Protein 3NN1 (pdb70)

Secondary structure (DSSP, 8-state):
-HHHHHHH-TT-EEEEEEEEE-GGGGGS-HHHHHHHHHHHHHHHHHHTTT-EEEEEE-TTTSTT--EEEEEEESSHHHHHHHHHHHHTSTTGGGEEEEEEEEEE----SSGGGS-HHHHHHTT------SS-EEEEEEEEE-HHHHHS-HHHHHHHHHHHHHHHGGGTTTEEEEEEE-TTSSS-SEEEEEEES-HHHHHHHHHHHHTSGGGGGEEEE-SS-EEEEE--HHHHHHHHH-/-HHHHHHHSTT-EEEEEEEEE-HHHHTS-HHHHHHHHHHHHHHHHHTTTTEEEEEEE-TTTSTT--EEEEEEESSHHHHHHHHHHHHTSTTGGGEEEEEEEEEE----SSGGGS-HHHHHHTT------SS-EEEEEEEEE-HHHHHS-HHHHHHHHHHHHHHHGGGTTTEEEEEEE-TTSSS-SEEEEEEES-HHHHHHHHHHHHTSGGGGGEEEE-SS-EEEEE--HHHHHHHHT-/-HHHHHHHSTT-EEEEEEEEE-GGGGGS-HHHHHHHHHHHHHHHHHTTTT-EEEEEE-T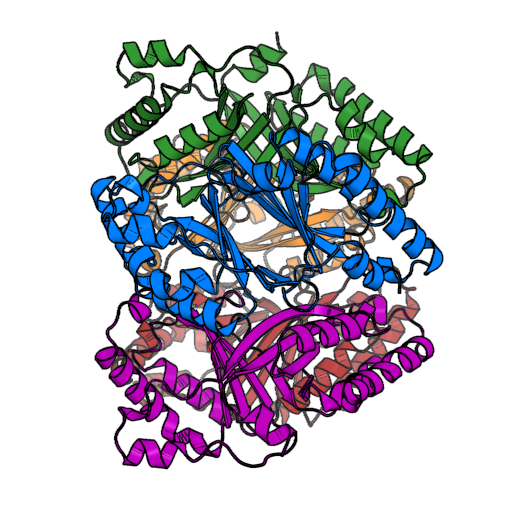TTSTT--EEEEEEESSHHHHHHHHHHHHHSHHHHTEEEEEEEEEE----SSGGGS-HHHHHHTT------SS-EEEEEEEEE-HHHHHS-HHHHHHHHHHHHHHHGGGTTTEEEEEEE-TTSSS-SEEEEEEES-HHHHHHHHHHHHTSGGGGGEEEE-SSPEEEEE--HHHHHHHHT-/-HHHHHHH-TT-EEEEEEEEE-SGGGGS-HHHHHHHHHHHHHHHHHHBTTEEEEEEE-TTTSTT-SEEEEEEESSHHHHHHHHHHHHHSHHHHTEEEEEEEEEE----SSGGGS-HHHHHHTT------SS-EEEEEEEEE-HHHHHS-HHHHHHHHHHHHHHHGGGTTTEEEEEEE-BTTBS-SEEEEEEES-HHHHHHHHHHHHTSGGGGGEEEE-SS-EEEEEE-HHHHHHGGG-/-HHHHHHH-TT-EEEEEEEEE-GGGSSS-HHHHHHHHHHHHHHHHHTTTT-EEEEEE-TTTSTT--EEEEEEES-HHHHHHHHHHHHTSTTGGGEEEEEEEEEE----SSGGGS-HHHHHHTT------SS-EEEEEEEEE-HHHHHS-HHHHHHHHHHHHHHHGGGTTTEEEEEEE-BTTBS-SEEEEEEES-HHHHHHHHHHHHTSGGGGGEEEE-SS-EEEEE--HHHHHHHHH-

Foldseek 3Di:
DVVVVLVDPFQKKKKKWWKAFAPCLVVDDLVVLVVLLVVLVVLQVVCVVFKDWFKWALVPPFPRTGIMIIMIGNDVVSVVVSLVVQCVGPRNVRIDIDDMFMFTGDDDDQLVVEDPVLVVLLVQFEDDDPWFKKKKKFFAFAPVQVVDDSVVNNVLVNQLSVLQSVCRHFKGKDKGQGPPVDDGGIIIMITGNDVVSVVSSVVSNCPGPRVVGTPGIPPPTGITITDDSSVSSVVSSD/DVLVCLQDPFLKKKKKWWWDFAPVLVVDALVVLVVLLVVLVVLQVVLVVFKDWFKWAQVPPFPRTGIMIIMIGNDVVSVVVSLVVCCPGPRNVRIGIDDMAMFTGDDDDQLVVEDPVLVVLLVQFEDDDPFFKKKKKFFAFAPVQVVDDSVVVSVLVNQLSVLQSVCRHFKGKDKGQGPPPDDGGIIIMITGNDVVSVVSSVVSNCPGPRVVRTPDIPPPTGITITDDSSVSSVVSSD/DVVVCLVDPFQKKKKKWWKAFAPVLVVDDLVVLVVLLVVLVVLQVVLVVFKDWFKWALPPPFPRTGIMIIMIGNDVVSVVVSLVVQCPGPRNVRIDIPDMFMFTGDDDDQLVVEPPVLVVLLVFFEDDDPFFKKKKKFFAFAPVQVVDDNVVNNVLVNQLSVLQSVCRHFKGKDKGQGPPPDPTGIMIMITGRDVVSVVSSVVSNCPGPRVVRTPGIPPPIGITITDDSSVSSVVSSD/DVLVCLVDDFLKKKKKWWKAFADCLVVDDLVVLVVLLVQLVVLQVVCPPQKDWFKWAQVPPDPRTGIMIIMIHSDVVSVVVSLVSQCPGPRNVRIDIPDMFMFTGDDDDQLVVEDPVLVVLLVQFEDDDPFFKKKKKFFAFAPVQVVDDPVVNNVLVNQLSVLQSVCRHFKGKDKGQGPPPDPTGIMIMITGNDVVSVVSSVVSNCPGPRVVRTPGIPPPIGITITDDSSVSSVVSSD/DVVVCLVDPFLKKKKKWWWAFAPCLVVDDLVVLVVQLPVLVVLQVVLVVFKDWFKWAQVPPFPRTGIMIIMIGNDVVSVVVSLVVQCPGSRNVRIDTDDMFMFTGHDDDQLVVEDPVLNVLLVQFEDDDPFFKKKKKFFAFAPVLVVDDSVVNNVLVNQLSVLQSVCRHFKGKDKGQGPPVDPGGIMIMITGNDVVSVVVSVVSNCPGPRVVRTPGIPPPTGITTGDDSVVSSVVSSD

Organism: NCBI:txid330214

B-factor: mean 41.19, std 14.31, range [17.84, 97.36]

Structure (mmCIF, N/CA/C/O backbone):
data_3NN1
#
_entry.id   3NN1
#
_cell.length_a   145.670
_cell.length_b   145.670
_cell.length_c   136.440
_cell.angle_alpha   90.00
_cell.angle_beta   90.00
_cell.angle_gamma   120.00
#
_symmetry.space_group_name_H-M   'P 32 2 1'
#
loop_
_entity.id
_entity.type
_entity.pdbx_description
1 polymer 'Chlorite dismutase'
2 non-polymer 'PROTOPORPHYRIN IX CONTAINING FE'
3 non-polymer 'PHOSPHATE ION'
4 non-polymer IMIDAZOLE
5 non-polymer 1,2-ETHANEDIOL
6 water water
#
loop_
_atom_site.group_PDB
_atom_site.id
_atom_site.type_symbol
_atom_site.label_atom_id
_atom_site.label_alt_id
_atom_site.label_comp_id
_atom_site.label_asym_id
_atom_site.label_entity_id
_atom_site.label_seq_id
_atom_site.pdbx_PDB_ins_code
_atom_site.Cartn_x
_atom_site.Cartn_y
_atom_site.Cartn_z
_atom_site.occupancy
_atom_site.B_iso_or_equiv
_atom_site.auth_seq_id
_atom_site.auth_comp_id
_atom_site.auth_asym_id
_atom_site.auth_atom_id
_atom_site.pdbx_PDB_model_num
ATOM 1 N N . ALA A 1 4 ? -26.279 66.408 -4.971 1.00 64.49 1 ALA A N 1
ATOM 2 C CA . ALA A 1 4 ? -26.075 66.578 -6.446 1.00 65.71 1 ALA A CA 1
ATOM 3 C C . ALA A 1 4 ? -24.601 66.892 -6.737 1.00 65.14 1 ALA A C 1
ATOM 4 O O . ALA A 1 4 ? -23.944 66.236 -7.569 1.00 65.68 1 ALA A O 1
ATOM 6 N N . ASP A 1 5 ? -24.079 67.889 -6.023 1.00 64.33 2 ASP A N 1
ATOM 7 C CA . ASP A 1 5 ? -22.621 68.085 -5.914 1.00 62.52 2 ASP A CA 1
ATOM 8 C C . ASP A 1 5 ? -22.025 66.859 -5.211 1.00 59.72 2 ASP A C 1
ATOM 9 O O . ASP A 1 5 ? -20.825 66.637 -5.236 1.00 58.01 2 ASP A O 1
ATOM 14 N N . ARG A 1 6 ? -22.889 66.085 -4.567 1.00 58.20 3 ARG A N 1
ATOM 15 C CA . ARG A 1 6 ? -22.529 64.787 -3.992 1.00 56.43 3 ARG A CA 1
ATOM 16 C C . ARG A 1 6 ? -21.864 63.859 -5.022 1.00 55.38 3 ARG A C 1
ATOM 17 O O . ARG A 1 6 ? -20.797 63.288 -4.775 1.00 53.48 3 ARG A O 1
ATOM 25 N N . GLU A 1 7 ? -22.496 63.732 -6.180 1.00 55.59 4 GLU A N 1
ATOM 26 C CA . GLU A 1 7 ? -21.944 62.937 -7.273 1.00 55.17 4 GLU A CA 1
ATOM 27 C C . GLU A 1 7 ? -20.567 63.472 -7.679 1.00 53.74 4 GLU A C 1
ATOM 28 O O . GLU A 1 7 ? -19.642 62.699 -7.946 1.00 52.77 4 GLU A O 1
ATOM 34 N N . LYS A 1 8 ? -20.432 64.794 -7.719 1.00 52.85 5 LYS A N 1
ATOM 35 C CA . LYS A 1 8 ? -19.141 65.412 -8.050 1.00 51.83 5 LYS A CA 1
ATOM 36 C C . LYS A 1 8 ? -18.054 65.066 -7.029 1.00 48.83 5 LYS A C 1
ATOM 37 O O . LYS A 1 8 ? -16.958 64.634 -7.403 1.00 47.62 5 LYS A O 1
ATOM 43 N N . LEU A 1 9 ? -18.361 65.263 -5.749 1.00 46.06 6 LEU A N 1
ATOM 44 C CA . LEU A 1 9 ? -17.390 64.951 -4.690 1.00 44.00 6 LEU A CA 1
ATOM 45 C C . LEU A 1 9 ? -16.971 63.487 -4.756 1.00 42.00 6 LEU A C 1
ATOM 46 O O . LEU A 1 9 ? -15.814 63.163 -4.511 1.00 40.21 6 LEU A O 1
ATOM 51 N N . LEU A 1 10 ? -17.908 62.611 -5.105 1.00 41.69 7 LEU A N 1
ATOM 52 C CA . LEU A 1 10 ? -17.631 61.162 -5.148 1.00 41.37 7 LEU A CA 1
ATOM 53 C C . LEU A 1 10 ? -16.825 60.689 -6.363 1.00 41.25 7 LEU A C 1
ATOM 54 O O . LEU A 1 10 ? -16.325 59.561 -6.362 1.00 39.97 7 LEU A O 1
ATOM 59 N N . THR A 1 11 ? -16.722 61.524 -7.392 1.00 41.66 8 THR A N 1
ATOM 60 C CA . THR A 1 11 ? -16.103 61.100 -8.654 1.00 42.28 8 THR A CA 1
ATOM 61 C C . THR A 1 11 ? -14.941 61.963 -9.166 1.00 42.23 8 THR A C 1
ATOM 62 O O . THR A 1 11 ? -14.078 61.460 -9.907 1.00 42.91 8 THR A O 1
ATOM 66 N N . GLU A 1 12 ? -14.904 63.231 -8.784 1.00 41.43 9 GLU A N 1
ATOM 67 C CA . GLU A 1 12 ? -13.889 64.153 -9.324 1.00 42.42 9 GLU A CA 1
ATOM 68 C C . GLU A 1 12 ? -12.510 63.972 -8.663 1.00 40.25 9 GLU A C 1
ATOM 69 O O . GLU A 1 12 ? -12.406 63.566 -7.506 1.00 38.43 9 GLU A O 1
ATOM 75 N N . SER A 1 13 ? -11.465 64.301 -9.423 1.00 40.23 10 SER A N 1
ATOM 76 C CA . SER A 1 13 ? -10.104 64.311 -8.902 1.00 39.27 10 SER A CA 1
ATOM 77 C C . SER A 1 13 ? -9.878 65.542 -8.043 1.00 38.80 10 SER A C 1
ATOM 78 O O . SER A 1 13 ? -10.563 66.563 -8.192 1.00 39.12 10 SER A O 1
ATOM 81 N N . GLY A 1 14 ? -8.894 65.446 -7.157 1.00 37.11 11 GLY A N 1
ATOM 82 C CA . GLY A 1 14 ? -8.532 66.555 -6.270 1.00 36.98 11 GLY A CA 1
ATOM 83 C C . GLY A 1 14 ? -9.407 66.678 -5.035 1.00 35.83 11 GLY A C 1
ATOM 84 O O . GLY A 1 14 ? -9.339 67.665 -4.328 1.00 37.43 11 GLY A O 1
ATOM 85 N N . VAL A 1 15 ? -10.240 65.683 -4.782 1.00 33.65 12 VAL A N 1
ATOM 86 C CA . VAL A 1 15 ? -11.112 65.683 -3.614 1.00 32.85 12 VAL A CA 1
ATOM 87 C C . VAL A 1 15 ? -10.490 64.790 -2.542 1.00 30.63 12 VAL A C 1
ATOM 88 O O . VAL A 1 15 ? -10.017 63.682 -2.830 1.00 30.12 12 VAL A O 1
ATOM 92 N N . TYR A 1 16 ? -10.507 65.280 -1.304 1.00 29.19 13 TYR A N 1
ATOM 93 C CA . TYR A 1 16 ? -10.089 64.502 -0.152 1.00 28.63 13 TYR A CA 1
ATOM 94 C C . TYR A 1 16 ? -11.175 63.582 0.382 1.00 28.25 13 TYR A C 1
ATOM 95 O O . TYR A 1 16 ? -12.322 64.006 0.572 1.00 28.45 13 TYR A O 1
ATOM 104 N N . GLY A 1 17 ? -10.835 62.314 0.576 1.00 26.76 14 GLY A N 1
ATOM 105 C CA . GLY A 1 17 ? -11.651 61.393 1.322 1.00 26.07 14 GLY A CA 1
ATOM 106 C C . GLY A 1 17 ? -10.994 61.103 2.642 1.00 25.66 14 GLY A C 1
ATOM 107 O O . GLY A 1 17 ? -9.790 60.835 2.700 1.00 26.23 14 GLY A O 1
ATOM 108 N N . THR A 1 18 ? -11.778 61.152 3.713 1.00 25.18 15 THR A N 1
ATOM 109 C CA . THR A 1 18 ? -11.330 60.866 5.063 1.00 24.23 15 THR A CA 1
ATOM 110 C C . THR A 1 18 ? -12.196 59.738 5.633 1.00 24.46 15 THR A C 1
ATOM 111 O O . THR A 1 18 ? -13.424 59.739 5.488 1.00 23.51 15 THR A O 1
ATOM 115 N N . PHE A 1 19 ? -11.539 58.788 6.286 1.00 23.74 16 PHE A N 1
ATOM 116 C CA . PHE A 1 19 ? -12.162 57.664 6.966 1.00 24.56 16 PHE A CA 1
ATOM 117 C C . PHE A 1 19 ? -11.883 57.774 8.460 1.00 24.70 16 PHE A C 1
ATOM 118 O O . PHE A 1 19 ? -10.744 57.638 8.916 1.00 24.89 16 PHE A O 1
ATOM 126 N N . ALA A 1 20 ? -12.933 58.062 9.210 1.00 24.50 17 ALA A N 1
ATOM 127 C CA . ALA A 1 20 ? -12.880 58.316 10.638 1.00 24.52 17 ALA A CA 1
ATOM 128 C C . ALA A 1 20 ? -13.730 57.256 11.345 1.00 25.37 17 ALA A C 1
ATOM 129 O O . ALA A 1 20 ? -14.929 57.149 11.099 1.00 24.34 17 ALA A O 1
ATOM 131 N N . THR A 1 21 ? -13.101 56.474 12.199 1.00 25.43 18 THR A N 1
ATOM 132 C CA . THR A 1 21 ? -13.701 55.365 12.900 1.00 26.95 18 THR A CA 1
ATOM 133 C C . THR A 1 21 ? -13.781 55.710 14.388 1.00 27.93 18 THR A C 1
ATOM 134 O O . THR A 1 21 ? -12.853 56.310 14.958 1.00 28.79 18 THR A O 1
ATOM 138 N N . PHE A 1 22 ? -14.860 55.285 15.011 1.00 29.14 19 PHE A N 1
ATOM 139 C CA . PHE A 1 22 ? -15.151 55.615 16.407 1.00 30.20 19 PHE A CA 1
ATOM 140 C C . PHE A 1 22 ? -15.719 54.431 17.158 1.00 31.46 19 PHE A C 1
ATOM 141 O O . PHE A 1 22 ? -16.469 53.637 16.598 1.00 31.06 19 PHE A O 1
ATOM 149 N N . GLN A 1 23 ? -15.353 54.309 18.431 1.00 32.83 20 GLN A N 1
ATOM 150 C CA . GLN A 1 23 ? -15.999 53.332 19.316 1.00 34.04 20 GLN A CA 1
ATOM 151 C C . GLN A 1 23 ? -16.635 54.104 20.481 1.00 33.59 20 GLN A C 1
ATOM 152 O O . GLN A 1 23 ? -16.022 55.037 20.975 1.00 33.47 20 GLN A O 1
ATOM 158 N N . MET A 1 24 ? -17.823 53.680 20.895 1.00 33.98 21 MET A N 1
ATOM 159 C CA . MET A 1 24 ? -18.565 54.326 21.991 1.00 34.73 21 MET A CA 1
ATOM 160 C C . MET A 1 24 ? -18.002 53.878 23.348 1.00 36.03 21 MET A C 1
ATOM 161 O O . MET A 1 24 ? -17.827 52.683 23.547 1.00 37.06 21 MET A O 1
ATOM 166 N N . ASP A 1 25 ? -17.714 54.843 24.243 1.00 36.71 22 ASP A N 1
ATOM 167 C CA . ASP A 1 25 ? -17.384 54.604 25.677 1.00 37.60 22 ASP A CA 1
ATOM 168 C C . ASP A 1 25 ? -18.479 53.724 26.287 1.00 38.43 22 ASP A C 1
ATOM 169 O O . ASP A 1 25 ? -19.646 53.929 25.995 1.00 35.79 22 ASP A O 1
ATOM 174 N N . HIS A 1 26 ? -18.155 52.847 27.234 1.00 39.73 23 HIS A N 1
ATOM 175 C CA . HIS A 1 26 ? -19.225 52.123 27.926 1.00 41.93 23 HIS A CA 1
ATOM 176 C C . HIS A 1 26 ? -20.127 52.992 28.792 1.00 42.58 23 HIS A C 1
ATOM 177 O O . HIS A 1 26 ? -21.293 52.655 28.996 1.00 42.94 23 HIS A O 1
ATOM 184 N N . ASP A 1 27 ? -19.615 54.105 29.305 1.00 42.73 24 ASP A N 1
ATOM 185 C CA . ASP A 1 27 ? -20.441 54.936 30.185 1.00 44.37 24 ASP A CA 1
ATOM 186 C C . ASP A 1 27 ? -21.577 55.655 29.446 1.00 43.43 24 ASP A C 1
ATOM 187 O O . ASP A 1 27 ? -22.535 56.095 30.067 1.00 43.85 24 ASP A O 1
ATOM 192 N N . TRP A 1 28 ? -21.502 55.731 28.123 1.00 42.27 25 TRP A N 1
ATOM 193 C CA . TRP A 1 28 ? -22.644 56.202 27.329 1.00 42.19 25 TRP A CA 1
ATOM 194 C C . TRP A 1 28 ? -23.984 55.570 27.760 1.00 44.40 25 TRP A C 1
ATOM 195 O O . TRP A 1 28 ? -25.002 56.246 27.817 1.00 43.23 25 TRP A O 1
ATOM 206 N N . TRP A 1 29 ? -23.974 54.292 28.117 1.00 46.44 26 TRP A N 1
ATOM 207 C CA . TRP A 1 29 ? -25.226 53.584 28.446 1.00 47.47 26 TRP A CA 1
ATOM 208 C C . TRP A 1 29 ? -25.801 53.903 29.815 1.00 49.19 26 TRP A C 1
ATOM 209 O O . TRP A 1 29 ? -26.995 53.700 30.059 1.00 50.45 26 TRP A O 1
ATOM 220 N N . ASP A 1 30 ? -24.982 54.462 30.692 1.00 49.30 27 ASP A N 1
ATOM 221 C CA . ASP A 1 30 ? -25.447 54.945 31.987 1.00 51.26 27 ASP A CA 1
ATOM 222 C C . ASP A 1 30 ? -26.249 56.258 31.877 1.00 50.21 27 ASP A C 1
ATOM 223 O O . ASP A 1 30 ? -26.902 56.675 32.836 1.00 51.52 27 ASP A O 1
ATOM 228 N N . LEU A 1 31 ? -26.187 56.908 30.713 1.00 48.22 28 LEU A N 1
ATOM 229 C CA . LEU A 1 31 ? -26.985 58.110 30.447 1.00 47.12 28 LEU A CA 1
ATOM 230 C C . LEU A 1 31 ? -28.463 57.749 30.261 1.00 47.01 28 LEU A C 1
ATOM 231 O O . LEU A 1 31 ? -28.766 56.737 29.642 1.00 46.82 28 LEU A O 1
ATOM 236 N N . PRO A 1 32 ? -29.383 58.596 30.753 1.00 47.27 29 PRO A N 1
ATOM 237 C CA . PRO A 1 32 ? -30.817 58.372 30.504 1.00 47.51 29 PRO A CA 1
ATOM 238 C C . PRO A 1 32 ? -31.149 58.349 29.012 1.00 46.40 29 PRO A C 1
ATOM 239 O O . PRO A 1 32 ? -30.477 58.999 28.208 1.00 45.80 29 PRO A O 1
ATOM 243 N N . GLY A 1 33 ? -32.162 57.578 28.634 1.00 46.13 30 GLY A N 1
ATOM 244 C CA . GLY A 1 33 ? -32.517 57.439 27.212 1.00 44.37 30 GLY A CA 1
ATOM 245 C C . GLY A 1 33 ? -32.840 58.794 26.593 1.00 42.53 30 GLY A C 1
ATOM 246 O O . GLY A 1 33 ? -32.524 59.042 25.433 1.00 40.93 30 GLY A O 1
ATOM 247 N N . GLU A 1 34 ? -33.467 59.654 27.392 1.00 42.83 31 GLU A N 1
ATOM 248 C CA . GLU A 1 34 ? -33.882 61.004 26.955 1.00 41.69 31 GLU A CA 1
ATOM 249 C C . GLU A 1 34 ? -32.662 61.857 26.536 1.00 39.77 31 GLU A C 1
ATOM 250 O O . GLU A 1 34 ? -32.663 62.535 25.522 1.00 35.79 31 GLU A O 1
ATOM 256 N N . SER A 1 35 ? -31.623 61.804 27.353 1.00 39.28 32 SER A N 1
ATOM 257 C CA . SER A 1 35 ?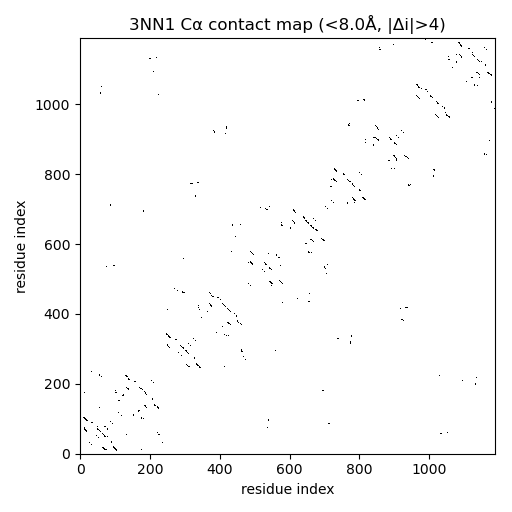 -30.356 62.459 27.037 1.00 38.07 32 SER A CA 1
ATOM 258 C C . SER A 1 35 ? -29.756 61.947 25.733 1.00 35.89 32 SER A C 1
ATOM 259 O O . SER A 1 35 ? -29.250 62.704 24.913 1.00 34.37 32 SER A O 1
ATOM 262 N N . ARG A 1 36 ? -29.782 60.634 25.544 1.00 34.98 33 ARG A N 1
ATOM 263 C CA . ARG A 1 36 ? -29.213 60.057 24.367 1.00 33.83 33 ARG A CA 1
ATOM 264 C C . ARG A 1 36 ? -30.045 60.401 23.137 1.00 32.41 33 ARG A C 1
ATOM 265 O O . ARG A 1 36 ? -29.496 60.587 22.070 1.00 30.47 33 ARG A O 1
ATOM 273 N N . VAL A 1 37 ? -31.369 60.532 23.306 1.00 32.48 34 VAL A N 1
ATOM 274 C CA . VAL A 1 37 ? -32.218 60.925 22.188 1.00 31.74 34 VAL A CA 1
ATOM 275 C C . VAL A 1 37 ? -31.843 62.329 21.690 1.00 30.05 34 VAL A C 1
ATOM 276 O O . VAL A 1 37 ? -31.682 62.570 20.503 1.00 27.95 34 VAL A O 1
ATOM 280 N N . ILE A 1 38 ? -31.717 63.252 22.633 1.00 29.55 35 ILE A N 1
ATOM 281 C CA . ILE A 1 38 ? -31.305 64.623 22.291 1.00 29.30 35 ILE A CA 1
ATOM 282 C C . ILE A 1 38 ? -29.944 64.613 21.575 1.00 28.61 35 ILE A C 1
ATOM 283 O O . ILE A 1 38 ? -29.735 65.280 20.554 1.00 26.99 35 ILE A O 1
ATOM 288 N N . SER A 1 39 ? -28.997 63.827 22.093 1.00 27.81 36 SER A N 1
ATOM 289 C CA . SER A 1 39 ? -27.649 63.810 21.518 1.00 27.73 36 SER A CA 1
ATOM 290 C C . SER A 1 39 ? -27.617 63.303 20.083 1.00 27.23 36 SER A C 1
ATOM 291 O O . SER A 1 39 ? -26.862 63.796 19.269 1.00 26.50 36 SER A O 1
ATOM 294 N N . VAL A 1 40 ? -28.492 62.359 19.762 1.00 28.31 37 VAL A N 1
ATOM 295 C CA . VAL A 1 40 ? -28.596 61.871 18.393 1.00 28.80 37 VAL A CA 1
ATOM 296 C C . VAL A 1 40 ? -29.099 62.957 17.418 1.00 28.02 37 VAL A C 1
ATOM 297 O O . VAL A 1 40 ? -28.639 63.036 16.286 1.00 27.94 37 VAL A O 1
ATOM 301 N N . ALA A 1 41 ? -30.025 63.805 17.869 1.00 28.47 38 ALA A N 1
ATOM 302 C CA . ALA A 1 41 ? -30.493 64.933 17.074 1.00 28.64 38 ALA A CA 1
ATOM 303 C C . ALA A 1 41 ? -29.391 65.930 16.809 1.00 27.53 38 ALA A C 1
ATOM 304 O O . ALA A 1 41 ? -29.309 66.526 15.745 1.00 28.88 38 ALA A O 1
ATOM 306 N N . GLU A 1 42 ? -28.560 66.164 17.813 1.00 28.61 39 GLU A N 1
ATOM 307 C CA . GLU A 1 42 ? -27.441 67.081 17.667 1.00 27.60 39 GLU A CA 1
ATOM 308 C C . GLU A 1 42 ? -26.489 66.641 16.535 1.00 27.67 39 GLU A C 1
ATOM 309 O O . GLU A 1 42 ? -26.111 67.438 15.691 1.00 26.63 39 GLU A O 1
ATOM 315 N N . VAL A 1 43 ? -26.170 65.355 16.502 1.00 26.98 40 VAL A N 1
ATOM 316 C CA . VAL A 1 43 ? -25.317 64.813 15.441 1.00 27.09 40 VAL A CA 1
ATOM 317 C C . VAL A 1 43 ? -25.977 64.925 14.064 1.00 27.60 40 VAL A C 1
ATOM 318 O O . VAL A 1 43 ? -25.337 65.351 13.098 1.00 26.96 40 VAL A O 1
ATOM 322 N N . LYS A 1 44 ? -27.244 64.523 13.965 1.00 29.07 41 LYS A N 1
ATOM 323 C CA . LYS A 1 44 ? -27.949 64.617 12.682 1.00 29.48 41 LYS A CA 1
ATOM 324 C C . LYS A 1 44 ? -27.952 66.060 12.198 1.00 29.69 41 LYS A C 1
ATOM 325 O O . LYS A 1 44 ? -27.664 66.341 11.033 1.00 30.04 41 LYS A O 1
ATOM 331 N N . GLY A 1 45 ? -28.304 66.991 13.083 1.00 29.73 42 GLY A N 1
ATOM 332 C CA . GLY A 1 45 ? -28.311 68.409 12.708 1.00 29.12 42 GLY A CA 1
ATOM 333 C C . GLY A 1 45 ? -26.958 68.975 12.309 1.00 29.01 42 GLY A C 1
ATOM 334 O O . GLY A 1 45 ? -26.855 69.814 11.431 1.00 29.32 42 GLY A O 1
ATOM 335 N N . LEU A 1 46 ? -25.909 68.549 12.989 1.00 28.57 43 LEU A N 1
ATOM 336 C CA . LEU A 1 46 ? -24.552 68.974 12.630 1.00 28.12 43 LEU A CA 1
ATOM 337 C C . LEU A 1 46 ? -24.199 68.540 11.198 1.00 27.75 43 LEU A C 1
ATOM 338 O O . LEU A 1 46 ? -23.697 69.327 10.389 1.00 28.06 43 LEU A O 1
ATOM 343 N N . VAL A 1 47 ? -24.480 67.283 10.890 1.00 28.25 44 VAL A N 1
ATOM 344 C CA . VAL A 1 47 ? -24.234 66.770 9.530 1.00 29.05 44 VAL A CA 1
ATOM 345 C C . VAL A 1 47 ? -25.053 67.595 8.510 1.00 30.69 44 VAL A C 1
ATOM 346 O O . VAL A 1 47 ? -24.536 68.015 7.473 1.00 31.00 44 VAL A O 1
ATOM 350 N N . GLU A 1 48 ? -26.312 67.889 8.826 1.00 32.55 45 GLU A N 1
ATOM 351 C CA . GLU A 1 48 ? -27.123 68.730 7.933 1.00 33.73 45 GLU A CA 1
ATOM 352 C C . GLU A 1 48 ? -26.538 70.146 7.767 1.00 34.06 45 GLU A C 1
ATOM 353 O O . GLU A 1 48 ? -26.509 70.693 6.673 1.00 34.51 45 GLU A O 1
ATOM 359 N N . GLN A 1 49 ? -26.050 70.729 8.852 1.00 33.44 46 GLN A N 1
ATOM 360 C CA . GLN A 1 49 ? -25.428 72.044 8.778 1.00 34.32 46 GLN A CA 1
ATOM 361 C C . GLN A 1 49 ? -24.208 72.089 7.869 1.00 34.79 46 GLN A C 1
ATOM 362 O O . GLN A 1 49 ? -23.925 73.114 7.244 1.00 34.41 46 GLN A O 1
ATOM 368 N N . TRP A 1 50 ? -23.491 70.970 7.825 1.00 33.76 47 TRP A N 1
ATOM 369 C CA . TRP A 1 50 ? -22.274 70.839 7.019 1.00 34.43 47 TRP A CA 1
ATOM 370 C C . TRP A 1 50 ? -22.499 70.338 5.579 1.00 35.75 47 TRP A C 1
ATOM 371 O O . TRP A 1 50 ? -21.553 70.278 4.780 1.00 35.24 47 TRP A O 1
ATOM 382 N N . SER A 1 51 ? -23.750 70.032 5.238 1.00 37.34 48 SER A N 1
ATOM 383 C CA . SER A 1 51 ? -24.075 69.371 3.971 1.00 39.28 48 SER A CA 1
ATOM 384 C C . SER A 1 51 ? -23.900 70.264 2.750 1.00 40.82 48 SER A C 1
ATOM 385 O O . SER A 1 51 ? -23.862 69.772 1.632 1.00 42.33 48 SER A O 1
ATOM 388 N N . GLY A 1 52 ? -23.763 71.563 2.966 1.00 42.44 49 GLY A N 1
ATOM 389 C CA . GLY A 1 52 ? -23.412 72.490 1.887 1.00 43.71 49 GLY A CA 1
ATOM 390 C C . GLY A 1 52 ? -21.937 72.489 1.496 1.00 43.57 49 GLY A C 1
ATOM 391 O O . GLY A 1 52 ? -21.597 72.932 0.394 1.00 45.59 49 GLY A O 1
ATOM 392 N N . LYS A 1 53 ? -21.072 72.013 2.390 1.00 41.21 50 LYS A N 1
ATOM 393 C CA . LYS A 1 53 ? -19.619 72.134 2.243 1.00 40.82 50 LYS A CA 1
ATOM 394 C C . LYS A 1 53 ? -18.928 70.790 2.011 1.00 38.13 50 LYS A C 1
ATOM 395 O O . LYS A 1 53 ? -17.923 70.743 1.324 1.00 38.22 50 LYS A O 1
ATOM 401 N N . ILE A 1 54 ? -19.440 69.733 2.642 1.00 35.26 51 ILE A N 1
ATOM 402 C CA . ILE A 1 54 ? -18.803 68.415 2.634 1.00 33.40 51 ILE A CA 1
ATOM 403 C C . ILE A 1 54 ? -19.875 67.335 2.488 1.00 32.38 51 ILE A C 1
ATOM 404 O O . ILE A 1 54 ? -21.063 67.586 2.736 1.00 31.50 51 ILE A O 1
ATOM 409 N N . LEU A 1 55 ? -19.461 66.157 2.047 1.00 30.86 52 LEU A N 1
ATOM 410 C CA . LEU A 1 55 ? -20.330 64.983 2.038 1.00 30.88 52 LEU A CA 1
ATOM 411 C C . LEU A 1 55 ? -19.921 64.036 3.158 1.00 29.45 52 LEU A C 1
ATOM 412 O O . LEU A 1 55 ? -18.743 63.690 3.273 1.00 29.04 52 LEU A O 1
ATOM 417 N N . VAL A 1 56 ? -20.884 63.643 3.989 1.00 28.69 53 VAL A N 1
ATOM 418 C CA . VAL A 1 56 ? -20.641 62.671 5.077 1.00 28.67 53 VAL A CA 1
ATOM 419 C C . VAL A 1 56 ? -21.513 61.457 4.843 1.00 28.95 53 VAL A C 1
ATOM 420 O O . VAL A 1 56 ? -22.754 61.582 4.740 1.00 28.11 53 VAL A O 1
ATOM 424 N N . GLU A 1 57 ? -20.892 60.298 4.693 1.00 27.84 54 GLU A N 1
ATOM 425 C CA . GLU A 1 57 ? -21.613 59.020 4.648 1.00 28.22 54 GLU A CA 1
ATOM 426 C C . GLU A 1 57 ? -21.257 58.200 5.870 1.00 27.75 54 GLU A C 1
ATOM 427 O O . GLU A 1 57 ? -20.129 58.274 6.361 1.00 27.28 54 GLU A O 1
ATOM 433 N N A SER A 1 58 ? -22.214 57.411 6.340 0.50 27.39 55 SER A N 1
ATOM 434 N N B SER A 1 58 ? -22.217 57.425 6.356 0.50 27.58 55 SER A N 1
ATOM 435 C CA A SER A 1 58 ? -22.088 56.698 7.613 0.50 26.90 55 SER A CA 1
ATOM 436 C CA B SER A 1 58 ? -22.079 56.715 7.631 0.50 27.29 55 SER A CA 1
ATOM 437 C C A SER A 1 58 ? -22.202 55.183 7.439 0.50 26.99 55 SER A C 1
ATOM 438 C C B SER A 1 58 ? -22.210 55.195 7.455 0.50 27.20 55 SER A C 1
ATOM 439 O O A SER A 1 58 ? -22.926 54.687 6.572 0.50 27.85 55 SER A O 1
ATOM 440 O O B SER A 1 58 ? -22.954 54.710 6.598 0.50 28.07 55 SER A O 1
ATOM 445 N N . TYR A 1 59 ? -21.475 54.461 8.287 1.00 27.28 56 TYR A N 1
ATOM 446 C CA . TYR A 1 59 ? -21.379 53.023 8.211 1.00 26.89 56 TYR A CA 1
ATOM 447 C C . TYR A 1 59 ? -21.436 52.452 9.625 1.00 27.21 56 TYR A C 1
ATOM 448 O O . TYR A 1 59 ? -20.781 52.973 10.553 1.00 27.44 56 TYR A O 1
ATOM 457 N N . LEU A 1 60 ? -22.201 51.389 9.764 1.00 28.33 57 LEU A N 1
ATOM 458 C CA . LEU A 1 60 ? -22.281 50.631 11.006 1.00 29.42 57 LEU A CA 1
ATOM 459 C C . LEU A 1 60 ? -21.175 49.575 11.005 1.00 28.95 57 LEU A C 1
ATOM 460 O O . LEU A 1 60 ? -21.239 48.629 10.234 1.00 28.50 57 LEU A O 1
ATOM 465 N N . LEU A 1 61 ? -20.164 49.766 11.853 1.00 29.18 58 LEU A N 1
ATOM 466 C CA . LEU A 1 61 ? -19.069 48.787 12.027 1.00 29.83 58 LEU A CA 1
ATOM 467 C C . LEU A 1 61 ? -19.293 47.877 13.246 1.00 30.83 58 LEU A C 1
ATOM 468 O O . LEU A 1 61 ? -18.682 46.826 13.388 1.00 31.06 58 LEU A O 1
ATOM 473 N N . ARG A 1 62 ? -20.189 48.304 14.129 1.00 31.55 59 ARG A N 1
ATOM 474 C CA . ARG A 1 62 ? -20.563 47.535 15.312 1.00 32.62 59 ARG A CA 1
ATOM 475 C C . ARG A 1 62 ? -20.996 46.128 14.912 1.00 32.80 59 ARG A C 1
ATOM 476 O O . ARG A 1 62 ? -21.891 45.948 14.093 1.00 33.84 59 ARG A O 1
ATOM 484 N N . GLY A 1 63 ? -20.330 45.127 15.470 1.00 33.10 60 GLY A N 1
ATOM 485 C CA . GLY A 1 63 ? -20.673 43.736 15.220 1.00 34.38 60 GLY A CA 1
ATOM 486 C C . GLY A 1 63 ? -20.037 43.153 13.978 1.00 33.72 60 GLY A C 1
ATOM 487 O O . GLY A 1 63 ? -20.229 41.971 13.686 1.00 34.95 60 GLY A O 1
ATOM 488 N N . LEU A 1 64 ? -19.284 43.972 13.241 1.00 32.43 61 LEU A N 1
ATOM 489 C CA . LEU A 1 64 ? -18.534 43.473 12.073 1.00 32.36 61 LEU A CA 1
ATOM 490 C C . LEU A 1 64 ? -17.034 43.790 12.093 1.00 31.04 61 LEU A C 1
ATOM 491 O O . LEU A 1 64 ? -16.229 42.988 11.602 1.00 31.73 61 LEU A O 1
ATOM 496 N N . SER A 1 65 ? -16.657 44.940 12.632 1.00 29.99 62 SER A N 1
ATOM 497 C CA . SER A 1 65 ? -15.257 45.306 12.824 1.00 30.96 62 SER A CA 1
ATOM 498 C C . SER A 1 65 ? -14.930 45.312 14.301 1.00 32.13 62 SER A C 1
ATOM 499 O O . SER A 1 65 ? -15.685 45.887 15.108 1.00 31.90 62 SER A O 1
ATOM 502 N N . ASP A 1 66 ? -13.822 44.668 14.666 1.00 32.57 63 ASP A N 1
ATOM 503 C CA . ASP A 1 66 ? -13.402 44.596 16.062 1.00 34.94 63 ASP A CA 1
ATOM 504 C C . ASP A 1 66 ? -13.166 46.017 16.593 1.00 35.03 63 ASP A C 1
ATOM 505 O O . ASP A 1 66 ? -12.575 46.842 15.919 1.00 34.77 63 ASP A O 1
ATOM 510 N N . HIS A 1 67 ? -13.605 46.277 17.810 1.00 37.00 64 HIS A N 1
ATOM 511 C CA . HIS A 1 67 ? -13.317 47.565 18.478 1.00 37.95 64 HIS A CA 1
ATOM 512 C C . HIS A 1 67 ? -13.756 48.791 17.684 1.00 36.64 64 HIS A C 1
ATOM 513 O O . HIS A 1 67 ? -13.054 49.804 17.703 1.00 37.66 64 HIS A O 1
ATOM 520 N N . ALA A 1 68 ? -14.889 48.693 16.991 1.00 35.66 65 ALA A N 1
ATOM 521 C CA . ALA A 1 68 ? -15.385 49.806 16.156 1.00 33.70 65 ALA A CA 1
ATOM 522 C C . ALA A 1 68 ? -16.884 49.726 15.994 1.00 33.49 65 ALA A C 1
ATOM 523 O O . ALA A 1 68 ? -17.424 48.662 15.682 1.00 34.28 65 ALA A O 1
ATOM 525 N N . ASP A 1 69 ? -17.553 50.862 16.233 1.00 31.68 66 ASP A N 1
ATOM 526 C CA . ASP A 1 69 ? -18.992 50.978 16.150 1.00 31.87 66 ASP A CA 1
ATOM 527 C C . ASP A 1 69 ? -19.469 51.758 14.922 1.00 29.24 66 ASP A C 1
ATOM 528 O O . ASP A 1 69 ? -20.444 51.386 14.292 1.00 29.50 66 ASP A O 1
ATOM 533 N N . LEU A 1 70 ? -18.786 52.860 14.631 1.00 29.27 67 LEU A N 1
ATOM 534 C CA . LEU A 1 70 ? -19.201 53.809 13.600 1.00 28.25 67 LEU A CA 1
ATOM 535 C C . LEU A 1 70 ? -18.010 54.246 12.745 1.00 27.17 67 LEU A C 1
ATOM 536 O O . LEU A 1 70 ? -16.922 54.477 13.271 1.00 27.82 67 LEU A O 1
ATOM 541 N N . MET A 1 71 ? -18.249 54.395 11.442 1.00 25.89 68 MET A N 1
ATOM 542 C CA . MET A 1 71 ? -17.290 55.031 10.527 1.00 25.48 68 MET A CA 1
ATOM 543 C C . MET A 1 71 ? -17.989 56.109 9.732 1.00 25.33 68 MET A C 1
ATOM 544 O O . MET A 1 71 ? -19.116 55.899 9.270 1.00 24.63 68 MET A O 1
ATOM 549 N N . PHE A 1 72 ? -17.326 57.258 9.578 1.00 24.32 69 PHE A N 1
ATOM 550 C CA . PHE A 1 72 ? -17.741 58.222 8.574 1.00 24.88 69 PHE A CA 1
ATOM 551 C C . PHE A 1 72 ? -16.751 58.144 7.418 1.00 25.22 69 PHE A C 1
ATOM 552 O O . PHE A 1 72 ? -15.541 58.046 7.668 1.00 24.77 69 PHE A O 1
ATOM 560 N N . ARG A 1 73 ? -17.275 58.256 6.194 1.00 24.08 70 ARG A N 1
ATOM 561 C CA . ARG A 1 73 ? -16.470 58.603 5.026 1.00 24.39 70 ARG A CA 1
ATOM 562 C C . ARG A 1 73 ? -16.862 60.013 4.647 1.00 24.63 70 ARG A C 1
ATOM 563 O O . ARG A 1 73 ? -18.044 60.289 4.346 1.00 26.31 70 ARG A O 1
ATOM 571 N N . VAL A 1 74 ? -15.888 60.918 4.701 1.00 24.24 71 VAL A N 1
ATOM 572 C CA . VAL A 1 74 ? -16.102 62.356 4.463 1.00 25.25 71 VAL A CA 1
ATOM 573 C C . VAL A 1 74 ? -15.376 62.761 3.187 1.00 25.40 71 VAL A C 1
ATOM 574 O O . VAL A 1 74 ? -14.197 62.450 3.030 1.00 26.92 71 VAL A O 1
ATOM 578 N N . HIS A 1 75 ? -16.066 63.427 2.272 1.00 26.42 72 HIS A N 1
ATOM 579 C CA . HIS A 1 75 ? -15.429 64.025 1.092 1.00 27.55 72 HIS A CA 1
ATOM 580 C C . HIS A 1 75 ? -15.493 65.541 1.186 1.00 28.27 72 HIS A C 1
ATOM 581 O O . HIS A 1 75 ? -16.535 66.121 1.503 1.00 28.20 72 HIS A O 1
ATOM 588 N N . ALA A 1 76 ? -14.370 66.172 0.902 1.00 28.71 73 ALA A N 1
ATOM 589 C CA . ALA A 1 76 ? -14.235 67.617 1.044 1.00 29.47 73 ALA A CA 1
ATOM 590 C C . ALA A 1 76 ? -13.214 68.104 0.063 1.00 30.90 73 ALA A C 1
ATOM 591 O O . ALA A 1 76 ? -12.272 67.384 -0.278 1.00 30.29 73 ALA A O 1
ATOM 593 N N . ARG A 1 77 ? -13.366 69.357 -0.339 1.00 33.13 74 ARG A N 1
ATOM 594 C CA . ARG A 1 77 ? -12.383 70.017 -1.187 1.00 35.96 74 ARG A CA 1
ATOM 595 C C . ARG A 1 77 ? -11.086 70.390 -0.468 1.00 35.71 74 ARG A C 1
ATOM 596 O O . ARG A 1 77 ? -10.040 70.504 -1.101 1.00 35.81 74 ARG A O 1
ATOM 604 N N . THR A 1 78 ? -11.162 70.653 0.830 1.00 35.34 75 THR A N 1
ATOM 605 C CA . THR A 1 78 ? -9.954 70.871 1.639 1.00 36.00 75 THR A CA 1
ATOM 606 C C . THR A 1 78 ? -10.074 70.127 2.938 1.00 34.19 75 THR A C 1
ATOM 607 O O . THR A 1 78 ? -11.181 70.043 3.537 1.00 33.43 75 THR A O 1
ATOM 611 N N . LEU A 1 79 ? -8.938 69.601 3.396 1.00 33.07 76 LEU A N 1
ATOM 612 C CA . LEU A 1 79 ? -8.934 68.886 4.667 1.00 32.80 76 LEU A CA 1
ATOM 613 C C . LEU A 1 79 ? -9.228 69.760 5.857 1.00 31.97 76 LEU A C 1
ATOM 614 O O . LEU A 1 79 ? -9.627 69.270 6.908 1.00 32.02 76 LEU A O 1
ATOM 619 N N . SER A 1 80 ? -9.004 71.055 5.699 1.00 32.02 77 SER A N 1
ATOM 620 C CA . SER A 1 80 ? -9.351 72.018 6.723 1.00 33.87 77 SER A CA 1
ATOM 621 C C . SER A 1 80 ? -10.841 71.944 7.063 1.00 32.20 77 SER A C 1
ATOM 622 O O . SER A 1 80 ? -11.222 72.036 8.239 1.00 31.51 77 SER A O 1
ATOM 625 N N . ASP A 1 81 ? -11.685 71.749 6.046 1.00 31.85 78 ASP A N 1
ATOM 626 C CA . ASP A 1 81 ? -13.137 71.644 6.261 1.00 31.69 78 ASP A CA 1
ATOM 627 C C . ASP A 1 81 ? -13.443 70.341 6.971 1.00 29.42 78 ASP A C 1
ATOM 628 O O . ASP A 1 81 ? -14.221 70.297 7.905 1.00 28.33 78 ASP A O 1
ATOM 633 N N . THR A 1 82 ? -12.785 69.270 6.546 1.00 28.45 79 THR A N 1
ATOM 634 C CA . THR A 1 82 ? -12.976 67.985 7.217 1.00 27.71 79 THR A CA 1
ATOM 635 C C . THR A 1 82 ? -12.555 68.066 8.675 1.00 26.51 79 THR A C 1
ATOM 636 O O . THR A 1 82 ? -13.229 67.516 9.540 1.00 26.83 79 THR A O 1
ATOM 640 N N . GLN A 1 83 ? -11.442 68.751 8.937 1.00 26.87 80 GLN A N 1
ATOM 641 C CA . GLN A 1 83 ? -10.952 68.930 10.310 1.00 26.45 80 GLN A CA 1
ATOM 642 C C . GLN A 1 83 ? -12.005 69.614 11.179 1.00 27.03 80 GLN A C 1
ATOM 643 O O . GLN A 1 83 ? -12.294 69.207 12.303 1.00 26.01 80 GLN A O 1
ATOM 649 N N . GLN A 1 84 ? -12.537 70.698 10.649 1.00 27.33 81 GLN A N 1
ATOM 650 C CA . GLN A 1 84 ? -13.524 71.473 11.382 1.00 28.20 81 GLN A CA 1
ATOM 651 C C . GLN A 1 84 ? -14.783 70.678 11.644 1.00 26.93 81 GLN A C 1
ATOM 652 O O . GLN A 1 84 ? -15.324 70.760 12.750 1.00 26.40 81 GLN A O 1
ATOM 658 N N . PHE A 1 85 ? -15.252 69.891 10.667 1.00 26.18 82 PHE A N 1
ATOM 659 C CA . PHE A 1 85 ? -16.437 69.034 10.867 1.00 26.15 82 PHE A CA 1
ATOM 660 C C . PHE A 1 85 ? -16.199 67.988 11.955 1.00 25.62 82 PHE A C 1
ATOM 661 O O . PHE A 1 85 ? -17.000 67.815 12.862 1.00 25.82 82 PHE A O 1
ATOM 669 N N . LEU A 1 86 ? -15.077 67.285 11.851 1.00 24.75 83 LEU A N 1
ATOM 670 C CA . LEU A 1 86 ? -14.788 66.197 12.762 1.00 24.74 83 LEU A CA 1
ATOM 671 C C . LEU A 1 86 ? -14.547 66.734 14.164 1.00 24.58 83 LEU A C 1
ATOM 672 O O . LEU A 1 86 ? -14.980 66.107 15.144 1.00 25.89 83 LEU A O 1
ATOM 677 N N . SER A 1 87 ? -13.873 67.879 14.280 1.00 25.66 84 SER A N 1
ATOM 678 C CA . SER A 1 87 ? -13.696 68.496 15.590 1.00 26.94 84 SER A CA 1
ATOM 679 C C . SER A 1 87 ? -15.045 68.899 16.194 1.00 27.64 84 SER A C 1
ATOM 680 O O . SER A 1 87 ? -15.304 68.659 17.362 1.00 29.36 84 SER A O 1
ATOM 683 N N . ALA A 1 88 ? -15.904 69.509 15.401 1.00 27.45 85 ALA A N 1
ATOM 684 C CA . ALA A 1 88 ? -17.267 69.835 15.880 1.00 27.52 85 ALA A CA 1
ATOM 685 C C . ALA A 1 88 ? -18.013 68.574 16.308 1.00 27.08 85 ALA A C 1
ATOM 686 O O . ALA A 1 88 ? -18.682 68.555 17.346 1.00 27.08 85 ALA A O 1
ATOM 688 N N . PHE A 1 89 ? -17.893 67.517 15.501 1.00 26.51 86 PHE A N 1
ATOM 689 C CA . PHE A 1 89 ? -18.515 66.226 15.799 1.00 25.91 86 PHE A CA 1
ATOM 690 C C . PHE A 1 89 ? -18.015 65.627 17.096 1.00 25.75 86 PHE A C 1
ATOM 691 O O . PHE A 1 89 ? -18.799 65.175 17.927 1.00 26.36 86 PHE A O 1
ATOM 699 N N . MET A 1 90 ? -16.701 65.652 17.305 1.00 25.34 87 MET A N 1
ATOM 700 C CA . MET A 1 90 ? -16.141 65.119 18.519 1.00 26.14 87 MET A CA 1
ATOM 701 C C . MET A 1 90 ? -16.513 65.956 19.757 1.00 26.81 87 MET A C 1
ATOM 702 O O . MET A 1 90 ? -16.430 65.457 20.857 1.00 27.78 87 MET A O 1
ATOM 707 N N . GLY A 1 91 ? -16.935 67.197 19.536 1.00 27.65 88 GLY A N 1
ATOM 708 C CA . GLY A 1 91 ? -17.399 68.099 20.602 1.00 29.14 88 GLY A CA 1
ATOM 709 C C . GLY A 1 91 ? -18.880 67.954 20.921 1.00 29.32 88 GLY A C 1
ATOM 710 O O . GLY A 1 91 ? -19.370 68.590 21.849 1.00 31.32 88 GLY A O 1
ATOM 711 N N . THR A 1 92 ? -19.633 67.181 20.139 1.00 28.16 89 THR A N 1
ATOM 712 C CA . THR A 1 92 ? -21.077 66.987 20.440 1.00 28.33 89 THR A CA 1
ATOM 713 C C . THR A 1 92 ? -21.241 66.158 21.687 1.00 28.58 89 THR A C 1
ATOM 714 O O . THR A 1 92 ? -20.321 65.474 22.116 1.00 28.85 89 THR A O 1
ATOM 718 N N . ARG A 1 93 ? -22.445 66.169 22.242 1.00 28.79 90 ARG A N 1
ATOM 719 C CA . ARG A 1 93 ? -22.740 65.381 23.417 1.00 30.34 90 ARG A CA 1
ATOM 720 C C . ARG A 1 93 ? -22.370 63.906 23.158 1.00 29.33 90 ARG A C 1
ATOM 721 O O . ARG A 1 93 ? -21.749 63.252 23.990 1.00 30.22 90 ARG A O 1
ATOM 729 N N . LEU A 1 94 ? -22.738 63.386 21.996 1.00 28.77 91 LEU A N 1
ATOM 730 C CA . LEU A 1 94 ? -22.438 61.992 21.650 1.00 28.80 91 LEU A CA 1
ATOM 731 C C . LEU A 1 94 ? -20.932 61.824 21.351 1.00 28.37 91 LEU A C 1
ATOM 732 O O . LEU A 1 94 ? -20.250 60.916 21.878 1.00 28.37 91 LEU A O 1
ATOM 737 N N . GLY A 1 95 ? -20.396 62.741 20.565 1.00 27.34 92 GLY A N 1
ATOM 738 C CA . GLY A 1 95 ? -18.980 62.697 20.188 1.00 29.33 92 GLY A CA 1
ATOM 739 C C . GLY A 1 95 ? -18.022 62.680 21.360 1.00 30.51 92 GLY A C 1
ATOM 740 O O . GLY A 1 95 ? -16.939 62.054 21.288 1.00 30.28 92 GLY A O 1
ATOM 741 N N A ARG A 1 96 ? -18.399 63.385 22.423 0.50 31.34 93 ARG A N 1
ATOM 742 N N B ARG A 1 96 ? -18.402 63.351 22.434 0.50 31.58 93 ARG A N 1
ATOM 743 C CA A ARG A 1 96 ? -17.598 63.475 23.650 0.50 32.83 93 ARG A CA 1
ATOM 744 C CA B ARG A 1 96 ? -17.570 63.437 23.633 0.50 33.31 93 ARG A CA 1
ATOM 745 C C A ARG A 1 96 ? -17.385 62.080 24.257 0.50 33.79 93 ARG A C 1
ATOM 746 C C B ARG A 1 96 ? -17.476 62.114 24.373 0.50 34.17 93 ARG A C 1
ATOM 747 O O A ARG A 1 96 ? -16.379 61.854 24.935 0.50 34.04 93 ARG A O 1
ATOM 748 O O B ARG A 1 96 ? -16.686 61.999 25.318 0.50 34.90 93 ARG A O 1
ATOM 763 N N . HIS A 1 97 ? -18.282 61.133 23.956 1.00 33.46 94 HIS A N 1
ATOM 764 C CA . HIS A 1 97 ? -18.167 59.741 24.458 1.00 34.71 94 HIS A CA 1
ATOM 765 C C . HIS A 1 97 ? -17.532 58.736 23.483 1.00 34.86 94 HIS A C 1
ATOM 766 O O . HIS A 1 97 ? -17.455 57.547 23.784 1.00 36.82 94 HIS A O 1
ATOM 773 N N . LEU A 1 98 ? -17.052 59.217 22.363 1.00 34.80 95 LEU A N 1
ATOM 774 C CA . LEU A 1 98 ? -16.445 58.338 21.372 1.00 35.04 95 LEU A CA 1
ATOM 775 C C . LEU A 1 98 ? -14.941 58.342 21.492 1.00 37.18 95 LEU A C 1
ATOM 776 O O . LEU A 1 98 ? -14.323 59.391 21.659 1.00 37.65 95 LEU A O 1
ATOM 781 N N . THR A 1 99 ? -14.375 57.146 21.361 1.00 39.06 96 THR A N 1
ATOM 782 C CA . THR A 1 99 ? -12.958 56.960 21.195 1.00 40.11 96 THR A CA 1
ATOM 783 C C . THR A 1 99 ? -12.726 56.727 19.707 1.00 39.83 96 THR A C 1
ATOM 784 O O . THR A 1 99 ? -13.354 55.876 19.102 1.00 38.78 96 THR A O 1
ATOM 788 N N . SER A 1 100 ? -11.836 57.519 19.129 1.00 40.52 97 SER A N 1
ATOM 789 C CA . SER A 1 100 ? -11.307 57.290 17.774 1.00 40.71 97 SER A CA 1
ATOM 790 C C . SER A 1 100 ? -10.561 55.994 17.590 1.00 40.75 97 SER A C 1
ATOM 791 O O . SER A 1 100 ? -9.610 55.692 18.325 1.00 44.18 97 SER A O 1
ATOM 794 N N . GLY A 1 101 ? -10.970 55.240 16.582 1.00 39.12 98 GLY A N 1
ATOM 795 C CA . GLY A 1 101 ? -10.363 53.976 16.236 1.00 38.01 98 GLY A CA 1
ATOM 796 C C . GLY A 1 101 ? -9.720 53.967 14.861 1.00 36.12 98 GLY A C 1
ATOM 797 O O . GLY A 1 101 ? -9.535 52.892 14.254 1.00 39.09 98 GLY A O 1
ATOM 798 N N . GLY A 1 102 ? -9.346 55.141 14.370 1.00 32.55 99 GLY A N 1
ATOM 799 C CA . GLY A 1 102 ? -8.747 55.247 13.040 1.00 30.18 99 GLY A CA 1
ATOM 800 C C . GLY A 1 102 ? -9.070 56.575 12.389 1.00 28.45 99 GLY A C 1
ATOM 801 O O . GLY A 1 102 ? -10.197 57.102 12.529 1.00 26.92 99 GLY A O 1
ATOM 802 N N . LEU A 1 103 ? -8.087 57.114 11.677 1.00 25.10 100 LEU A N 1
ATOM 803 C CA . LEU A 1 103 ? -8.238 58.343 10.912 1.00 24.91 100 LEU A CA 1
ATOM 804 C C . LEU A 1 103 ? -7.263 58.355 9.749 1.00 24.42 100 LEU A C 1
ATOM 805 O O . LEU A 1 103 ? -6.049 58.488 9.942 1.00 24.67 100 LEU A O 1
ATOM 810 N N . LEU A 1 104 ? -7.797 58.195 8.538 1.00 22.88 101 LEU A N 1
ATOM 811 C CA . LEU A 1 104 ? -7.006 58.125 7.330 1.00 23.32 101 LEU A CA 1
ATOM 812 C C . LEU A 1 104 ? -7.547 59.052 6.270 1.00 23.81 101 LEU A C 1
ATOM 813 O O . LEU A 1 104 ? -8.770 59.226 6.164 1.00 23.67 101 LEU A O 1
ATOM 818 N N . HIS A 1 105 ? -6.637 59.648 5.502 1.00 24.21 102 HIS A N 1
ATOM 819 C CA . HIS A 1 105 ? -6.976 60.656 4.496 1.00 24.32 102 HIS A CA 1
ATOM 820 C C . HIS A 1 105 ? -6.271 60.338 3.184 1.00 25.22 102 HIS A C 1
ATOM 821 O O . HIS A 1 105 ? -5.149 59.852 3.175 1.00 25.70 102 HIS A O 1
ATOM 828 N N . GLY A 1 106 ? -6.908 60.676 2.081 1.00 24.92 103 GLY A N 1
ATOM 829 C CA . GLY A 1 106 ? -6.263 60.594 0.788 1.00 25.78 103 GLY A CA 1
ATOM 830 C C . GLY A 1 106 ? -7.012 61.349 -0.274 1.00 26.66 103 GLY A C 1
ATOM 831 O O . GLY A 1 106 ? -8.174 61.686 -0.112 1.00 28.07 103 GLY A O 1
ATOM 832 N N . VAL A 1 107 ? -6.334 61.624 -1.367 1.00 27.21 104 VAL A N 1
ATOM 833 C CA . VAL A 1 107 ? -6.912 62.408 -2.430 1.00 27.96 104 VAL A CA 1
ATOM 834 C C . VAL A 1 107 ? -7.229 61.536 -3.635 1.00 28.43 104 VAL A C 1
ATOM 835 O O . VAL A 1 107 ? -6.516 60.565 -3.932 1.00 26.65 104 VAL A O 1
ATOM 839 N N . SER A 1 108 ? -8.323 61.859 -4.301 1.00 29.20 105 SER A N 1
ATOM 840 C CA . SER A 1 108 ? -8.645 61.265 -5.590 1.00 30.51 105 SER A CA 1
ATOM 841 C C . SER A 1 108 ? -7.735 61.847 -6.651 1.00 32.22 105 SER A C 1
ATOM 842 O O . SER A 1 108 ? -7.395 63.040 -6.625 1.00 32.62 105 SER A O 1
ATOM 845 N N . LYS A 1 109 ? -7.324 60.995 -7.585 1.00 32.88 106 LYS A N 1
ATOM 846 C CA . LYS A 1 109 ? -6.471 61.413 -8.702 1.00 34.43 106 LYS A CA 1
ATOM 847 C C . LYS A 1 109 ? -6.924 60.740 -10.000 1.00 35.34 106 LYS A C 1
ATOM 848 O O . LYS A 1 109 ? -7.475 59.629 -9.997 1.00 34.82 106 LYS A O 1
ATOM 854 N N . LYS A 1 110 ? -6.679 61.417 -11.114 1.00 36.31 107 LYS A N 1
ATOM 855 C CA . LYS A 1 110 ? -6.836 60.803 -12.421 1.00 37.66 107 LYS A CA 1
ATOM 856 C C . LYS A 1 110 ? -5.855 59.624 -12.467 1.00 36.31 107 LYS A C 1
ATOM 857 O O . LYS A 1 110 ? -4.755 59.739 -11.944 1.00 34.74 107 LYS A O 1
ATOM 863 N N . PRO A 1 111 ? -6.261 58.488 -13.061 1.00 37.02 108 PRO A N 1
ATOM 864 C CA . PRO A 1 111 ? -5.390 57.302 -13.090 1.00 36.10 108 PRO A CA 1
ATOM 865 C C . PRO A 1 111 ? -4.026 57.510 -13.733 1.00 36.12 108 PRO A C 1
ATOM 866 O O . PRO A 1 111 ? -3.877 58.251 -14.702 1.00 37.12 108 PRO A O 1
ATOM 870 N N . THR A 1 112 ? -3.053 56.828 -13.166 1.00 34.91 109 THR A N 1
ATOM 871 C CA . THR A 1 112 ? -1.657 56.891 -13.579 1.00 35.31 109 THR A CA 1
ATOM 872 C C . THR A 1 112 ? -1.316 55.855 -14.643 1.00 35.16 109 THR A C 1
ATOM 873 O O . THR A 1 112 ? -0.511 56.115 -15.545 1.00 36.08 109 THR A O 1
ATOM 877 N N . TYR A 1 113 ? -1.948 54.696 -14.557 1.00 33.66 110 TYR A N 1
ATOM 878 C CA . TYR A 1 113 ? -1.532 53.528 -15.358 1.00 33.35 110 TYR A CA 1
ATOM 879 C C . TYR A 1 113 ? -2.491 53.162 -16.484 1.00 34.07 110 TYR A C 1
ATOM 880 O O . TYR A 1 113 ? -2.075 52.570 -17.488 1.00 33.14 110 TYR A O 1
ATOM 889 N N . VAL A 1 114 ? -3.764 53.520 -16.312 1.00 34.36 111 VAL A N 1
ATOM 890 C CA . VAL A 1 114 ? -4.834 53.032 -17.201 1.00 35.86 111 VAL A CA 1
ATOM 891 C C . VAL A 1 114 ? -4.585 53.407 -18.672 1.00 37.58 111 VAL A C 1
ATOM 892 O O . VAL A 1 114 ? -4.882 52.627 -19.591 1.00 38.94 111 VAL A O 1
ATOM 896 N N . ALA A 1 115 ? -4.015 54.583 -18.891 1.00 38.55 112 ALA A N 1
ATOM 897 C CA . ALA A 1 115 ? -3.681 55.028 -20.269 1.00 40.34 112 ALA A CA 1
ATOM 898 C C . ALA A 1 115 ? -2.770 54.058 -21.020 1.00 41.03 112 ALA A C 1
ATOM 899 O O . ALA A 1 115 ? -2.778 54.024 -22.248 1.00 42.63 112 ALA A O 1
ATOM 901 N N . GLY A 1 116 ? -1.987 53.276 -20.283 1.00 39.45 113 GLY A N 1
ATOM 902 C CA . GLY A 1 116 ? -1.081 52.298 -20.869 1.00 39.36 113 GLY A CA 1
ATOM 903 C C . GLY A 1 116 ? -1.679 50.920 -21.090 1.00 39.43 113 GLY A C 1
ATOM 904 O O . GLY A 1 116 ? -1.011 50.044 -21.642 1.00 39.38 113 GLY A O 1
ATOM 905 N N . PHE A 1 117 ? -2.918 50.713 -20.646 1.00 38.73 114 PHE A N 1
ATOM 906 C CA . PHE A 1 117 ? -3.585 49.406 -20.791 1.00 38.85 114 PHE A CA 1
ATOM 907 C C . PHE A 1 117 ? -4.119 49.237 -22.217 1.00 41.15 114 PHE A C 1
ATOM 908 O O . PHE A 1 117 ? -4.246 50.214 -22.961 1.00 42.77 114 PHE A O 1
ATOM 916 N N . PRO A 1 118 ? -4.425 47.994 -22.609 1.00 42.07 115 PRO A N 1
ATOM 917 C CA . PRO A 1 118 ? -5.155 47.755 -23.846 1.00 44.06 115 PRO A CA 1
ATOM 918 C C . PRO A 1 118 ? -6.481 48.488 -23.930 1.00 45.38 115 PRO A C 1
ATOM 919 O O . PRO A 1 118 ? -7.142 48.738 -22.919 1.00 44.43 115 PRO A O 1
ATOM 923 N N . GLU A 1 119 ? -6.883 48.784 -25.159 1.00 47.38 116 GLU A N 1
ATOM 924 C CA . GLU A 1 119 ? -8.130 49.489 -25.395 1.00 49.15 116 GLU A CA 1
ATOM 925 C C . GLU A 1 119 ? -9.331 48.741 -24.794 1.00 48.77 116 GLU A C 1
ATOM 926 O O . GLU A 1 119 ? -10.218 49.353 -24.194 1.00 49.03 116 GLU A O 1
ATOM 932 N N . SER A 1 120 ? -9.338 47.420 -24.921 1.00 48.86 117 SER A N 1
ATOM 933 C CA . SER A 1 120 ? -10.437 46.606 -24.372 1.00 48.92 117 SER A CA 1
ATOM 934 C C . SER A 1 120 ? -10.549 46.692 -22.842 1.00 47.04 117 SER A C 1
ATOM 935 O O . SER A 1 120 ? -11.653 46.685 -22.279 1.00 46.44 117 SER A O 1
ATOM 938 N N . MET A 1 121 ? -9.397 46.759 -22.178 1.00 45.46 118 MET A N 1
ATOM 939 C CA . MET A 1 121 ? -9.345 46.906 -20.721 1.00 43.68 118 MET A CA 1
ATOM 940 C C . MET A 1 121 ? -9.820 48.292 -20.307 1.00 43.40 118 MET A C 1
ATOM 941 O O . MET A 1 121 ? -10.559 48.446 -19.326 1.00 42.95 118 MET A O 1
ATOM 946 N N . LYS A 1 122 ? -9.402 49.300 -21.064 1.00 44.30 119 LYS A N 1
ATOM 947 C CA . LYS A 1 122 ? -9.854 50.672 -20.812 1.00 44.97 119 LYS A CA 1
ATOM 948 C C . LYS A 1 122 ? -11.389 50.749 -20.850 1.00 45.69 119 LYS A C 1
ATOM 949 O O . LYS A 1 122 ? -12.007 51.335 -19.972 1.00 45.63 119 LYS A O 1
ATOM 955 N N . THR A 1 123 ? -11.983 50.125 -21.855 1.00 47.53 120 THR A N 1
ATOM 956 C CA . THR A 1 123 ? -13.443 50.095 -22.020 1.00 48.72 120 THR A CA 1
ATOM 957 C C . THR A 1 123 ? -14.126 49.352 -20.864 1.00 48.05 120 THR A C 1
ATOM 958 O O . THR A 1 123 ? -15.124 49.823 -20.308 1.00 47.74 120 THR A O 1
ATOM 962 N N . GLU A 1 124 ? -13.597 48.182 -20.526 1.00 47.29 121 GLU A N 1
ATOM 963 C CA . GLU A 1 124 ? -14.127 47.381 -19.412 1.00 46.86 121 GLU A CA 1
ATOM 964 C C . GLU A 1 124 ? -14.162 48.159 -18.095 1.00 45.09 121 GLU A C 1
ATOM 965 O O . GLU A 1 124 ? -15.117 48.046 -17.332 1.00 45.07 121 GLU A O 1
ATOM 971 N N . LEU A 1 125 ? -13.129 48.965 -17.847 1.00 44.26 122 LEU A N 1
ATOM 972 C CA . LEU A 1 125 ? -12.981 49.716 -16.589 1.00 42.26 122 LEU A CA 1
ATOM 973 C C . LEU A 1 125 ? -14.014 50.830 -16.419 1.00 43.46 122 LEU A C 1
ATOM 974 O O . LEU A 1 125 ? -14.129 51.429 -15.347 1.00 41.91 122 LEU A O 1
ATOM 979 N N . GLN A 1 126 ? -14.773 51.107 -17.468 1.00 45.69 123 GLN A N 1
ATOM 980 C CA . GLN A 1 126 ? -15.836 52.112 -17.385 1.00 47.11 123 GLN A CA 1
ATOM 981 C C . GLN A 1 126 ? -16.962 51.618 -16.462 1.00 47.11 123 GLN A C 1
ATOM 982 O O . GLN A 1 126 ? -17.685 52.425 -15.884 1.00 47.53 123 GLN A O 1
ATOM 988 N N . VAL A 1 127 ? -17.095 50.299 -16.331 1.00 46.82 124 VAL A N 1
ATOM 989 C CA . VAL A 1 127 ? -18.019 49.693 -15.362 1.00 46.61 124 VAL A CA 1
ATOM 990 C C . VAL A 1 127 ? -17.430 49.751 -13.933 1.00 44.81 124 VAL A C 1
ATOM 991 O O . VAL A 1 127 ? -16.268 49.360 -13.694 1.00 42.70 124 VAL A O 1
ATOM 995 N N . ASN A 1 128 ? -18.224 50.249 -12.993 1.00 44.98 125 ASN A N 1
ATOM 996 C CA . ASN A 1 128 ? -17.788 50.340 -11.592 1.00 44.34 125 ASN A CA 1
ATOM 997 C C . ASN A 1 128 ? -18.943 50.134 -10.617 1.00 45.33 125 ASN A C 1
ATOM 998 O O . ASN A 1 128 ? -19.532 51.087 -10.112 1.00 45.26 125 ASN A O 1
ATOM 1003 N N . GLY A 1 129 ? -19.247 48.866 -10.368 1.00 46.71 126 GLY A N 1
ATOM 1004 C CA . GLY A 1 129 ? -20.280 48.484 -9.424 1.00 48.04 126 GLY A CA 1
ATOM 1005 C C . GLY A 1 129 ? -21.643 48.643 -10.063 1.00 50.67 126 GLY A C 1
ATOM 1006 O O . GLY A 1 129 ? -21.732 48.950 -11.252 1.00 52.23 126 GLY A O 1
ATOM 1007 N N . GLU A 1 130 ? -22.686 48.417 -9.276 1.00 52.01 127 GLU A N 1
ATOM 1008 C CA . GLU A 1 130 ? -24.069 48.477 -9.771 1.00 55.02 127 GLU A CA 1
ATOM 1009 C C . GLU A 1 130 ? -24.968 48.958 -8.643 1.00 55.21 127 GLU A C 1
ATOM 1010 O O . GLU A 1 130 ? -24.532 49.053 -7.492 1.00 53.78 127 GLU A O 1
ATOM 1016 N N . SER A 1 131 ? -26.218 49.273 -8.979 1.00 57.39 128 SER A N 1
ATOM 1017 C CA . SER A 1 131 ? -27.183 49.727 -7.979 1.00 57.71 128 SER A CA 1
ATOM 1018 C C . SER A 1 131 ? -27.317 48.686 -6.861 1.00 57.57 128 SER A C 1
ATOM 1019 O O . SER A 1 131 ? -27.334 47.472 -7.109 1.00 58.33 128 SER A O 1
ATOM 1022 N N . GLY A 1 132 ? -27.367 49.183 -5.627 1.00 56.77 129 GLY A N 1
ATOM 1023 C CA . GLY A 1 132 ? -27.603 48.354 -4.443 1.00 55.78 129 GLY A CA 1
ATOM 1024 C C . GLY A 1 132 ? -27.835 49.215 -3.221 1.00 54.25 129 GLY A C 1
ATOM 1025 O O . GLY A 1 132 ? -27.053 50.113 -2.930 1.00 53.70 129 GLY A O 1
ATOM 1026 N N . SER A 1 133 ? -28.924 48.957 -2.508 1.00 54.40 130 SER A N 1
ATOM 1027 C CA . SER A 1 133 ? -29.205 49.697 -1.278 1.00 52.70 130 SER A CA 1
ATOM 1028 C C . SER A 1 133 ? -28.412 49.043 -0.145 1.00 50.19 130 SER A C 1
ATOM 1029 O O . SER A 1 133 ? -28.261 47.807 -0.108 1.00 50.68 130 SER A O 1
ATOM 1032 N N . ARG A 1 134 ? -27.882 49.879 0.737 1.00 46.79 131 ARG A N 1
ATOM 1033 C CA . ARG A 1 134 ? -27.247 49.422 1.976 1.00 44.72 131 ARG A CA 1
ATOM 1034 C C . ARG A 1 134 ? -26.238 48.297 1.734 1.00 41.89 131 ARG A C 1
ATOM 1035 O O . ARG A 1 134 ? -26.340 47.210 2.295 1.00 40.67 131 ARG A O 1
ATOM 1043 N N . PRO A 1 135 ? -25.258 48.558 0.882 1.00 39.18 132 PRO A N 1
ATOM 1044 C CA . PRO A 1 135 ? -24.264 47.519 0.668 1.00 37.61 132 PRO A CA 1
ATOM 1045 C C . PRO A 1 135 ? -23.358 47.311 1.886 1.00 34.74 132 PRO A C 1
ATOM 1046 O O . PRO A 1 135 ? -23.319 48.137 2.790 1.00 33.42 132 PRO A O 1
ATOM 1050 N N . TYR A 1 136 ? -22.613 46.209 1.882 1.00 33.23 133 TYR A N 1
ATOM 1051 C CA . TYR A 1 136 ? -21.470 46.076 2.763 1.00 31.14 133 TYR A CA 1
ATOM 1052 C C . TYR A 1 136 ? -20.408 47.014 2.229 1.00 29.68 133 TYR A C 1
ATOM 1053 O O . TYR A 1 136 ? -20.331 47.206 1.021 1.00 29.83 133 TYR A O 1
ATOM 1062 N N . ALA A 1 137 ? -19.595 47.588 3.114 1.00 27.73 134 ALA A N 1
ATOM 1063 C CA . ALA A 1 137 ? -18.409 48.370 2.715 1.00 26.76 134 ALA A CA 1
ATOM 1064 C C . ALA A 1 137 ? -17.157 47.801 3.386 1.00 26.17 134 ALA A C 1
ATOM 1065 O O . ALA A 1 137 ? -17.207 47.323 4.528 1.00 26.19 134 ALA A O 1
ATOM 1067 N N . ILE A 1 138 ? -16.046 47.842 2.657 1.00 25.51 135 ILE A N 1
ATOM 1068 C CA . ILE A 1 138 ? -14.739 47.397 3.142 1.00 24.81 135 ILE A CA 1
ATOM 1069 C C . ILE A 1 138 ? -13.691 48.472 2.859 1.00 23.71 135 ILE A C 1
ATOM 1070 O O . ILE A 1 138 ? -13.649 49.032 1.764 1.00 25.27 135 ILE A O 1
ATOM 1075 N N . VAL A 1 139 ? -12.859 48.754 3.848 1.00 23.33 136 VAL A N 1
ATOM 1076 C CA . VAL A 1 139 ? -11.749 49.729 3.739 1.00 22.85 136 VAL A CA 1
ATOM 1077 C C . VAL A 1 139 ? -10.441 48.997 4.090 1.00 22.67 136 VAL A C 1
ATOM 1078 O O . VAL A 1 139 ? -10.305 48.384 5.156 1.00 23.98 136 VAL A O 1
ATOM 1082 N N . ILE A 1 140 ? -9.515 48.997 3.143 1.00 22.86 137 ILE A N 1
ATOM 1083 C CA . ILE A 1 140 ? -8.219 48.350 3.314 1.00 23.15 137 ILE A CA 1
ATOM 1084 C C . ILE A 1 140 ? -7.118 49.382 3.042 1.00 23.40 137 ILE A C 1
ATOM 1085 O O . ILE A 1 140 ? -6.884 49.751 1.895 1.00 24.11 137 ILE A O 1
ATOM 1090 N N . PRO A 1 141 ? -6.409 49.817 4.093 1.00 24.30 138 PRO A N 1
ATOM 1091 C CA . PRO A 1 141 ? -5.236 50.667 3.917 1.00 23.60 138 PRO A CA 1
ATOM 1092 C C . PRO A 1 141 ? -4.051 49.868 3.426 1.00 23.58 138 PRO A C 1
ATOM 1093 O O . PRO A 1 141 ? -3.861 48.746 3.874 1.00 24.21 138 PRO A O 1
ATOM 1097 N N . ILE A 1 142 ? -3.233 50.471 2.568 1.00 23.15 139 ILE A N 1
ATOM 1098 C CA . ILE A 1 142 ? -2.105 49.741 1.926 1.00 23.26 139 ILE A CA 1
ATOM 1099 C C . ILE A 1 142 ? -0.842 50.598 1.899 1.00 23.27 139 ILE A C 1
ATOM 1100 O O . ILE A 1 142 ? -0.891 51.786 1.551 1.00 23.16 139 ILE A O 1
ATOM 1105 N N . LYS A 1 143 ? 0.265 49.990 2.315 1.00 24.34 140 LYS A N 1
ATOM 1106 C CA . LYS A 1 143 ? 1.589 50.606 2.160 1.00 24.67 140 LYS A CA 1
ATOM 1107 C C . LYS A 1 143 ? 2.415 49.682 1.269 1.00 23.66 140 LYS A C 1
ATOM 1108 O O . LYS A 1 143 ? 2.553 48.477 1.523 1.00 24.03 140 LYS A O 1
ATOM 1114 N N . LYS A 1 144 ? 2.985 50.283 0.232 1.00 23.25 141 LYS A N 1
ATOM 1115 C CA . LYS A 1 144 ? 3.865 49.565 -0.673 1.00 24.31 141 LYS A CA 1
ATOM 1116 C C . LYS A 1 144 ? 5.284 49.467 -0.109 1.00 24.55 141 LYS A C 1
ATOM 1117 O O . LYS A 1 144 ? 5.722 50.275 0.719 1.00 24.89 141 LYS A O 1
ATOM 1123 N N . ASP A 1 145 ? 6.031 48.481 -0.591 1.00 24.27 142 ASP A N 1
ATOM 1124 C CA . ASP A 1 145 ? 7.431 48.364 -0.189 1.00 25.17 142 ASP A CA 1
ATOM 1125 C C . ASP A 1 145 ? 8.332 49.306 -1.018 1.00 25.48 142 ASP A C 1
ATOM 1126 O O . ASP A 1 145 ? 7.911 49.863 -2.033 1.00 24.35 142 ASP A O 1
ATOM 1131 N N . ALA A 1 146 ? 9.577 49.482 -0.582 1.00 26.47 143 ALA A N 1
ATOM 1132 C CA . ALA A 1 146 ? 10.514 50.389 -1.271 1.00 27.37 143 ALA A CA 1
ATOM 1133 C C . ALA A 1 146 ? 10.797 49.912 -2.682 1.00 27.63 143 ALA A C 1
ATOM 1134 O O . ALA A 1 146 ? 10.988 50.740 -3.583 1.00 26.99 143 ALA A O 1
ATOM 1136 N N . GLU A 1 147 ? 10.813 48.585 -2.874 1.00 26.53 144 GLU A N 1
ATOM 1137 C CA . GLU A 1 147 ? 11.073 47.979 -4.166 1.00 26.87 144 GLU A CA 1
ATOM 1138 C C . GLU A 1 147 ? 10.058 48.437 -5.232 1.00 25.87 144 GLU A C 1
ATOM 1139 O O . GLU A 1 147 ? 10.414 48.639 -6.393 1.00 26.05 144 GLU A O 1
ATOM 1145 N N . TRP A 1 148 ? 8.805 48.573 -4.817 1.00 25.16 145 TRP A N 1
ATOM 1146 C CA . TRP A 1 148 ? 7.737 49.094 -5.681 1.00 24.83 145 TRP A CA 1
ATOM 1147 C C . TRP A 1 148 ? 8.092 50.450 -6.273 1.00 24.97 145 TRP A C 1
ATOM 1148 O O . TRP A 1 148 ? 8.013 50.646 -7.483 1.00 25.07 145 TRP A O 1
ATOM 1159 N N . TRP A 1 149 ? 8.499 51.377 -5.419 1.00 24.89 146 TRP A N 1
ATOM 1160 C CA . TRP A 1 149 ? 8.791 52.759 -5.837 1.00 26.18 146 TRP A CA 1
ATOM 1161 C C . TRP A 1 149 ? 10.078 52.821 -6.653 1.00 27.57 146 TRP A C 1
ATOM 1162 O O . TRP A 1 149 ? 10.232 53.712 -7.469 1.00 29.55 146 TRP A O 1
ATOM 1173 N N . ALA A 1 150 ? 10.977 51.867 -6.437 1.00 27.12 147 ALA A N 1
ATOM 1174 C CA . ALA A 1 150 ? 12.207 51.748 -7.240 1.00 28.59 147 ALA A CA 1
ATOM 1175 C C . ALA A 1 150 ? 11.960 51.296 -8.685 1.00 28.81 147 ALA A C 1
ATOM 1176 O O . ALA A 1 150 ? 12.771 51.581 -9.558 1.00 29.12 147 ALA A O 1
ATOM 1178 N N . LEU A 1 151 ? 10.851 50.605 -8.928 1.00 28.16 148 LEU A N 1
ATOM 1179 C CA . LEU A 1 151 ? 10.499 50.113 -10.272 1.00 28.35 148 LEU A CA 1
ATOM 1180 C C . LEU A 1 151 ? 10.229 51.298 -11.198 1.00 30.36 148 LEU A C 1
ATOM 1181 O O . LEU A 1 151 ? 9.698 52.312 -10.759 1.00 30.91 148 LEU A O 1
ATOM 1186 N N . ASP A 1 152 ? 10.602 51.147 -12.463 1.00 30.25 149 ASP A N 1
ATOM 1187 C CA . ASP A 1 152 ? 10.280 52.131 -13.508 1.00 31.48 149 ASP A CA 1
ATOM 1188 C C . ASP A 1 152 ? 8.750 52.156 -13.788 1.00 30.58 149 ASP A C 1
ATOM 1189 O O . ASP A 1 152 ? 8.023 51.218 -13.414 1.00 28.39 149 ASP A O 1
ATOM 1194 N N . GLN A 1 153 ? 8.264 53.222 -14.431 1.00 29.80 150 GLN A N 1
ATOM 1195 C CA . GLN A 1 153 ? 6.811 53.352 -14.708 1.00 30.12 150 GLN A CA 1
ATOM 1196 C C . GLN A 1 153 ? 6.286 52.229 -15.637 1.00 28.75 150 GLN A C 1
ATOM 1197 O O . GLN A 1 153 ? 5.189 51.710 -15.466 1.00 28.68 150 GLN A O 1
ATOM 1203 N N . GLU A 1 154 ? 7.093 51.841 -16.619 1.00 28.97 151 GLU A N 1
ATOM 1204 C CA . GLU A 1 154 ? 6.719 50.756 -17.522 1.00 28.75 151 GLU A CA 1
ATOM 1205 C C . GLU A 1 154 ? 6.464 49.459 -16.747 1.00 27.19 151 GLU A C 1
ATOM 1206 O O . GLU A 1 154 ? 5.491 48.763 -17.020 1.00 26.02 151 GLU A O 1
ATOM 1212 N N . ALA A 1 155 ? 7.318 49.158 -15.774 1.00 26.12 152 ALA A N 1
ATOM 1213 C CA . ALA A 1 155 ? 7.188 47.918 -14.989 1.00 26.14 152 ALA A CA 1
ATOM 1214 C C . ALA A 1 155 ? 5.969 47.954 -14.115 1.00 25.49 152 ALA A C 1
ATOM 1215 O O . ALA A 1 155 ? 5.268 46.971 -13.993 1.00 25.21 152 ALA A O 1
ATOM 1217 N N . ARG A 1 156 ? 5.770 49.073 -13.438 1.00 25.32 153 ARG A N 1
ATOM 1218 C CA . ARG A 1 156 ? 4.583 49.221 -12.600 1.00 24.88 153 ARG A CA 1
ATOM 1219 C C . ARG A 1 156 ? 3.294 49.182 -13.435 1.00 25.07 153 ARG A C 1
ATOM 1220 O O . ARG A 1 156 ? 2.284 48.657 -12.968 1.00 25.12 153 ARG A O 1
ATOM 1228 N N . THR A 1 157 ? 3.338 49.688 -14.652 1.00 26.44 154 THR A N 1
ATOM 1229 C CA . THR A 1 157 ? 2.173 49.622 -15.566 1.00 26.70 154 THR A CA 1
ATOM 1230 C C . THR A 1 157 ? 1.791 48.171 -15.861 1.00 27.05 154 THR A C 1
ATOM 1231 O O . THR A 1 157 ? 0.609 47.804 -15.793 1.00 27.72 154 THR A O 1
ATOM 1235 N N . ALA A 1 158 ? 2.791 47.361 -16.217 1.00 27.48 155 ALA A N 1
ATOM 1236 C CA . ALA A 1 158 ? 2.593 45.939 -16.491 1.00 27.84 155 ALA A CA 1
ATOM 1237 C C . ALA A 1 158 ? 2.006 45.224 -15.264 1.00 27.10 155 ALA A C 1
ATOM 1238 O O . ALA A 1 158 ? 1.088 44.438 -15.399 1.00 28.12 155 ALA A O 1
ATOM 1240 N N . LEU A 1 159 ? 2.512 45.538 -14.076 1.00 25.92 156 LEU A N 1
ATOM 1241 C CA . LEU A 1 159 ? 2.030 44.940 -12.829 1.00 25.90 156 LEU A CA 1
ATOM 1242 C C . LEU A 1 159 ? 0.587 45.347 -12.561 1.00 25.70 156 LEU A C 1
ATOM 1243 O O . LEU A 1 159 ? -0.201 44.531 -12.099 1.00 26.25 156 LEU A O 1
ATOM 1248 N N . MET A 1 160 ? 0.260 46.612 -12.834 1.00 25.92 157 MET A N 1
ATOM 1249 C CA . MET A 1 160 ? -1.093 47.123 -12.629 1.00 26.43 157 MET A CA 1
ATOM 1250 C C . MET A 1 160 ? -2.057 46.595 -13.693 1.00 27.13 157 MET A C 1
ATOM 1251 O O . MET A 1 160 ? -3.221 46.351 -13.392 1.00 26.81 157 MET A O 1
ATOM 1256 N N . GLN A 1 161 ? -1.569 46.288 -14.885 1.00 27.96 158 GLN A N 1
ATOM 1257 C CA . GLN A 1 161 ? -2.400 45.595 -15.879 1.00 28.89 158 GLN A CA 1
ATOM 1258 C C . GLN A 1 161 ? -2.762 44.166 -15.415 1.00 28.96 158 GLN A C 1
ATOM 1259 O O . GLN A 1 161 ? -3.892 43.733 -15.590 1.00 29.09 158 GLN A O 1
ATOM 1265 N N . GLU A 1 162 ? -1.812 43.472 -14.784 1.00 28.29 159 GLU A N 1
ATOM 1266 C CA . GLU A 1 162 ? -2.042 42.122 -14.279 1.00 28.83 159 GLU A CA 1
ATOM 1267 C C . GLU A 1 162 ? -3.061 42.147 -13.131 1.00 27.85 159 GLU A C 1
ATOM 1268 O O . GLU A 1 162 ? -3.955 41.306 -13.064 1.00 27.34 159 GLU A O 1
ATOM 1274 N N . HIS A 1 163 ? -2.888 43.124 -12.238 1.00 26.81 160 HIS A N 1
ATOM 1275 C CA . HIS A 1 163 ? -3.881 43.464 -11.171 1.00 26.21 160 HIS A CA 1
ATOM 1276 C C . HIS A 1 163 ? -5.288 43.599 -11.744 1.00 26.95 160 HIS A C 1
ATOM 1277 O O . HIS A 1 163 ? -6.229 42.938 -11.300 1.00 28.24 160 HIS A O 1
ATOM 1284 N N . THR A 1 164 ? -5.424 44.450 -12.749 1.00 27.09 161 THR A N 1
ATOM 1285 C CA . THR A 1 164 ? -6.720 44.741 -13.345 1.00 28.83 161 THR A CA 1
ATOM 1286 C C . THR A 1 164 ? -7.281 43.492 -14.018 1.00 29.56 161 THR A C 1
ATOM 1287 O O . THR A 1 164 ? -8.459 43.191 -13.877 1.00 30.19 161 THR A O 1
ATOM 1291 N N . GLN A 1 165 ? -6.435 42.776 -14.745 1.00 30.52 162 GLN A N 1
ATOM 1292 C CA . GLN A 1 165 ? -6.835 41.536 -15.425 1.00 32.01 162 GLN A CA 1
ATOM 1293 C C . GLN A 1 165 ? -7.505 40.556 -14.464 1.00 32.60 162 GLN A C 1
ATOM 1294 O O . GLN A 1 165 ? -8.565 39.972 -14.768 1.00 33.02 162 GLN A O 1
ATOM 1300 N N . ALA A 1 166 ? -6.906 40.402 -13.291 1.00 31.58 163 ALA A N 1
ATOM 1301 C CA . ALA A 1 166 ? -7.437 39.504 -12.259 1.00 31.81 163 ALA A CA 1
ATOM 1302 C C . ALA A 1 166 ? -8.753 40.015 -11.671 1.00 31.51 163 ALA A C 1
ATOM 1303 O O . ALA A 1 166 ? -9.624 39.220 -11.293 1.00 31.81 163 ALA A O 1
ATOM 1305 N N . ALA A 1 167 ? -8.895 41.335 -11.588 1.00 31.68 164 ALA A N 1
ATOM 1306 C CA . ALA A 1 167 ? -10.089 41.971 -11.031 1.00 31.67 164 ALA A CA 1
ATOM 1307 C C . ALA A 1 167 ? -11.285 42.025 -12.000 1.00 33.42 164 ALA A C 1
ATOM 1308 O O . ALA A 1 167 ? -12.404 42.204 -11.546 1.00 33.30 164 ALA A O 1
ATOM 1310 N N . LEU A 1 168 ? -11.058 41.845 -13.306 1.00 34.78 165 LEU A N 1
ATOM 1311 C CA . LEU A 1 168 ? -12.115 42.048 -14.341 1.00 36.93 165 LEU A CA 1
ATOM 1312 C C . LEU A 1 168 ? -13.464 41.371 -14.087 1.00 38.15 165 LEU A C 1
ATOM 1313 O O . LEU A 1 168 ? -14.520 41.991 -14.309 1.00 38.45 165 LEU A O 1
ATOM 1318 N N . PRO A 1 169 ? -13.449 40.108 -13.619 1.00 38.81 166 PRO A N 1
ATOM 1319 C CA . PRO A 1 169 ? -14.704 39.411 -13.328 1.00 40.35 166 PRO A CA 1
ATOM 1320 C C . PRO A 1 169 ? -15.588 40.086 -12.271 1.00 39.90 166 PRO A C 1
ATOM 1321 O O . PRO A 1 169 ? -16.798 39.807 -12.179 1.00 40.59 166 PRO A O 1
ATOM 1325 N N . TYR A 1 170 ? -15.001 40.986 -11.493 1.00 38.37 167 TYR A N 1
ATOM 1326 C CA . TYR A 1 170 ? -15.677 41.551 -10.341 1.00 38.18 167 TYR A CA 1
ATOM 1327 C C . TYR A 1 170 ? -16.149 42.995 -10.522 1.00 38.47 167 TYR A C 1
ATOM 1328 O O . TYR A 1 170 ? -16.675 43.591 -9.582 1.00 38.59 167 TYR A O 1
ATOM 1337 N N . LEU A 1 171 ? -15.986 43.541 -11.723 1.00 39.12 168 LEU A N 1
ATOM 1338 C CA . LEU A 1 171 ? -16.303 44.959 -11.995 1.00 39.72 168 LEU A CA 1
ATOM 1339 C C . LEU A 1 171 ? -17.743 45.351 -11.658 1.00 40.96 168 LEU A C 1
ATOM 1340 O O . LEU A 1 171 ? -17.990 46.469 -11.211 1.00 40.42 168 LEU A O 1
ATOM 1345 N N . LYS A 1 172 ? -18.680 44.443 -11.892 1.00 42.41 169 LYS A N 1
ATOM 1346 C CA . LYS A 1 172 ? -20.094 44.746 -11.651 1.00 43.99 169 LYS A CA 1
ATOM 1347 C C . LYS A 1 172 ? -20.537 44.500 -10.216 1.00 43.10 169 LYS A C 1
ATOM 1348 O O . LYS A 1 172 ? -21.395 45.223 -9.711 1.00 44.18 169 LYS A O 1
ATOM 1354 N N . THR A 1 173 ? -19.969 43.500 -9.554 1.00 40.93 170 THR A N 1
ATOM 1355 C CA . THR A 1 173 ? -20.470 43.119 -8.225 1.00 40.07 170 THR A CA 1
ATOM 1356 C C . THR A 1 173 ? -19.741 43.844 -7.074 1.00 36.76 170 THR A C 1
ATOM 1357 O O . THR A 1 173 ? -20.221 43.872 -5.932 1.00 35.53 170 THR A O 1
ATOM 1361 N N . VAL A 1 174 ? -18.590 44.438 -7.383 1.00 35.41 171 VAL A N 1
ATOM 1362 C CA . VAL A 1 174 ? -17.807 45.163 -6.383 1.00 33.83 171 VAL A CA 1
ATOM 1363 C C . VAL A 1 174 ? -17.500 46.561 -6.883 1.00 33.86 171 VAL A C 1
ATOM 1364 O O . VAL A 1 174 ? -16.789 46.713 -7.879 1.00 35.31 171 VAL A O 1
ATOM 1368 N N . LYS A 1 175 ? -18.006 47.578 -6.197 1.00 33.54 172 LYS A N 1
ATOM 1369 C CA . LYS A 1 175 ? -17.647 48.975 -6.515 1.00 33.45 172 LYS A CA 1
ATOM 1370 C C . LYS A 1 175 ? -16.318 49.308 -5.856 1.00 31.94 172 LYS A C 1
ATOM 1371 O O . LYS A 1 175 ? -16.045 48.834 -4.748 1.00 31.86 172 LYS A O 1
ATOM 1377 N N . ARG A 1 176 ? -15.502 50.121 -6.515 1.00 30.23 173 ARG A N 1
ATOM 1378 C CA . ARG A 1 176 ? -14.151 50.443 -6.014 1.00 30.01 173 ARG A CA 1
ATOM 1379 C C . ARG A 1 176 ? -13.875 51.937 -6.015 1.00 29.07 173 ARG A C 1
ATOM 1380 O O . ARG A 1 176 ? -14.390 52.682 -6.889 1.00 29.46 173 ARG A O 1
ATOM 1388 N N . LYS A 1 177 ? -13.082 52.382 -5.042 1.00 27.47 174 LYS A N 1
ATOM 1389 C CA . LYS A 1 177 ? -12.542 53.752 -5.060 1.00 27.16 174 LYS A CA 1
ATOM 1390 C C . LYS A 1 177 ? -11.159 53.761 -4.436 1.00 25.67 174 LYS A C 1
ATOM 1391 O O . LYS A 1 177 ? -10.933 53.102 -3.420 1.00 25.91 174 LYS A O 1
ATOM 1397 N N . LEU A 1 178 ? -10.234 54.484 -5.057 1.00 25.12 175 LEU A N 1
ATOM 1398 C CA . LEU A 1 178 ? -8.842 54.543 -4.588 1.00 24.12 175 LEU A CA 1
ATOM 1399 C C . LEU A 1 178 ? -8.489 55.946 -4.127 1.00 24.47 175 LEU A C 1
ATOM 1400 O O . LEU A 1 178 ? -8.761 56.925 -4.834 1.00 25.35 175 LEU A O 1
ATOM 1405 N N . TYR A 1 179 ? -7.820 56.036 -2.982 1.00 23.22 176 TYR A N 1
ATOM 1406 C CA . TYR A 1 179 ? -7.405 57.327 -2.442 1.00 24.19 176 TYR A CA 1
ATOM 1407 C C . TYR A 1 179 ? -5.898 57.288 -2.227 1.00 23.92 176 TYR A C 1
ATOM 1408 O O . TYR A 1 179 ? -5.371 56.308 -1.696 1.00 23.97 176 TYR A O 1
ATOM 1417 N N . HIS A 1 180 ? -5.249 58.370 -2.643 1.00 24.46 177 HIS A N 1
ATOM 1418 C CA . HIS A 1 180 ? -3.779 58.547 -2.579 1.00 24.94 177 HIS A CA 1
ATOM 1419 C C . HIS A 1 180 ? -3.407 59.272 -1.286 1.00 24.17 177 HIS A C 1
ATOM 1420 O O . HIS A 1 180 ? -3.716 60.439 -1.098 1.00 23.46 177 HIS A O 1
ATOM 1427 N N . SER A 1 181 ? -2.754 58.542 -0.388 1.00 23.17 178 SER A N 1
ATOM 1428 C CA . SER A 1 181 ? -2.681 58.886 1.031 1.00 23.58 178 SER A CA 1
ATOM 1429 C C . SER A 1 181 ? -1.265 59.271 1.505 1.00 23.79 178 SER A C 1
ATOM 1430 O O . SER A 1 181 ? -1.110 59.897 2.545 1.00 23.76 178 SER A O 1
ATOM 1433 N N . THR A 1 182 ? -0.237 58.883 0.747 1.00 23.64 179 THR A N 1
ATOM 1434 C CA . THR A 1 182 ? 1.153 59.057 1.180 1.00 23.95 179 THR A CA 1
ATOM 1435 C C . THR A 1 182 ? 1.401 60.453 1.731 1.00 24.99 179 THR A C 1
ATOM 1436 O O . THR A 1 182 ? 1.041 61.452 1.089 1.00 25.73 179 THR A O 1
ATOM 1440 N N . GLY A 1 183 ? 2.023 60.513 2.917 1.00 24.79 180 GLY A N 1
ATOM 1441 C CA . GLY A 1 183 ? 2.382 61.768 3.567 1.00 26.20 180 GLY A CA 1
ATOM 1442 C C . GLY A 1 183 ? 1.335 62.372 4.485 1.00 25.96 180 GLY A C 1
ATOM 1443 O O . GLY A 1 183 ? 1.666 63.260 5.259 1.00 27.53 180 GLY A O 1
ATOM 1444 N N . LEU A 1 184 ? 0.080 61.903 4.392 1.00 25.43 181 LEU A N 1
ATOM 1445 C CA . LEU A 1 184 ? -1.041 62.402 5.229 1.00 25.54 181 LEU A CA 1
ATOM 1446 C C . LEU A 1 184 ? -1.325 61.547 6.455 1.00 25.43 181 LEU A C 1
ATOM 1447 O O . LEU A 1 184 ? -2.106 61.939 7.323 1.00 26.06 181 LEU A O 1
ATOM 1452 N N . ASP A 1 185 ? -0.700 60.378 6.490 1.00 24.44 182 ASP A N 1
ATOM 1453 C CA . ASP A 1 185 ? -0.841 59.376 7.543 1.00 24.20 182 ASP A CA 1
ATOM 1454 C C . ASP A 1 185 ? 0.194 58.285 7.217 1.00 23.86 182 ASP A C 1
ATOM 1455 O O . ASP A 1 185 ? 1.087 58.527 6.387 1.00 23.81 182 ASP A O 1
ATOM 1460 N N . ASP A 1 186 ? 0.139 57.119 7.878 1.00 23.12 183 ASP A N 1
ATOM 1461 C CA . ASP A 1 186 ? 1.200 56.102 7.729 1.00 25.03 183 ASP A CA 1
ATOM 1462 C C . ASP A 1 186 ? 1.072 55.130 6.556 1.00 24.63 183 ASP A C 1
ATOM 1463 O O . ASP A 1 186 ? 1.892 54.222 6.430 1.00 27.19 183 ASP A O 1
ATOM 1468 N N . VAL A 1 187 ? 0.123 55.348 5.674 1.00 22.38 184 VAL A N 1
ATOM 1469 C CA . VAL A 1 187 ? -0.102 54.463 4.510 1.00 23.13 184 VAL A CA 1
ATOM 1470 C C . VAL A 1 187 ? -0.057 55.206 3.187 1.00 23.11 184 VAL A C 1
ATOM 1471 O O . VAL A 1 187 ? -0.176 56.436 3.162 1.00 24.22 184 VAL A O 1
ATOM 1475 N N . ASP A 1 188 ? 0.117 54.444 2.104 1.00 22.87 185 ASP A N 1
ATOM 1476 C CA . ASP A 1 188 ? 0.172 54.988 0.744 1.00 22.21 185 ASP A CA 1
ATOM 1477 C C . ASP A 1 188 ? -1.165 55.116 0.039 1.00 21.68 185 ASP A C 1
ATOM 1478 O O . ASP A 1 188 ? -1.396 56.074 -0.717 1.00 22.09 185 ASP A O 1
ATOM 1483 N N . PHE A 1 189 ? -2.060 54.179 0.312 1.00 22.12 186 PHE A N 1
ATOM 1484 C CA . PHE A 1 189 ? -3.365 54.125 -0.327 1.00 21.88 186 PHE A CA 1
ATOM 1485 C C . PHE A 1 189 ? -4.437 53.749 0.664 1.00 22.27 186 PHE A C 1
ATOM 1486 O O . PHE A 1 189 ? -4.171 53.019 1.629 1.00 22.59 186 PHE A O 1
ATOM 1494 N N . ILE A 1 190 ? -5.628 54.298 0.437 1.00 22.43 187 ILE A N 1
ATOM 1495 C CA . ILE A 1 190 ? -6.839 53.798 1.086 1.00 22.25 187 ILE A CA 1
ATOM 1496 C C . ILE A 1 190 ? -7.675 53.229 -0.056 1.00 22.08 187 ILE A C 1
ATOM 1497 O O . ILE A 1 190 ? -7.984 53.936 -1.058 1.00 23.73 187 ILE A O 1
ATOM 1502 N N . THR A 1 191 ? -8.011 51.958 0.070 1.00 22.80 188 THR A N 1
ATOM 1503 C CA . THR A 1 191 ? -8.932 51.333 -0.874 1.00 23.15 188 THR A CA 1
ATOM 1504 C C . THR A 1 191 ? -10.295 51.179 -0.215 1.00 23.61 188 THR A C 1
ATOM 1505 O O . THR A 1 191 ? -10.387 50.866 0.966 1.00 24.29 188 THR A O 1
ATOM 1509 N N . TYR A 1 192 ? -11.336 51.413 -0.995 1.00 24.12 189 TYR A N 1
ATOM 1510 C CA . TYR A 1 192 ? -12.717 51.435 -0.512 1.00 24.30 189 TYR A CA 1
ATOM 1511 C C . TYR A 1 192 ? -13.564 50.629 -1.470 1.00 25.22 189 TYR A C 1
ATOM 1512 O O . TYR A 1 192 ? -13.469 50.833 -2.678 1.00 27.13 189 TYR A O 1
ATOM 1521 N N . PHE A 1 193 ? -14.402 49.734 -0.943 1.00 25.48 190 PHE A N 1
ATOM 1522 C CA . PHE A 1 193 ? -15.267 48.878 -1.750 1.00 26.44 190 PHE A CA 1
ATOM 1523 C C . PHE A 1 193 ? -16.685 48.777 -1.198 1.00 26.73 190 PHE A C 1
ATOM 1524 O O . PHE A 1 193 ? -16.904 48.824 0.016 1.00 26.65 190 PHE A O 1
ATOM 1532 N N . GLU A 1 194 ? -17.627 48.643 -2.109 1.00 27.82 191 GLU A N 1
ATOM 1533 C CA . GLU A 1 194 ? -19.018 48.344 -1.763 1.00 28.92 191 GLU A CA 1
ATOM 1534 C C . GLU A 1 194 ? -19.426 47.080 -2.483 1.00 29.70 191 GLU A C 1
ATOM 1535 O O . GLU A 1 194 ? -19.096 46.882 -3.645 1.00 29.10 191 GLU A O 1
ATOM 1541 N N . THR A 1 195 ? -20.176 46.224 -1.797 1.00 29.95 192 THR A N 1
ATOM 1542 C CA . THR A 1 195 ? -20.717 45.046 -2.431 1.00 31.83 192 THR A CA 1
ATOM 1543 C C . THR A 1 195 ? -21.939 44.506 -1.664 1.00 33.03 192 THR A C 1
ATOM 1544 O O . THR A 1 195 ? -22.042 44.690 -0.460 1.00 31.12 192 THR A O 1
ATOM 1548 N N . GLU A 1 196 ? -22.856 43.895 -2.403 1.00 35.29 193 GLU A N 1
ATOM 1549 C CA . GLU A 1 196 ? -23.975 43.152 -1.827 1.00 38.70 193 GLU A CA 1
ATOM 1550 C C . GLU A 1 196 ? -23.591 41.695 -1.564 1.00 40.30 193 GLU A C 1
ATOM 1551 O O . GLU A 1 196 ? -24.281 41.002 -0.831 1.00 41.90 193 GLU A O 1
ATOM 1557 N N . ARG A 1 197 ? -22.476 41.257 -2.143 1.00 40.50 194 ARG A N 1
ATOM 1558 C CA . ARG A 1 197 ? -22.066 39.845 -2.162 1.00 42.30 194 ARG A CA 1
ATOM 1559 C C . ARG A 1 197 ? -20.666 39.657 -1.579 1.00 40.74 194 ARG A C 1
ATOM 1560 O O . ARG A 1 197 ? -19.678 39.683 -2.322 1.00 41.42 194 ARG A O 1
ATOM 1568 N N . LEU A 1 198 ? -20.563 39.443 -0.271 1.00 40.42 195 LEU A N 1
ATOM 1569 C CA . LEU A 1 198 ? -19.216 39.371 0.363 1.00 39.35 195 LEU A CA 1
ATOM 1570 C C . LEU A 1 198 ? -18.385 38.226 -0.159 1.00 39.66 195 LEU A C 1
ATOM 1571 O O . LEU A 1 198 ? -17.151 38.312 -0.165 1.00 37.90 195 LEU A O 1
ATOM 1576 N N . GLU A 1 199 ? -19.031 37.157 -0.617 1.00 40.41 196 GLU A N 1
ATOM 1577 C CA . GLU A 1 199 ? -18.251 36.057 -1.185 1.00 41.09 196 GLU A CA 1
ATOM 1578 C C . GLU A 1 199 ? -17.541 36.508 -2.480 1.00 39.46 196 GLU A C 1
ATOM 1579 O O . GLU A 1 199 ? -16.395 36.110 -2.738 1.00 38.05 196 GLU A O 1
ATOM 1585 N N . ASP A 1 200 ? -18.182 37.369 -3.269 1.00 38.05 197 ASP A N 1
ATOM 1586 C CA . ASP A 1 200 ? -17.516 37.916 -4.460 1.00 37.79 197 ASP A CA 1
ATOM 1587 C C . ASP A 1 200 ? -16.312 38.775 -4.084 1.00 34.59 197 ASP A C 1
ATOM 1588 O O . ASP A 1 200 ? -15.276 38.681 -4.732 1.00 34.25 197 ASP A O 1
ATOM 1593 N N . PHE A 1 201 ? -16.457 39.629 -3.072 1.00 33.00 198 PHE A N 1
ATOM 1594 C CA . PHE A 1 201 ? -15.324 40.429 -2.595 1.00 31.73 198 PHE A CA 1
ATOM 1595 C C . PHE A 1 201 ? -14.191 39.540 -2.082 1.00 31.48 198 PHE A C 1
ATOM 1596 O O . PHE A 1 201 ? -13.027 39.776 -2.409 1.00 30.75 198 PHE A O 1
ATOM 1604 N N . HIS A 1 202 ? -14.528 38.522 -1.293 1.00 32.32 199 HIS A N 1
ATOM 1605 C CA . HIS A 1 202 ? -13.522 37.537 -0.845 1.00 32.32 199 HIS A CA 1
ATOM 1606 C C . HIS A 1 202 ? -12.769 36.927 -2.026 1.00 32.06 199 HIS A C 1
ATOM 1607 O O . HIS A 1 202 ? -11.518 36.882 -2.038 1.00 31.78 199 HIS A O 1
ATOM 1614 N N . ASN A 1 203 ? -13.516 36.464 -3.026 1.00 32.95 200 ASN A N 1
ATOM 1615 C CA . ASN A 1 203 ? -12.931 35.830 -4.211 1.00 33.53 200 ASN A CA 1
ATOM 1616 C C . ASN A 1 203 ? -12.089 36.798 -5.040 1.00 32.23 200 ASN A C 1
ATOM 1617 O O . ASN A 1 203 ? -11.070 36.403 -5.633 1.00 31.54 200 ASN A O 1
ATOM 1622 N N . LEU A 1 204 ? -12.497 38.061 -5.065 1.00 30.52 201 LEU A N 1
ATOM 1623 C CA . LEU A 1 204 ? -11.709 39.103 -5.723 1.00 29.52 201 LEU A CA 1
ATOM 1624 C C . LEU A 1 204 ? -10.344 39.270 -5.038 1.00 28.20 201 LEU A C 1
ATOM 1625 O O . LEU A 1 204 ? -9.308 39.365 -5.697 1.00 28.47 201 LEU A O 1
ATOM 1630 N N . VAL A 1 205 ? -10.343 39.348 -3.717 1.00 27.89 202 VAL A N 1
ATOM 1631 C CA . VAL A 1 205 ? -9.086 39.559 -2.992 1.00 27.55 202 VAL A CA 1
ATOM 1632 C C . VAL A 1 205 ? -8.184 38.328 -3.194 1.00 28.33 202 VAL A C 1
ATOM 1633 O O . VAL A 1 205 ? -6.973 38.465 -3.411 1.00 28.01 202 VAL A O 1
ATOM 1637 N N . ARG A 1 206 ? -8.777 37.137 -3.172 1.00 29.53 203 ARG A N 1
ATOM 1638 C CA . ARG A 1 206 ? -8.021 35.898 -3.457 1.00 31.08 203 ARG A CA 1
ATOM 1639 C C . ARG A 1 206 ? -7.370 35.926 -4.837 1.00 31.42 203 ARG A C 1
ATOM 1640 O O . ARG A 1 206 ? -6.200 35.517 -5.007 1.00 31.56 203 ARG A O 1
ATOM 1648 N N . ALA A 1 207 ? -8.104 36.423 -5.826 1.00 32.12 204 ALA A N 1
ATOM 1649 C CA . ALA A 1 207 ? -7.562 36.564 -7.190 1.00 32.06 204 ALA A CA 1
ATOM 1650 C C . ALA A 1 207 ? -6.362 37.486 -7.219 1.00 31.27 204 ALA A C 1
ATOM 1651 O O . ALA A 1 207 ? -5.324 37.199 -7.873 1.00 30.69 204 ALA A O 1
ATOM 1653 N N . LEU A 1 208 ? -6.479 38.602 -6.516 1.00 29.19 205 LEU A N 1
ATOM 1654 C CA . LEU A 1 208 ? -5.389 39.565 -6.472 1.00 28.99 205 LEU A CA 1
ATOM 1655 C C . LEU A 1 208 ? -4.188 39.093 -5.651 1.00 28.43 205 LEU A C 1
ATOM 1656 O O . LEU A 1 208 ? -3.079 39.560 -5.887 1.00 29.01 205 LEU A O 1
ATOM 1661 N N . GLN A 1 209 ? -4.377 38.156 -4.728 1.00 28.35 206 GLN A N 1
ATOM 1662 C CA . GLN A 1 209 ? -3.264 37.682 -3.899 1.00 28.92 206 GLN A CA 1
ATOM 1663 C C . GLN A 1 209 ? -2.178 36.965 -4.728 1.00 30.41 206 GLN A C 1
ATOM 1664 O O . GLN A 1 209 ? -1.013 36.910 -4.312 1.00 28.86 206 GLN A O 1
ATOM 1670 N N . GLN A 1 210 ? -2.578 36.438 -5.887 1.00 31.86 207 GLN A N 1
ATOM 1671 C CA . GLN A 1 210 ? -1.699 35.689 -6.772 1.00 34.04 207 GLN A CA 1
ATOM 1672 C C . GLN A 1 210 ? -0.855 36.589 -7.693 1.00 33.96 207 GLN A C 1
ATOM 1673 O O . GLN A 1 210 ? 0.171 36.125 -8.224 1.00 34.44 207 GLN A O 1
ATOM 1679 N N . VAL A 1 211 ? -1.259 37.849 -7.882 1.00 33.03 208 VAL A N 1
ATOM 1680 C CA . VAL A 1 211 ? -0.585 38.731 -8.832 1.00 33.34 208 VAL A CA 1
ATOM 1681 C C . VAL A 1 211 ? 0.705 39.279 -8.233 1.00 33.89 208 VAL A C 1
ATOM 1682 O O . VAL A 1 211 ? 0.809 39.491 -7.025 1.00 33.45 208 VAL A O 1
ATOM 1686 N N . LYS A 1 212 ? 1.665 39.559 -9.107 1.00 35.15 209 LYS A N 1
ATOM 1687 C CA . LYS A 1 212 ? 2.988 40.000 -8.682 1.00 36.62 209 LYS A CA 1
ATOM 1688 C C . LYS A 1 212 ? 2.978 41.249 -7.840 1.00 35.84 209 LYS A C 1
ATOM 1689 O O . LYS A 1 212 ? 3.760 41.350 -6.908 1.00 38.13 209 LYS A O 1
ATOM 1695 N N . GLU A 1 213 ? 2.090 42.191 -8.139 1.00 35.27 210 GLU A N 1
ATOM 1696 C CA . GLU A 1 213 ? 1.923 43.438 -7.375 1.00 34.57 210 GLU A CA 1
ATOM 1697 C C . GLU A 1 213 ? 1.590 43.212 -5.871 1.00 34.59 210 GLU A C 1
ATOM 1698 O O . GLU A 1 213 ? 1.988 43.989 -5.009 1.00 33.09 210 GLU A O 1
ATOM 1704 N N A PHE A 1 214 ? 0.945 42.084 -5.585 0.50 33.08 211 PHE A N 1
ATOM 1705 N N B PHE A 1 214 ? 0.815 42.175 -5.569 0.50 34.10 211 PHE A N 1
ATOM 1706 C CA A PHE A 1 214 ? 0.592 41.744 -4.201 0.50 32.56 211 PHE A CA 1
ATOM 1707 C CA B PHE A 1 214 ? 0.395 41.937 -4.168 0.50 33.76 211 PHE A CA 1
ATOM 1708 C C A PHE A 1 214 ? 1.794 41.647 -3.266 0.50 31.94 211 PHE A C 1
ATOM 1709 C C B PHE A 1 214 ? 1.558 41.482 -3.274 0.50 33.37 211 PHE A C 1
ATOM 1710 O O A PHE A 1 214 ? 1.785 42.228 -2.171 0.50 31.70 211 PHE A O 1
ATOM 1711 O O B PHE A 1 214 ? 1.427 41.447 -2.051 0.50 33.86 211 PHE A O 1
ATOM 1726 N N A ARG A 1 215 ? 2.833 40.930 -3.679 0.50 31.59 212 ARG A N 1
ATOM 1727 N N B ARG A 1 215 ? 2.683 41.137 -3.884 0.50 32.76 212 ARG A N 1
ATOM 1728 C CA A ARG A 1 215 ? 4.008 40.792 -2.820 0.50 32.06 212 ARG A CA 1
ATOM 1729 C CA B ARG A 1 215 ? 3.904 40.791 -3.150 0.50 32.80 212 ARG A CA 1
ATOM 1730 C C A ARG A 1 215 ? 4.602 42.150 -2.443 0.50 31.56 212 ARG A C 1
ATOM 1731 C C B ARG A 1 215 ? 4.733 42.037 -2.757 0.50 32.13 212 ARG A C 1
ATOM 1732 O O A ARG A 1 215 ? 5.298 42.253 -1.431 0.50 30.76 212 ARG A O 1
ATOM 1733 O O B ARG A 1 215 ? 5.764 41.919 -2.117 0.50 31.49 212 ARG A O 1
ATOM 1748 N N . HIS A 1 216 ? 4.267 43.204 -3.189 1.00 30.92 213 HIS A N 1
ATOM 1749 C CA . HIS A 1 216 ? 4.865 44.507 -2.888 1.00 31.55 213 HIS A CA 1
ATOM 1750 C C . HIS A 1 216 ? 4.149 45.286 -1.794 1.00 31.68 213 HIS A C 1
ATOM 1751 O O . HIS A 1 216 ? 4.445 46.443 -1.579 1.00 30.19 213 HIS A O 1
ATOM 1758 N N . ASN A 1 217 ? 3.210 44.655 -1.112 1.00 33.36 214 ASN A N 1
ATOM 1759 C CA . ASN A 1 217 ? 2.498 45.334 -0.012 1.00 35.11 214 ASN A CA 1
ATOM 1760 C C . ASN A 1 217 ? 3.237 45.118 1.297 1.00 37.48 214 ASN A C 1
ATOM 1761 O O . ASN A 1 217 ? 3.266 43.983 1.836 1.00 41.30 214 ASN A O 1
ATOM 1766 N N . ARG A 1 218 ? 3.887 46.165 1.775 1.00 37.03 215 ARG A N 1
ATOM 1767 C CA . ARG A 1 218 ? 4.520 46.165 3.077 1.00 38.07 215 ARG A CA 1
ATOM 1768 C C . ARG A 1 218 ? 3.477 46.019 4.185 1.00 37.72 215 ARG A C 1
ATOM 1769 O O . ARG A 1 218 ? 3.706 45.329 5.174 1.00 38.86 215 ARG A O 1
ATOM 1777 N N . ARG A 1 219 ? 2.335 46.676 4.006 1.00 35.82 216 ARG A N 1
ATOM 1778 C CA . ARG A 1 219 ? 1.221 46.580 4.932 1.00 35.84 216 ARG A CA 1
ATOM 1779 C C . ARG A 1 219 ? -0.073 46.531 4.158 1.00 33.20 216 ARG A C 1
ATOM 1780 O O . ARG A 1 219 ? -0.275 47.257 3.204 1.00 30.14 216 ARG A O 1
ATOM 1788 N N . PHE A 1 220 ? -0.938 45.627 4.566 1.00 32.33 217 PHE A N 1
ATOM 1789 C CA . PHE A 1 220 ? -2.196 45.403 3.904 1.00 31.50 217 PHE A CA 1
ATOM 1790 C C . PHE A 1 220 ? -3.202 45.211 5.047 1.00 31.02 217 PHE A C 1
ATOM 1791 O O . PHE A 1 220 ? -3.043 44.285 5.851 1.00 31.94 217 PHE A O 1
ATOM 1799 N N . GLY A 1 221 ? -4.173 46.112 5.162 1.00 30.15 218 GLY A N 1
ATOM 1800 C CA . GLY A 1 221 ? -5.132 46.082 6.255 1.00 30.24 218 GLY A CA 1
ATOM 1801 C C . GLY A 1 221 ? -4.580 46.718 7.517 1.00 30.55 218 GLY A C 1
ATOM 1802 O O . GLY A 1 221 ? -3.832 47.718 7.453 1.00 30.69 218 GLY A O 1
ATOM 1803 N N . HIS A 1 222 ? -4.908 46.113 8.649 1.00 30.42 219 HIS A N 1
ATOM 1804 C CA . HIS A 1 222 ? -4.487 46.577 9.973 1.00 31.25 219 HIS A CA 1
ATOM 1805 C C . HIS A 1 222 ? -4.866 48.034 10.223 1.00 31.39 219 HIS A C 1
ATOM 1806 O O . HIS A 1 222 ? -3.974 48.881 10.409 1.00 33.10 219 HIS A O 1
ATOM 1813 N N . PRO A 1 223 ? -6.169 48.329 10.258 1.00 29.41 220 PRO A N 1
ATOM 1814 C CA . PRO A 1 223 ? -7.288 47.376 10.187 1.00 28.87 220 PRO A CA 1
ATOM 1815 C C . PRO A 1 223 ? -7.870 47.171 8.788 1.00 28.12 220 PRO A C 1
ATOM 1816 O O . PRO A 1 223 ? -7.790 48.067 7.949 1.00 28.30 220 PRO A O 1
ATOM 1820 N N . THR A 1 224 ? -8.476 45.994 8.571 1.00 27.39 221 THR A N 1
ATOM 1821 C CA . THR A 1 224 ? -9.414 45.787 7.490 1.00 26.73 221 THR A CA 1
ATOM 1822 C C . THR A 1 224 ? -10.786 46.094 8.067 1.00 27.31 221 THR A C 1
ATOM 1823 O O . THR A 1 224 ? -11.257 45.358 8.929 1.00 27.66 221 THR A O 1
ATOM 1827 N N . LEU A 1 225 ? -11.397 47.197 7.637 1.00 25.76 222 LEU A N 1
ATOM 1828 C CA . LEU A 1 225 ? -12.683 47.591 8.177 1.00 26.60 222 LEU A CA 1
ATOM 1829 C C . LEU A 1 225 ? -13.804 47.048 7.332 1.00 27.43 222 LEU A C 1
ATOM 1830 O O . LEU A 1 225 ? -13.790 47.171 6.103 1.00 28.30 222 LEU A O 1
ATOM 1835 N N . LEU A 1 226 ? -14.764 46.432 8.010 1.00 26.91 223 LEU A N 1
ATOM 1836 C CA . LEU A 1 226 ? -15.936 45.817 7.393 1.00 27.32 223 LEU A CA 1
ATOM 1837 C C . LEU A 1 226 ? -17.157 46.441 8.079 1.00 27.89 223 LEU A C 1
ATOM 1838 O O . LEU A 1 226 ? -17.259 46.437 9.313 1.00 28.65 223 LEU A O 1
ATOM 1843 N N . GLY A 1 227 ? -18.072 46.970 7.287 1.00 28.01 224 GLY A N 1
ATOM 1844 C CA . GLY A 1 227 ? -19.279 47.590 7.837 1.00 28.82 224 GLY A CA 1
ATOM 1845 C C . GLY A 1 227 ? -20.458 47.495 6.888 1.00 29.39 224 GLY A C 1
ATOM 1846 O O . GLY A 1 227 ? -20.349 46.932 5.794 1.00 28.93 224 GLY A O 1
ATOM 1847 N N . THR A 1 228 ? -21.596 48.029 7.324 1.00 29.87 225 THR A N 1
ATOM 1848 C CA . THR A 1 228 ? -22.747 48.174 6.452 1.00 31.24 225 THR A CA 1
ATOM 1849 C C . THR A 1 228 ? -23.069 49.653 6.289 1.00 31.30 225 THR A C 1
ATOM 1850 O O . THR A 1 228 ? -23.101 50.426 7.260 1.00 30.04 225 THR A O 1
ATOM 1854 N N . MET A 1 229 ? -23.310 50.041 5.047 1.00 32.74 226 MET A N 1
ATOM 1855 C CA . MET A 1 229 ? -23.633 51.402 4.720 1.00 33.49 226 MET A CA 1
ATOM 1856 C C . MET A 1 229 ? -25.105 51.607 5.114 1.00 33.35 226 MET A C 1
ATOM 1857 O O . MET A 1 229 ? -25.957 50.762 4.862 1.00 34.37 226 MET A O 1
ATOM 1862 N N . SER A 1 230 ? -25.388 52.714 5.780 1.00 32.73 227 SER A N 1
ATOM 1863 C CA . SER A 1 230 ? -26.696 52.929 6.377 1.00 34.07 227 SER A CA 1
ATOM 1864 C C . SER A 1 230 ? -26.993 54.415 6.518 1.00 33.80 227 SER A C 1
ATOM 1865 O O . SER A 1 230 ? -26.084 55.188 6.777 1.00 31.73 227 SER A O 1
ATOM 1868 N N . PRO A 1 231 ? -28.272 54.810 6.375 1.00 34.68 228 PRO A N 1
ATOM 1869 C CA . PRO A 1 231 ? -28.590 56.180 6.785 1.00 34.66 228 PRO A CA 1
ATOM 1870 C C . PRO A 1 231 ? -28.151 56.458 8.207 1.00 33.36 228 PRO A C 1
ATOM 1871 O O . PRO A 1 231 ? -28.245 55.601 9.091 1.00 33.29 228 PRO A O 1
ATOM 1875 N N . LEU A 1 232 ? -27.669 57.666 8.434 1.00 34.02 229 LEU A N 1
ATOM 1876 C CA . LEU A 1 232 ? -27.115 58.017 9.748 1.00 33.85 229 LEU A CA 1
ATOM 1877 C C . LEU A 1 232 ? -28.138 57.814 10.881 1.00 34.43 229 LEU A C 1
ATOM 1878 O O . LEU A 1 232 ? -27.796 57.266 11.931 1.00 33.36 229 LEU A O 1
ATOM 1883 N N . ASP A 1 233 ? -29.391 58.219 10.635 1.00 36.55 230 ASP A N 1
ATOM 1884 C CA . ASP A 1 233 ? -30.462 58.097 11.632 1.00 37.49 230 ASP A CA 1
ATOM 1885 C C . ASP A 1 233 ? -30.602 56.644 12.110 1.00 37.95 230 ASP A C 1
ATOM 1886 O O . ASP A 1 233 ? -30.708 56.399 13.296 1.00 38.39 230 ASP A O 1
ATOM 1891 N N . GLU A 1 234 ? -30.528 55.682 11.192 1.00 38.59 231 GLU A N 1
ATOM 1892 C CA . GLU A 1 234 ? -30.646 54.251 11.546 1.00 39.32 231 GLU A CA 1
ATOM 1893 C C . GLU A 1 234 ? -29.488 53.738 12.421 1.00 38.13 231 GLU A C 1
ATOM 1894 O O . GLU A 1 234 ? -29.676 52.907 13.307 1.00 38.08 231 GLU A O 1
ATOM 1900 N N . ILE A 1 235 ? -28.278 54.227 12.172 1.00 37.08 232 ILE A N 1
ATOM 1901 C CA . ILE A 1 235 ? -27.146 53.872 13.021 1.00 36.87 232 ILE A CA 1
ATOM 1902 C C . ILE A 1 235 ? -27.277 54.496 14.399 1.00 37.20 232 ILE A C 1
ATOM 1903 O O . ILE A 1 235 ? -27.105 53.835 15.423 1.00 37.96 232 ILE A O 1
ATOM 1908 N N . LEU A 1 236 ? -27.611 55.780 14.424 1.00 37.07 233 LEU A N 1
ATOM 1909 C CA . LEU A 1 236 ? -27.697 56.494 15.697 1.00 38.25 233 LEU A CA 1
ATOM 1910 C C . LEU A 1 236 ? -28.867 55.977 16.576 1.00 39.29 233 LEU A C 1
ATOM 1911 O O . LEU A 1 236 ? -28.783 56.055 17.779 1.00 39.17 233 LEU A O 1
ATOM 1916 N N . GLU A 1 237 ? -29.907 55.393 15.978 1.00 41.56 234 GLU A N 1
ATOM 1917 C CA . GLU A 1 237 ? -31.074 54.878 16.755 1.00 44.69 234 GLU A CA 1
ATOM 1918 C C . GLU A 1 237 ? -30.647 53.861 17.812 1.00 45.09 234 GLU A C 1
ATOM 1919 O O . GLU A 1 237 ? -31.146 53.852 18.929 1.00 45.90 234 GLU A O 1
ATOM 1925 N N . LYS A 1 238 ? -29.709 53.006 17.430 1.00 46.23 235 LYS A N 1
ATOM 1926 C CA . LYS A 1 238 ? -29.179 51.955 18.307 1.00 47.55 235 LYS A CA 1
ATOM 1927 C C . LYS A 1 238 ? -28.652 52.506 19.621 1.00 47.50 235 LYS A C 1
ATOM 1928 O O . LYS A 1 238 ? -28.791 51.890 20.671 1.00 47.74 235 LYS A O 1
ATOM 1934 N N . PHE A 1 239 ? -28.057 53.685 19.541 1.00 47.47 236 PHE A N 1
ATOM 1935 C CA . PHE A 1 239 ? -27.445 54.330 20.705 1.00 47.67 236 PHE A CA 1
ATOM 1936 C C . PHE A 1 239 ? -28.413 55.092 21.597 1.00 48.58 236 PHE A C 1
ATOM 1937 O O . PHE A 1 239 ? -28.106 55.364 22.770 1.00 47.31 236 PHE A O 1
ATOM 1945 N N . ALA A 1 240 ? -29.593 55.383 21.050 1.00 48.74 237 ALA A N 1
ATOM 1946 C CA . ALA A 1 240 ? -30.659 56.062 21.775 1.00 50.09 237 ALA A CA 1
ATOM 1947 C C . ALA A 1 240 ? -31.565 55.067 22.509 1.00 51.69 237 ALA A C 1
ATOM 1948 O O . ALA A 1 240 ? -32.388 55.465 23.335 1.00 53.24 237 ALA A O 1
ATOM 1950 N N . GLN A 1 241 ? -31.403 53.777 22.218 1.00 53.07 238 GLN A N 1
ATOM 1951 C CA . GLN A 1 241 ? -32.059 52.712 23.004 1.00 54.97 238 GLN A CA 1
ATOM 1952 C C . GLN A 1 241 ? -31.491 52.659 24.414 1.00 55.68 238 GLN A C 1
ATOM 1953 O O . GLN A 1 241 ? -32.089 52.059 25.309 1.00 58.45 238 GLN A O 1
ATOM 1959 N N . ALA B 1 4 ? 31.411 56.577 50.940 1.00 67.31 1 ALA B N 1
ATOM 1960 C CA . ALA B 1 4 ? 32.294 55.496 50.425 1.00 66.51 1 ALA B CA 1
ATOM 1961 C C . ALA B 1 4 ? 31.558 54.174 50.111 1.00 65.36 1 ALA B C 1
ATOM 1962 O O . ALA B 1 4 ? 31.834 53.536 49.091 1.00 64.01 1 ALA B O 1
ATOM 1964 N N . ASP B 1 5 ? 30.650 53.754 50.996 1.00 65.41 2 ASP B N 1
ATOM 1965 C CA . ASP B 1 5 ? 29.867 52.507 50.790 1.00 64.17 2 ASP B CA 1
ATOM 1966 C C . ASP B 1 5 ? 28.906 52.669 49.614 1.00 61.65 2 ASP B C 1
ATOM 1967 O O . ASP B 1 5 ? 28.632 51.717 48.873 1.00 60.07 2 ASP B O 1
ATOM 1972 N N . ARG B 1 6 ? 28.389 53.881 49.469 1.00 60.37 3 ARG B N 1
ATOM 1973 C CA . ARG B 1 6 ? 27.706 54.290 48.253 1.00 58.44 3 ARG B CA 1
ATOM 1974 C C . ARG B 1 6 ? 28.641 54.076 47.057 1.00 56.29 3 ARG B C 1
ATOM 1975 O O . ARG B 1 6 ? 28.293 53.370 46.110 1.00 54.22 3 ARG B O 1
ATOM 1983 N N . GLU B 1 7 ? 29.833 54.672 47.126 1.00 55.61 4 GLU B N 1
ATOM 1984 C CA . GLU B 1 7 ? 30.863 54.498 46.076 1.00 54.15 4 GLU B CA 1
ATOM 1985 C C . GLU B 1 7 ? 31.129 53.022 45.770 1.00 51.95 4 GLU B C 1
ATOM 1986 O O . GLU B 1 7 ? 31.343 52.665 44.612 1.00 50.67 4 GLU B O 1
ATOM 1992 N N . LYS B 1 8 ? 31.115 52.178 46.798 1.00 50.89 5 LYS B N 1
ATOM 1993 C CA . LYS B 1 8 ? 31.282 50.736 46.594 1.00 49.85 5 LYS B CA 1
ATOM 1994 C C . LYS B 1 8 ? 30.146 50.169 45.747 1.00 46.94 5 LYS B C 1
ATOM 1995 O O . LYS B 1 8 ? 30.397 49.559 44.713 1.00 44.94 5 LYS B O 1
ATOM 2001 N N . LEU B 1 9 ? 28.906 50.387 46.176 1.00 45.17 6 LEU B N 1
ATOM 2002 C CA . LEU B 1 9 ? 27.756 49.896 45.407 1.00 43.18 6 LEU B CA 1
ATOM 2003 C C . LEU B 1 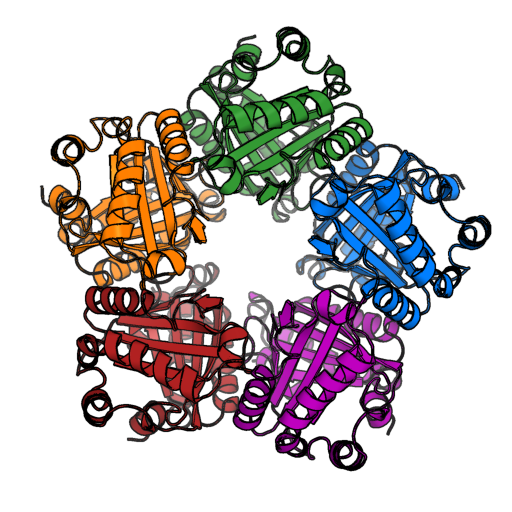9 ? 27.783 50.362 43.947 1.00 40.69 6 LEU B C 1
ATOM 2004 O O . LEU B 1 9 ? 27.353 49.638 43.061 1.00 38.79 6 LEU B O 1
ATOM 2009 N N . LEU B 1 10 ? 28.273 51.575 43.705 1.00 39.85 7 LEU B N 1
ATOM 2010 C CA . LEU B 1 10 ? 28.294 52.143 42.352 1.00 38.76 7 LEU B CA 1
ATOM 2011 C C . LEU B 1 10 ? 29.459 51.652 41.475 1.00 38.09 7 LEU B C 1
ATOM 2012 O O . LEU B 1 10 ? 29.455 51.837 40.253 1.00 36.74 7 LEU B O 1
ATOM 2017 N N . THR B 1 11 ? 30.472 51.058 42.086 1.00 38.66 8 THR B N 1
ATOM 2018 C CA . THR B 1 11 ? 31.674 50.695 41.327 1.00 39.15 8 THR B CA 1
ATOM 2019 C C . THR B 1 11 ? 32.067 49.217 41.386 1.00 39.35 8 THR B C 1
ATOM 2020 O O . THR B 1 11 ? 32.750 48.736 40.487 1.00 39.12 8 THR B O 1
ATOM 2024 N N . GLU B 1 12 ? 31.658 48.506 42.431 1.00 40.05 9 GLU B N 1
ATOM 2025 C CA . GLU B 1 12 ? 32.084 47.113 42.613 1.00 40.77 9 GLU B CA 1
ATOM 2026 C C . GLU B 1 12 ? 31.331 46.134 41.721 1.00 39.18 9 GLU B C 1
ATOM 2027 O O . GLU B 1 12 ? 30.203 46.396 41.328 1.00 37.96 9 GLU B O 1
ATOM 2033 N N . SER B 1 13 ? 31.991 45.027 41.396 1.00 38.96 10 SER B N 1
ATOM 2034 C CA . SER B 1 13 ? 31.369 43.914 40.675 1.00 38.05 10 SER B CA 1
ATOM 2035 C C . SER B 1 13 ? 30.405 43.137 41.589 1.00 37.55 10 SER B C 1
ATOM 2036 O O . SER B 1 13 ? 30.498 43.181 42.811 1.00 38.63 10 SER B O 1
ATOM 2039 N N . GLY B 1 14 ? 29.452 42.458 40.973 1.00 36.63 11 GLY B N 1
ATOM 2040 C CA . GLY B 1 14 ? 28.506 41.616 41.678 1.00 37.07 11 GLY B CA 1
ATOM 2041 C C . GLY B 1 14 ? 27.391 42.385 42.379 1.00 36.94 11 GLY B C 1
ATOM 2042 O O . GLY B 1 14 ? 26.754 41.851 43.260 1.00 38.96 11 GLY B O 1
ATOM 2043 N N . VAL B 1 15 ? 27.174 43.634 41.985 1.00 35.27 12 VAL B N 1
ATOM 2044 C CA . VAL B 1 15 ? 26.115 44.482 42.524 1.00 34.62 12 VAL B CA 1
ATOM 2045 C C . VAL B 1 15 ? 24.975 44.552 41.501 1.00 33.45 12 VAL B C 1
ATOM 2046 O O . VAL B 1 15 ? 25.225 44.699 40.304 1.00 32.32 12 VAL B O 1
ATOM 2050 N N . TYR B 1 16 ? 23.742 44.403 41.980 1.00 33.62 13 TYR B N 1
ATOM 2051 C CA . TYR B 1 16 ? 22.559 44.536 41.136 1.00 33.09 13 TYR B CA 1
ATOM 2052 C C . TYR B 1 16 ? 22.120 45.974 41.001 1.00 32.38 13 TYR B C 1
ATOM 2053 O O . TYR B 1 16 ? 22.024 46.698 41.990 1.00 33.01 13 TYR B O 1
ATOM 2062 N N . GLY B 1 17 ? 21.870 46.380 39.762 1.00 30.78 14 GLY B N 1
ATOM 2063 C CA . GLY B 1 17 ? 21.243 47.651 39.478 1.00 29.03 14 GLY B CA 1
ATOM 2064 C C . GLY B 1 17 ? 19.845 47.401 38.957 1.00 28.46 14 GLY B C 1
ATOM 2065 O O . GLY B 1 17 ? 19.650 46.571 38.053 1.00 28.61 14 GLY B O 1
ATOM 2066 N N . THR B 1 18 ? 18.881 48.116 39.528 1.00 27.45 15 THR B N 1
ATOM 2067 C CA . THR B 1 18 ? 17.515 48.079 39.082 1.00 27.62 15 THR B CA 1
ATOM 2068 C C . THR B 1 18 ? 17.061 49.473 38.670 1.00 27.25 15 THR B C 1
ATOM 2069 O O . THR B 1 18 ? 17.299 50.460 39.387 1.00 27.85 15 THR B O 1
ATOM 2073 N N . PHE B 1 19 ? 16.376 49.524 37.532 1.00 27.02 16 PHE B N 1
ATOM 2074 C CA . PHE B 1 19 ? 15.759 50.729 37.008 1.00 26.81 16 PHE B CA 1
ATOM 2075 C C . PHE B 1 19 ? 14.243 50.570 37.035 1.00 27.22 16 PHE B C 1
ATOM 2076 O O . PHE B 1 19 ? 13.686 49.743 36.326 1.00 27.25 16 PHE B O 1
ATOM 2084 N N . ALA B 1 20 ? 13.595 51.392 37.843 1.00 27.64 17 ALA B N 1
ATOM 2085 C CA . ALA B 1 20 ? 12.143 51.327 38.050 1.00 28.84 17 ALA B CA 1
ATOM 2086 C C . ALA B 1 20 ? 11.534 52.669 37.669 1.00 29.02 17 ALA B C 1
ATOM 2087 O O . ALA B 1 20 ? 11.836 53.692 38.293 1.00 28.37 17 ALA B O 1
ATOM 2089 N N . THR B 1 21 ? 10.643 52.656 36.688 1.00 29.11 18 THR B N 1
ATOM 2090 C CA . THR B 1 21 ? 10.001 53.864 36.212 1.00 30.92 18 THR B CA 1
ATOM 2091 C C . THR B 1 21 ? 8.516 53.898 36.677 1.00 32.15 18 THR B C 1
ATOM 2092 O O . THR B 1 21 ? 7.868 52.851 36.767 1.00 32.73 18 THR B O 1
ATOM 2096 N N . PHE B 1 22 ? 8.005 55.080 36.952 1.00 32.13 19 PHE B N 1
ATOM 2097 C CA . PHE B 1 22 ? 6.605 55.273 37.398 1.00 34.56 19 PHE B CA 1
ATOM 2098 C C . PHE B 1 22 ? 5.982 56.536 36.769 1.00 36.19 19 PHE B C 1
ATOM 2099 O O . PHE B 1 22 ? 6.676 57.530 36.484 1.00 33.38 19 PHE B O 1
ATOM 2107 N N . GLN B 1 23 ? 4.662 56.493 36.584 1.00 38.06 20 GLN B N 1
ATOM 2108 C CA . GLN B 1 23 ? 3.846 57.668 36.260 1.00 41.02 20 GLN B CA 1
ATOM 2109 C C . GLN B 1 23 ? 2.942 58.017 37.433 1.00 43.95 20 GLN B C 1
ATOM 2110 O O . GLN B 1 23 ? 2.401 57.118 38.043 1.00 45.31 20 GLN B O 1
ATOM 2116 N N . MET B 1 24 ? 2.752 59.303 37.713 1.00 46.17 21 MET B N 1
ATOM 2117 C CA . MET B 1 24 ? 1.880 59.767 38.793 1.00 49.07 21 MET B CA 1
ATOM 2118 C C . MET B 1 24 ? 0.445 59.858 38.263 1.00 51.17 21 MET B C 1
ATOM 2119 O O . MET B 1 24 ? 0.220 60.281 37.123 1.00 50.46 21 MET B O 1
ATOM 2124 N N . ASP B 1 25 ? -0.524 59.427 39.069 1.00 53.47 22 ASP B N 1
ATOM 2125 C CA . ASP B 1 25 ? -1.908 59.413 38.607 1.00 55.76 22 ASP B CA 1
ATOM 2126 C C . ASP B 1 25 ? -2.464 60.833 38.634 1.00 57.83 22 ASP B C 1
ATOM 2127 O O . ASP B 1 25 ? -2.032 61.660 39.443 1.00 58.41 22 ASP B O 1
ATOM 2132 N N . HIS B 1 26 ? -3.432 61.112 37.760 1.00 59.97 23 HIS B N 1
ATOM 2133 C CA . HIS B 1 26 ? -4.150 62.413 37.767 1.00 61.71 23 HIS B CA 1
ATOM 2134 C C . HIS B 1 26 ? -4.762 62.776 39.129 1.00 63.59 23 HIS B C 1
ATOM 2135 O O . HIS B 1 26 ? -4.815 63.947 39.500 1.00 64.82 23 HIS B O 1
ATOM 2142 N N . ASP B 1 27 ? -5.246 61.784 39.863 1.00 64.19 24 ASP B N 1
ATOM 2143 C CA . ASP B 1 27 ? -5.907 62.057 41.146 1.00 66.11 24 ASP B CA 1
ATOM 2144 C C . ASP B 1 27 ? -4.921 62.377 42.278 1.00 66.15 24 ASP B C 1
ATOM 2145 O O . ASP B 1 27 ? -5.328 62.751 43.374 1.00 67.04 24 ASP B O 1
ATOM 2150 N N . TRP B 1 28 ? -3.627 62.204 42.015 1.00 65.35 25 TRP B N 1
ATOM 2151 C CA . TRP B 1 28 ? -2.602 62.688 42.934 1.00 65.56 25 TRP B CA 1
ATOM 2152 C C . TRP B 1 28 ? -2.651 64.211 42.983 1.00 66.78 25 TRP B C 1
ATOM 2153 O O . TRP B 1 28 ? -2.651 64.816 44.046 1.00 67.24 25 TRP B O 1
ATOM 2164 N N . TRP B 1 29 ? -2.667 64.819 41.804 1.00 67.45 26 TRP B N 1
ATOM 2165 C CA . TRP B 1 29 ? -2.650 66.286 41.686 1.00 68.50 26 TRP B CA 1
ATOM 2166 C C . TRP B 1 29 ? -3.990 66.867 42.114 1.00 70.65 26 TRP B C 1
ATOM 2167 O O . TRP B 1 29 ? -4.060 67.979 42.652 1.00 71.96 26 TRP B O 1
ATOM 2178 N N . ASP B 1 30 ? -5.055 66.100 41.888 1.00 71.69 27 ASP B N 1
ATOM 2179 C CA . ASP B 1 30 ? -6.369 66.412 42.459 1.00 73.53 27 ASP B CA 1
ATOM 2180 C C . ASP B 1 30 ? -6.418 66.173 43.985 1.00 74.49 27 ASP B C 1
ATOM 2181 O O . ASP B 1 30 ? -7.499 66.082 44.558 1.00 75.45 27 ASP B O 1
ATOM 2186 N N . LEU B 1 31 ? -5.257 66.061 44.629 1.00 73.73 28 LEU B N 1
ATOM 2187 C CA . LEU B 1 31 ? -5.169 65.854 46.090 1.00 74.68 28 LEU B CA 1
ATOM 2188 C C . LEU B 1 31 ? -4.604 67.145 46.709 1.00 75.25 28 LEU B C 1
ATOM 2189 O O . LEU B 1 31 ? -3.796 67.820 46.058 1.00 74.82 28 LEU B O 1
ATOM 2194 N N . PRO B 1 32 ? -5.014 67.491 47.950 1.00 76.75 29 PRO B N 1
ATOM 2195 C CA . PRO B 1 32 ? -4.509 68.688 48.646 1.00 77.59 29 PRO B CA 1
ATOM 2196 C C . PRO B 1 32 ? -3.026 68.622 49.032 1.00 76.84 29 PRO B C 1
ATOM 2197 O O . PRO B 1 32 ? -2.597 67.682 49.710 1.00 76.76 29 PRO B O 1
ATOM 2201 N N . GLY B 1 33 ? -2.277 69.651 48.642 1.00 76.48 30 GLY B N 1
ATOM 2202 C CA . GLY B 1 33 ? -0.823 69.730 48.873 1.00 75.34 30 GLY B CA 1
ATOM 2203 C C . GLY B 1 33 ? -0.341 69.359 50.268 1.00 75.84 30 GLY B C 1
ATOM 2204 O O . GLY B 1 33 ? 0.787 68.905 50.431 1.00 75.65 30 GLY B O 1
ATOM 2205 N N . GLU B 1 34 ? -1.188 69.555 51.270 1.00 77.20 31 GLU B N 1
ATOM 2206 C CA . GLU B 1 34 ? -0.844 69.230 52.664 1.00 77.76 31 GLU B CA 1
ATOM 2207 C C . GLU B 1 34 ? -0.675 67.723 52.867 1.00 76.54 31 GLU B C 1
ATOM 2208 O O . GLU B 1 34 ? 0.314 67.278 53.458 1.00 76.59 31 GLU B O 1
ATOM 2214 N N . SER B 1 35 ? -1.640 66.950 52.375 1.00 75.40 32 SER B N 1
ATOM 2215 C CA . SER B 1 35 ? -1.557 65.483 52.412 1.00 73.88 32 SER B CA 1
ATOM 2216 C C . SER B 1 35 ? -0.415 64.957 51.539 1.00 71.27 32 SER B C 1
ATOM 2217 O O . SER B 1 35 ? 0.176 63.922 51.844 1.00 70.20 32 SER B O 1
ATOM 2220 N N . ARG B 1 36 ? -0.116 65.662 50.452 1.00 69.61 33 ARG B N 1
ATOM 2221 C CA . ARG B 1 36 ? 0.985 65.267 49.570 1.00 67.77 33 ARG B CA 1
ATOM 2222 C C . ARG B 1 36 ? 2.344 65.527 50.238 1.00 66.92 33 ARG B C 1
ATOM 2223 O O . ARG B 1 36 ? 3.276 64.750 50.068 1.00 65.86 33 ARG B O 1
ATOM 2231 N N . VAL B 1 37 ? 2.441 66.602 51.019 1.00 67.45 34 VAL B N 1
ATOM 2232 C CA . VAL B 1 37 ? 3.681 66.897 51.768 1.00 66.97 34 VAL B CA 1
ATOM 2233 C C . VAL B 1 37 ? 3.980 65.792 52.802 1.00 66.48 34 VAL B C 1
ATOM 2234 O O . VAL B 1 37 ? 5.132 65.397 52.985 1.00 66.31 34 VAL B O 1
ATOM 2238 N N . ILE B 1 38 ? 2.931 65.270 53.422 1.00 66.23 35 ILE B N 1
ATOM 2239 C CA . ILE B 1 38 ? 3.035 64.129 54.346 1.00 65.92 35 ILE B CA 1
ATOM 2240 C C . ILE B 1 38 ? 3.443 62.856 53.593 1.00 63.40 35 ILE B C 1
ATOM 2241 O O . ILE B 1 38 ? 4.341 62.124 54.015 1.00 62.92 35 ILE B O 1
ATOM 2246 N N . SER B 1 39 ? 2.775 62.605 52.472 1.00 61.65 36 SER B N 1
ATOM 2247 C CA . SER B 1 39 ? 3.082 61.447 51.616 1.00 59.38 36 SER B CA 1
ATOM 2248 C C . SER B 1 39 ? 4.561 61.426 51.211 1.00 57.76 36 SER B C 1
ATOM 2249 O O . SER B 1 39 ? 5.208 60.378 51.232 1.00 56.95 36 SER B O 1
ATOM 2252 N N . VAL B 1 40 ? 5.081 62.597 50.856 1.00 56.76 37 VAL B N 1
ATOM 2253 C CA . VAL B 1 40 ? 6.499 62.777 50.502 1.00 55.19 37 VAL B CA 1
ATOM 2254 C C . VAL B 1 40 ? 7.466 62.431 51.644 1.00 55.25 37 VAL B C 1
ATOM 2255 O O . VAL B 1 40 ? 8.497 61.770 51.421 1.00 53.95 37 VAL B O 1
ATOM 2259 N N . ALA B 1 41 ? 7.130 62.876 52.851 1.00 56.21 38 ALA B N 1
ATOM 2260 C CA . ALA B 1 41 ? 7.896 62.546 54.058 1.00 56.78 38 ALA B CA 1
ATOM 2261 C C . ALA B 1 41 ? 7.929 61.031 54.312 1.00 56.27 38 ALA B C 1
ATOM 2262 O O . ALA B 1 41 ? 8.968 60.493 54.695 1.00 56.60 38 ALA B O 1
ATOM 2264 N N . GLU B 1 42 ? 6.797 60.355 54.087 1.00 55.91 39 GLU B N 1
ATOM 2265 C CA . GLU B 1 42 ? 6.707 58.881 54.207 1.00 54.98 39 GLU B CA 1
ATOM 2266 C C . GLU B 1 42 ? 7.748 58.197 53.314 1.00 52.67 39 GLU B C 1
ATOM 2267 O O . GLU B 1 42 ? 8.524 57.368 53.785 1.00 51.69 39 GLU B O 1
ATOM 2273 N N . VAL B 1 43 ? 7.773 58.577 52.037 1.00 51.14 40 VAL B N 1
ATOM 2274 C CA . VAL B 1 43 ? 8.744 58.028 51.065 1.00 49.43 40 VAL B CA 1
ATOM 2275 C C . VAL B 1 43 ? 10.201 58.312 51.463 1.00 49.74 40 VAL B C 1
ATOM 2276 O O . VAL B 1 43 ? 11.026 57.405 51.501 1.00 48.49 40 VAL B O 1
ATOM 2280 N N . LYS B 1 44 ? 10.488 59.571 51.791 1.00 51.02 41 LYS B N 1
ATOM 2281 C CA . LYS B 1 44 ? 11.791 59.967 52.327 1.00 51.62 41 LYS B CA 1
ATOM 2282 C C . LYS B 1 44 ? 12.177 59.096 53.536 1.00 52.58 41 LYS B C 1
ATOM 2283 O O . LYS B 1 44 ? 13.312 58.617 53.631 1.00 52.74 41 LYS B O 1
ATOM 2289 N N . GLY B 1 45 ? 11.217 58.870 54.426 1.00 53.74 42 GLY B N 1
ATOM 2290 C CA . GLY B 1 45 ? 11.410 57.996 55.578 1.00 54.84 42 GLY B CA 1
ATOM 2291 C C . GLY B 1 45 ? 11.807 56.580 55.192 1.00 53.84 42 GLY B C 1
ATOM 2292 O O . GLY B 1 45 ? 12.729 56.006 55.777 1.00 53.96 42 GLY B O 1
ATOM 2293 N N . LEU B 1 46 ? 11.099 56.021 54.212 1.00 52.69 43 LEU B N 1
ATOM 2294 C CA . LEU B 1 46 ? 11.336 54.644 53.766 1.00 51.83 43 LEU B CA 1
ATOM 2295 C C . LEU B 1 46 ? 12.723 54.494 53.156 1.00 50.96 43 LEU B C 1
ATOM 2296 O O . LEU B 1 46 ? 13.413 53.500 53.406 1.00 51.23 43 LEU B O 1
ATOM 2301 N N . VAL B 1 47 ? 13.127 55.476 52.354 1.00 49.95 44 VAL B N 1
ATOM 2302 C CA . VAL B 1 47 ? 14.455 55.443 51.721 1.00 49.12 44 VAL B CA 1
ATOM 2303 C C . VAL B 1 47 ? 15.555 55.437 52.787 1.00 50.56 44 VAL B C 1
ATOM 2304 O O . VAL B 1 47 ? 16.506 54.657 52.700 1.00 49.45 44 VAL B O 1
ATOM 2308 N N . GLU B 1 48 ? 15.397 56.296 53.796 1.00 52.25 45 GLU B N 1
ATOM 2309 C CA . GLU B 1 48 ? 16.338 56.392 54.925 1.00 54.27 45 GLU B CA 1
ATOM 2310 C C . GLU B 1 48 ? 16.449 55.073 55.692 1.00 54.60 45 GLU B C 1
ATOM 2311 O O . GLU B 1 48 ? 17.529 54.654 56.102 1.00 54.59 45 GLU B O 1
ATOM 2317 N N . GLN B 1 49 ? 15.299 54.458 55.899 1.00 55.00 46 GLN B N 1
ATOM 2318 C CA . GLN B 1 49 ? 15.160 53.154 56.542 1.00 56.09 46 GLN B CA 1
ATOM 2319 C C . GLN B 1 49 ? 15.965 52.051 55.836 1.00 54.76 46 GLN B C 1
ATOM 2320 O O . GLN B 1 49 ? 16.553 51.169 56.474 1.00 55.46 46 GLN B O 1
ATOM 2326 N N . TRP B 1 50 ? 15.979 52.115 54.511 1.00 52.54 47 TRP B N 1
ATOM 2327 C CA . TRP B 1 50 ? 16.644 51.114 53.677 1.00 51.05 47 TRP B CA 1
ATOM 2328 C C . TRP B 1 50 ? 18.100 51.473 53.358 1.00 50.46 47 TRP B C 1
ATOM 2329 O O . TRP B 1 50 ? 18.794 50.707 52.706 1.00 49.47 47 TRP B O 1
ATOM 2340 N N . SER B 1 51 ? 18.576 52.603 53.874 1.00 51.23 48 SER B N 1
ATOM 2341 C CA . SER B 1 51 ? 19.878 53.152 53.458 1.00 51.03 48 SER B CA 1
ATOM 2342 C C . SER B 1 51 ? 21.098 52.351 53.948 1.00 51.67 48 SER B C 1
ATOM 2343 O O . SER B 1 51 ? 22.223 52.583 53.488 1.00 51.18 48 SER B O 1
ATOM 2346 N N . GLY B 1 52 ? 20.882 51.422 54.871 1.00 52.34 49 GLY B N 1
ATOM 2347 C CA . GLY B 1 52 ? 21.939 50.486 55.277 1.00 52.92 49 GLY B CA 1
ATOM 2348 C C . GLY B 1 52 ? 22.166 49.333 54.309 1.00 51.60 49 GLY B C 1
ATOM 2349 O O . GLY B 1 52 ? 23.238 48.723 54.299 1.00 52.63 49 GLY B O 1
ATOM 2350 N N . LYS B 1 53 ? 21.168 49.028 53.488 1.00 49.55 50 LYS B N 1
ATOM 2351 C CA . LYS B 1 53 ? 21.213 47.848 52.632 1.00 48.35 50 LYS B CA 1
ATOM 2352 C C . LYS B 1 53 ? 21.329 48.190 51.156 1.00 45.56 50 LYS B C 1
ATOM 2353 O O . LYS B 1 53 ? 21.984 47.480 50.417 1.00 45.82 50 LYS B O 1
ATOM 2359 N N . ILE B 1 54 ? 20.666 49.259 50.733 1.00 43.88 51 ILE B N 1
ATOM 2360 C CA . ILE B 1 54 ? 20.589 49.608 49.313 1.00 41.41 51 ILE B CA 1
ATOM 2361 C C . ILE B 1 54 ? 20.868 51.089 49.099 1.00 40.13 51 ILE B C 1
ATOM 2362 O O . ILE B 1 54 ? 20.749 51.905 50.030 1.00 40.30 51 ILE B O 1
ATOM 2367 N N . LEU B 1 55 ? 21.258 51.411 47.871 1.00 37.83 52 LEU B N 1
ATOM 2368 C CA . LEU B 1 55 ? 21.401 52.795 47.420 1.00 37.27 52 LEU B CA 1
ATOM 2369 C C . LEU B 1 55 ? 20.243 53.127 46.485 1.00 36.01 52 LEU B C 1
ATOM 2370 O O . LEU B 1 55 ? 20.019 52.406 45.531 1.00 35.04 52 LEU B O 1
ATOM 2375 N N . VAL B 1 56 ? 19.535 54.219 46.761 1.00 35.83 53 VAL B N 1
ATOM 2376 C CA . VAL B 1 56 ? 18.435 54.673 45.892 1.00 34.87 53 VAL B CA 1
ATOM 2377 C C . VAL B 1 56 ? 18.761 56.066 45.374 1.00 34.06 53 VAL B C 1
ATOM 2378 O O . VAL B 1 56 ? 19.056 56.963 46.158 1.00 34.97 53 VAL B O 1
ATOM 2382 N N . GLU B 1 57 ? 18.753 56.213 44.057 1.00 33.26 54 GLU B N 1
ATOM 2383 C CA . GLU B 1 57 ? 18.952 57.499 43.382 1.00 32.80 54 GLU B CA 1
ATOM 2384 C C . GLU B 1 57 ? 17.725 57.772 42.554 1.00 32.03 54 GLU B C 1
ATOM 2385 O O . GLU B 1 57 ? 17.083 56.841 42.069 1.00 30.67 54 GLU B O 1
ATOM 2391 N N A SER B 1 58 ? 17.420 59.051 42.378 0.50 31.79 55 SER B N 1
ATOM 2392 N N B SER B 1 58 ? 17.393 59.049 42.403 0.50 31.64 55 SER B N 1
ATOM 2393 C CA A SER B 1 58 ? 16.143 59.477 41.814 0.50 31.87 55 SER B CA 1
ATOM 2394 C CA B SER B 1 58 ? 16.118 59.451 41.804 0.50 31.50 55 SER B CA 1
ATOM 2395 C C A SER B 1 58 ? 16.356 60.370 40.595 0.50 30.80 55 SER B C 1
ATOM 2396 C C B SER B 1 58 ? 16.327 60.396 40.622 0.50 30.67 55 SER B C 1
ATOM 2397 O O A SER B 1 58 ? 17.355 61.088 40.515 0.50 30.91 55 SER B O 1
ATOM 2398 O O B SER B 1 58 ? 17.276 61.187 40.607 0.50 30.85 55 SER B O 1
ATOM 2403 N N . TYR B 1 59 ? 15.407 60.308 39.661 1.00 29.94 56 TYR B N 1
ATOM 2404 C CA . TYR B 1 59 ? 15.478 61.021 38.375 1.00 29.00 56 TYR B CA 1
ATOM 2405 C C . TYR B 1 59 ? 14.097 61.488 37.977 1.00 29.52 56 TYR B C 1
ATOM 2406 O O . TYR B 1 59 ? 13.120 60.716 38.101 1.00 29.21 56 TYR B O 1
ATOM 2415 N N . LEU B 1 60 ? 14.025 62.730 37.505 1.00 28.89 57 LEU B N 1
ATOM 2416 C CA . LEU B 1 60 ? 12.800 63.310 36.974 1.00 29.39 57 LEU B CA 1
ATOM 2417 C C . LEU B 1 60 ? 12.719 63.030 35.480 1.00 28.59 57 LEU B C 1
ATOM 2418 O O . LEU B 1 60 ? 13.517 63.555 34.701 1.00 27.90 57 LEU B O 1
ATOM 2423 N N . LEU B 1 61 ? 11.751 62.213 35.083 1.00 28.39 58 LEU B N 1
ATOM 2424 C CA . LEU B 1 61 ? 11.527 61.880 33.665 1.00 28.02 58 LEU B CA 1
ATOM 2425 C C . LEU B 1 61 ? 10.391 62.715 33.048 1.00 28.65 58 LEU B C 1
ATOM 2426 O O . LEU B 1 61 ? 10.300 62.839 31.837 1.00 27.60 58 LEU B O 1
ATOM 2431 N N . ARG B 1 62 ? 9.538 63.277 33.897 1.00 29.07 59 ARG B N 1
ATOM 2432 C CA . ARG B 1 62 ? 8.356 64.039 33.493 1.00 30.17 59 ARG B CA 1
ATOM 2433 C C . ARG B 1 62 ? 8.767 65.157 32.554 1.00 29.98 59 ARG B C 1
ATOM 2434 O O . ARG B 1 62 ? 9.659 65.921 32.873 1.00 31.04 59 ARG B O 1
ATOM 2442 N N . GLY B 1 63 ? 8.157 65.215 31.376 1.00 29.69 60 GLY B N 1
ATOM 2443 C CA . GLY B 1 63 ? 8.521 66.222 30.365 1.00 29.07 60 GLY B CA 1
ATOM 2444 C C . GLY B 1 63 ? 9.724 65.922 29.494 1.00 28.87 60 GLY B C 1
ATOM 2445 O O . GLY B 1 63 ? 10.036 66.719 28.606 1.00 28.78 60 GLY B O 1
ATOM 2446 N N . LEU B 1 64 ? 10.400 64.793 29.741 1.00 27.34 61 LEU B N 1
ATOM 2447 C CA . LEU B 1 64 ? 11.501 64.336 28.890 1.00 27.03 61 LEU B CA 1
ATOM 2448 C C . LEU B 1 64 ? 11.295 62.946 28.291 1.00 27.16 61 LEU B C 1
ATOM 2449 O O . LEU B 1 64 ? 11.717 62.708 27.181 1.00 26.81 61 LEU B O 1
ATOM 2454 N N . SER B 1 65 ? 10.758 62.018 29.076 1.00 26.78 62 SER B N 1
ATOM 2455 C CA . SER B 1 65 ? 10.445 60.668 28.612 1.00 26.47 62 SER B CA 1
ATOM 2456 C C . SER B 1 65 ? 8.932 60.493 28.538 1.00 27.30 62 SER B C 1
ATOM 2457 O O . SER B 1 65 ? 8.197 60.813 29.488 1.00 28.47 62 SER B O 1
ATOM 2460 N N . ASP B 1 66 ? 8.446 59.981 27.417 1.00 27.76 63 ASP B N 1
ATOM 2461 C CA . ASP B 1 66 ? 6.990 59.792 27.241 1.00 29.24 63 ASP B CA 1
ATOM 2462 C C . ASP B 1 66 ? 6.445 58.807 28.285 1.00 29.58 63 ASP B C 1
ATOM 2463 O O . ASP B 1 66 ? 7.036 57.763 28.524 1.00 28.88 63 ASP B O 1
ATOM 2468 N N . HIS B 1 67 ? 5.313 59.140 28.879 1.00 32.14 64 HIS B N 1
ATOM 2469 C CA . HIS B 1 67 ? 4.613 58.222 29.806 1.00 33.77 64 HIS B CA 1
ATOM 2470 C C . HIS B 1 67 ? 5.474 57.796 30.985 1.00 33.94 64 HIS B C 1
ATOM 2471 O O . HIS B 1 67 ? 5.416 56.630 31.415 1.00 35.75 64 HIS B O 1
ATOM 2478 N N . ALA B 1 68 ? 6.308 58.716 31.491 1.00 31.90 65 ALA B N 1
ATOM 2479 C CA . ALA B 1 68 ? 7.097 58.424 32.686 1.00 31.10 65 ALA B CA 1
ATOM 2480 C C . ALA B 1 68 ? 7.307 59.725 33.432 1.00 31.41 65 ALA B C 1
ATOM 2481 O O . ALA B 1 68 ? 7.687 60.728 32.813 1.00 31.96 65 ALA B O 1
ATOM 2483 N N . ASP B 1 69 ? 7.129 59.682 34.748 1.00 30.12 66 ASP B N 1
ATOM 2484 C CA . ASP B 1 69 ? 7.400 60.846 35.581 1.00 31.39 66 ASP B CA 1
ATOM 2485 C C . ASP B 1 69 ? 8.658 60.696 36.439 1.00 30.05 66 ASP B C 1
ATOM 2486 O O . ASP B 1 69 ? 9.408 61.643 36.610 1.00 29.21 66 ASP B O 1
ATOM 2491 N N . LEU B 1 70 ? 8.875 59.500 36.956 1.00 30.79 67 LEU B N 1
ATOM 2492 C CA . LEU B 1 70 ? 9.901 59.261 37.974 1.00 31.09 67 LEU B CA 1
ATOM 2493 C C . LEU B 1 70 ? 10.628 57.972 37.656 1.00 29.82 67 LEU B C 1
ATOM 2494 O O . LEU B 1 70 ? 10.017 57.001 37.217 1.00 29.40 67 LEU B O 1
ATOM 2499 N N . MET B 1 71 ? 11.937 57.970 37.898 1.00 28.89 68 MET B N 1
ATOM 2500 C CA . MET B 1 71 ? 12.748 56.771 37.850 1.00 28.56 68 MET B CA 1
ATOM 2501 C C . MET B 1 71 ? 13.601 56.684 39.106 1.00 28.90 68 MET B C 1
ATOM 2502 O O . MET B 1 71 ? 14.141 57.688 39.570 1.00 30.18 68 MET B O 1
ATOM 2507 N N . PHE B 1 72 ? 13.681 55.477 39.651 1.00 28.91 69 PHE B N 1
ATOM 2508 C CA . PHE B 1 72 ? 14.671 55.110 40.632 1.00 29.52 69 PHE B CA 1
ATOM 2509 C C . PHE B 1 72 ? 15.698 54.181 39.988 1.00 29.24 69 PHE B C 1
ATOM 2510 O O . PHE B 1 72 ? 15.347 53.261 39.245 1.00 27.86 69 PHE B O 1
ATOM 2518 N N . ARG B 1 73 ? 16.964 54.467 40.260 1.00 28.78 70 ARG B N 1
ATOM 2519 C CA . ARG B 1 73 ? 18.060 53.539 40.084 1.00 28.44 70 ARG B CA 1
ATOM 2520 C C . ARG B 1 73 ? 18.454 53.023 41.466 1.00 29.69 70 ARG B C 1
ATOM 2521 O O . ARG B 1 73 ? 18.830 53.805 42.339 1.00 30.96 70 ARG B O 1
ATOM 2529 N N . VAL B 1 74 ? 18.326 51.716 41.685 1.00 29.56 71 VAL B N 1
ATOM 2530 C CA . VAL B 1 74 ? 18.571 51.104 42.981 1.00 30.86 71 VAL B CA 1
ATOM 2531 C C . VAL B 1 74 ? 19.736 50.143 42.857 1.00 31.45 71 VAL B C 1
ATOM 2532 O O . VAL B 1 74 ? 19.749 49.293 41.972 1.00 30.78 71 VAL B O 1
ATOM 2536 N N . HIS B 1 75 ? 20.720 50.285 43.748 1.00 32.87 72 HIS B N 1
ATOM 2537 C CA . HIS B 1 75 ? 21.824 49.322 43.822 1.00 32.52 72 HIS B CA 1
ATOM 2538 C C . HIS B 1 75 ? 21.730 48.479 45.081 1.00 34.00 72 HIS B C 1
ATOM 2539 O O . HIS B 1 75 ? 21.506 48.991 46.185 1.00 33.80 72 HIS B O 1
ATOM 2546 N N . ALA B 1 76 ? 21.879 47.174 44.907 1.00 34.81 73 ALA B N 1
ATOM 2547 C CA . ALA B 1 76 ? 21.768 46.235 46.026 1.00 36.79 73 ALA B CA 1
ATOM 2548 C C . ALA B 1 76 ? 22.618 44.995 45.785 1.00 37.49 73 ALA B C 1
ATOM 2549 O O . ALA B 1 76 ? 22.812 44.568 44.648 1.00 36.16 73 ALA B O 1
ATOM 2551 N N . ARG B 1 77 ? 23.076 44.379 46.861 1.00 40.13 74 ARG B N 1
ATOM 2552 C CA . ARG B 1 77 ? 23.832 43.127 46.730 1.00 42.23 74 ARG B CA 1
ATOM 2553 C C . ARG B 1 77 ? 22.907 41.910 46.568 1.00 42.11 74 ARG B C 1
ATOM 2554 O O . ARG B 1 77 ? 23.325 40.867 46.089 1.00 42.39 74 ARG B O 1
ATOM 2562 N N . THR B 1 78 ? 21.642 42.073 46.935 1.00 42.78 75 THR B N 1
ATOM 2563 C CA . THR B 1 78 ? 20.632 41.034 46.734 1.00 43.03 75 THR B CA 1
ATOM 2564 C C . THR B 1 78 ? 19.398 41.652 46.083 1.00 41.06 75 THR B C 1
ATOM 2565 O O . THR B 1 78 ? 18.878 42.629 46.595 1.00 39.99 75 THR B O 1
ATOM 2569 N N . LEU B 1 79 ? 18.914 41.083 44.983 1.00 39.26 76 LEU B N 1
ATOM 2570 C CA . LEU B 1 79 ? 17.660 41.585 44.373 1.00 38.58 76 LEU B CA 1
ATOM 2571 C C . LEU B 1 79 ? 16.437 41.432 45.271 1.00 38.85 76 LEU B C 1
ATOM 2572 O O . LEU B 1 79 ? 15.467 42.160 45.111 1.00 38.26 76 LEU B O 1
ATOM 2577 N N . SER B 1 80 ? 16.456 40.488 46.208 1.00 39.57 77 SER B N 1
ATOM 2578 C CA . SER B 1 80 ? 15.337 40.370 47.135 1.00 40.54 77 SER B CA 1
ATOM 2579 C C . SER B 1 80 ? 15.235 41.641 47.997 1.00 40.08 77 SER B C 1
ATOM 2580 O O . SER B 1 80 ? 14.136 42.047 48.352 1.00 40.45 77 SER B O 1
ATOM 2583 N N . ASP B 1 81 ? 16.366 42.279 48.310 1.00 39.21 78 ASP B N 1
ATOM 2584 C CA . ASP B 1 81 ? 16.323 43.559 49.052 1.00 39.15 78 ASP B CA 1
ATOM 2585 C C . ASP B 1 81 ? 15.634 44.614 48.180 1.00 37.26 78 ASP B C 1
ATOM 2586 O O . ASP B 1 81 ? 14.745 45.335 48.633 1.00 38.06 78 ASP B O 1
ATOM 2591 N N . THR B 1 82 ? 16.034 44.679 46.922 1.00 35.73 79 THR B N 1
ATOM 2592 C CA . THR B 1 82 ? 15.417 45.618 45.987 1.00 33.82 79 THR B CA 1
ATOM 2593 C C . THR B 1 82 ? 13.914 45.361 45.859 1.00 33.47 79 THR B C 1
ATOM 2594 O O . THR B 1 82 ? 13.116 46.302 45.847 1.00 32.95 79 THR B O 1
ATOM 2598 N N . GLN B 1 83 ? 13.533 44.089 45.779 1.00 33.44 80 GLN B N 1
ATOM 2599 C CA . GLN B 1 83 ? 12.106 43.737 45.694 1.00 34.22 80 GLN B CA 1
ATOM 2600 C C . GLN B 1 83 ? 11.339 44.272 46.895 1.00 35.66 80 GLN B C 1
ATOM 2601 O O . GLN B 1 83 ? 10.286 44.871 46.763 1.00 35.45 80 GLN B O 1
ATOM 2607 N N . GLN B 1 84 ? 11.881 44.032 48.075 1.00 37.00 81 GLN B N 1
ATOM 2608 C CA . GLN B 1 84 ? 11.229 44.472 49.301 1.00 39.00 81 GLN B CA 1
ATOM 2609 C C . GLN B 1 84 ? 11.094 45.992 49.363 1.00 38.19 81 GLN B C 1
ATOM 2610 O O . GLN B 1 84 ? 10.032 46.500 49.730 1.00 37.80 81 GLN B O 1
ATOM 2616 N N . PHE B 1 85 ? 12.148 46.711 49.004 1.00 36.90 82 PHE B N 1
ATOM 2617 C CA . PHE B 1 85 ? 12.061 48.175 48.972 1.00 36.73 82 PHE B CA 1
ATOM 2618 C C . PHE B 1 85 ? 10.999 48.666 47.996 1.00 35.88 82 PHE B C 1
ATOM 2619 O O . PHE B 1 85 ? 10.178 49.516 48.345 1.00 36.35 82 PHE B O 1
ATOM 2627 N N . LEU B 1 86 ? 11.050 48.170 46.761 1.00 34.85 83 LEU B N 1
ATOM 2628 C CA . LEU B 1 86 ? 10.121 48.612 45.725 1.00 34.20 83 LEU B CA 1
ATOM 2629 C C . LEU B 1 86 ? 8.668 48.291 46.100 1.00 35.43 83 LEU B C 1
ATOM 2630 O O . LEU B 1 86 ? 7.778 49.117 45.924 1.00 35.63 83 LEU B O 1
ATOM 2635 N N . SER B 1 87 ? 8.443 47.100 46.650 1.00 36.70 84 SER B N 1
ATOM 2636 C CA . SER B 1 87 ? 7.104 46.707 47.103 1.00 37.73 84 SER B CA 1
ATOM 2637 C C . SER B 1 87 ? 6.593 47.627 48.219 1.00 38.85 84 SER B C 1
ATOM 2638 O O . SER B 1 87 ? 5.452 48.088 48.192 1.00 39.84 84 SER B O 1
ATOM 2641 N N . ALA B 1 88 ? 7.454 47.895 49.189 1.00 39.71 85 ALA B N 1
ATOM 2642 C CA . ALA B 1 88 ? 7.161 48.864 50.254 1.00 40.81 85 ALA B CA 1
ATOM 2643 C C . ALA B 1 88 ? 6.875 50.259 49.687 1.00 40.07 85 ALA B C 1
ATOM 2644 O O . ALA B 1 88 ? 5.900 50.899 50.082 1.00 40.37 85 ALA B O 1
ATOM 2646 N N . PHE B 1 89 ? 7.732 50.723 48.779 1.00 39.38 86 PHE B N 1
ATOM 2647 C CA . PHE B 1 89 ? 7.551 52.022 48.117 1.00 39.13 86 PHE B CA 1
ATOM 2648 C C . PHE B 1 89 ? 6.200 52.113 47.397 1.00 39.07 86 PHE B C 1
ATOM 2649 O O . PHE B 1 89 ? 5.475 53.091 47.536 1.00 40.88 86 PHE B O 1
ATOM 2657 N N . MET B 1 90 ? 5.847 51.084 46.648 1.00 38.90 87 MET B N 1
ATOM 2658 C CA . MET B 1 90 ? 4.587 51.066 45.911 1.00 39.55 87 MET B CA 1
ATOM 2659 C C . MET B 1 90 ? 3.345 51.004 46.828 1.00 41.12 87 MET B C 1
ATOM 2660 O O . MET B 1 90 ? 2.262 51.360 46.408 1.00 40.98 87 MET B O 1
ATOM 2665 N N . GLY B 1 91 ? 3.526 50.580 48.071 1.00 42.16 88 GLY B N 1
ATOM 2666 C CA . GLY B 1 91 ? 2.434 50.557 49.049 1.00 43.93 88 GLY B CA 1
ATOM 2667 C C . GLY B 1 91 ? 2.342 51.815 49.898 1.00 44.68 88 GLY B C 1
ATOM 2668 O O . GLY B 1 91 ? 1.464 51.919 50.755 1.00 45.70 88 GLY B O 1
ATOM 2669 N N . THR B 1 92 ? 3.253 52.769 49.702 1.00 44.10 89 THR B N 1
ATOM 2670 C CA . THR B 1 92 ? 3.154 54.061 50.388 1.00 46.09 89 THR B CA 1
ATOM 2671 C C . THR B 1 92 ? 1.980 54.845 49.801 1.00 46.91 89 THR B C 1
ATOM 2672 O O . THR B 1 92 ? 1.499 54.535 48.720 1.00 46.31 89 THR B O 1
ATOM 2676 N N . ARG B 1 93 ? 1.541 55.868 50.515 1.00 49.53 90 ARG B N 1
ATOM 2677 C CA . ARG B 1 93 ? 0.411 56.700 50.078 1.00 51.05 90 ARG B CA 1
ATOM 2678 C C . ARG B 1 93 ? 0.730 57.282 48.708 1.00 49.92 90 ARG B C 1
ATOM 2679 O O . ARG B 1 93 ? -0.107 57.291 47.804 1.00 49.90 90 ARG B O 1
ATOM 2687 N N . LEU B 1 94 ? 1.959 57.768 48.566 1.00 49.68 91 LEU B N 1
ATOM 2688 C CA . LEU B 1 94 ? 2.462 58.241 47.276 1.00 48.63 91 LEU B CA 1
ATOM 2689 C C . LEU B 1 94 ? 2.519 57.082 46.275 1.00 47.28 91 LEU B C 1
ATOM 2690 O O . LEU B 1 94 ? 1.988 57.179 45.176 1.00 46.18 91 LEU B O 1
ATOM 2695 N N . GLY B 1 95 ? 3.119 55.972 46.689 1.00 47.41 92 GLY B N 1
ATOM 2696 C CA . GLY B 1 95 ? 3.262 54.800 45.814 1.00 47.03 92 GLY B CA 1
ATOM 2697 C C . GLY B 1 95 ? 1.965 54.193 45.301 1.00 47.84 92 GLY B C 1
ATOM 2698 O O . GLY B 1 95 ? 1.915 53.667 44.193 1.00 46.04 92 GLY B O 1
ATOM 2699 N N . ARG B 1 96 ? 0.919 54.259 46.115 1.00 49.97 93 ARG B N 1
ATOM 2700 C CA . ARG B 1 96 ? -0.414 53.807 45.718 1.00 52.27 93 ARG B CA 1
ATOM 2701 C C . ARG B 1 96 ? -1.068 54.633 44.618 1.00 53.11 93 ARG B C 1
ATOM 2702 O O . ARG B 1 96 ? -2.053 54.193 44.023 1.00 53.19 93 ARG B O 1
ATOM 2710 N N . HIS B 1 97 ? -0.537 55.833 44.388 1.00 54.04 94 HIS B N 1
ATOM 2711 C CA . HIS B 1 97 ? -0.985 56.736 43.313 1.00 54.35 94 HIS B CA 1
ATOM 2712 C C . HIS B 1 97 ? -0.001 56.812 42.149 1.00 53.52 94 HIS B C 1
ATOM 2713 O O . HIS B 1 97 ? -0.171 57.662 41.273 1.00 54.10 94 HIS B O 1
ATOM 2720 N N . LEU B 1 98 ? 1.030 55.960 42.160 1.00 52.32 95 LEU B N 1
ATOM 2721 C CA . LEU B 1 98 ? 1.948 55.802 41.031 1.00 51.20 95 LEU B CA 1
ATOM 2722 C C . LEU B 1 98 ? 1.418 54.669 40.196 1.00 50.89 95 LEU B C 1
ATOM 2723 O O . LEU B 1 98 ? 0.863 53.703 40.737 1.00 52.96 95 LEU B O 1
ATOM 2728 N N . THR B 1 99 ? 1.521 54.824 38.887 1.00 49.00 96 THR B N 1
ATOM 2729 C CA . THR B 1 99 ? 1.339 53.721 37.971 1.00 48.00 96 THR B CA 1
ATOM 2730 C C . THR B 1 99 ? 2.713 53.226 37.589 1.00 47.04 96 THR B C 1
ATOM 2731 O O . THR B 1 99 ? 3.476 53.896 36.858 1.00 45.50 96 THR B O 1
ATOM 2735 N N . SER B 1 100 ? 3.065 52.052 38.096 1.00 46.05 97 SER B N 1
ATOM 2736 C CA . SER B 1 100 ? 4.383 51.533 37.815 1.00 43.89 97 SER B CA 1
ATOM 2737 C C . SER B 1 100 ? 4.496 51.268 36.327 1.00 42.51 97 SER B C 1
ATOM 2738 O O . SER B 1 100 ? 3.517 50.919 35.677 1.00 42.85 97 SER B O 1
ATOM 2741 N N . GLY B 1 101 ? 5.696 51.467 35.799 1.00 39.44 98 GLY B N 1
ATOM 2742 C CA . GLY B 1 101 ? 5.957 51.301 34.389 1.00 38.55 98 GLY B CA 1
ATOM 2743 C C . GLY B 1 101 ? 7.019 50.233 34.254 1.00 37.90 98 GLY B C 1
ATOM 2744 O O . GLY B 1 101 ? 6.850 49.092 34.736 1.00 39.92 98 GLY B O 1
ATOM 2745 N N . GLY B 1 102 ? 8.119 50.610 33.619 1.00 35.07 99 GLY B N 1
ATOM 2746 C CA . GLY B 1 102 ? 9.242 49.714 33.381 1.00 33.30 99 GLY B CA 1
ATOM 2747 C C . GLY B 1 102 ? 10.032 49.288 34.602 1.00 31.81 99 GLY B C 1
ATOM 2748 O O . GLY B 1 102 ? 10.059 49.965 35.630 1.00 31.40 99 GLY B O 1
ATOM 2749 N N . LEU B 1 103 ? 10.676 48.135 34.462 1.00 29.88 100 LEU B N 1
ATOM 2750 C CA . LEU B 1 103 ? 11.487 47.541 35.520 1.00 30.00 100 LEU B CA 1
ATOM 2751 C C . LEU B 1 103 ? 12.516 46.640 34.881 1.00 29.83 100 LEU B C 1
ATOM 2752 O O . LEU B 1 103 ? 12.173 45.635 34.268 1.00 29.18 100 LEU B O 1
ATOM 2757 N N . LEU B 1 104 ? 13.774 47.027 35.022 1.00 28.70 101 LEU B N 1
ATOM 2758 C CA . LEU B 1 104 ? 14.884 46.329 34.431 1.00 28.48 101 LEU B CA 1
ATOM 2759 C C . LEU B 1 104 ? 15.977 46.090 35.489 1.00 27.33 101 LEU B C 1
ATOM 2760 O O . LEU B 1 104 ? 16.198 46.926 36.349 1.00 27.23 101 LEU B O 1
ATOM 2765 N N . HIS B 1 105 ? 16.632 44.935 35.426 1.00 27.22 102 HIS B N 1
ATOM 2766 C CA . HIS B 1 105 ? 17.688 44.573 36.379 1.00 27.40 102 HIS B CA 1
ATOM 2767 C C . HIS B 1 105 ? 18.930 44.065 35.646 1.00 27.87 102 HIS B C 1
ATOM 2768 O O . HIS B 1 105 ? 18.837 43.417 34.597 1.00 27.31 102 HIS B O 1
ATOM 2775 N N . GLY B 1 106 ? 20.087 44.334 36.223 1.00 27.74 103 GLY B N 1
ATOM 2776 C CA . GLY B 1 106 ? 21.331 43.753 35.724 1.00 28.45 103 GLY B CA 1
ATOM 2777 C C . GLY B 1 106 ? 22.399 43.785 36.787 1.00 29.38 103 GLY B C 1
ATOM 2778 O O . GLY B 1 106 ? 22.260 44.473 37.793 1.00 31.56 103 GLY B O 1
ATOM 2779 N N . VAL B 1 107 ? 23.447 43.001 36.589 1.00 29.80 104 VAL B N 1
ATOM 2780 C CA . VAL B 1 107 ? 24.540 42.915 37.538 1.00 30.37 104 VAL B CA 1
ATOM 2781 C C . VAL B 1 107 ? 25.829 43.521 36.945 1.00 30.70 104 VAL B C 1
ATOM 2782 O O . VAL B 1 107 ? 26.080 43.419 35.738 1.00 29.55 104 VAL B O 1
ATOM 2786 N N . SER B 1 108 ? 26.612 44.171 37.803 1.00 31.29 105 SER B N 1
ATOM 2787 C CA . SER B 1 108 ? 27.934 44.675 37.445 1.00 32.15 105 SER B CA 1
ATOM 2788 C C . SER B 1 108 ? 28.929 43.519 37.343 1.00 32.87 105 SER B C 1
ATOM 2789 O O . SER B 1 108 ? 28.908 42.597 38.160 1.00 33.73 105 SER B O 1
ATOM 2792 N N . LYS B 1 109 ? 29.817 43.585 36.356 1.00 33.07 106 LYS B N 1
ATOM 2793 C CA . LYS B 1 109 ? 30.827 42.540 36.174 1.00 34.14 106 LYS B CA 1
ATOM 2794 C C . LYS B 1 109 ? 32.165 43.176 35.838 1.00 33.87 106 LYS B C 1
ATOM 2795 O O . LYS B 1 109 ? 32.197 44.253 35.265 1.00 32.42 106 LYS B O 1
ATOM 2801 N N . LYS B 1 110 ? 33.260 42.511 36.198 1.00 34.32 107 LYS B N 1
ATOM 2802 C CA . LYS B 1 110 ? 34.589 42.945 35.733 1.00 35.30 107 LYS B CA 1
ATOM 2803 C C . LYS B 1 110 ? 34.604 42.829 34.214 1.00 33.67 107 LYS B C 1
ATOM 2804 O O . LYS B 1 110 ? 33.979 41.927 33.661 1.00 32.64 107 LYS B O 1
ATOM 2810 N N . PRO B 1 111 ? 35.261 43.773 33.526 1.00 34.09 108 PRO B N 1
ATOM 2811 C CA . PRO B 1 111 ? 35.230 43.749 32.049 1.00 32.83 108 PRO B CA 1
ATOM 2812 C C . PRO B 1 111 ? 35.749 42.464 31.394 1.00 32.84 108 PRO B C 1
ATOM 2813 O O . PRO B 1 111 ? 36.699 41.866 31.869 1.00 34.31 108 PRO B O 1
ATOM 2817 N N . THR B 1 112 ? 35.081 42.042 30.330 1.00 32.70 109 THR B N 1
ATOM 2818 C CA . THR B 1 112 ? 35.399 40.796 29.597 1.00 32.71 109 THR B CA 1
ATOM 2819 C C . THR B 1 112 ? 36.446 41.015 28.494 1.00 32.43 109 THR B C 1
ATOM 2820 O O . THR B 1 112 ? 37.249 40.128 28.223 1.00 33.07 109 THR B O 1
ATOM 2824 N N . TYR B 1 113 ? 36.432 42.188 27.872 1.00 29.71 110 TYR B N 1
ATOM 2825 C CA . TYR B 1 113 ? 37.222 42.451 26.668 1.00 29.66 110 TYR B CA 1
ATOM 2826 C C . TYR B 1 113 ? 38.405 43.378 26.827 1.00 29.25 110 TYR B C 1
ATOM 2827 O O . TYR B 1 113 ? 39.314 43.335 26.015 1.00 29.27 110 TYR B O 1
ATOM 2836 N N . VAL B 1 114 ? 38.343 44.251 27.818 1.00 29.08 111 VAL B N 1
ATOM 2837 C CA . VAL B 1 114 ? 39.316 45.325 27.978 1.00 29.45 111 VAL B CA 1
ATOM 2838 C C . VAL B 1 114 ? 40.775 44.803 28.004 1.00 30.32 111 VAL B C 1
ATOM 2839 O O . VAL B 1 114 ? 41.664 45.405 27.415 1.00 29.81 111 VAL B O 1
ATOM 2843 N N . ALA B 1 115 ? 40.979 43.665 28.670 1.00 31.50 112 ALA B N 1
ATOM 2844 C CA . ALA B 1 115 ? 42.291 43.010 28.753 1.00 32.74 112 ALA B CA 1
ATOM 2845 C C . ALA B 1 115 ? 42.911 42.746 27.375 1.00 32.48 112 ALA B C 1
ATOM 2846 O O . ALA B 1 115 ? 44.123 42.677 27.238 1.00 33.39 112 ALA B O 1
ATOM 2848 N N . GLY B 1 116 ? 42.077 42.595 26.348 1.00 31.95 113 GLY B N 1
ATOM 2849 C CA . GLY B 1 116 ? 42.554 42.342 24.976 1.00 31.17 113 GLY B CA 1
ATOM 2850 C C . GLY B 1 116 ? 42.825 43.582 24.131 1.00 30.30 113 GLY B C 1
ATOM 2851 O O . GLY B 1 116 ? 43.236 43.472 22.965 1.00 29.56 113 GLY B O 1
ATOM 2852 N N . PHE B 1 117 ? 42.605 44.767 24.702 1.00 28.49 114 PHE B N 1
ATOM 2853 C CA . PHE B 1 117 ? 42.788 46.023 23.976 1.00 27.84 114 PHE B CA 1
ATOM 2854 C C . PHE B 1 117 ? 44.243 46.541 24.009 1.00 28.61 114 PHE B C 1
ATOM 2855 O O . PHE B 1 117 ? 45.017 46.129 24.878 1.00 29.22 114 PHE B O 1
ATOM 2863 N N . PRO B 1 118 ? 44.606 47.468 23.100 1.00 28.56 115 PRO B N 1
ATOM 2864 C CA . PRO B 1 118 ? 45.919 48.128 23.151 1.00 29.81 115 PRO B CA 1
ATOM 2865 C C . PRO B 1 118 ? 46.129 48.855 24.484 1.00 29.37 115 PRO B C 1
ATOM 2866 O O . PRO B 1 118 ? 45.185 49.347 25.083 1.00 27.93 115 PRO B O 1
ATOM 2870 N N . GLU B 1 119 ? 47.374 48.925 24.923 1.00 30.45 116 GLU B N 1
ATOM 2871 C CA . GLU B 1 119 ? 47.689 49.541 26.212 1.00 31.81 116 GLU B CA 1
ATOM 2872 C C . GLU B 1 119 ? 47.133 50.980 26.313 1.00 30.19 116 GLU B C 1
ATOM 2873 O O . GLU B 1 119 ? 46.625 51.379 27.361 1.00 29.98 116 GLU B O 1
ATOM 2879 N N . SER B 1 120 ? 47.242 51.753 25.243 1.00 29.78 117 SER B N 1
ATOM 2880 C CA . SER B 1 120 ? 46.784 53.158 25.259 1.00 29.44 117 SER B CA 1
ATOM 2881 C C . SER B 1 120 ? 45.287 53.244 25.507 1.00 27.23 117 SER B C 1
ATOM 2882 O O . SER B 1 120 ? 44.820 54.144 26.185 1.00 27.06 117 SER B O 1
ATOM 2885 N N . MET B 1 121 ? 44.560 52.289 24.949 1.00 26.97 118 MET B N 1
ATOM 2886 C CA . MET B 1 121 ? 43.109 52.222 25.114 1.00 25.61 118 MET B CA 1
ATOM 2887 C C . MET B 1 121 ? 42.734 51.809 26.551 1.00 25.83 118 MET B C 1
ATOM 2888 O O . MET B 1 121 ? 41.844 52.399 27.178 1.00 25.82 118 MET B O 1
ATOM 2893 N N . LYS B 1 122 ? 43.441 50.828 27.108 1.00 26.68 119 LYS B N 1
ATOM 2894 C CA . LYS B 1 122 ? 43.247 50.469 28.504 1.00 26.90 119 LYS B CA 1
ATOM 2895 C C . LYS B 1 122 ? 43.488 51.678 29.422 1.00 26.56 119 LYS B C 1
ATOM 2896 O O . LYS B 1 122 ? 42.728 51.924 30.356 1.00 27.85 119 LYS B O 1
ATOM 2902 N N . THR B 1 123 ? 44.497 52.464 29.089 1.00 27.11 120 THR B N 1
ATOM 2903 C CA . THR B 1 123 ? 44.846 53.653 29.875 1.00 27.55 120 THR B CA 1
ATOM 2904 C C . THR B 1 123 ? 43.740 54.692 29.766 1.00 26.66 120 THR B C 1
ATOM 2905 O O . THR B 1 123 ? 43.285 55.243 30.766 1.00 27.85 120 THR B O 1
ATOM 2909 N N . GLU B 1 124 ? 43.325 54.961 28.536 1.00 26.08 121 GLU B N 1
ATOM 2910 C CA . GLU B 1 124 ? 42.240 55.928 28.290 1.00 25.67 121 GLU B CA 1
ATOM 2911 C C . GLU B 1 124 ? 40.950 55.546 29.028 1.00 25.52 121 GLU B C 1
ATOM 2912 O O . GLU B 1 124 ? 40.261 56.421 29.582 1.00 24.83 121 GLU B O 1
ATOM 2918 N N . LEU B 1 125 ? 40.647 54.255 29.065 1.00 25.45 122 LEU B N 1
ATOM 2919 C CA . LEU B 1 125 ? 39.428 53.782 29.726 1.00 25.74 122 LEU B CA 1
ATOM 2920 C C . LEU B 1 125 ? 39.382 54.045 31.225 1.00 27.30 122 LEU B C 1
ATOM 2921 O O . LEU B 1 125 ? 38.323 53.916 31.842 1.00 27.56 122 LEU B O 1
ATOM 2926 N N . GLN B 1 126 ? 40.508 54.441 31.817 1.00 28.97 123 GLN B N 1
ATOM 2927 C CA . GLN B 1 126 ? 40.516 54.923 33.213 1.00 30.88 123 GLN B CA 1
ATOM 2928 C C . GLN B 1 126 ? 39.653 56.177 33.419 1.00 30.99 123 GLN B C 1
ATOM 2929 O O . GLN B 1 126 ? 39.200 56.435 34.541 1.00 32.73 123 GLN B O 1
ATOM 2935 N N . VAL B 1 127 ? 39.413 56.932 32.345 1.00 29.05 124 VAL B N 1
ATOM 2936 C CA . VAL B 1 127 ? 38.609 58.142 32.417 1.00 28.36 124 VAL B CA 1
ATOM 2937 C C . VAL B 1 127 ? 37.138 57.718 32.239 1.00 27.95 124 VAL B C 1
ATOM 2938 O O . VAL B 1 127 ? 36.814 56.946 31.317 1.00 27.69 124 VAL B O 1
ATOM 2942 N N . ASN B 1 128 ? 36.269 58.196 33.126 1.00 28.80 125 ASN B N 1
ATOM 2943 C CA . ASN B 1 128 ? 34.822 57.889 33.026 1.00 28.72 125 ASN B CA 1
ATOM 2944 C C . ASN B 1 128 ? 34.004 59.042 33.664 1.00 29.81 125 ASN B C 1
ATOM 2945 O O . ASN B 1 128 ? 33.730 59.039 34.849 1.00 30.10 125 ASN B O 1
ATOM 2950 N N . GLY B 1 129 ? 33.665 60.030 32.857 1.00 29.78 126 GLY B N 1
ATOM 2951 C CA . GLY B 1 129 ? 32.890 61.167 33.293 1.00 31.76 126 GLY B CA 1
ATOM 2952 C C . GLY B 1 129 ? 33.687 62.201 34.045 1.00 34.95 126 GLY B C 1
ATOM 2953 O O . GLY B 1 129 ? 34.932 62.133 34.160 1.00 35.40 126 GLY B O 1
ATOM 2954 N N . GLU B 1 130 ? 32.964 63.177 34.563 1.00 37.59 127 GLU B N 1
ATOM 2955 C CA . GLU B 1 130 ? 33.591 64.279 35.269 1.00 40.99 127 GLU B CA 1
ATOM 2956 C C . GLU B 1 130 ? 32.620 64.924 36.210 1.00 42.44 127 GLU B C 1
ATOM 2957 O O . GLU B 1 130 ? 31.427 64.595 36.217 1.00 42.30 127 GLU B O 1
ATOM 2963 N N . SER B 1 131 ? 33.141 65.868 36.979 1.00 44.67 128 SER B N 1
ATOM 2964 C CA . SER B 1 131 ? 32.337 66.685 37.893 1.00 46.57 128 SER B CA 1
ATOM 2965 C C . SER B 1 131 ? 31.212 67.374 37.154 1.00 46.47 128 SER B C 1
ATOM 2966 O O . SER B 1 131 ? 31.392 67.888 36.046 1.00 46.70 128 SER B O 1
ATOM 2969 N N . GLY B 1 132 ? 30.046 67.385 37.780 1.00 46.82 129 GLY B N 1
ATOM 2970 C CA . GLY B 1 132 ? 28.899 68.103 37.239 1.00 46.53 129 GLY B CA 1
ATOM 2971 C C . GLY B 1 132 ? 27.701 67.847 38.119 1.00 46.31 129 GLY B C 1
ATOM 2972 O O . GLY B 1 132 ? 27.419 66.704 38.473 1.00 47.40 129 GLY B O 1
ATOM 2973 N N . SER B 1 133 ? 26.994 68.910 38.466 1.00 46.76 130 SER B N 1
ATOM 2974 C CA . SER B 1 133 ? 25.812 68.804 39.300 1.00 46.59 130 SER B CA 1
ATOM 2975 C C . SER B 1 133 ? 24.532 68.516 38.488 1.00 44.72 130 SER B C 1
ATOM 2976 O O . SER B 1 133 ? 24.307 69.114 37.427 1.00 44.63 130 SER B O 1
ATOM 2979 N N . ARG B 1 134 ? 23.696 67.617 39.008 1.00 42.87 131 ARG B N 1
ATOM 2980 C CA . ARG B 1 134 ? 22.370 67.354 38.435 1.00 41.07 131 ARG B CA 1
ATOM 2981 C C . ARG B 1 134 ? 22.436 67.143 36.923 1.00 38.20 131 ARG B C 1
ATOM 2982 O O . ARG B 1 134 ? 21.837 67.893 36.143 1.00 37.48 131 ARG B O 1
ATOM 2990 N N . PRO B 1 135 ? 23.178 66.126 36.504 1.00 34.67 132 PRO B N 1
ATOM 2991 C CA . PRO B 1 135 ? 23.288 65.888 35.071 1.00 33.12 132 PRO B CA 1
ATOM 2992 C C . PRO B 1 135 ? 22.000 65.337 34.485 1.00 30.90 132 PRO B C 1
ATOM 2993 O O . PRO B 1 135 ? 21.100 64.895 35.216 1.00 30.55 132 PRO B O 1
ATOM 2997 N N . TYR B 1 136 ? 21.951 65.327 33.164 1.00 28.71 133 TYR B N 1
ATOM 2998 C CA . TYR B 1 136 ? 21.008 64.468 32.468 1.00 27.46 133 TYR B CA 1
ATOM 2999 C C . TYR B 1 136 ? 21.450 63.026 32.620 1.00 26.98 133 TYR B C 1
ATOM 3000 O O . TYR B 1 136 ? 22.657 62.717 32.702 1.00 27.19 133 TYR B O 1
ATOM 3009 N N . ALA B 1 137 ? 20.473 62.119 32.604 1.00 25.83 134 ALA B N 1
ATOM 3010 C CA . ALA B 1 137 ? 20.733 60.692 32.633 1.00 25.02 134 ALA B CA 1
ATOM 3011 C C . ALA B 1 137 ? 19.963 60.043 31.503 1.00 25.02 134 ALA B C 1
ATOM 3012 O O . ALA B 1 137 ? 18.837 60.487 31.163 1.00 24.38 134 ALA B O 1
ATOM 3014 N N . ILE B 1 138 ? 20.596 59.029 30.913 1.00 24.29 135 ILE B N 1
ATOM 3015 C CA . ILE B 1 138 ? 19.996 58.235 29.816 1.00 23.62 135 ILE B CA 1
ATOM 3016 C C . ILE B 1 138 ? 20.161 56.760 30.127 1.00 23.83 135 ILE B C 1
ATOM 3017 O O . ILE B 1 138 ? 21.231 56.325 30.557 1.00 23.68 135 ILE B O 1
ATOM 3022 N N . VAL B 1 139 ? 19.091 56.005 29.868 1.00 23.44 136 VAL B N 1
ATOM 3023 C CA . VAL B 1 139 ? 19.064 54.560 30.022 1.00 22.87 136 VAL B CA 1
ATOM 3024 C C . VAL B 1 139 ? 18.605 53.946 28.708 1.00 23.05 136 VAL B C 1
ATOM 3025 O O . VAL B 1 139 ? 17.524 54.284 28.195 1.00 23.63 136 VAL B O 1
ATOM 3029 N N . ILE B 1 140 ? 19.437 53.056 28.174 1.00 22.53 137 ILE B N 1
ATOM 3030 C CA . ILE B 1 140 ? 19.139 52.351 26.919 1.00 22.84 137 ILE B CA 1
ATOM 3031 C C . ILE B 1 140 ? 19.292 50.842 27.126 1.00 23.56 137 ILE B C 1
ATOM 3032 O O . ILE B 1 140 ? 20.416 50.330 27.266 1.00 23.40 137 ILE B O 1
ATOM 3037 N N . PRO B 1 141 ? 18.159 50.110 27.166 1.00 23.80 138 PRO B N 1
ATOM 3038 C CA . PRO B 1 141 ? 18.242 48.652 27.178 1.00 24.41 138 PRO B CA 1
ATOM 3039 C C . PRO B 1 141 ? 18.640 48.095 25.822 1.00 24.24 138 PRO B C 1
ATOM 3040 O O . PRO B 1 141 ? 18.164 48.599 24.783 1.00 24.17 138 PRO B O 1
ATOM 3044 N N . ILE B 1 142 ? 19.439 47.030 25.828 1.00 24.17 139 ILE B N 1
ATOM 3045 C CA . ILE B 1 142 ? 19.906 46.428 24.571 1.00 24.28 139 ILE B CA 1
ATOM 3046 C C . ILE B 1 142 ? 19.826 44.909 24.573 1.00 23.75 139 ILE B C 1
ATOM 3047 O O . ILE B 1 142 ? 20.168 44.280 25.554 1.00 24.86 139 ILE B O 1
ATOM 3052 N N . LYS B 1 143 ? 19.376 44.353 23.466 1.00 24.91 140 LYS B N 1
ATOM 3053 C CA . LYS B 1 143 ? 19.366 42.910 23.228 1.00 25.87 140 LYS B CA 1
ATOM 3054 C C . LYS B 1 143 ? 20.206 42.691 21.963 1.00 25.22 140 LYS B C 1
ATOM 3055 O O . LYS B 1 143 ? 19.981 43.332 20.939 1.00 24.72 140 LYS B O 1
ATOM 3061 N N . LYS B 1 144 ? 21.155 41.782 22.077 1.00 25.35 141 LYS B N 1
ATOM 3062 C CA . LYS B 1 144 ? 22.015 41.399 20.937 1.00 26.53 141 LYS B CA 1
ATOM 3063 C C . LYS B 1 144 ? 21.376 40.336 20.116 1.00 27.02 141 LYS B C 1
ATOM 3064 O O . LYS B 1 144 ? 20.503 39.574 20.602 1.00 27.05 141 LYS B O 1
ATOM 3070 N N . ASP B 1 145 ? 21.807 40.242 18.861 1.00 26.45 142 ASP B N 1
ATOM 3071 C CA . ASP B 1 145 ? 21.290 39.190 18.008 1.00 26.89 142 ASP B CA 1
ATOM 3072 C C . ASP B 1 145 ? 22.000 37.857 18.247 1.00 26.58 142 ASP B C 1
ATOM 3073 O O . ASP B 1 145 ? 23.029 37.822 18.897 1.00 25.23 142 ASP B O 1
ATOM 3078 N N . ALA B 1 146 ? 21.426 36.762 17.744 1.00 26.97 143 ALA B N 1
ATOM 3079 C CA . ALA B 1 146 ? 22.001 35.436 17.966 1.00 28.36 143 ALA B CA 1
ATOM 3080 C C . ALA B 1 146 ? 23.394 35.350 17.311 1.00 28.23 143 ALA B C 1
ATOM 3081 O O . ALA B 1 146 ? 24.272 34.639 17.794 1.00 27.93 143 ALA B O 1
ATOM 3083 N N . GLU B 1 147 ? 23.569 36.086 16.211 1.00 28.41 144 GLU B N 1
ATOM 3084 C CA . GLU B 1 147 ? 24.852 36.108 15.476 1.00 29.01 144 GLU B CA 1
ATOM 3085 C C . GLU B 1 147 ? 25.995 36.599 16.366 1.00 27.95 144 GLU B C 1
ATOM 3086 O O . GLU B 1 147 ? 27.109 36.075 16.304 1.00 28.19 144 GLU B O 1
ATOM 3092 N N . TRP B 1 148 ? 25.717 37.577 17.225 1.00 26.20 145 TRP B N 1
ATOM 3093 C CA . TRP B 1 148 ? 26.696 38.058 18.187 1.00 26.19 145 TRP B CA 1
ATOM 3094 C C . TRP B 1 148 ? 27.233 36.958 19.114 1.00 26.49 145 TRP B C 1
ATOM 3095 O O . TRP B 1 148 ? 28.442 36.815 19.311 1.00 25.76 145 TRP B O 1
ATOM 3106 N N . TRP B 1 149 ? 26.337 36.180 19.700 1.00 27.16 146 TRP B N 1
ATOM 3107 C CA . TRP B 1 149 ? 26.761 35.119 20.625 1.00 28.15 146 TRP B CA 1
ATOM 3108 C C . TRP B 1 149 ? 27.483 33.962 19.955 1.00 29.30 146 TRP B C 1
ATOM 3109 O O . TRP B 1 149 ? 28.262 33.244 20.607 1.00 31.50 146 TRP B O 1
ATOM 3120 N N . ALA B 1 150 ? 27.251 33.791 18.655 1.00 29.04 147 ALA B N 1
ATOM 3121 C CA . ALA B 1 150 ? 27.873 32.732 17.879 1.00 30.39 147 ALA B CA 1
ATOM 3122 C C . ALA B 1 150 ? 29.333 33.047 17.594 1.00 30.33 147 ALA B C 1
ATOM 3123 O O . ALA B 1 150 ? 30.125 32.134 17.326 1.00 30.15 147 ALA B O 1
ATOM 3125 N N . LEU B 1 151 ? 29.659 34.333 17.607 1.00 29.12 148 LEU B N 1
ATOM 3126 C CA . LEU B 1 151 ? 31.050 34.788 17.401 1.00 29.52 148 LEU B CA 1
ATOM 3127 C C . LEU B 1 151 ? 31.909 34.337 18.574 1.00 30.12 148 LEU B C 1
ATOM 3128 O O . LEU B 1 151 ? 31.445 34.298 19.716 1.00 31.64 148 LEU B O 1
ATOM 3133 N N . ASP B 1 152 ? 33.159 33.997 18.333 1.00 30.30 149 ASP B N 1
ATOM 3134 C CA . ASP B 1 152 ? 33.987 33.623 19.468 1.00 30.84 149 ASP B CA 1
ATOM 3135 C C . ASP B 1 152 ? 34.539 34.860 20.168 1.00 30.05 149 ASP B C 1
ATOM 3136 O O . ASP B 1 152 ? 34.313 35.986 19.730 1.00 28.90 149 ASP B O 1
ATOM 3141 N N . GLN B 1 153 ? 35.271 34.627 21.248 1.00 30.01 150 GLN B N 1
ATOM 3142 C CA . GLN B 1 153 ? 35.750 35.712 22.090 1.00 29.16 150 GLN B CA 1
ATOM 3143 C C . GLN B 1 153 ? 36.704 36.648 21.338 1.00 27.38 150 GLN B C 1
ATOM 3144 O O . GLN B 1 153 ? 36.635 37.860 21.527 1.00 25.54 150 GLN B O 1
ATOM 3150 N N . GLU B 1 154 ? 37.602 36.104 20.500 1.00 27.02 151 GLU B N 1
ATOM 3151 C CA . GLU B 1 154 ? 38.534 36.955 19.764 1.00 26.68 151 GLU B CA 1
ATOM 3152 C C . GLU B 1 154 ? 37.806 37.940 18.826 1.00 25.02 151 GLU B C 1
ATOM 3153 O O . GLU B 1 154 ? 38.139 39.136 18.736 1.00 22.95 151 GLU B O 1
ATOM 3159 N N . ALA B 1 155 ? 36.813 37.423 18.120 1.00 24.29 152 ALA B N 1
ATOM 3160 C CA . ALA B 1 155 ? 36.008 38.229 17.203 1.00 24.24 152 ALA B CA 1
ATOM 3161 C C . ALA B 1 155 ? 35.236 39.308 17.927 1.00 23.13 152 ALA B C 1
ATOM 3162 O O . ALA B 1 155 ? 35.191 40.475 17.482 1.00 22.73 152 ALA B O 1
ATOM 3164 N N . ARG B 1 156 ? 34.616 38.947 19.052 1.00 23.86 153 ARG B N 1
ATOM 3165 C CA . ARG B 1 156 ? 33.906 39.948 19.846 1.00 23.67 153 ARG B CA 1
ATOM 3166 C C . ARG B 1 156 ? 34.858 40.982 20.472 1.00 23.80 153 ARG B C 1
ATOM 3167 O O . ARG B 1 156 ? 34.513 42.158 20.587 1.00 24.00 153 ARG B O 1
ATOM 3175 N N . THR B 1 157 ? 36.070 40.561 20.818 1.00 24.44 154 THR B N 1
ATOM 3176 C CA . THR B 1 157 ? 37.066 41.498 21.355 1.00 23.90 154 THR B CA 1
ATOM 3177 C C . THR B 1 157 ? 37.382 42.552 20.291 1.00 23.88 154 THR B C 1
ATOM 3178 O O . THR B 1 157 ? 37.388 43.765 20.595 1.00 23.94 154 THR B O 1
ATOM 3182 N N . ALA B 1 158 ? 37.576 42.101 19.046 1.00 23.71 155 ALA B N 1
ATOM 3183 C CA . ALA B 1 158 ? 37.868 43.000 17.900 1.00 23.61 155 ALA B CA 1
ATOM 3184 C C . ALA B 1 158 ? 36.757 44.038 17.684 1.00 23.50 155 ALA B C 1
ATOM 3185 O O . ALA B 1 158 ? 36.996 45.252 17.478 1.00 22.40 155 ALA B O 1
ATOM 3187 N N . LEU B 1 159 ? 35.535 43.564 17.759 1.00 22.73 156 LEU B N 1
ATOM 3188 C CA . LEU B 1 159 ? 34.370 44.426 17.573 1.00 23.36 156 LEU B CA 1
ATOM 3189 C C . LEU B 1 159 ? 34.193 45.387 18.733 1.00 22.18 156 LEU B C 1
ATOM 3190 O O . LEU B 1 159 ? 33.837 46.552 18.517 1.00 21.66 156 LEU B O 1
ATOM 3195 N N . MET B 1 160 ? 34.477 44.938 19.952 1.00 22.18 157 MET B N 1
ATOM 3196 C CA . MET B 1 160 ? 34.411 45.829 21.111 1.00 22.94 157 MET B CA 1
ATOM 3197 C C . MET B 1 160 ? 35.538 46.903 21.145 1.00 22.76 157 MET B C 1
ATOM 3198 O O . MET B 1 160 ? 35.337 48.008 21.676 1.00 23.07 157 MET B O 1
ATOM 3203 N N . GLN B 1 161 ? 36.710 46.561 20.611 1.00 22.96 158 GLN B N 1
ATOM 3204 C CA . GLN B 1 161 ? 37.760 47.547 20.410 1.00 23.37 158 GLN B CA 1
ATOM 3205 C C . GLN B 1 161 ? 37.308 48.680 19.470 1.00 22.47 158 GLN B C 1
ATOM 3206 O O . GLN B 1 161 ? 37.605 49.867 19.718 1.00 21.60 158 GLN B O 1
ATOM 3212 N N . GLU B 1 162 ? 36.574 48.328 18.412 1.00 22.61 159 GLU B N 1
ATOM 3213 C CA . GLU B 1 162 ? 36.031 49.307 17.472 1.00 23.38 159 GLU B CA 1
ATOM 3214 C C . GLU B 1 162 ? 34.991 50.217 18.147 1.00 21.41 159 GLU B C 1
ATOM 3215 O O . GLU B 1 162 ? 34.977 51.443 17.953 1.00 21.14 159 GLU B O 1
ATOM 3221 N N . HIS B 1 163 ? 34.085 49.585 18.897 1.00 21.54 160 HIS B N 1
ATOM 3222 C CA . HIS B 1 163 ? 33.139 50.292 19.766 1.00 21.44 160 HIS B CA 1
ATOM 3223 C C . HIS B 1 163 ? 33.869 51.319 20.649 1.00 21.20 160 HIS B C 1
ATOM 3224 O O . HIS B 1 163 ? 33.565 52.532 20.616 1.00 19.83 160 HIS B O 1
ATOM 3231 N N . THR B 1 164 ? 34.827 50.834 21.431 1.00 21.24 161 THR B N 1
ATOM 3232 C CA . THR B 1 164 ? 35.586 51.719 22.337 1.00 21.49 161 THR B CA 1
ATOM 3233 C C . THR B 1 164 ? 36.266 52.847 21.566 1.00 21.66 161 THR B C 1
ATOM 3234 O O . THR B 1 164 ? 36.214 54.009 21.982 1.00 21.71 161 THR B O 1
ATOM 3238 N N . GLN B 1 165 ? 36.946 52.504 20.471 1.00 22.32 162 GLN B N 1
ATOM 3239 C CA . GLN B 1 165 ? 37.624 53.511 19.614 1.00 22.66 162 GLN B CA 1
ATOM 3240 C C . GLN B 1 165 ? 36.703 54.669 19.218 1.00 22.40 162 GLN B C 1
ATOM 3241 O O . GLN B 1 165 ? 37.079 55.847 19.342 1.00 21.92 162 GLN B O 1
ATOM 3247 N N . ALA B 1 166 ? 35.479 54.338 18.799 1.00 21.16 163 ALA B N 1
ATOM 3248 C CA . ALA B 1 166 ? 34.496 55.367 18.435 1.00 21.57 163 ALA B CA 1
ATOM 3249 C C . ALA B 1 166 ? 34.068 56.203 19.628 1.00 21.47 163 ALA B C 1
ATOM 3250 O O . ALA B 1 166 ? 33.716 57.365 19.459 1.00 22.91 163 ALA B O 1
ATOM 3252 N N . ALA B 1 167 ? 34.064 55.600 20.818 1.00 21.75 164 ALA B N 1
ATOM 3253 C CA . ALA B 1 167 ? 33.666 56.264 22.061 1.00 21.47 164 ALA B CA 1
ATOM 3254 C C . ALA B 1 167 ? 34.714 57.149 22.740 1.00 22.03 164 ALA B C 1
ATOM 3255 O O . ALA B 1 167 ? 34.366 57.961 23.614 1.00 22.52 164 ALA B O 1
ATOM 3257 N N . LEU B 1 168 ? 35.969 57.029 22.339 1.00 22.41 165 LEU B N 1
ATOM 3258 C CA . LEU B 1 168 ? 37.078 57.679 23.070 1.00 23.47 165 LEU B CA 1
ATOM 3259 C C . LEU B 1 168 ? 36.896 59.190 23.253 1.00 23.85 165 LEU B C 1
ATOM 3260 O O . LEU B 1 168 ? 37.271 59.726 24.301 1.00 23.55 165 LEU B O 1
ATOM 3265 N N . PRO B 1 169 ? 36.351 59.896 22.234 1.00 23.77 166 PRO B N 1
ATOM 3266 C CA . PRO B 1 169 ? 36.193 61.334 22.425 1.00 25.51 166 PRO B CA 1
ATOM 3267 C C . PRO B 1 169 ? 35.173 61.747 23.501 1.00 25.25 166 PRO B C 1
ATOM 3268 O O . PRO B 1 169 ? 35.092 62.938 23.837 1.00 26.28 166 PRO B O 1
ATOM 3272 N N . TYR B 1 170 ? 34.434 60.776 24.051 1.00 24.48 167 TYR B N 1
ATOM 3273 C CA . TYR B 1 170 ? 33.344 61.037 25.006 1.00 24.46 167 TYR B CA 1
ATOM 3274 C C . TYR B 1 170 ? 33.621 60.497 26.419 1.00 24.45 167 TYR B C 1
ATOM 3275 O O . TYR B 1 170 ? 32.735 60.473 27.273 1.00 25.89 167 TYR B O 1
ATOM 3284 N N . LEU B 1 171 ? 34.860 60.079 26.684 1.00 24.35 168 LEU B N 1
ATOM 3285 C CA . LEU B 1 171 ? 35.203 59.472 27.973 1.00 24.91 168 LEU B CA 1
ATOM 3286 C C . LEU B 1 171 ? 34.963 60.420 29.126 1.00 25.86 168 LEU B C 1
ATOM 3287 O O . LEU B 1 171 ? 34.510 59.998 30.205 1.00 25.63 168 LEU B O 1
ATOM 3292 N N . LYS B 1 172 ? 35.317 61.686 28.921 1.00 27.05 169 LYS B N 1
ATOM 3293 C CA . LYS B 1 172 ? 35.225 62.694 29.984 1.00 29.08 169 LYS B CA 1
ATOM 3294 C C . LYS B 1 172 ? 33.840 63.319 30.067 1.00 29.37 169 LYS B C 1
ATOM 3295 O O . LYS B 1 172 ? 33.333 63.572 31.159 1.00 31.33 169 LYS B O 1
ATOM 3301 N N . THR B 1 173 ? 33.216 63.562 28.925 1.00 27.64 170 THR B N 1
ATOM 3302 C CA . THR B 1 173 ? 31.953 64.282 28.907 1.00 29.04 170 THR B CA 1
ATOM 3303 C C . THR B 1 173 ? 30.720 63.401 29.192 1.00 28.36 170 THR B C 1
ATOM 3304 O O . THR B 1 173 ? 29.670 63.930 29.521 1.00 28.86 170 THR B O 1
ATOM 3308 N N . VAL B 1 174 ? 30.846 62.085 29.053 1.00 27.81 171 VAL B N 1
ATOM 3309 C CA . VAL B 1 174 ? 29.733 61.176 29.316 1.00 28.06 171 VAL B CA 1
ATOM 3310 C C . VAL B 1 174 ? 30.205 60.122 30.304 1.00 29.06 171 VAL B C 1
ATOM 3311 O O . VAL B 1 174 ? 31.144 59.377 29.997 1.00 32.49 171 VAL B O 1
ATOM 3315 N N . LYS B 1 175 ? 29.558 60.017 31.452 1.00 28.07 172 LYS B N 1
ATOM 3316 C CA . LYS B 1 175 ? 29.818 58.942 32.404 1.00 28.00 172 LYS B CA 1
ATOM 3317 C C . LYS B 1 175 ? 29.007 57.744 31.972 1.00 27.75 172 LYS B C 1
ATOM 3318 O O . LYS B 1 175 ? 27.868 57.912 31.578 1.00 27.71 172 LYS B O 1
ATOM 3324 N N . ARG B 1 176 ? 29.587 56.551 32.085 1.00 26.47 173 ARG B N 1
ATOM 3325 C CA . ARG B 1 176 ? 29.010 55.316 31.570 1.00 26.03 173 ARG B CA 1
ATOM 3326 C C . ARG B 1 176 ? 28.955 54.248 32.659 1.00 25.94 173 ARG B C 1
ATOM 3327 O O . ARG B 1 176 ? 29.801 54.205 33.557 1.00 26.37 173 ARG B O 1
ATOM 3335 N N . LYS B 1 177 ? 27.940 53.389 32.598 1.00 25.15 174 LYS B N 1
ATOM 3336 C CA . LYS B 1 177 ? 27.886 52.208 33.454 1.00 25.63 174 LYS B CA 1
ATOM 3337 C C . LYS B 1 177 ? 27.119 51.122 32.710 1.00 24.86 174 LYS B C 1
ATOM 3338 O O . LYS B 1 177 ? 26.111 51.421 32.064 1.00 24.47 174 LYS B O 1
ATOM 3344 N N . LEU B 1 178 ? 27.616 49.893 32.799 1.00 24.60 175 LEU B N 1
ATOM 3345 C CA . LEU B 1 178 ? 27.042 48.746 32.091 1.00 24.14 175 LEU B CA 1
ATOM 3346 C C . LEU B 1 178 ? 26.516 47.704 33.072 1.00 25.29 175 LEU B C 1
ATOM 3347 O O . LEU B 1 178 ? 27.225 47.299 33.994 1.00 25.68 175 LEU B O 1
ATOM 3352 N N . TYR B 1 179 ? 25.297 47.240 32.848 1.00 24.71 176 TYR B N 1
ATOM 3353 C CA . TYR B 1 179 ? 24.728 46.185 33.664 1.00 25.82 176 TYR B CA 1
ATOM 3354 C C . TYR B 1 179 ? 24.405 44.985 32.807 1.00 25.40 176 TYR B C 1
ATOM 3355 O O . TYR B 1 179 ? 23.816 45.132 31.731 1.00 25.23 176 TYR B O 1
ATOM 3364 N N . HIS B 1 180 ? 24.756 43.805 33.312 1.00 25.83 177 HIS B N 1
ATOM 3365 C CA . HIS B 1 180 ? 24.546 42.549 32.607 1.00 25.87 177 HIS B CA 1
ATOM 3366 C C . HIS B 1 180 ? 23.188 41.991 33.015 1.00 26.19 177 HIS B C 1
ATOM 3367 O O . HIS B 1 180 ? 23.007 41.563 34.148 1.00 26.79 177 HIS B O 1
ATOM 3374 N N . SER B 1 181 ? 22.250 41.984 32.071 1.00 25.51 178 SER B N 1
ATOM 3375 C CA . SER B 1 181 ? 20.833 41.773 32.359 1.00 26.46 178 SER B CA 1
ATOM 3376 C C . SER B 1 181 ? 20.259 40.417 31.943 1.00 27.00 178 SER B C 1
ATOM 3377 O O . SER B 1 181 ? 19.194 40.033 32.412 1.00 27.25 178 SER B O 1
ATOM 3380 N N . THR B 1 182 ? 20.961 39.667 31.090 1.00 26.10 179 THR B N 1
ATOM 3381 C CA . THR B 1 182 ? 20.364 38.468 30.478 1.00 25.92 179 THR B CA 1
ATOM 3382 C C . THR B 1 182 ? 19.760 37.528 31.520 1.00 26.68 179 THR B C 1
ATOM 3383 O O . THR B 1 182 ? 20.384 37.210 32.522 1.00 27.44 179 THR B O 1
ATOM 3387 N N . GLY B 1 183 ? 18.533 37.101 31.267 1.00 27.11 180 GLY B N 1
ATOM 3388 C CA . GLY B 1 183 ? 17.825 36.148 32.131 1.00 28.18 180 GLY B CA 1
ATOM 3389 C C . GLY B 1 183 ? 16.998 36.788 33.242 1.00 29.20 180 GLY B C 1
ATOM 3390 O O . GLY B 1 183 ? 16.175 36.117 33.862 1.00 30.25 180 GLY B O 1
ATOM 3391 N N . LEU B 1 184 ? 17.210 38.072 33.503 1.00 28.01 181 LEU B N 1
ATOM 3392 C CA . LEU B 1 184 ? 16.466 38.772 34.559 1.00 28.47 181 LEU B CA 1
ATOM 3393 C C . LEU B 1 184 ? 15.279 39.596 34.025 1.00 28.39 181 LEU B C 1
ATOM 3394 O O . LEU B 1 184 ? 14.442 40.068 34.815 1.00 28.93 181 LEU B O 1
ATOM 3399 N N . ASP B 1 185 ? 15.219 39.761 32.711 1.00 27.88 182 ASP B N 1
ATOM 3400 C CA . ASP B 1 185 ? 14.151 40.489 32.001 1.00 27.78 182 ASP B CA 1
ATOM 3401 C C . ASP B 1 185 ? 14.405 40.227 30.511 1.00 28.08 182 ASP B C 1
ATOM 3402 O O . ASP B 1 185 ? 15.169 39.306 30.196 1.00 26.90 182 ASP B O 1
ATOM 3407 N N . ASP B 1 186 ? 13.820 41.001 29.599 1.00 26.84 183 ASP B N 1
ATOM 3408 C CA . ASP B 1 186 ? 13.853 40.637 28.185 1.00 28.44 183 ASP B CA 1
ATOM 3409 C C . ASP B 1 186 ? 15.060 41.188 27.435 1.00 28.06 183 ASP B C 1
ATOM 3410 O O . ASP B 1 186 ? 15.102 41.034 26.221 1.00 29.32 183 ASP B O 1
ATOM 3415 N N . VAL B 1 187 ? 16.030 41.759 28.132 1.00 26.07 184 VAL B N 1
ATOM 3416 C CA . VAL B 1 187 ? 17.210 42.340 27.437 1.00 25.58 184 VAL B CA 1
ATOM 3417 C C . VAL B 1 187 ? 18.498 41.765 27.965 1.00 25.65 184 VAL B C 1
ATOM 3418 O O . VAL B 1 187 ? 18.526 41.138 29.046 1.00 26.46 184 VAL B O 1
ATOM 3422 N N . ASP B 1 188 ? 19.574 41.965 27.190 1.00 24.52 185 ASP B N 1
ATOM 3423 C CA . ASP B 1 188 ? 20.893 41.477 27.583 1.00 24.30 185 ASP B CA 1
ATOM 3424 C C . ASP B 1 188 ? 21.683 42.478 28.421 1.00 23.44 185 ASP B C 1
ATOM 3425 O O . ASP B 1 188 ? 22.467 42.071 29.285 1.00 23.92 185 ASP B O 1
ATOM 3430 N N . PHE B 1 189 ? 21.519 43.770 28.140 1.00 23.43 186 PHE B N 1
ATOM 3431 C CA . PHE B 1 189 ? 22.271 44.821 28.828 1.00 23.50 186 PHE B CA 1
ATOM 3432 C C . PHE B 1 189 ? 21.373 45.986 29.141 1.00 23.32 186 PHE B C 1
ATOM 3433 O O . PHE B 1 189 ? 20.428 46.268 28.418 1.00 23.34 186 PHE B O 1
ATOM 3441 N N . ILE B 1 190 ? 21.685 46.647 30.249 1.00 24.46 187 ILE B N 1
ATOM 3442 C CA . ILE B 1 190 ? 21.161 47.970 30.538 1.00 24.20 187 ILE B CA 1
ATOM 3443 C C . ILE B 1 190 ? 22.360 48.929 30.511 1.00 24.27 187 ILE B C 1
ATOM 3444 O O . ILE B 1 190 ? 23.332 48.739 31.232 1.00 23.71 187 ILE B O 1
ATOM 3449 N N . THR B 1 191 ? 22.306 49.918 29.639 1.00 23.53 188 THR B N 1
ATOM 3450 C CA . THR B 1 191 ? 23.371 50.930 29.598 1.00 22.98 188 THR B CA 1
ATOM 3451 C C . THR B 1 191 ? 22.825 52.196 30.265 1.00 24.14 188 THR B C 1
ATOM 3452 O O . THR B 1 191 ? 21.645 52.537 30.113 1.00 23.53 188 THR B O 1
ATOM 3456 N N . TYR B 1 192 ? 23.697 52.853 31.031 1.00 22.84 189 TYR B N 1
ATOM 3457 C CA . TYR B 1 192 ? 23.355 54.023 31.809 1.00 23.28 189 TYR B CA 1
ATOM 3458 C C . TYR B 1 192 ? 24.429 55.074 31.593 1.00 23.74 189 TYR B C 1
ATOM 3459 O O . TYR B 1 192 ? 25.621 54.759 31.682 1.00 23.47 189 TYR B O 1
ATOM 3468 N N . PHE B 1 193 ? 23.985 56.306 31.396 1.00 23.69 190 PHE B N 1
ATOM 3469 C CA . PHE B 1 193 ? 24.879 57.426 31.138 1.00 24.14 190 PHE B CA 1
ATOM 3470 C C . PHE B 1 193 ? 24.438 58.647 31.870 1.00 24.75 190 PHE B C 1
ATOM 3471 O O . PHE B 1 193 ? 23.249 58.837 32.094 1.00 24.03 190 PHE B O 1
ATOM 3479 N N . GLU B 1 194 ? 25.408 59.472 32.269 1.00 24.56 191 GLU B N 1
ATOM 3480 C CA . GLU B 1 194 ? 25.168 60.811 32.764 1.00 25.45 191 GLU B CA 1
ATOM 3481 C C . GLU B 1 194 ? 25.977 61.769 31.911 1.00 26.22 191 GLU B C 1
ATOM 3482 O O . GLU B 1 194 ? 27.145 61.466 31.556 1.00 26.02 191 GLU B O 1
ATOM 3488 N N . THR B 1 195 ? 25.378 62.913 31.610 1.00 26.27 192 THR B N 1
ATOM 3489 C CA . THR B 1 195 ? 26.055 64.007 30.928 1.00 26.36 192 THR B CA 1
ATOM 3490 C C . THR B 1 195 ? 25.444 65.378 31.220 1.00 28.05 192 THR B C 1
ATOM 3491 O O . THR B 1 195 ? 24.248 65.503 31.498 1.00 27.77 192 THR B O 1
ATOM 3495 N N . GLU B 1 196 ? 26.284 66.411 31.169 1.00 29.22 193 GLU B N 1
ATOM 3496 C CA . GLU B 1 196 ? 25.797 67.782 31.242 1.00 31.90 193 GLU B CA 1
ATOM 3497 C C . GLU B 1 196 ? 25.464 68.332 29.863 1.00 32.07 193 GLU B C 1
ATOM 3498 O O . GLU B 1 196 ? 24.795 69.341 29.756 1.00 32.73 193 GLU B O 1
ATOM 3504 N N . ARG B 1 197 ? 25.942 67.656 28.829 1.00 32.48 194 ARG B N 1
ATOM 3505 C CA . ARG B 1 197 ? 25.906 68.153 27.447 1.00 33.85 194 ARG B CA 1
ATOM 3506 C C . ARG B 1 197 ? 25.198 67.123 26.547 1.00 31.41 194 ARG B C 1
ATOM 3507 O O . ARG B 1 197 ? 25.850 66.245 26.022 1.00 31.63 194 ARG B O 1
ATOM 3515 N N . LEU B 1 198 ? 23.889 67.250 26.335 1.00 31.25 195 LEU B N 1
ATOM 3516 C CA . LEU B 1 198 ? 23.155 66.195 25.602 1.00 30.73 195 LEU B CA 1
ATOM 3517 C C . LEU B 1 198 ? 23.592 66.065 24.169 1.00 30.25 195 LEU B C 1
ATOM 3518 O O . LEU B 1 198 ? 23.502 64.996 23.563 1.00 28.77 195 LEU B O 1
ATOM 3523 N N . GLU B 1 199 ? 24.067 67.155 23.592 1.00 31.25 196 GLU B N 1
ATOM 3524 C CA . GLU B 1 199 ? 24.557 67.062 22.229 1.00 31.80 196 GLU B CA 1
ATOM 3525 C C . GLU B 1 199 ? 25.807 66.175 22.131 1.00 30.38 196 GLU B C 1
ATOM 3526 O O . GLU B 1 199 ? 26.013 65.493 21.128 1.00 29.63 196 GLU B O 1
ATOM 3532 N N . ASP B 1 200 ? 26.636 66.164 23.174 1.00 30.33 197 ASP B N 1
ATOM 3533 C CA . ASP B 1 200 ? 27.779 65.216 23.221 1.00 29.03 197 ASP B CA 1
ATOM 3534 C C . ASP B 1 200 ? 27.309 63.755 23.265 1.00 26.83 197 ASP B C 1
ATOM 3535 O O . ASP B 1 200 ? 27.866 62.876 22.602 1.00 26.11 197 ASP B O 1
ATOM 3540 N N . PHE B 1 201 ? 26.286 63.480 24.068 1.00 25.30 198 PHE B N 1
ATOM 3541 C CA . PHE B 1 201 ? 25.729 62.135 24.126 1.00 25.00 198 PHE B CA 1
ATOM 3542 C C . PHE B 1 201 ? 25.169 61.719 22.767 1.00 23.29 198 PHE B C 1
ATOM 3543 O O . PHE B 1 201 ? 25.380 60.597 22.309 1.00 22.65 198 PHE B O 1
ATOM 3551 N N . HIS B 1 202 ? 24.418 62.629 22.154 1.00 24.23 199 HIS B N 1
ATOM 3552 C CA . HIS B 1 202 ? 23.859 62.394 20.827 1.00 23.66 199 HIS B CA 1
ATOM 3553 C C . HIS B 1 202 ? 25.008 62.047 19.851 1.00 24.28 199 HIS B C 1
ATOM 3554 O O . HIS B 1 202 ? 24.928 61.071 19.126 1.00 23.07 199 HIS B O 1
ATOM 3561 N N . ASN B 1 203 ? 26.081 62.849 19.858 1.00 24.01 200 ASN B N 1
ATOM 3562 C CA . ASN B 1 203 ? 27.250 62.580 18.989 1.00 24.28 200 ASN B CA 1
ATOM 3563 C C . ASN B 1 203 ? 27.915 61.248 19.264 1.00 22.67 200 ASN B C 1
ATOM 3564 O O . ASN B 1 203 ? 28.360 60.575 18.301 1.00 22.30 200 ASN B O 1
ATOM 3569 N N . LEU B 1 204 ? 27.989 60.864 20.539 1.00 22.13 201 LEU B N 1
ATOM 3570 C CA . LEU B 1 204 ? 28.537 59.558 20.959 1.00 21.98 201 LEU B CA 1
ATOM 3571 C C . LEU B 1 204 ? 27.730 58.428 20.323 1.00 22.29 201 LEU B C 1
ATOM 3572 O O . LEU B 1 204 ? 28.276 57.503 19.698 1.00 21.15 201 LEU B O 1
ATOM 3577 N N . VAL B 1 205 ? 26.405 58.488 20.476 1.00 22.66 202 VAL B N 1
ATOM 3578 C CA . VAL B 1 205 ? 25.574 57.423 19.904 1.00 22.75 202 VAL B CA 1
ATOM 3579 C C . VAL B 1 205 ? 25.720 57.368 18.383 1.00 22.75 202 VAL B C 1
ATOM 3580 O O . VAL B 1 205 ? 25.868 56.279 17.800 1.00 22.80 202 VAL B O 1
ATOM 3584 N N . ARG B 1 206 ? 25.749 58.523 17.732 1.00 23.97 203 ARG B N 1
ATOM 3585 C CA . ARG B 1 206 ? 25.975 58.566 16.282 1.00 24.44 203 ARG B CA 1
ATOM 3586 C C . ARG B 1 206 ? 27.313 57.922 15.892 1.00 24.91 203 ARG B C 1
ATOM 3587 O O . ARG B 1 206 ? 27.419 57.250 14.870 1.00 25.04 203 ARG B O 1
ATOM 3595 N N . ALA B 1 207 ? 28.328 58.156 16.690 1.00 23.98 204 ALA B N 1
ATOM 3596 C CA . ALA B 1 207 ? 29.642 57.570 16.389 1.00 24.18 204 ALA B CA 1
ATOM 3597 C C . ALA B 1 207 ? 29.574 56.058 16.465 1.00 23.64 204 ALA B C 1
ATOM 3598 O O . ALA B 1 207 ? 30.210 55.322 15.659 1.00 23.75 204 ALA B O 1
ATOM 3600 N N . LEU B 1 208 ? 28.801 55.577 17.418 1.00 22.60 205 LEU B N 1
ATOM 3601 C CA . LEU B 1 208 ? 28.694 54.158 17.650 1.00 23.64 205 LEU B CA 1
ATOM 3602 C C . LEU B 1 208 ? 27.817 53.490 16.603 1.00 24.86 205 LEU B C 1
ATOM 3603 O O . LEU B 1 208 ? 27.984 52.295 16.333 1.00 25.38 205 LEU B O 1
ATOM 3608 N N . GLN B 1 209 ? 26.925 54.253 15.978 1.00 24.08 206 GLN B N 1
ATOM 3609 C CA . GLN B 1 209 ? 26.018 53.670 14.978 1.00 24.79 206 GLN B CA 1
ATOM 3610 C C . GLN B 1 209 ? 26.763 53.092 13.768 1.00 25.60 206 GLN B C 1
ATOM 3611 O O . GLN B 1 209 ? 26.237 52.219 13.071 1.00 25.78 206 GLN B O 1
ATOM 3617 N N . GLN B 1 210 ? 27.959 53.608 13.530 1.00 26.43 207 GLN B N 1
ATOM 3618 C CA . GLN B 1 210 ? 28.815 53.235 12.401 1.00 28.09 207 GLN B CA 1
ATOM 3619 C C . GLN B 1 210 ? 29.581 51.933 12.609 1.00 27.34 207 GLN B C 1
ATOM 3620 O O . GLN B 1 210 ? 30.003 51.296 11.618 1.00 29.20 207 GLN B O 1
ATOM 3626 N N . VAL B 1 211 ? 29.795 51.541 13.853 1.00 25.46 208 VAL B N 1
ATOM 3627 C CA . VAL B 1 211 ? 30.611 50.343 14.152 1.00 26.68 208 VAL B CA 1
ATOM 3628 C C . VAL B 1 211 ? 29.845 49.046 13.939 1.00 27.48 208 VAL B C 1
ATOM 3629 O O . VAL B 1 211 ? 28.627 48.979 14.144 1.00 25.53 208 VAL B O 1
ATOM 3633 N N . LYS B 1 212 ? 30.566 47.998 13.534 1.00 29.14 209 LYS B N 1
ATOM 3634 C CA . LYS B 1 212 ? 29.925 46.686 13.331 1.00 31.23 209 LYS B CA 1
ATOM 3635 C C . LYS B 1 212 ? 29.144 46.109 14.506 1.00 30.99 209 LYS B C 1
ATOM 3636 O O . LYS B 1 212 ? 28.109 45.474 14.303 1.00 32.53 209 LYS B O 1
ATOM 3642 N N . GLU B 1 213 ? 29.617 46.290 15.733 1.00 30.31 210 GLU B N 1
ATOM 3643 C CA . GLU B 1 213 ? 28.896 45.820 16.925 1.00 31.38 210 GLU B CA 1
ATOM 3644 C C . GLU B 1 213 ? 27.440 46.374 16.989 1.00 32.02 210 GLU B C 1
ATOM 3645 O O . GLU B 1 213 ? 26.526 45.670 17.412 1.00 31.43 210 GLU B O 1
ATOM 3651 N N A PHE B 1 214 ? 27.257 47.608 16.541 0.50 31.62 211 PHE B N 1
ATOM 3652 N N B PHE B 1 214 ? 27.244 47.615 16.544 0.50 31.71 211 PHE B N 1
ATOM 3653 C CA A PHE B 1 214 ? 25.927 48.255 16.554 0.50 31.58 211 PHE B CA 1
ATOM 3654 C CA B PHE B 1 214 ? 25.886 48.226 16.492 0.50 31.70 211 PHE B CA 1
ATOM 3655 C C A PHE B 1 214 ? 24.922 47.651 15.530 0.50 32.47 211 PHE B C 1
ATOM 3656 C C B PHE B 1 214 ? 24.913 47.396 15.676 0.50 32.45 211 PHE B C 1
ATOM 3657 O O A PHE B 1 214 ? 23.708 47.896 15.626 0.50 33.33 211 PHE B O 1
ATOM 3658 O O B PHE B 1 214 ? 23.739 47.202 16.057 0.50 32.43 211 PHE B O 1
ATOM 3673 N N . ARG B 1 215 ? 25.418 46.868 14.571 1.00 32.63 212 ARG B N 1
ATOM 3674 C CA . ARG B 1 215 ? 24.621 46.125 13.638 1.00 33.81 212 ARG B CA 1
ATOM 3675 C C . ARG B 1 215 ? 24.075 44.801 14.258 1.00 33.28 212 ARG B C 1
ATOM 3676 O O . ARG B 1 215 ? 23.178 44.192 13.706 1.00 35.77 212 ARG B O 1
ATOM 3684 N N . HIS B 1 216 ? 24.590 44.408 15.416 1.00 31.29 213 HIS B N 1
ATOM 3685 C CA . HIS B 1 216 ? 24.187 43.171 16.111 1.00 31.34 213 HIS B CA 1
ATOM 3686 C C . HIS B 1 216 ? 23.175 43.448 17.217 1.00 32.18 213 HIS B C 1
ATOM 3687 O O . HIS B 1 216 ? 22.933 42.594 18.056 1.00 31.17 213 HIS B O 1
ATOM 3694 N N . ASN B 1 217 ? 22.619 44.655 17.249 1.00 32.98 214 ASN B N 1
ATOM 3695 C CA . ASN B 1 217 ? 21.571 44.972 18.233 1.00 34.67 214 ASN B CA 1
ATOM 3696 C C . ASN B 1 217 ? 20.215 44.615 17.652 1.00 36.77 214 ASN B C 1
ATOM 3697 O O . ASN B 1 217 ? 19.752 45.278 16.726 1.00 40.22 214 ASN B O 1
ATOM 3702 N N . ARG B 1 218 ? 19.619 43.543 18.171 1.00 36.75 215 ARG B N 1
ATOM 3703 C CA . ARG B 1 218 ? 18.256 43.091 17.829 1.00 37.16 215 ARG B CA 1
ATOM 3704 C C . ARG B 1 218 ? 17.247 44.092 18.390 1.00 36.30 215 ARG B C 1
ATOM 3705 O O . ARG B 1 218 ? 16.227 44.355 17.776 1.00 36.62 215 ARG B O 1
ATOM 3713 N N . ARG B 1 219 ? 17.535 44.621 19.577 1.00 34.31 216 ARG B N 1
ATOM 3714 C CA . ARG B 1 219 ? 16.712 45.668 20.158 1.00 33.88 216 ARG B CA 1
ATOM 3715 C C . ARG B 1 219 ? 17.580 46.675 20.859 1.00 31.85 216 ARG B C 1
ATOM 3716 O O . ARG B 1 219 ? 18.567 46.337 21.519 1.00 29.21 216 ARG B O 1
ATOM 3724 N N . PHE B 1 220 ? 17.246 47.932 20.655 1.00 31.04 217 PHE B N 1
ATOM 3725 C CA . PHE B 1 220 ? 18.029 49.043 21.188 1.00 30.54 217 PHE B CA 1
ATOM 3726 C C . PHE B 1 220 ? 16.988 50.081 21.633 1.00 30.29 217 PHE B C 1
ATOM 3727 O O . PHE B 1 220 ? 16.172 50.522 20.810 1.00 31.81 217 PHE B O 1
ATOM 3735 N N . GLY B 1 221 ? 16.947 50.409 22.919 1.00 29.05 218 GLY B N 1
ATOM 3736 C CA . GLY B 1 221 ? 15.978 51.387 23.400 1.00 27.99 218 GLY B CA 1
ATOM 3737 C C . GLY B 1 221 ? 14.615 50.728 23.632 1.00 28.39 218 GLY B C 1
ATOM 3738 O O . GLY B 1 221 ? 14.561 49.572 24.075 1.00 28.80 218 GLY B O 1
ATOM 3739 N N . HIS B 1 222 ? 13.537 51.459 23.368 1.00 27.60 219 HIS B N 1
ATOM 3740 C CA . HIS B 1 222 ? 12.170 50.940 23.543 1.00 29.32 219 HIS B CA 1
ATOM 3741 C C . HIS B 1 222 ? 11.967 50.467 24.979 1.00 29.42 219 HIS B C 1
ATOM 3742 O O . HIS B 1 222 ? 11.627 49.303 25.217 1.00 30.39 219 HIS B O 1
ATOM 3749 N N . PRO B 1 223 ? 12.092 51.392 25.941 1.00 29.14 220 PRO B N 1
ATOM 3750 C CA . PRO B 1 223 ? 12.296 52.825 25.764 1.00 28.87 220 PRO B CA 1
ATOM 3751 C C . PRO B 1 223 ? 13.735 53.269 25.928 1.00 27.57 220 PRO B C 1
ATOM 3752 O O . PRO B 1 223 ? 14.528 52.595 26.584 1.00 27.31 220 PRO B O 1
ATOM 3756 N N . THR B 1 224 ? 14.035 54.416 25.332 1.00 26.24 221 THR B N 1
ATOM 3757 C CA . THR B 1 224 ? 15.219 55.183 25.649 1.00 25.78 221 THR B CA 1
ATOM 3758 C C . THR B 1 224 ? 14.769 56.183 26.701 1.00 26.10 221 THR B C 1
ATOM 3759 O O . THR B 1 224 ? 13.919 57.022 26.391 1.00 27.10 221 THR B O 1
ATOM 3763 N N . LEU B 1 225 ? 15.232 56.028 27.943 1.00 24.77 222 LEU B N 1
ATOM 3764 C CA . LEU B 1 225 ? 14.751 56.867 29.040 1.00 25.44 222 LEU B CA 1
ATOM 3765 C C . LEU B 1 225 ? 15.712 58.040 29.211 1.00 25.37 222 LEU B C 1
ATOM 3766 O O . LEU B 1 225 ? 16.907 57.835 29.321 1.00 25.94 222 LEU B O 1
ATOM 3771 N N . LEU B 1 226 ? 15.155 59.241 29.232 1.00 24.63 223 LEU B N 1
ATOM 3772 C CA . LEU B 1 226 ? 15.882 60.493 29.383 1.00 24.46 223 LEU B CA 1
ATOM 3773 C C . LEU B 1 226 ? 15.321 61.209 30.588 1.00 25.44 223 LEU B C 1
ATOM 3774 O O . LEU B 1 226 ? 14.110 61.397 30.687 1.00 25.55 223 LEU B O 1
ATOM 3779 N N . GLY B 1 227 ? 16.196 61.638 31.495 1.00 25.45 224 GLY B N 1
ATOM 3780 C CA . GLY B 1 227 ? 15.779 62.328 32.684 1.00 26.33 224 GLY B CA 1
ATOM 3781 C C . GLY B 1 227 ? 16.816 63.282 33.214 1.00 27.10 224 GLY B C 1
ATOM 3782 O O . GLY B 1 227 ? 17.921 63.370 32.661 1.00 26.30 224 GLY B O 1
ATOM 3783 N N . THR B 1 228 ? 16.440 63.960 34.288 1.00 28.64 225 THR B N 1
ATOM 3784 C CA . THR B 1 228 ? 17.362 64.837 35.039 1.00 29.97 225 THR B CA 1
ATOM 3785 C C . THR B 1 228 ? 17.584 64.255 36.422 1.00 31.59 225 THR B C 1
ATOM 3786 O O . THR B 1 228 ? 16.662 63.879 37.132 1.00 30.56 225 THR B O 1
ATOM 3790 N N . MET B 1 229 ? 18.841 64.155 36.802 1.00 33.35 226 MET B N 1
ATOM 3791 C CA . MET B 1 229 ? 19.205 63.525 38.052 1.00 35.70 226 MET B CA 1
ATOM 3792 C C . MET B 1 229 ? 19.119 64.578 39.135 1.00 38.44 226 MET B C 1
ATOM 3793 O O . MET B 1 229 ? 19.557 65.706 38.951 1.00 39.30 226 MET B O 1
ATOM 3798 N N . SER B 1 230 ? 18.539 64.224 40.270 1.00 40.21 227 SER B N 1
ATOM 3799 C CA . SER B 1 230 ? 18.448 65.188 41.352 1.00 43.63 227 SER B CA 1
ATOM 3800 C C . SER B 1 230 ? 18.082 64.532 42.673 1.00 45.10 227 SER B C 1
ATOM 3801 O O . SER B 1 230 ? 17.580 63.404 42.700 1.00 44.13 227 SER B O 1
ATOM 3804 N N . PRO B 1 231 ? 18.320 65.250 43.791 1.00 47.69 228 PRO B N 1
ATOM 3805 C CA . PRO B 1 231 ? 17.919 64.750 45.105 1.00 48.86 228 PRO B CA 1
ATOM 3806 C C . PRO B 1 231 ? 16.463 64.357 45.168 1.00 49.51 228 PRO B C 1
ATOM 3807 O O . PRO B 1 231 ? 15.595 65.059 44.642 1.00 49.58 228 PRO B O 1
ATOM 3811 N N . LEU B 1 232 ? 16.194 63.252 45.846 1.00 51.47 229 LEU B N 1
ATOM 3812 C CA . LEU B 1 232 ? 14.815 62.781 46.027 1.00 52.76 229 LEU B CA 1
ATOM 3813 C C . LEU B 1 232 ? 13.892 63.877 46.558 1.00 54.67 229 LEU B C 1
ATOM 3814 O O . LEU B 1 232 ? 12.766 64.042 46.076 1.00 54.39 229 LEU B O 1
ATOM 3819 N N . ASP B 1 233 ? 14.385 64.617 47.549 1.00 57.06 230 ASP B N 1
ATOM 3820 C CA . ASP B 1 233 ? 13.615 65.692 48.178 1.00 59.45 230 ASP B CA 1
ATOM 3821 C C . ASP B 1 233 ? 13.144 66.719 47.142 1.00 59.48 230 ASP B C 1
ATOM 3822 O O . ASP B 1 233 ? 11.962 67.048 47.077 1.00 59.63 230 ASP B O 1
ATOM 3827 N N . GLU B 1 234 ? 14.083 67.196 46.328 1.00 59.38 231 GLU B N 1
ATOM 3828 C CA . GLU B 1 234 ? 13.802 68.195 45.286 1.00 60.13 231 GLU B CA 1
ATOM 3829 C C . GLU B 1 234 ? 12.740 67.719 44.280 1.00 59.73 231 GLU B C 1
ATOM 3830 O O . GLU B 1 234 ? 11.850 68.477 43.917 1.00 60.04 231 GLU B O 1
ATOM 3836 N N . ILE B 1 235 ? 12.834 66.467 43.833 1.00 59.63 232 ILE B N 1
ATOM 3837 C CA . ILE B 1 235 ? 11.830 65.905 42.905 1.00 59.37 232 ILE B CA 1
ATOM 3838 C C . ILE B 1 235 ? 10.482 65.801 43.576 1.00 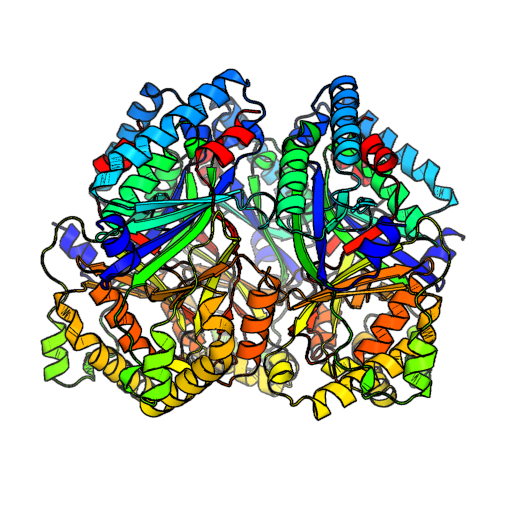60.87 232 ILE B C 1
ATOM 3839 O O . ILE B 1 235 ? 9.501 66.375 43.106 1.00 61.61 232 ILE B O 1
ATOM 3844 N N . LEU B 1 236 ? 10.446 65.079 44.693 1.00 62.05 233 LEU B N 1
ATOM 3845 C CA . LEU B 1 236 ? 9.199 64.860 45.432 1.00 63.45 233 LEU B CA 1
ATOM 3846 C C . LEU B 1 236 ? 8.512 66.179 45.816 1.00 65.19 233 LEU B C 1
ATOM 3847 O O . LEU B 1 236 ? 7.285 66.240 45.875 1.00 65.53 233 LEU B O 1
ATOM 3852 N N . GLU B 1 237 ? 9.305 67.221 46.078 1.00 66.11 234 GLU B N 1
ATOM 3853 C CA . GLU B 1 237 ? 8.761 68.564 46.356 1.00 68.15 234 GLU B CA 1
ATOM 3854 C C . GLU B 1 237 ? 7.948 69.082 45.172 1.00 68.17 234 GLU B C 1
ATOM 3855 O O . GLU B 1 237 ? 6.899 69.674 45.370 1.00 69.65 234 GLU B O 1
ATOM 3861 N N . LYS B 1 238 ? 8.443 68.862 43.958 1.00 67.47 235 LYS B N 1
ATOM 3862 C CA . LYS B 1 238 ? 7.707 69.227 42.736 1.00 67.57 235 LYS B CA 1
ATOM 3863 C C . LYS B 1 238 ? 6.381 68.469 42.667 1.00 68.01 235 LYS B C 1
ATOM 3864 O O . LYS B 1 238 ? 5.358 69.025 42.259 1.00 68.96 235 LYS B O 1
ATOM 3870 N N . PHE B 1 239 ? 6.406 67.207 43.082 1.00 67.70 236 PHE B N 1
ATOM 3871 C CA . PHE B 1 239 ? 5.178 66.400 43.166 1.00 67.89 236 PHE B CA 1
ATOM 3872 C C . PHE B 1 239 ? 4.230 66.849 44.291 1.00 69.58 236 PHE B C 1
ATOM 3873 O O . PHE B 1 239 ? 3.039 66.541 44.253 1.00 70.18 236 PHE B O 1
ATOM 3881 N N . ALA B 1 240 ? 4.755 67.583 45.271 1.00 70.76 237 ALA B N 1
ATOM 3882 C CA . ALA B 1 240 ? 3.965 68.062 46.418 1.00 72.56 237 ALA B CA 1
ATOM 3883 C C . ALA B 1 240 ? 3.329 69.441 46.208 1.00 73.92 237 ALA B C 1
ATOM 3884 O O . ALA B 1 240 ? 2.619 69.918 47.083 1.00 75.34 237 ALA B O 1
ATOM 3886 N N . GLN B 1 241 ? 3.586 70.068 45.061 1.00 73.83 238 GLN B N 1
ATOM 3887 C CA . GLN B 1 241 ? 3.063 71.419 44.753 1.00 75.24 238 GLN B CA 1
ATOM 3888 C C . GLN B 1 241 ? 2.353 71.451 43.397 1.00 75.06 238 GLN B C 1
ATOM 3889 O O . GLN B 1 241 ? 2.243 70.427 42.714 1.00 74.79 238 GLN B O 1
ATOM 3895 N N . ALA C 1 4 ? 12.249 87.154 16.128 1.00 61.10 1 ALA C N 1
ATOM 3896 C CA . ALA C 1 4 ? 13.577 87.844 16.251 1.00 62.50 1 ALA C CA 1
ATOM 3897 C C . ALA C 1 4 ? 14.544 86.943 17.041 1.00 61.53 1 ALA C C 1
ATOM 3898 O O . ALA C 1 4 ? 15.313 86.196 16.449 1.00 60.24 1 ALA C O 1
ATOM 3900 N N . ASP C 1 5 ? 14.498 87.021 18.372 1.00 61.46 2 ASP C N 1
ATOM 3901 C CA . ASP C 1 5 ? 15.009 85.927 19.205 1.00 59.51 2 ASP C CA 1
ATOM 3902 C C . ASP C 1 5 ? 14.168 84.678 18.928 1.00 56.66 2 ASP C C 1
ATOM 3903 O O . ASP C 1 5 ? 14.676 83.561 19.006 1.00 54.63 2 ASP C O 1
ATOM 3908 N N . ARG C 1 6 ? 12.885 84.878 18.626 1.00 55.36 3 ARG C N 1
ATOM 3909 C CA . ARG C 1 6 ? 12.042 83.799 18.065 1.00 52.96 3 ARG C CA 1
ATOM 3910 C C . ARG C 1 6 ? 12.730 83.187 16.849 1.00 51.27 3 ARG C C 1
ATOM 3911 O O . ARG C 1 6 ? 12.826 81.961 16.704 1.00 48.13 3 ARG C O 1
ATOM 3919 N N . GLU C 1 7 ? 13.218 84.041 15.958 1.00 51.40 4 GLU C N 1
ATOM 3920 C CA . GLU C 1 7 ? 13.853 83.536 14.738 1.00 51.03 4 GLU C CA 1
ATOM 3921 C C . GLU C 1 7 ? 15.201 82.895 15.031 1.00 49.26 4 GLU C C 1
ATOM 3922 O O . GLU C 1 7 ? 15.575 81.929 14.374 1.00 47.49 4 GLU C O 1
ATOM 3928 N N . LYS C 1 8 ? 15.927 83.418 16.015 1.00 48.67 5 LYS C N 1
ATOM 3929 C CA . LYS C 1 8 ? 17.180 82.773 16.409 1.00 47.75 5 LYS C CA 1
ATOM 3930 C C . LYS C 1 8 ? 16.883 81.342 16.837 1.00 44.61 5 LYS C C 1
ATOM 3931 O O . LYS C 1 8 ? 17.525 80.398 16.365 1.00 43.66 5 LYS C O 1
ATOM 3937 N N . LEU C 1 9 ? 15.889 81.174 17.705 1.00 43.14 6 LEU C N 1
ATOM 3938 C CA . LEU C 1 9 ? 15.544 79.818 18.168 1.00 40.83 6 LEU C CA 1
ATOM 3939 C C . LEU C 1 9 ? 15.128 78.907 17.005 1.00 39.00 6 LEU C C 1
ATOM 3940 O O . LEU C 1 9 ? 15.431 77.716 17.019 1.00 36.78 6 LEU C O 1
ATOM 3945 N N . LEU C 1 10 ? 14.466 79.471 15.997 1.00 38.94 7 LEU C N 1
ATOM 3946 C CA . LEU C 1 10 ? 13.944 78.664 14.879 1.00 38.69 7 LEU C CA 1
ATOM 3947 C C . LEU C 1 10 ? 14.981 78.379 13.803 1.00 38.23 7 LEU C C 1
ATOM 3948 O O . LEU C 1 10 ? 14.765 77.516 12.951 1.00 37.83 7 LEU C O 1
ATOM 3953 N N . THR C 1 11 ? 16.090 79.101 13.829 1.00 39.25 8 THR C N 1
ATOM 3954 C CA . THR C 1 11 ? 17.088 78.965 12.763 1.00 39.54 8 THR C CA 1
ATOM 3955 C C . THR C 1 11 ? 18.470 78.541 13.231 1.00 38.84 8 THR C C 1
ATOM 3956 O O . THR C 1 11 ? 19.185 77.922 12.481 1.00 39.59 8 THR C O 1
ATOM 3960 N N . GLU C 1 12 ? 18.834 78.831 14.471 1.00 39.20 9 GLU C N 1
ATOM 3961 C CA . GLU C 1 12 ? 20.221 78.624 14.926 1.00 39.57 9 GLU C CA 1
ATOM 3962 C C . GLU C 1 12 ? 20.526 77.157 15.223 1.00 37.22 9 GLU C C 1
ATOM 3963 O O . GLU C 1 12 ? 19.635 76.392 15.598 1.00 35.29 9 GLU C O 1
ATOM 3969 N N . SER C 1 13 ? 21.777 76.750 15.000 1.00 36.25 10 SER C N 1
ATOM 3970 C CA . SER C 1 13 ? 22.220 75.408 15.398 1.00 35.42 10 SER C CA 1
ATOM 3971 C C . SER C 1 13 ? 22.350 75.342 16.917 1.00 35.05 10 SER C C 1
ATOM 3972 O O . SER C 1 13 ? 22.541 76.358 17.584 1.00 36.08 10 SER C O 1
ATOM 3975 N N . GLY C 1 14 ? 22.242 74.141 17.452 1.00 34.10 11 GLY C N 1
ATOM 3976 C CA . GLY C 1 14 ? 22.390 73.904 18.880 1.00 34.45 11 GLY C CA 1
ATOM 3977 C C . GLY C 1 14 ? 21.131 74.117 19.692 1.00 33.95 11 GLY C C 1
ATOM 3978 O O . GLY C 1 14 ? 21.200 74.155 20.909 1.00 36.59 11 GLY C O 1
ATOM 3979 N N . VAL C 1 15 ? 19.998 74.298 19.027 1.00 32.43 12 VAL C N 1
ATOM 3980 C CA . VAL C 1 15 ? 18.721 74.529 19.686 1.00 31.76 12 VAL C CA 1
ATOM 3981 C C . VAL C 1 15 ? 17.945 73.218 19.708 1.00 30.38 12 VAL C C 1
ATOM 3982 O O . VAL C 1 15 ? 17.930 72.454 18.718 1.00 30.20 12 VAL C O 1
ATOM 3986 N N . TYR C 1 16 ? 17.332 72.934 20.847 1.00 30.30 13 TYR C N 1
ATOM 3987 C CA . TYR C 1 16 ? 16.499 71.741 20.978 1.00 28.55 13 TYR C CA 1
ATOM 3988 C C . TYR C 1 16 ? 15.081 72.018 20.545 1.00 28.24 13 TYR C C 1
ATOM 3989 O O . TYR C 1 16 ? 14.487 73.003 20.951 1.00 28.74 13 TYR C O 1
ATOM 3998 N N . GLY C 1 17 ? 14.558 71.165 19.685 1.00 26.15 14 GLY C N 1
ATOM 3999 C CA . GLY C 1 17 ? 13.139 71.149 19.381 1.00 25.68 14 GLY C CA 1
ATOM 4000 C C . GLY C 1 17 ? 12.469 69.943 20.026 1.00 25.26 14 GLY C C 1
ATOM 4001 O O . GLY C 1 17 ? 12.966 68.800 19.932 1.00 25.27 14 GLY C O 1
ATOM 4002 N N . THR C 1 18 ? 11.340 70.186 20.668 1.00 24.26 15 THR C N 1
ATOM 4003 C CA . THR C 1 18 ? 10.551 69.136 21.301 1.00 23.37 15 THR C CA 1
ATOM 4004 C C . THR C 1 18 ? 9.140 69.115 20.717 1.00 23.54 15 THR C C 1
ATOM 4005 O O . THR C 1 18 ? 8.518 70.190 20.576 1.00 24.70 15 THR C O 1
ATOM 4009 N N . PHE C 1 19 ? 8.644 67.900 20.418 1.00 21.78 16 PHE C N 1
ATOM 4010 C CA . PHE C 1 19 ? 7.294 67.672 19.881 1.00 21.76 16 PHE C CA 1
ATOM 4011 C C . PHE C 1 19 ? 6.514 66.900 20.917 1.00 22.14 16 PHE C C 1
ATOM 4012 O O . PHE C 1 19 ? 6.815 65.757 21.207 1.00 22.02 16 PHE C O 1
ATOM 4020 N N . ALA C 1 20 ? 5.504 67.550 21.478 1.00 22.83 17 ALA C N 1
ATOM 4021 C CA . ALA C 1 20 ? 4.694 66.971 22.557 1.00 22.86 17 ALA C CA 1
ATOM 4022 C C . ALA C 1 20 ? 3.256 66.942 22.089 1.00 23.52 17 ALA C C 1
ATOM 4023 O O . ALA C 1 20 ? 2.684 67.993 21.794 1.00 23.38 17 ALA C O 1
ATOM 4025 N N . THR C 1 21 ? 2.716 65.729 22.007 1.00 24.21 18 THR C N 1
ATOM 4026 C CA . THR C 1 21 ? 1.334 65.486 21.530 1.00 24.55 18 THR C CA 1
ATOM 4027 C C . THR C 1 21 ? 0.443 65.128 22.726 1.00 25.09 18 THR C C 1
ATOM 4028 O O . THR C 1 21 ? 0.868 64.416 23.681 1.00 25.29 18 THR C O 1
ATOM 4032 N N . PHE C 1 22 ? -0.802 65.585 22.668 1.00 25.24 19 PHE C N 1
ATOM 4033 C CA . PHE C 1 22 ? -1.763 65.362 23.745 1.00 25.80 19 PHE C CA 1
ATOM 4034 C C . PHE C 1 22 ? -3.162 65.083 23.202 1.00 26.48 19 PHE C C 1
ATOM 4035 O O . PHE C 1 22 ? -3.563 65.626 22.177 1.00 25.40 19 PHE C O 1
ATOM 4043 N N . GLN C 1 23 ? -3.889 64.227 23.909 1.00 28.28 20 GLN C N 1
ATOM 4044 C CA . GLN C 1 23 ? -5.306 63.957 23.634 1.00 28.67 20 GLN C CA 1
ATOM 4045 C C . GLN C 1 23 ? -6.085 64.264 24.887 1.00 30.05 20 GLN C C 1
ATOM 4046 O O . GLN C 1 23 ? -5.675 63.862 25.968 1.00 30.38 20 GLN C O 1
ATOM 4052 N N . MET C 1 24 ? -7.198 64.994 24.751 1.00 29.82 21 MET C N 1
ATOM 4053 C CA . MET C 1 24 ? -8.048 65.312 25.884 1.00 31.44 21 MET C CA 1
ATOM 4054 C C . MET C 1 24 ? -8.821 64.066 26.315 1.00 31.83 21 MET C C 1
ATOM 4055 O O . MET C 1 24 ? -9.511 63.439 25.506 1.00 31.97 21 MET C O 1
ATOM 4060 N N . ASP C 1 25 ? -8.730 63.742 27.596 1.00 33.06 22 ASP C N 1
ATOM 4061 C CA . ASP C 1 25 ? -9.532 62.672 28.190 1.00 34.70 22 ASP C CA 1
ATOM 4062 C C . ASP C 1 25 ? -11.014 63.059 28.181 1.00 36.01 22 ASP C C 1
ATOM 4063 O O . ASP C 1 25 ? -11.373 64.241 28.302 1.00 36.32 22 ASP C O 1
ATOM 4068 N N . HIS C 1 26 ? -11.890 62.060 28.085 1.00 36.11 23 HIS C N 1
ATOM 4069 C CA . HIS C 1 26 ? -13.320 62.362 28.029 1.00 37.89 23 HIS C CA 1
ATOM 4070 C C . HIS C 1 26 ? -13.833 62.941 29.318 1.00 38.98 23 HIS C C 1
ATOM 4071 O O . HIS C 1 26 ? -14.768 63.723 29.266 1.00 38.62 23 HIS C O 1
ATOM 4078 N N . ASP C 1 27 ? -13.225 62.569 30.458 1.00 39.24 24 ASP C N 1
ATOM 4079 C CA . ASP C 1 27 ? -13.742 63.055 31.754 1.00 41.70 24 ASP C CA 1
ATOM 4080 C C . ASP C 1 27 ? -13.589 64.561 31.908 1.00 40.77 24 ASP C C 1
ATOM 4081 O O . ASP C 1 27 ? -14.285 65.156 32.713 1.00 40.23 24 ASP C O 1
ATOM 4086 N N . TRP C 1 28 ? -12.712 65.167 31.110 1.00 39.14 25 TRP C N 1
ATOM 4087 C CA . TRP C 1 28 ? -12.671 66.634 30.961 1.00 39.72 25 TRP C CA 1
ATOM 4088 C C . TRP C 1 28 ? -14.068 67.188 30.731 1.00 41.17 25 TRP C C 1
ATOM 4089 O O . TRP C 1 28 ? -14.500 68.103 31.421 1.00 40.80 25 TRP C O 1
ATOM 4100 N N . TRP C 1 29 ? -14.798 66.588 29.792 1.00 41.37 26 TRP C N 1
ATOM 4101 C CA . TRP C 1 29 ? -16.108 67.128 29.368 1.00 41.92 26 TRP C CA 1
ATOM 4102 C C . TRP C 1 29 ? -17.205 67.127 30.436 1.00 43.12 26 TRP C C 1
ATOM 4103 O O . TRP C 1 29 ? -18.234 67.820 30.322 1.00 42.83 26 TRP C O 1
ATOM 4114 N N . ASP C 1 30 ? -17.000 66.334 31.485 1.00 42.37 27 ASP C N 1
ATOM 4115 C CA . ASP C 1 30 ? -17.921 66.309 32.610 1.00 43.40 27 ASP C CA 1
ATOM 4116 C C . ASP C 1 30 ? -17.760 67.554 33.479 1.00 42.48 27 ASP C C 1
ATOM 4117 O O . ASP C 1 30 ? -18.694 67.924 34.193 1.00 43.59 27 ASP C O 1
ATOM 4122 N N . LEU C 1 31 ? -16.601 68.205 33.430 1.00 40.35 28 LEU C N 1
ATOM 4123 C CA . LEU C 1 31 ? -16.408 69.460 34.201 1.00 41.43 28 LEU C CA 1
ATOM 4124 C C . LEU C 1 31 ? -17.375 70.553 33.719 1.00 41.72 28 LEU C C 1
ATOM 4125 O O . LEU C 1 31 ? -17.548 70.718 32.517 1.00 41.45 28 LEU C O 1
ATOM 4130 N N . PRO C 1 32 ? -17.946 71.358 34.645 1.00 42.18 29 PRO C N 1
ATOM 4131 C CA . PRO C 1 32 ? -18.782 72.446 34.147 1.00 43.11 29 PRO C CA 1
ATOM 4132 C C . PRO C 1 32 ? -18.054 73.344 33.195 1.00 42.16 29 PRO C C 1
ATOM 4133 O O . PRO C 1 32 ? -16.848 73.569 33.352 1.00 41.14 29 PRO C O 1
ATOM 4137 N N . GLY C 1 33 ? -18.787 73.901 32.237 1.00 43.18 30 GLY C N 1
ATOM 4138 C CA . GLY C 1 33 ? -18.170 74.794 31.258 1.00 43.28 30 GLY C CA 1
ATOM 4139 C C . GLY C 1 33 ? -17.406 75.915 31.929 1.00 43.97 30 GLY C C 1
ATOM 4140 O O . GLY C 1 33 ? -16.342 76.272 31.491 1.00 43.47 30 GLY C O 1
ATOM 4141 N N . GLU C 1 34 ? -17.957 76.487 33.012 1.00 45.92 31 GLU C N 1
ATOM 4142 C CA . GLU C 1 34 ? -17.250 77.608 33.647 1.00 47.10 31 GLU C CA 1
ATOM 4143 C C . GLU C 1 34 ? -15.849 77.230 34.163 1.00 46.01 31 GLU C C 1
ATOM 4144 O O . GLU C 1 34 ? -14.906 78.019 34.045 1.00 45.74 31 GLU C O 1
ATOM 4150 N N . SER C 1 35 ? -15.759 76.057 34.781 1.00 45.21 32 SER C N 1
ATOM 4151 C CA . SER C 1 35 ? -14.490 75.532 35.310 1.00 44.84 32 SER C CA 1
ATOM 4152 C C . SER C 1 35 ? -13.485 75.303 34.211 1.00 43.74 32 SER C C 1
ATOM 4153 O O . SER C 1 35 ? -12.282 75.593 34.362 1.00 42.46 32 SER C O 1
ATOM 4156 N N . ARG C 1 36 ? -13.980 74.775 33.092 1.00 43.92 33 ARG C N 1
ATOM 4157 C CA . ARG C 1 36 ? -13.147 74.590 31.906 1.00 42.92 33 ARG C CA 1
ATOM 4158 C C . ARG C 1 36 ? -12.664 75.941 31.350 1.00 42.76 33 ARG C C 1
ATOM 4159 O O . ARG C 1 36 ? -11.540 76.063 30.878 1.00 41.86 33 ARG C O 1
ATOM 4167 N N . VAL C 1 37 ? -13.499 76.972 31.457 1.00 43.98 34 VAL C N 1
ATOM 4168 C CA . VAL C 1 37 ? -13.095 78.310 31.001 1.00 44.71 34 VAL C CA 1
ATOM 4169 C C . VAL C 1 37 ? -11.875 78.833 31.800 1.00 44.64 34 VAL C C 1
ATOM 4170 O O . VAL C 1 37 ? -10.907 79.365 31.250 1.00 44.43 34 VAL C O 1
ATOM 4174 N N . ILE C 1 38 ? -11.936 78.663 33.110 1.00 45.37 35 ILE C N 1
ATOM 4175 C CA . ILE C 1 38 ? -10.866 79.120 34.007 1.00 45.59 35 ILE C CA 1
ATOM 4176 C C . ILE C 1 38 ? -9.566 78.336 33.772 1.00 44.41 35 ILE C C 1
ATOM 4177 O O . ILE C 1 38 ? -8.447 78.892 33.790 1.00 43.79 35 ILE C O 1
ATOM 4182 N N . SER C 1 39 ? -9.714 77.040 33.535 1.00 43.60 36 SER C N 1
ATOM 4183 C CA . SER C 1 39 ? -8.566 76.166 33.297 1.00 42.42 36 SER C CA 1
ATOM 4184 C C . SER C 1 39 ? -7.809 76.551 32.015 1.00 41.89 36 SER C C 1
ATOM 4185 O O . SER C 1 39 ? -6.573 76.530 31.968 1.00 41.33 36 SER C O 1
ATOM 4188 N N . VAL C 1 40 ? -8.557 76.892 30.974 1.00 42.42 37 VAL C N 1
ATOM 4189 C CA . VAL C 1 40 ? -7.957 77.384 29.729 1.00 42.33 37 VAL C CA 1
ATOM 4190 C C . VAL C 1 40 ? -7.120 78.639 29.994 1.00 42.92 37 VAL C C 1
ATOM 4191 O O . VAL C 1 40 ? -5.977 78.759 29.570 1.00 42.24 37 VAL C O 1
ATOM 4195 N N . ALA C 1 41 ? -7.684 79.567 30.747 1.00 44.81 38 ALA C N 1
ATOM 4196 C CA . ALA C 1 41 ? -6.982 80.799 31.117 1.00 45.55 38 ALA C CA 1
ATOM 4197 C C . ALA C 1 41 ? -5.640 80.555 31.798 1.00 45.47 38 ALA C C 1
ATOM 4198 O O . ALA C 1 41 ? -4.677 81.265 31.547 1.00 45.19 38 ALA C O 1
ATOM 4200 N N . GLU C 1 42 ? -5.592 79.544 32.666 1.00 46.09 39 GLU C N 1
ATOM 4201 C CA . GLU C 1 42 ? -4.369 79.162 33.389 1.00 45.69 39 GLU C CA 1
ATOM 4202 C C . GLU C 1 42 ? -3.218 78.734 32.486 1.00 45.29 39 GLU C C 1
ATOM 4203 O O . GLU C 1 42 ? -2.071 79.111 32.707 1.00 44.63 39 GLU C O 1
ATOM 4209 N N . VAL C 1 43 ? -3.525 77.906 31.490 1.00 43.99 40 VAL C N 1
ATOM 4210 C CA . VAL C 1 43 ? -2.528 77.480 30.521 1.00 43.63 40 VAL C CA 1
ATOM 4211 C C . VAL C 1 43 ? -1.959 78.675 29.765 1.00 44.50 40 VAL C C 1
ATOM 4212 O O . VAL C 1 43 ? -0.758 78.808 29.603 1.00 44.49 40 VAL C O 1
ATOM 4216 N N . LYS C 1 44 ? -2.825 79.581 29.338 1.00 46.53 41 LYS C N 1
ATOM 4217 C CA . LYS C 1 44 ? -2.370 80.756 28.591 1.00 47.47 41 LYS C CA 1
ATOM 4218 C C . LYS C 1 44 ? -1.315 81.568 29.352 1.00 48.54 41 LYS C C 1
ATOM 4219 O O . LYS C 1 44 ? -0.351 82.069 28.765 1.00 49.17 41 LYS C O 1
ATOM 4225 N N . GLY C 1 45 ? -1.500 81.690 30.664 1.0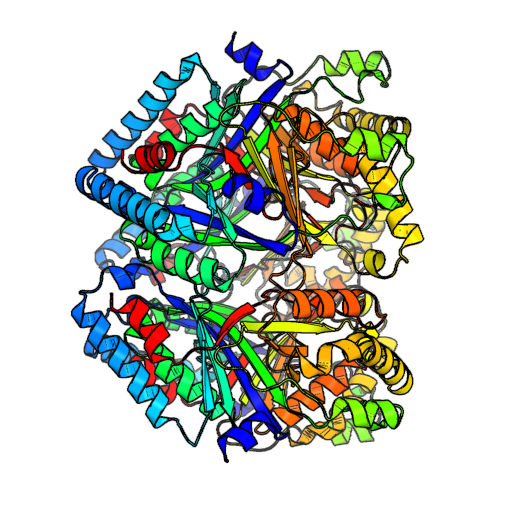0 49.10 42 GLY C N 1
ATOM 4226 C CA . GLY C 1 45 ? -0.580 82.448 31.514 1.00 49.88 42 GLY C CA 1
ATOM 4227 C C . GLY C 1 45 ? 0.744 81.758 31.782 1.00 49.13 42 GLY C C 1
ATOM 4228 O O . GLY C 1 45 ? 1.775 82.422 31.890 1.00 49.05 42 GLY C O 1
ATOM 4229 N N . LEU C 1 46 ? 0.699 80.431 31.929 1.00 47.61 43 LEU C N 1
ATOM 4230 C CA . LEU C 1 46 ? 1.912 79.629 32.072 1.00 47.49 43 LEU C CA 1
ATOM 4231 C C . LEU C 1 46 ? 2.774 79.817 30.831 1.00 47.00 43 LEU C C 1
ATOM 4232 O O . LEU C 1 46 ? 3.990 80.022 30.933 1.00 47.92 43 LEU C O 1
ATOM 4237 N N . VAL C 1 47 ? 2.147 79.738 29.657 1.00 46.87 44 VAL C N 1
ATOM 4238 C CA . VAL C 1 47 ? 2.893 79.885 28.389 1.00 46.93 44 VAL C CA 1
ATOM 4239 C C . VAL C 1 47 ? 3.577 81.264 28.317 1.00 48.71 44 VAL C C 1
ATOM 4240 O O . VAL C 1 47 ? 4.757 81.364 27.979 1.00 49.33 44 VAL C O 1
ATOM 4244 N N . GLU C 1 48 ? 2.857 82.317 28.715 1.00 50.21 45 GLU C N 1
ATOM 4245 C CA . GLU C 1 48 ? 3.414 83.678 28.724 1.00 51.88 45 GLU C CA 1
ATOM 4246 C C . GLU C 1 48 ? 4.573 83.837 29.724 1.00 52.28 45 GLU C C 1
ATOM 4247 O O . GLU C 1 48 ? 5.534 84.556 29.481 1.00 52.65 45 GLU C O 1
ATOM 4253 N N . GLN C 1 49 ? 4.456 83.176 30.865 1.00 52.16 46 GLN C N 1
ATOM 4254 C CA . GLN C 1 49 ? 5.507 83.172 31.894 1.00 53.07 46 GLN C CA 1
ATOM 4255 C C . GLN C 1 49 ? 6.842 82.603 31.363 1.00 52.06 46 GLN C C 1
ATOM 4256 O O . GLN C 1 49 ? 7.928 83.024 31.764 1.00 52.73 46 GLN C O 1
ATOM 4262 N N . TRP C 1 50 ? 6.728 81.643 30.455 1.00 49.52 47 TRP C N 1
ATOM 4263 C CA . TRP C 1 50 ? 7.899 80.950 29.877 1.00 49.00 47 TRP C CA 1
ATOM 4264 C C . TRP C 1 50 ? 8.429 81.608 28.596 1.00 49.57 47 TRP C C 1
ATOM 4265 O O . TRP C 1 50 ? 9.459 81.193 28.047 1.00 48.63 47 TRP C O 1
ATOM 4276 N N . SER C 1 51 ? 7.759 82.684 28.183 1.00 51.16 48 SER C N 1
ATOM 4277 C CA . SER C 1 51 ? 8.036 83.353 26.905 1.00 51.76 48 SER C CA 1
ATOM 4278 C C . SER C 1 51 ? 9.422 83.967 26.833 1.00 52.58 48 SER C C 1
ATOM 4279 O O . SER C 1 51 ? 9.915 84.232 25.741 1.00 53.29 48 SER C O 1
ATOM 4282 N N . GLY C 1 52 ? 10.066 84.167 27.983 1.00 53.01 49 GLY C N 1
ATOM 4283 C CA . GLY C 1 52 ? 11.468 84.614 28.019 1.00 53.25 49 GLY C CA 1
ATOM 4284 C C . GLY C 1 52 ? 12.546 83.584 27.712 1.00 52.29 49 GLY C C 1
ATOM 4285 O O . GLY C 1 52 ? 13.638 83.954 27.272 1.00 54.48 49 GLY C O 1
ATOM 4286 N N . LYS C 1 53 ? 12.275 82.304 27.949 1.00 48.59 50 LYS C N 1
ATOM 4287 C CA . LYS C 1 53 ? 13.328 81.291 27.887 1.00 47.14 50 LYS C CA 1
ATOM 4288 C C . LYS C 1 53 ? 13.150 80.376 26.670 1.00 43.23 50 LYS C C 1
ATOM 4289 O O . LYS C 1 53 ? 14.129 79.872 26.099 1.00 43.43 50 LYS C O 1
ATOM 4295 N N . ILE C 1 54 ? 11.893 80.139 26.303 1.00 40.49 51 ILE C N 1
ATOM 4296 C CA . ILE C 1 54 ? 11.568 79.130 25.273 1.00 37.42 51 ILE C CA 1
ATOM 4297 C C . ILE C 1 54 ? 10.507 79.662 24.320 1.00 36.47 51 ILE C C 1
ATOM 4298 O O . ILE C 1 54 ? 9.786 80.614 24.636 1.00 37.46 51 ILE C O 1
ATOM 4303 N N . LEU C 1 55 ? 10.424 79.064 23.148 1.00 34.06 52 LEU C N 1
ATOM 4304 C CA . LEU C 1 55 ? 9.390 79.383 22.178 1.00 33.43 52 LEU C CA 1
ATOM 4305 C C . LEU C 1 55 ? 8.420 78.205 22.121 1.00 31.76 52 LEU C C 1
ATOM 4306 O O . LEU C 1 55 ? 8.849 77.081 21.931 1.00 29.11 52 LEU C O 1
ATOM 4311 N N . VAL C 1 56 ? 7.132 78.483 22.306 1.00 31.73 53 VAL C N 1
ATOM 4312 C CA . VAL C 1 56 ? 6.094 77.466 22.251 1.00 31.08 53 VAL C CA 1
ATOM 4313 C C . VAL C 1 56 ? 5.143 77.811 21.107 1.00 30.90 53 VAL C C 1
ATOM 4314 O O . VAL C 1 56 ? 4.591 78.915 21.065 1.00 32.68 53 VAL C O 1
ATOM 4318 N N . GLU C 1 57 ? 4.987 76.873 20.178 1.00 29.59 54 GLU C N 1
ATOM 4319 C CA . GLU C 1 57 ? 4.029 76.989 19.078 1.00 29.52 54 GLU C CA 1
ATOM 4320 C C . GLU C 1 57 ? 3.036 75.831 19.181 1.00 28.49 54 GLU C C 1
ATOM 4321 O O . GLU C 1 57 ? 3.382 74.750 19.631 1.00 26.93 54 GLU C O 1
ATOM 4327 N N A SER C 1 58 ? 1.806 76.074 18.740 0.50 28.58 55 SER C N 1
ATOM 4328 N N B SER C 1 58 ? 1.806 76.068 18.742 0.50 28.64 55 SER C N 1
ATOM 4329 C CA A SER C 1 58 ? 0.700 75.144 18.958 0.50 27.76 55 SER C CA 1
ATOM 4330 C CA B SER C 1 58 ? 0.723 75.111 18.940 0.50 27.86 55 SER C CA 1
ATOM 4331 C C A SER C 1 58 ? 0.026 74.747 17.639 0.50 27.32 55 SER C C 1
ATOM 4332 C C B SER C 1 58 ? 0.040 74.737 17.629 0.50 27.37 55 SER C C 1
ATOM 4333 O O A SER C 1 58 ? -0.028 75.535 16.685 0.50 27.56 55 SER C O 1
ATOM 4334 O O B SER C 1 58 ? -0.014 75.529 16.678 0.50 27.60 55 SER C O 1
ATOM 4339 N N . TYR C 1 59 ? -0.484 73.518 17.608 1.00 26.12 56 TYR C N 1
ATOM 4340 C CA . TYR C 1 59 ? -1.044 72.926 16.409 1.00 25.83 56 TYR C CA 1
ATOM 4341 C C . TYR C 1 59 ? -2.306 72.159 16.776 1.00 25.41 56 TYR C C 1
ATOM 4342 O O . TYR C 1 59 ? -2.333 71.461 17.802 1.00 25.21 56 TYR C O 1
ATOM 4351 N N . LEU C 1 60 ? -3.354 72.336 15.980 1.00 25.77 57 LEU C N 1
ATOM 4352 C CA . LEU C 1 60 ? -4.605 71.589 16.130 1.00 25.32 57 LEU C CA 1
ATOM 4353 C C . LEU C 1 60 ? -4.463 70.294 15.353 1.00 24.12 57 LEU C C 1
ATOM 4354 O O . LEU C 1 60 ? -4.456 70.302 14.123 1.00 23.67 57 LEU C O 1
ATOM 4359 N N . LEU C 1 61 ? -4.306 69.181 16.080 1.00 24.43 58 LEU C N 1
ATOM 4360 C CA . LEU C 1 61 ? -4.289 67.836 15.483 1.00 23.79 58 LEU C CA 1
ATOM 4361 C C . LEU C 1 61 ? -5.686 67.200 15.410 1.00 24.18 58 LEU C C 1
ATOM 4362 O O . LEU C 1 61 ? -5.922 66.281 14.626 1.00 23.90 58 LEU C O 1
ATOM 4367 N N . ARG C 1 62 ? -6.605 67.716 16.224 1.00 24.97 59 ARG C N 1
ATOM 4368 C CA . ARG C 1 62 ? -7.958 67.174 16.369 1.00 25.19 59 ARG C CA 1
ATOM 4369 C C . ARG C 1 62 ? -8.633 67.140 15.024 1.00 24.90 59 ARG C C 1
ATOM 4370 O O . ARG C 1 62 ? -8.703 68.140 14.336 1.00 25.87 59 ARG C O 1
ATOM 4378 N N . GLY C 1 63 ? -9.103 65.967 14.642 1.00 24.87 60 GLY C N 1
ATOM 4379 C CA . GLY C 1 63 ? -9.769 65.779 13.363 1.00 25.55 60 GLY C CA 1
ATOM 4380 C C . GLY C 1 63 ? -8.877 65.551 12.167 1.00 25.26 60 GLY C C 1
ATOM 4381 O O . GLY C 1 63 ? -9.386 65.346 11.067 1.00 26.17 60 GLY C O 1
ATOM 4382 N N . LEU C 1 64 ? -7.554 65.595 12.370 1.00 24.51 61 LEU C N 1
ATOM 4383 C CA . LEU C 1 64 ? -6.587 65.285 11.317 1.00 23.91 61 LEU C CA 1
ATOM 4384 C C . LEU C 1 64 ? -5.629 64.166 11.683 1.00 23.64 61 LEU C C 1
ATOM 4385 O O . LEU C 1 64 ? -5.251 63.381 10.793 1.00 24.20 61 LEU C O 1
ATOM 4390 N N . SER C 1 65 ? -5.203 64.106 12.943 1.00 23.49 62 SER C N 1
ATOM 4391 C CA . SER C 1 65 ? -4.346 63.001 13.448 1.00 24.21 62 SER C CA 1
ATOM 4392 C C . SER C 1 65 ? -5.152 62.094 14.379 1.00 24.78 62 SER C C 1
ATOM 4393 O O . SER C 1 65 ? -5.839 62.577 15.297 1.00 24.92 62 SER C O 1
ATOM 4396 N N . ASP C 1 66 ? -5.090 60.783 14.130 1.00 24.38 63 ASP C N 1
ATOM 4397 C CA . ASP C 1 66 ? -5.788 59.834 14.996 1.00 26.52 63 ASP C CA 1
ATOM 4398 C C . ASP C 1 66 ? -5.372 59.945 16.454 1.00 26.99 63 ASP C C 1
ATOM 4399 O O . ASP C 1 66 ? -4.206 60.089 16.772 1.00 26.13 63 ASP C O 1
ATOM 4404 N N . HIS C 1 67 ? -6.340 59.875 17.358 1.00 28.95 64 HIS C N 1
ATOM 4405 C CA . HIS C 1 67 ? -6.005 59.806 18.773 1.00 31.00 64 HIS C CA 1
ATOM 4406 C C . HIS C 1 67 ? -5.163 61.002 19.244 1.00 30.20 64 HIS C C 1
ATOM 4407 O O . HIS C 1 67 ? -4.306 60.816 20.097 1.00 31.86 64 HIS C O 1
ATOM 4414 N N . ALA C 1 68 ? -5.333 62.207 18.675 1.00 28.70 65 ALA C N 1
ATOM 4415 C CA . ALA C 1 68 ? -4.473 63.363 19.059 1.00 26.99 65 ALA C CA 1
ATOM 4416 C C . ALA C 1 68 ? -5.213 64.679 18.851 1.00 26.53 65 ALA C C 1
ATOM 4417 O O . ALA C 1 68 ? -5.812 64.879 17.791 1.00 27.98 65 ALA C O 1
ATOM 4419 N N . ASP C 1 69 ? -5.175 65.572 19.835 1.00 24.79 66 ASP C N 1
ATOM 4420 C CA . ASP C 1 69 ? -5.909 66.847 19.749 1.00 25.52 66 ASP C CA 1
ATOM 4421 C C . ASP C 1 69 ? -5.001 68.055 19.569 1.00 24.91 66 ASP C C 1
ATOM 4422 O O . ASP C 1 69 ? -5.310 68.967 18.809 1.00 24.77 66 ASP C O 1
ATOM 4427 N N . LEU C 1 70 ? -3.902 68.050 20.322 1.00 25.20 67 LEU C N 1
ATOM 4428 C CA . LEU C 1 70 ? -3.016 69.188 20.445 1.00 25.64 67 LEU C CA 1
ATOM 4429 C C . LEU C 1 70 ? -1.557 68.728 20.315 1.00 25.05 67 LEU C C 1
ATOM 4430 O O . LEU C 1 70 ? -1.159 67.676 20.853 1.00 24.46 67 LEU C O 1
ATOM 4435 N N . MET C 1 71 ? -0.765 69.536 19.618 1.00 24.53 68 MET C N 1
ATOM 4436 C CA . MET C 1 71 ? 0.718 69.387 19.649 1.00 24.74 68 MET C CA 1
ATOM 4437 C C . MET C 1 71 ? 1.380 70.710 19.981 1.00 25.30 68 MET C C 1
ATOM 4438 O O . MET C 1 71 ? 0.944 71.771 19.498 1.00 25.12 68 MET C O 1
ATOM 4443 N N . PHE C 1 72 ? 2.407 70.655 20.840 1.00 24.70 69 PHE C N 1
ATOM 4444 C CA . PHE C 1 72 ? 3.315 71.763 21.026 1.00 25.25 69 PHE C CA 1
ATOM 4445 C C . PHE C 1 72 ? 4.615 71.430 20.293 1.00 24.31 69 PHE C C 1
ATOM 4446 O O . PHE C 1 72 ? 5.121 70.299 20.391 1.00 24.65 69 PHE C O 1
ATOM 4454 N N . ARG C 1 73 ? 5.128 72.399 19.554 1.00 24.84 70 ARG C N 1
ATOM 4455 C CA . ARG C 1 73 ? 6.542 72.423 19.175 1.00 24.59 70 ARG C CA 1
ATOM 4456 C C . ARG C 1 73 ? 7.253 73.455 20.039 1.00 25.48 70 ARG C C 1
ATOM 4457 O O . ARG C 1 73 ? 6.915 74.644 19.994 1.00 27.75 70 ARG C O 1
ATOM 4465 N N . VAL C 1 74 ? 8.223 73.001 20.833 1.00 25.44 71 VAL C N 1
ATOM 4466 C CA . VAL C 1 74 ? 8.954 73.847 21.778 1.00 25.88 71 VAL C CA 1
ATOM 4467 C C . VAL C 1 74 ? 10.435 73.900 21.384 1.00 26.96 71 VAL C C 1
ATOM 4468 O O . VAL C 1 74 ? 11.048 72.865 21.204 1.00 26.74 71 VAL C O 1
ATOM 4472 N N . HIS C 1 75 ? 10.969 75.111 21.259 1.00 28.18 72 HIS C N 1
ATOM 4473 C CA . HIS C 1 75 ? 12.382 75.359 21.048 1.00 29.29 72 HIS C CA 1
ATOM 4474 C C . HIS C 1 75 ? 12.998 75.966 22.315 1.00 30.56 72 HIS C C 1
ATOM 4475 O O . HIS C 1 75 ? 12.468 76.920 22.898 1.00 31.22 72 HIS C O 1
ATOM 4482 N N . ALA C 1 76 ? 14.125 75.384 22.715 1.00 31.06 73 ALA C N 1
ATOM 4483 C CA . ALA C 1 76 ? 14.849 75.805 23.901 1.00 32.58 73 ALA C CA 1
ATOM 4484 C C . ALA C 1 76 ? 16.346 75.545 23.719 1.00 33.63 73 ALA C C 1
ATOM 4485 O O . ALA C 1 76 ? 16.744 74.614 23.033 1.00 31.82 73 ALA C O 1
ATOM 4487 N N . ARG C 1 77 ? 17.171 76.382 24.330 1.00 35.48 74 ARG C N 1
ATOM 4488 C CA . ARG C 1 77 ? 18.624 76.199 24.257 1.00 38.62 74 ARG C CA 1
ATOM 4489 C C . ARG C 1 77 ? 19.075 75.099 25.214 1.00 38.42 74 ARG C C 1
ATOM 4490 O O . ARG C 1 77 ? 20.147 74.525 25.055 1.00 36.85 74 ARG C O 1
ATOM 4498 N N . THR C 1 78 ? 18.235 74.800 26.202 1.00 38.47 75 THR C N 1
ATOM 4499 C CA . THR C 1 78 ? 18.521 73.777 27.195 1.00 38.84 75 THR C CA 1
ATOM 4500 C C . THR C 1 78 ? 17.292 72.912 27.350 1.00 36.89 75 THR C C 1
ATOM 4501 O O . THR C 1 78 ? 16.222 73.460 27.641 1.00 35.71 75 THR C O 1
ATOM 4505 N N . LEU C 1 79 ? 17.421 71.593 27.204 1.00 34.31 76 LEU C N 1
ATOM 4506 C CA . LEU C 1 79 ? 16.228 70.738 27.348 1.00 33.30 76 LEU C CA 1
ATOM 4507 C C . LEU C 1 79 ? 15.610 70.755 28.738 1.00 31.79 76 LEU C C 1
ATOM 4508 O O . LEU C 1 79 ? 14.434 70.451 28.882 1.00 30.96 76 LEU C O 1
ATOM 4513 N N . SER C 1 80 ? 16.411 71.073 29.743 1.00 32.85 77 SER C N 1
ATOM 4514 C CA . SER C 1 80 ? 15.971 71.246 31.126 1.00 33.93 77 SER C CA 1
ATOM 4515 C C . SER C 1 80 ? 14.821 72.277 31.214 1.00 33.70 77 SER C C 1
ATOM 4516 O O . SER C 1 80 ? 13.870 72.112 31.986 1.00 32.33 77 SER C O 1
ATOM 4519 N N . ASP C 1 81 ? 14.901 73.330 30.403 1.00 33.01 78 ASP C N 1
ATOM 4520 C CA . ASP C 1 81 ? 13.848 74.353 30.384 1.00 32.83 78 ASP C CA 1
ATOM 4521 C C . ASP C 1 81 ? 12.556 73.773 29.814 1.00 30.57 78 ASP C C 1
ATOM 4522 O O . ASP C 1 81 ? 11.475 73.973 30.377 1.00 29.69 78 ASP C O 1
ATOM 4527 N N . THR C 1 82 ? 12.677 73.026 28.717 1.00 29.52 79 THR C N 1
ATOM 4528 C CA . THR C 1 82 ? 11.523 72.347 28.113 1.00 28.27 79 THR C CA 1
ATOM 4529 C C . THR C 1 82 ? 10.891 71.401 29.113 1.00 28.27 79 THR C C 1
ATOM 4530 O O . THR C 1 82 ? 9.662 71.383 29.267 1.00 27.80 79 THR C O 1
ATOM 4534 N N . GLN C 1 83 ? 11.721 70.654 29.828 1.00 27.94 80 GLN C N 1
ATOM 4535 C CA . GLN C 1 83 ? 11.216 69.778 30.876 1.00 28.50 80 GLN C CA 1
ATOM 4536 C C . GLN C 1 83 ? 10.340 70.529 31.899 1.00 29.57 80 GLN C C 1
ATOM 4537 O O . GLN C 1 83 ? 9.233 70.107 32.228 1.00 28.07 80 GLN C O 1
ATOM 4543 N N . GLN C 1 84 ? 10.867 71.639 32.392 1.00 30.40 81 GLN C N 1
ATOM 4544 C CA . GLN C 1 84 ? 10.193 72.414 33.429 1.00 32.05 81 GLN C CA 1
ATOM 4545 C C . GLN C 1 84 ? 8.846 72.970 32.932 1.00 31.04 81 GLN C C 1
ATOM 4546 O O . GLN C 1 84 ? 7.819 72.894 33.638 1.00 30.84 81 GLN C O 1
ATOM 4552 N N . PHE C 1 85 ? 8.858 73.502 31.714 1.00 30.56 82 PHE C N 1
ATOM 4553 C CA . PHE C 1 85 ? 7.634 73.975 31.068 1.00 30.55 82 PHE C CA 1
ATOM 4554 C C . PHE C 1 85 ? 6.602 72.880 30.875 1.00 29.76 82 PHE C C 1
ATOM 4555 O O . PHE C 1 85 ? 5.449 73.041 31.243 1.00 29.10 82 PHE C O 1
ATOM 4563 N N . LEU C 1 86 ? 6.989 71.769 30.265 1.00 29.31 83 LEU C N 1
ATOM 4564 C CA . LEU C 1 86 ? 6.031 70.679 30.057 1.00 28.31 83 LEU C CA 1
ATOM 4565 C C . LEU C 1 86 ? 5.525 70.074 31.370 1.00 29.42 83 LEU C C 1
ATOM 4566 O O . LEU C 1 86 ? 4.364 69.707 31.475 1.00 28.95 83 LEU C O 1
ATOM 4571 N N . SER C 1 87 ? 6.376 69.965 32.376 1.00 30.77 84 SER C N 1
ATOM 4572 C CA . SER C 1 87 ? 5.922 69.441 33.656 1.00 32.38 84 SER C CA 1
ATOM 4573 C C . SER C 1 87 ? 4.895 70.372 34.300 1.00 33.45 84 SER C C 1
ATOM 4574 O O . SER C 1 87 ? 3.876 69.926 34.839 1.00 33.28 84 SER C O 1
ATOM 4577 N N . ALA C 1 88 ? 5.154 71.675 34.219 1.00 33.63 85 ALA C N 1
ATOM 4578 C CA . ALA C 1 88 ? 4.228 72.683 34.704 1.00 34.33 85 ALA C CA 1
ATOM 4579 C C . ALA C 1 88 ? 2.901 72.623 33.946 1.00 33.43 85 ALA C C 1
ATOM 4580 O O . ALA C 1 88 ? 1.832 72.646 34.552 1.00 31.85 85 ALA C O 1
ATOM 4582 N N . PHE C 1 89 ? 2.983 72.566 32.624 1.00 32.51 86 PHE C N 1
ATOM 4583 C CA . PHE C 1 89 ? 1.785 72.442 31.757 1.00 32.21 86 PHE C CA 1
ATOM 4584 C C . PHE C 1 89 ? 0.951 71.206 32.102 1.00 32.30 86 PHE C C 1
ATOM 4585 O O . PHE C 1 89 ? -0.276 71.300 32.273 1.00 32.12 86 PHE C O 1
ATOM 4593 N N . MET C 1 90 ? 1.606 70.060 32.225 1.00 32.60 87 MET C N 1
ATOM 4594 C CA . MET C 1 90 ? 0.926 68.798 32.585 1.00 34.00 87 MET C CA 1
ATOM 4595 C C . MET C 1 90 ? 0.294 68.840 33.991 1.00 35.47 87 MET C C 1
ATOM 4596 O O . MET C 1 90 ? -0.636 68.085 34.280 1.00 36.15 87 MET C O 1
ATOM 4601 N N . GLY C 1 91 ? 0.804 69.724 34.847 1.00 35.46 88 GLY C N 1
ATOM 4602 C CA . GLY C 1 91 ? 0.276 69.887 36.197 1.00 37.03 88 GLY C CA 1
ATOM 4603 C C . GLY C 1 91 ? -0.906 70.835 36.307 1.00 37.52 88 GLY C C 1
ATOM 4604 O O . GLY C 1 91 ? -1.586 70.850 37.344 1.00 39.78 88 GLY C O 1
ATOM 4605 N N . THR C 1 92 ? -1.150 71.656 35.285 1.00 36.38 89 THR C N 1
ATOM 4606 C CA . THR C 1 92 ? -2.330 72.542 35.276 1.00 36.56 89 THR C CA 1
ATOM 4607 C C . THR C 1 92 ? -3.613 71.703 35.255 1.00 35.71 89 THR C C 1
ATOM 4608 O O . THR C 1 92 ? -3.577 70.559 34.837 1.00 35.60 89 THR C O 1
ATOM 4612 N N . ARG C 1 93 ? -4.746 72.249 35.675 1.00 37.06 90 ARG C N 1
ATOM 4613 C CA . ARG C 1 93 ? -5.964 71.427 35.654 1.00 37.24 90 ARG C CA 1
ATOM 4614 C C . ARG C 1 93 ? -6.323 70.906 34.253 1.00 36.21 90 ARG C C 1
ATOM 4615 O O . ARG C 1 93 ? -6.728 69.749 34.116 1.00 36.37 90 ARG C O 1
ATOM 4623 N N . LEU C 1 94 ? -6.194 71.744 33.230 1.00 35.58 91 LEU C N 1
ATOM 4624 C CA . LEU C 1 94 ? -6.341 71.279 31.829 1.00 34.96 91 LEU C CA 1
ATOM 4625 C C . LEU C 1 94 ? -5.325 70.191 31.500 1.00 33.38 91 LEU C C 1
ATOM 4626 O O . LEU C 1 94 ? -5.648 69.156 30.903 1.00 31.80 91 LEU C O 1
ATOM 4631 N N . GLY C 1 95 ? -4.063 70.447 31.851 1.00 34.11 92 GLY C N 1
ATOM 4632 C CA . GLY C 1 95 ? -3.001 69.472 31.592 1.00 34.20 92 GLY C CA 1
ATOM 4633 C C . GLY C 1 95 ? -3.230 68.085 32.157 1.00 35.25 92 GLY C C 1
ATOM 4634 O O . GLY C 1 95 ? -2.896 67.076 31.520 1.00 35.66 92 GLY C O 1
ATOM 4635 N N . ARG C 1 96 ? -3.776 68.036 33.359 1.00 38.12 93 ARG C N 1
ATOM 4636 C CA . ARG C 1 96 ? -3.989 66.762 34.047 1.00 40.06 93 ARG C CA 1
ATOM 4637 C C . ARG C 1 96 ? -5.081 65.918 33.367 1.00 40.72 93 ARG C C 1
ATOM 4638 O O . ARG C 1 96 ? -5.169 64.704 33.613 1.00 42.89 93 ARG C O 1
ATOM 4646 N N . HIS C 1 97 ? -5.908 66.566 32.546 1.00 39.83 94 HIS C N 1
ATOM 4647 C CA . HIS C 1 97 ? -6.910 65.864 31.713 1.00 39.19 94 HIS C CA 1
ATOM 4648 C C . HIS C 1 97 ? -6.457 65.472 30.304 1.00 37.93 94 HIS C C 1
ATOM 4649 O O . HIS C 1 97 ? -7.226 64.894 29.522 1.00 36.46 94 HIS C O 1
ATOM 4656 N N . LEU C 1 98 ? -5.200 65.757 30.000 1.00 36.97 95 LEU C N 1
ATOM 4657 C CA . LEU C 1 98 ? -4.604 65.340 28.762 1.00 36.75 95 LEU C CA 1
ATOM 4658 C C . LEU C 1 98 ? -3.829 64.049 29.008 1.00 37.46 95 LEU C C 1
ATOM 4659 O O . LEU C 1 98 ? -3.213 63.881 30.068 1.00 40.39 95 LEU C O 1
ATOM 4664 N N . THR C 1 99 ? -3.885 63.132 28.060 1.00 36.77 96 THR C N 1
ATOM 4665 C CA . THR C 1 99 ? -2.922 62.031 27.983 1.00 36.42 96 THR C CA 1
ATOM 4666 C C . THR C 1 99 ? -1.892 62.293 26.881 1.00 34.83 96 THR C C 1
ATOM 4667 O O . THR C 1 99 ? -2.246 62.804 25.818 1.00 33.24 96 THR C O 1
ATOM 4671 N N . SER C 1 100 ? -0.612 61.938 27.105 1.00 35.53 97 SER C N 1
ATOM 4672 C CA . SER C 1 100 ? 0.408 62.093 26.044 1.00 34.48 97 SER C CA 1
ATOM 4673 C C . SER C 1 100 ? 0.287 61.083 24.910 1.00 34.57 97 SER C C 1
ATOM 4674 O O . SER C 1 100 ? 0.046 59.873 25.120 1.00 35.66 97 SER C O 1
ATOM 4677 N N . GLY C 1 101 ? 0.451 61.584 23.706 1.00 33.14 98 GLY C N 1
ATOM 4678 C CA . GLY C 1 101 ? 0.432 60.762 22.501 1.00 32.98 98 GLY C CA 1
ATOM 4679 C C . GLY C 1 101 ? 1.770 60.742 21.829 1.00 32.00 98 GLY C C 1
ATOM 4680 O O . GLY C 1 101 ? 1.906 60.254 20.687 1.00 34.01 98 GLY C O 1
ATOM 4681 N N . GLY C 1 102 ? 2.780 61.236 22.532 1.00 28.57 99 GLY C N 1
ATOM 4682 C CA . GLY C 1 102 ? 4.117 61.269 21.952 1.00 26.96 99 GLY C CA 1
ATOM 4683 C C . GLY C 1 102 ? 4.954 62.361 22.541 1.00 25.62 99 GLY C C 1
ATOM 4684 O O . GLY C 1 102 ? 4.445 63.415 22.953 1.00 24.48 99 GLY C O 1
ATOM 4685 N N . LEU C 1 103 ? 6.265 62.119 22.594 1.00 23.78 100 LEU C N 1
ATOM 4686 C CA . LEU C 1 103 ? 7.198 63.141 23.093 1.00 23.98 100 LEU C CA 1
ATOM 4687 C C . LEU C 1 103 ? 8.554 62.836 22.463 1.00 22.81 100 LEU C C 1
ATOM 4688 O O . LEU C 1 103 ? 9.160 61.799 22.761 1.00 23.72 100 LEU C O 1
ATOM 4693 N N . LEU C 1 104 ? 8.992 63.719 21.583 1.00 21.93 101 LEU C N 1
ATOM 4694 C CA . LEU C 1 104 ? 10.224 63.512 20.809 1.00 22.56 101 LEU C CA 1
ATOM 4695 C C . LEU C 1 104 ? 11.059 64.770 20.861 1.00 22.35 101 LEU C C 1
ATOM 4696 O O . LEU C 1 104 ? 10.513 65.881 20.855 1.00 22.57 101 LEU C O 1
ATOM 4701 N N . HIS C 1 105 ? 12.378 64.605 20.914 1.00 22.08 102 HIS C N 1
ATOM 4702 C CA . HIS C 1 105 ? 13.299 65.726 20.950 1.00 22.47 102 HIS C CA 1
ATOM 4703 C C . HIS C 1 105 ? 14.436 65.558 19.929 1.00 22.63 102 HIS C C 1
ATOM 4704 O O . HIS C 1 105 ? 14.888 64.452 19.642 1.00 21.42 102 HIS C O 1
ATOM 4711 N N . GLY C 1 106 ? 14.927 66.673 19.424 1.00 22.76 103 GLY C N 1
ATOM 4712 C CA . GLY C 1 106 ? 16.120 66.667 18.591 1.00 23.45 103 GLY C CA 1
ATOM 4713 C C . GLY C 1 106 ? 16.766 68.015 18.599 1.00 24.66 103 GLY C C 1
ATOM 4714 O O . GLY C 1 106 ? 16.166 69.033 19.010 1.00 26.15 103 GLY C O 1
ATOM 4715 N N . VAL C 1 107 ? 18.005 68.036 18.145 1.00 25.62 104 VAL C N 1
ATOM 4716 C CA . VAL C 1 107 ? 18.776 69.258 18.130 1.00 26.13 104 VAL C CA 1
ATOM 4717 C C . VAL C 1 107 ? 19.031 69.680 16.688 1.00 26.32 104 VAL C C 1
ATOM 4718 O O . VAL C 1 107 ? 19.189 68.842 15.768 1.00 25.08 104 VAL C O 1
ATOM 4722 N N . SER C 1 108 ? 19.036 70.992 16.491 1.00 28.13 105 SER C N 1
ATOM 4723 C CA . SER C 1 108 ? 19.436 71.604 15.230 1.00 29.43 105 SER C CA 1
ATOM 4724 C C . SER C 1 108 ? 20.972 71.524 15.102 1.00 30.87 105 SER C C 1
ATOM 4725 O O . SER C 1 108 ? 21.723 71.668 16.070 1.00 29.93 105 SER C O 1
ATOM 4728 N N . LYS C 1 109 ? 21.423 71.240 13.891 1.00 31.93 106 LYS C N 1
ATOM 4729 C CA . LYS C 1 109 ? 22.850 71.084 13.611 1.00 34.08 106 LYS C CA 1
ATOM 4730 C C . LYS C 1 109 ? 23.166 71.760 12.288 1.00 34.21 106 LYS C C 1
ATOM 4731 O O . LYS C 1 109 ? 22.301 71.863 11.417 1.00 33.41 106 LYS C O 1
ATOM 4737 N N . LYS C 1 110 ? 24.394 72.243 12.149 1.00 35.72 107 LYS C N 1
ATOM 4738 C CA . LYS C 1 110 ? 24.864 72.658 10.834 1.00 36.76 107 LYS C CA 1
ATOM 4739 C C . LYS C 1 110 ? 24.833 71.422 9.909 1.00 35.22 107 LYS C C 1
ATOM 4740 O O . LYS C 1 110 ? 25.039 70.301 10.354 1.00 34.82 107 LYS C O 1
ATOM 4746 N N . PRO C 1 111 ? 24.503 71.618 8.641 1.00 35.82 108 PRO C N 1
ATOM 4747 C CA . PRO C 1 111 ? 24.351 70.455 7.778 1.00 35.69 108 PRO C CA 1
ATOM 4748 C C . PRO C 1 111 ? 25.610 69.607 7.641 1.00 35.74 108 PRO C C 1
ATOM 4749 O O . PRO C 1 111 ? 26.737 70.119 7.710 1.00 35.91 108 PRO C O 1
ATOM 4753 N N . THR C 1 112 ? 25.378 68.314 7.465 1.00 34.79 109 THR C N 1
ATOM 4754 C CA . THR C 1 112 ? 26.417 67.296 7.381 1.00 35.63 109 THR C CA 1
ATOM 4755 C C . THR C 1 112 ? 26.875 67.093 5.937 1.00 35.17 109 THR C C 1
ATOM 4756 O O . THR C 1 112 ? 28.072 66.898 5.674 1.00 37.53 109 THR C O 1
ATOM 4760 N N . TYR C 1 113 ? 25.934 67.179 5.000 1.00 32.83 110 TYR C N 1
ATOM 4761 C CA . TYR C 1 113 ? 26.168 66.779 3.617 1.00 32.29 110 TYR C CA 1
ATOM 4762 C C . TYR C 1 113 ? 26.266 67.918 2.628 1.00 33.09 110 TYR C C 1
ATOM 4763 O O . TYR C 1 113 ? 26.887 67.770 1.588 1.00 32.73 110 TYR C O 1
ATOM 4772 N N . VAL C 1 114 ? 25.681 69.060 2.972 1.00 34.09 111 VAL C N 1
ATOM 4773 C CA . VAL C 1 114 ? 25.472 70.134 2.001 1.00 34.88 111 VAL C CA 1
ATOM 4774 C C . VAL C 1 114 ? 26.798 70.676 1.417 1.00 36.50 111 VAL C C 1
ATOM 4775 O O . VAL C 1 114 ? 26.860 71.006 0.241 1.00 36.86 111 VAL C O 1
ATOM 4779 N N . ALA C 1 115 ? 27.851 70.723 2.227 1.00 38.09 112 ALA C N 1
ATOM 4780 C CA . ALA C 1 115 ? 29.172 71.215 1.759 1.00 39.45 112 ALA C CA 1
ATOM 4781 C C . ALA C 1 115 ? 29.764 70.337 0.661 1.00 40.14 112 ALA C C 1
ATOM 4782 O O . ALA C 1 115 ? 30.554 70.811 -0.146 1.00 42.35 112 ALA C O 1
ATOM 4784 N N . GLY C 1 116 ? 29.396 69.060 0.647 1.00 38.12 113 GLY C N 1
ATOM 4785 C CA . GLY C 1 116 ? 29.812 68.148 -0.430 1.00 38.41 113 GLY C CA 1
ATOM 4786 C C . GLY C 1 116 ? 28.937 68.191 -1.673 1.00 37.98 113 GLY C C 1
ATOM 4787 O O . GLY C 1 116 ? 29.182 67.443 -2.621 1.00 39.29 113 GLY C O 1
ATOM 4788 N N . PHE C 1 117 ? 27.899 69.032 -1.665 1.00 37.03 114 PHE C N 1
ATOM 4789 C CA . PHE C 1 117 ? 26.979 69.139 -2.802 1.00 36.30 114 PHE C CA 1
ATOM 4790 C C . PHE C 1 117 ? 27.565 70.098 -3.814 1.00 38.24 114 PHE C C 1
ATOM 4791 O O . PHE C 1 117 ? 28.461 70.884 -3.480 1.00 37.48 114 PHE C O 1
ATOM 4799 N N . PRO C 1 118 ? 27.059 70.056 -5.055 1.00 38.55 115 PRO C N 1
ATOM 4800 C CA . PRO C 1 118 ? 27.470 71.058 -6.005 1.00 41.25 115 PRO C CA 1
ATOM 4801 C C . PRO C 1 118 ? 27.185 72.445 -5.458 1.00 42.13 115 PRO C C 1
ATOM 4802 O O . PRO C 1 118 ? 26.223 72.623 -4.718 1.00 40.77 115 PRO C O 1
ATOM 4806 N N . GLU C 1 119 ? 28.005 73.420 -5.833 1.00 43.28 116 GLU C N 1
ATOM 4807 C CA . GLU C 1 119 ? 27.812 74.794 -5.354 1.00 44.62 116 GLU C CA 1
ATOM 4808 C C . GLU C 1 119 ? 26.390 75.332 -5.638 1.00 44.10 116 GLU C C 1
ATOM 4809 O O . GLU C 1 119 ? 25.747 75.950 -4.771 1.00 44.26 116 GLU C O 1
ATOM 4815 N N . SER C 1 120 ? 25.885 75.067 -6.834 1.00 43.45 117 SER C N 1
ATOM 4816 C CA . SER C 1 120 ? 24.542 75.520 -7.223 1.00 43.22 117 SER C CA 1
ATOM 4817 C C . SER C 1 120 ? 23.412 74.942 -6.348 1.00 41.83 117 SER C C 1
ATOM 4818 O O . SER C 1 120 ? 22.389 75.602 -6.120 1.00 40.64 117 SER C O 1
ATOM 4821 N N . MET C 1 121 ? 23.604 73.718 -5.864 1.00 40.66 118 MET C N 1
ATOM 4822 C CA . MET C 1 121 ? 22.620 73.082 -4.972 1.00 39.63 118 MET C CA 1
ATOM 4823 C C . MET C 1 121 ? 22.647 73.765 -3.601 1.00 40.24 118 MET C C 1
ATOM 4824 O O . MET C 1 121 ? 21.602 73.970 -2.967 1.00 39.82 118 MET C O 1
ATOM 4829 N N . LYS C 1 122 ? 23.850 74.122 -3.153 1.00 41.84 119 LYS C N 1
ATOM 4830 C CA . LYS C 1 122 ? 24.013 74.827 -1.885 1.00 42.64 119 LYS C CA 1
ATOM 4831 C C . LYS C 1 122 ? 23.206 76.118 -1.925 1.00 43.30 119 LYS C C 1
ATOM 4832 O O . LYS C 1 122 ? 22.511 76.439 -0.977 1.00 42.85 119 LYS C O 1
ATOM 4838 N N . THR C 1 123 ? 23.314 76.841 -3.037 1.00 44.73 120 THR C N 1
ATOM 4839 C CA . THR C 1 123 ? 22.563 78.089 -3.239 1.00 45.36 120 THR C CA 1
ATOM 4840 C C . THR C 1 123 ? 21.041 77.876 -3.249 1.00 44.45 120 THR C C 1
ATOM 4841 O O . THR C 1 123 ? 20.299 78.665 -2.661 1.00 43.65 120 THR C O 1
ATOM 4845 N N . GLU C 1 124 ? 20.579 76.823 -3.916 1.00 42.95 121 GLU C N 1
ATOM 4846 C CA . GLU C 1 124 ? 19.128 76.525 -3.961 1.00 42.41 121 GLU C CA 1
ATOM 4847 C C . GLU C 1 124 ? 18.543 76.281 -2.599 1.00 41.07 121 GLU C C 1
ATOM 4848 O O . GLU C 1 124 ? 17.423 76.706 -2.328 1.00 41.96 121 GLU C O 1
ATOM 4854 N N . LEU C 1 125 ? 19.320 75.651 -1.729 1.00 40.18 122 LEU C N 1
ATOM 4855 C CA . LEU C 1 125 ? 18.873 75.341 -0.359 1.00 39.28 122 LEU C CA 1
ATOM 4856 C C . LEU C 1 125 ? 18.734 76.556 0.576 1.00 40.66 122 LEU C C 1
ATOM 4857 O O . LEU C 1 125 ? 18.252 76.437 1.708 1.00 40.58 122 LEU C O 1
ATOM 4862 N N . GLN C 1 126 ? 19.135 77.728 0.094 1.00 42.83 123 GLN C N 1
ATOM 4863 C CA . GLN C 1 126 ? 18.879 78.989 0.801 1.00 44.69 123 GLN C CA 1
ATOM 4864 C C . GLN C 1 126 ? 17.392 79.333 0.871 1.00 44.75 123 GLN C C 1
ATOM 4865 O O . GLN C 1 126 ? 16.969 80.104 1.734 1.00 46.37 123 GLN C O 1
ATOM 4871 N N . VAL C 1 127 ? 16.612 78.806 -0.063 1.00 43.86 124 VAL C N 1
ATOM 4872 C CA . VAL C 1 127 ? 15.168 78.995 -0.072 1.00 43.23 124 VAL C CA 1
ATOM 4873 C C . VAL C 1 127 ? 14.534 77.901 0.819 1.00 40.98 124 VAL C C 1
ATOM 4874 O O . VAL C 1 127 ? 14.887 76.739 0.711 1.00 38.53 124 VAL C O 1
ATOM 4878 N N . ASN C 1 128 ? 13.632 78.302 1.710 1.00 40.91 125 ASN C N 1
ATOM 4879 C CA . ASN C 1 128 ? 12.934 77.363 2.582 1.00 40.65 125 ASN C CA 1
ATOM 4880 C C . ASN C 1 128 ? 11.543 77.865 2.951 1.00 41.32 125 ASN C C 1
ATOM 4881 O O . ASN C 1 128 ? 11.358 78.539 3.975 1.00 42.48 125 ASN C O 1
ATOM 4886 N N . GLY C 1 129 ? 10.570 77.547 2.108 1.00 42.00 126 GLY C N 1
ATOM 4887 C CA . GLY C 1 129 ? 9.182 77.927 2.361 1.00 43.41 126 GLY C CA 1
ATOM 4888 C C . GLY C 1 129 ? 8.889 79.336 1.919 1.00 46.19 126 GLY C C 1
ATOM 4889 O O . GLY C 1 129 ? 9.733 80.000 1.306 1.00 47.03 126 GLY C O 1
ATOM 4890 N N . GLU C 1 130 ? 7.692 79.808 2.223 1.00 47.79 127 GLU C N 1
ATOM 4891 C CA . GLU C 1 130 ? 7.343 81.195 1.893 1.00 51.27 127 GLU C CA 1
ATOM 4892 C C . GLU C 1 130 ? 6.325 81.672 2.902 1.00 52.17 127 GLU C C 1
ATOM 4893 O O . GLU C 1 130 ? 5.810 80.876 3.679 1.00 51.79 127 GLU C O 1
ATOM 4899 N N . SER C 1 131 ? 6.064 82.967 2.921 1.00 54.74 128 SER C N 1
ATOM 4900 C CA . SER C 1 131 ? 5.101 83.510 3.882 1.00 55.56 128 SER C CA 1
ATOM 4901 C C . SER C 1 131 ? 3.705 82.926 3.613 1.00 55.47 128 SER C C 1
ATOM 4902 O O . SER C 1 131 ? 3.301 82.724 2.461 1.00 56.62 128 SER C O 1
ATOM 4905 N N . GLY C 1 132 ? 3.001 82.621 4.696 1.00 54.81 129 GLY C N 1
ATOM 4906 C CA . GLY C 1 132 ? 1.700 81.943 4.643 1.00 53.61 129 GLY C CA 1
ATOM 4907 C C . GLY C 1 132 ? 1.169 81.728 6.050 1.00 52.29 129 GLY C C 1
ATOM 4908 O O . GLY C 1 132 ? 1.867 81.212 6.920 1.00 52.81 129 GLY C O 1
ATOM 4909 N N . SER C 1 133 ? -0.059 82.150 6.284 1.00 52.33 130 SER C N 1
ATOM 4910 C CA . SER C 1 133 ? -0.633 82.097 7.631 1.00 50.64 130 SER C CA 1
ATOM 4911 C C . SER C 1 133 ? -1.369 80.776 7.850 1.00 47.59 130 SER C C 1
ATOM 4912 O O . SER C 1 133 ? -1.971 80.230 6.919 1.00 47.44 130 SER C O 1
ATOM 4915 N N . ARG C 1 134 ? -1.298 80.279 9.082 1.00 44.23 131 ARG C N 1
ATOM 4916 C CA . ARG C 1 134 ? -2.010 79.070 9.503 1.00 41.58 131 ARG C CA 1
ATOM 4917 C C . ARG C 1 134 ? -1.877 77.945 8.481 1.00 38.28 131 ARG C C 1
ATOM 4918 O O . ARG C 1 134 ? -2.857 77.444 7.959 1.00 36.74 131 ARG C O 1
ATOM 4926 N N . PRO C 1 135 ? -0.638 77.559 8.175 1.00 35.71 132 PRO C N 1
ATOM 4927 C CA . PRO C 1 135 ? -0.451 76.423 7.278 1.00 34.11 132 PRO C CA 1
ATOM 4928 C C . PRO C 1 135 ? -0.807 75.089 7.914 1.00 31.22 132 PRO C C 1
ATOM 4929 O O . PRO C 1 135 ? -0.943 74.978 9.140 1.00 29.78 132 PRO C O 1
ATOM 4933 N N . TYR C 1 136 ? -0.918 74.071 7.074 1.00 29.54 133 TYR C N 1
ATOM 4934 C CA . TYR C 1 136 ? -0.834 72.701 7.562 1.00 27.29 133 TYR C CA 1
ATOM 4935 C C . TYR C 1 136 ? 0.571 72.447 8.073 1.00 26.99 133 TYR C C 1
ATOM 4936 O O . TYR C 1 136 ? 1.552 72.983 7.535 1.00 27.22 133 TYR C O 1
ATOM 4945 N N . ALA C 1 137 ? 0.680 71.586 9.067 1.00 25.88 134 ALA C N 1
ATOM 4946 C CA . ALA C 1 137 ? 1.990 71.115 9.514 1.00 25.18 134 ALA C CA 1
ATOM 4947 C C . ALA C 1 137 ? 2.004 69.595 9.546 1.00 24.01 134 ALA C C 1
ATOM 4948 O O . ALA C 1 137 ? 0.986 68.961 9.889 1.00 23.78 134 ALA C O 1
ATOM 4950 N N . ILE C 1 138 ? 3.148 69.021 9.174 1.00 23.12 135 ILE C N 1
ATOM 4951 C CA . ILE C 1 138 ? 3.343 67.578 9.186 1.00 22.05 135 ILE C CA 1
ATOM 4952 C C . ILE C 1 138 ? 4.624 67.247 9.965 1.00 21.94 135 ILE C C 1
ATOM 4953 O O . ILE C 1 138 ? 5.655 67.877 9.742 1.00 22.81 135 ILE C O 1
ATOM 4958 N N . VAL C 1 139 ? 4.573 66.251 10.838 1.00 20.60 136 VAL C N 1
ATOM 4959 C CA . VAL C 1 139 ? 5.747 65.750 11.533 1.00 20.46 136 VAL C CA 1
ATOM 4960 C C . VAL C 1 139 ? 5.920 64.253 11.246 1.00 19.93 136 VAL C C 1
ATOM 4961 O O . VAL C 1 139 ? 4.995 63.440 11.468 1.00 20.09 136 VAL C O 1
ATOM 4965 N N . ILE C 1 140 ? 7.099 63.902 10.754 1.00 20.69 137 ILE C N 1
ATOM 4966 C CA . ILE C 1 140 ? 7.434 62.523 10.437 1.00 20.47 137 ILE C CA 1
ATOM 4967 C C . ILE C 1 140 ? 8.741 62.100 11.128 1.00 20.24 137 ILE C C 1
ATOM 4968 O O . ILE C 1 140 ? 9.849 62.511 10.717 1.00 20.68 137 ILE C O 1
ATOM 4973 N N . PRO C 1 141 ? 8.638 61.250 12.172 1.00 20.79 138 PRO C N 1
ATOM 4974 C CA . PRO C 1 141 ? 9.860 60.708 12.787 1.00 20.23 138 PRO C CA 1
ATOM 4975 C C . PRO C 1 141 ? 10.461 59.650 11.897 1.00 20.76 138 PRO C C 1
ATOM 4976 O O . PRO C 1 141 ? 9.729 58.930 11.245 1.00 20.81 138 PRO C O 1
ATOM 4980 N N . ILE C 1 142 ? 11.784 59.571 11.867 1.00 20.22 139 ILE C N 1
ATOM 4981 C CA . ILE C 1 142 ? 12.497 58.636 10.982 1.00 20.20 139 ILE C CA 1
ATOM 4982 C C . ILE C 1 142 ? 13.628 57.940 11.733 1.00 20.34 139 ILE C C 1
ATOM 4983 O O . ILE C 1 142 ? 14.385 58.579 12.470 1.00 21.04 139 ILE C O 1
ATOM 4988 N N . LYS C 1 143 ? 13.736 56.646 11.508 1.00 21.16 140 LYS C N 1
ATOM 4989 C CA . LYS C 1 143 ? 14.870 55.834 12.007 1.00 22.25 140 LYS C CA 1
ATOM 4990 C C . LYS C 1 143 ? 15.511 55.185 10.785 1.00 22.16 140 LYS C C 1
ATOM 4991 O O . LYS C 1 143 ? 14.804 54.579 9.974 1.00 21.45 140 LYS C O 1
ATOM 4997 N N . LYS C 1 144 ? 16.825 55.351 10.634 1.00 21.71 141 LYS C N 1
ATOM 4998 C CA . LYS C 1 144 ? 17.562 54.751 9.504 1.00 22.86 141 LYS C CA 1
ATOM 4999 C C . LYS C 1 144 ? 17.956 53.328 9.829 1.00 23.54 141 LYS C C 1
ATOM 5000 O O . LYS C 1 144 ? 18.078 52.940 10.997 1.00 24.30 141 LYS C O 1
ATOM 5006 N N . ASP C 1 145 ? 18.201 52.533 8.806 1.00 22.49 142 ASP C N 1
ATOM 5007 C CA . ASP C 1 145 ? 18.665 51.165 9.044 1.00 23.44 142 ASP C CA 1
ATOM 5008 C C . ASP C 1 145 ? 20.173 51.107 9.336 1.00 23.36 142 ASP C C 1
ATOM 5009 O O . ASP C 1 145 ? 20.870 52.069 9.113 1.00 23.20 142 ASP C O 1
ATOM 5014 N N . ALA C 1 146 ? 20.672 49.978 9.842 1.00 24.87 143 ALA C N 1
ATOM 5015 C CA . ALA C 1 146 ? 22.108 49.823 10.139 1.00 25.43 143 ALA C CA 1
ATOM 5016 C C . ALA C 1 146 ? 22.980 49.992 8.889 1.00 25.90 143 ALA C C 1
ATOM 5017 O O . ALA C 1 146 ? 24.102 50.490 8.960 1.00 27.55 143 ALA C O 1
ATOM 5019 N N . GLU C 1 147 ? 22.458 49.565 7.765 1.00 24.82 144 GLU C N 1
ATOM 5020 C CA . GLU C 1 147 ? 23.141 49.671 6.494 1.00 25.62 144 GLU C CA 1
ATOM 5021 C C . GLU C 1 147 ? 23.490 51.096 6.100 1.00 24.31 144 GLU C C 1
ATOM 5022 O O . GLU C 1 147 ? 24.555 51.346 5.514 1.00 24.95 144 GLU C O 1
ATOM 5028 N N . TRP C 1 148 ? 22.603 52.025 6.438 1.00 24.01 145 TRP C N 1
ATOM 5029 C CA . TRP C 1 148 ? 22.832 53.446 6.201 1.00 23.60 145 TRP C CA 1
ATOM 5030 C C . TRP C 1 148 ? 24.085 53.926 6.926 1.00 24.12 145 TRP C C 1
ATOM 5031 O O . TRP C 1 148 ? 24.946 54.575 6.336 1.00 23.75 145 TRP C O 1
ATOM 5042 N N . TRP C 1 149 ? 24.161 53.621 8.214 1.00 24.11 146 TRP C N 1
ATOM 5043 C CA . TRP C 1 149 ? 25.300 54.066 9.044 1.00 25.55 146 TRP C CA 1
ATOM 5044 C C . TRP C 1 149 ? 26.602 53.379 8.649 1.00 26.26 146 TRP C C 1
ATOM 5045 O O . TRP C 1 149 ? 27.708 53.924 8.874 1.00 27.56 146 TRP C O 1
ATOM 5056 N N . ALA C 1 150 ? 26.488 52.207 8.030 1.00 25.89 147 ALA C N 1
ATOM 5057 C CA . ALA C 1 150 ? 27.656 51.480 7.571 1.00 27.23 147 ALA C CA 1
ATOM 5058 C C . ALA C 1 150 ? 28.277 52.111 6.322 1.00 26.88 147 ALA C C 1
ATOM 5059 O O . ALA C 1 150 ? 29.467 51.882 6.038 1.00 27.54 147 ALA C O 1
ATOM 5061 N N . LEU C 1 151 ? 27.495 52.889 5.585 1.00 24.95 148 LEU C N 1
ATOM 5062 C CA . LEU C 1 151 ? 27.974 53.562 4.377 1.00 25.45 148 LEU C CA 1
ATOM 5063 C C . LEU C 1 151 ? 28.957 54.661 4.719 1.00 26.72 148 LEU C C 1
ATOM 5064 O O . LEU C 1 151 ? 28.824 55.319 5.731 1.00 27.42 148 LEU C O 1
ATOM 5069 N N . ASP C 1 152 ? 29.936 54.889 3.859 1.00 27.09 149 ASP C N 1
ATOM 5070 C CA . ASP C 1 152 ? 30.847 55.971 4.146 1.00 29.16 149 ASP C CA 1
ATOM 5071 C C . ASP C 1 152 ? 30.241 57.335 3.799 1.00 28.82 149 ASP C C 1
ATOM 5072 O O . ASP C 1 152 ? 29.152 57.418 3.227 1.00 27.79 149 ASP C O 1
ATOM 5077 N N . GLN C 1 153 ? 30.942 58.391 4.189 1.00 29.17 150 GLN C N 1
ATOM 5078 C CA . GLN C 1 153 ? 30.433 59.744 4.025 1.00 28.05 150 GLN C CA 1
ATOM 5079 C C . GLN C 1 153 ? 30.201 60.116 2.559 1.00 27.11 150 GLN C C 1
ATOM 5080 O O . GLN C 1 153 ? 29.191 60.744 2.238 1.00 26.97 150 GLN C O 1
ATOM 5086 N N . GLU C 1 154 ? 31.084 59.689 1.665 1.00 27.16 151 GLU C N 1
ATOM 5087 C CA . GLU C 1 154 ? 30.950 59.994 0.244 1.00 27.04 151 GLU C CA 1
ATOM 5088 C C . GLU C 1 154 ? 29.673 59.366 -0.306 1.00 24.95 151 GLU C C 1
ATOM 5089 O O . GLU C 1 154 ? 28.946 59.980 -1.072 1.00 23.44 151 GLU C O 1
ATOM 5095 N N . ALA C 1 155 ? 29.405 58.134 0.098 1.00 24.32 152 ALA C N 1
ATOM 5096 C CA . ALA C 1 155 ? 28.212 57.408 -0.368 1.00 24.45 152 ALA C CA 1
ATOM 5097 C C . ALA C 1 155 ? 26.925 58.059 0.116 1.00 23.77 152 ALA C C 1
ATOM 5098 O O . ALA C 1 155 ? 25.939 58.219 -0.629 1.00 23.36 152 ALA C O 1
ATOM 5100 N N . ARG C 1 156 ? 26.900 58.360 1.409 1.00 23.41 153 ARG C N 1
ATOM 5101 C CA . ARG C 1 156 ? 25.744 59.047 1.981 1.00 23.12 153 ARG C CA 1
ATOM 5102 C C . ARG C 1 156 ? 25.531 60.457 1.367 1.00 23.00 153 ARG C C 1
ATOM 5103 O O . ARG C 1 156 ? 24.386 60.870 1.136 1.00 23.94 153 ARG C O 1
ATOM 5111 N N . THR C 1 157 ? 26.605 61.158 1.079 1.00 24.33 154 THR C N 1
ATOM 5112 C CA . THR C 1 157 ? 26.531 62.477 0.417 1.00 25.12 154 THR C CA 1
ATOM 5113 C C . THR C 1 157 ? 25.833 62.326 -0.947 1.00 25.32 154 THR C C 1
ATOM 5114 O O . THR C 1 157 ? 24.920 63.076 -1.253 1.00 26.78 154 THR C O 1
ATOM 5118 N N . ALA C 1 158 ? 26.234 61.346 -1.750 1.00 26.77 155 ALA C N 1
ATOM 5119 C CA . ALA C 1 158 ? 25.608 61.133 -3.062 1.00 26.44 155 ALA C CA 1
ATOM 5120 C C . ALA C 1 158 ? 24.120 60.799 -2.923 1.00 25.25 155 ALA C C 1
ATOM 5121 O O . ALA C 1 158 ? 23.292 61.308 -3.697 1.00 25.94 155 ALA C O 1
ATOM 5123 N N . LEU C 1 159 ? 23.776 59.970 -1.932 1.00 24.03 156 LEU C N 1
ATOM 5124 C CA . LEU C 1 159 ? 22.375 59.589 -1.662 1.00 23.99 156 LEU C CA 1
ATOM 5125 C C . LEU C 1 159 ? 21.581 60.811 -1.232 1.00 23.43 156 LEU C C 1
ATOM 5126 O O . LEU C 1 159 ? 20.421 61.021 -1.647 1.00 23.23 156 LEU C O 1
ATOM 5131 N N . MET C 1 160 ? 22.171 61.641 -0.383 1.00 22.80 157 MET C N 1
ATOM 5132 C CA . MET C 1 160 ? 21.480 62.859 0.031 1.00 24.15 157 MET C CA 1
ATOM 5133 C C . MET C 1 160 ? 21.384 63.940 -1.065 1.00 24.70 157 MET C C 1
ATOM 5134 O O . MET C 1 160 ? 20.452 64.778 -1.049 1.00 26.16 157 MET C O 1
ATOM 5139 N N . GLN C 1 161 ? 22.318 63.918 -2.009 1.00 26.04 158 GLN C N 1
ATOM 5140 C CA . GLN C 1 161 ? 22.242 64.770 -3.189 1.00 26.54 158 GLN C CA 1
ATOM 5141 C C . GLN C 1 161 ? 21.044 64.377 -4.057 1.00 25.75 158 GLN C C 1
ATOM 5142 O O . GLN C 1 161 ? 20.331 65.224 -4.577 1.00 25.51 158 GLN C O 1
ATOM 5148 N N . GLU C 1 162 ? 20.828 63.084 -4.200 1.00 25.85 159 GLU C N 1
ATOM 5149 C CA . GLU C 1 162 ? 19.658 62.557 -4.924 1.00 26.10 159 GLU C CA 1
ATOM 5150 C C . GLU C 1 162 ? 18.323 62.947 -4.261 1.00 24.66 159 GLU C C 1
ATOM 5151 O O . GLU C 1 162 ? 17.344 63.319 -4.950 1.00 24.50 159 GLU C O 1
ATOM 5157 N N . HIS C 1 163 ? 18.272 62.796 -2.933 1.00 24.18 160 HIS C N 1
ATOM 5158 C CA . HIS C 1 163 ? 17.170 63.271 -2.080 1.00 24.24 160 HIS C CA 1
ATOM 5159 C C . HIS C 1 163 ? 16.872 64.730 -2.382 1.00 24.95 160 HIS C C 1
ATOM 5160 O O . HIS C 1 163 ? 15.738 65.122 -2.685 1.00 25.86 160 HIS C O 1
ATOM 5167 N N . THR C 1 164 ? 17.897 65.552 -2.269 1.00 25.09 161 THR C N 1
ATOM 5168 C CA . THR C 1 164 ? 17.740 66.984 -2.525 1.00 26.49 161 THR C CA 1
ATOM 5169 C C . THR C 1 164 ? 17.261 67.262 -3.942 1.00 27.22 161 THR C C 1
ATOM 5170 O O . THR C 1 164 ? 16.362 68.065 -4.153 1.00 28.45 161 THR C O 1
ATOM 5174 N N . GLN C 1 165 ? 17.866 66.607 -4.918 1.00 28.07 162 GLN C N 1
ATOM 5175 C CA . GLN C 1 165 ? 17.463 66.739 -6.309 1.00 28.88 162 GLN C CA 1
ATOM 5176 C C . GLN C 1 165 ? 15.970 66.471 -6.525 1.00 29.05 162 GLN C C 1
ATOM 5177 O O . GLN C 1 165 ? 15.293 67.198 -7.260 1.00 29.92 162 GLN C O 1
ATOM 5183 N N . ALA C 1 166 ? 15.450 65.426 -5.898 1.00 27.76 163 ALA C N 1
ATOM 5184 C CA . ALA C 1 166 ? 14.024 65.114 -5.996 1.00 27.40 163 ALA C CA 1
ATOM 5185 C C . ALA C 1 166 ? 13.130 66.157 -5.310 1.00 26.69 163 ALA C C 1
ATOM 5186 O O . ALA C 1 166 ? 11.978 66.375 -5.698 1.00 28.31 163 ALA C O 1
ATOM 5188 N N . ALA C 1 167 ? 13.659 66.793 -4.270 1.00 27.21 164 ALA C N 1
ATOM 5189 C CA . ALA C 1 167 ? 12.922 67.770 -3.482 1.00 26.73 164 ALA C CA 1
ATOM 5190 C C . ALA C 1 167 ? 12.870 69.178 -4.118 1.00 27.77 164 ALA C C 1
ATOM 5191 O O . ALA C 1 167 ? 12.052 69.988 -3.728 1.00 26.83 164 ALA C O 1
ATOM 5193 N N . LEU C 1 168 ? 13.750 69.448 -5.078 1.00 27.99 165 LEU C N 1
ATOM 5194 C CA . LEU C 1 168 ? 13.957 70.823 -5.617 1.00 30.49 165 LEU C CA 1
ATOM 5195 C C . LEU C 1 168 ? 12.679 71.543 -6.035 1.00 31.48 165 LEU C C 1
ATOM 5196 O O . LEU C 1 168 ? 12.542 72.754 -5.774 1.00 32.24 165 LEU C O 1
ATOM 5201 N N . PRO C 1 169 ? 11.730 70.822 -6.677 1.00 32.13 166 PRO C N 1
ATOM 5202 C CA . PRO C 1 169 ? 10.500 71.518 -7.061 1.00 32.81 166 PRO C CA 1
ATOM 5203 C C . PRO C 1 169 ? 9.690 72.065 -5.887 1.00 32.47 166 PRO C C 1
ATOM 5204 O O . PRO C 1 169 ? 8.895 72.990 -6.061 1.00 34.16 166 PRO C O 1
ATOM 5208 N N . TYR C 1 170 ? 9.917 71.539 -4.683 1.00 31.31 167 TYR C N 1
ATOM 5209 C CA . TYR C 1 170 ? 9.102 71.892 -3.533 1.00 31.33 167 TYR C CA 1
ATOM 5210 C C . TYR C 1 170 ? 9.724 72.892 -2.573 1.00 32.02 167 TYR C C 1
ATOM 5211 O O . TYR C 1 170 ? 9.146 73.137 -1.536 1.00 32.51 167 TYR C O 1
ATOM 5220 N N . LEU C 1 171 ? 10.843 73.541 -2.928 1.00 32.32 168 LEU C N 1
ATOM 5221 C CA . LEU C 1 171 ? 11.567 74.362 -1.947 1.00 33.28 168 LEU C CA 1
ATOM 5222 C C . LEU C 1 171 ? 10.758 75.548 -1.424 1.00 34.89 168 LEU C C 1
ATOM 5223 O O . LEU C 1 171 ? 10.961 75.978 -0.282 1.00 34.48 168 LEU C O 1
ATOM 5228 N N . LYS C 1 172 ? 9.918 76.117 -2.293 1.00 35.97 169 LYS C N 1
ATOM 5229 C CA . LYS C 1 172 ? 9.105 77.276 -1.949 1.00 38.12 169 LYS C CA 1
ATOM 5230 C C . LYS C 1 172 ? 7.809 76.868 -1.281 1.00 37.20 169 LYS C C 1
ATOM 5231 O O . LYS C 1 172 ? 7.343 77.572 -0.379 1.00 38.60 169 LYS C O 1
ATOM 5237 N N . THR C 1 173 ? 7.219 75.755 -1.729 1.00 35.95 170 THR C N 1
ATOM 5238 C CA . THR C 1 173 ? 5.848 75.384 -1.330 1.00 35.25 170 THR C CA 1
ATOM 5239 C C . THR C 1 173 ? 5.762 74.584 -0.021 1.00 33.52 170 THR C C 1
ATOM 5240 O O . THR C 1 173 ? 4.702 74.546 0.618 1.00 32.49 170 THR C O 1
ATOM 5244 N N . VAL C 1 174 ? 6.867 73.960 0.363 1.00 31.85 171 VAL C N 1
ATOM 5245 C CA . VAL C 1 174 ? 6.962 73.204 1.611 1.00 30.94 171 VAL C CA 1
ATOM 5246 C C . VAL C 1 174 ? 8.144 73.714 2.416 1.00 31.50 171 VAL C C 1
ATOM 5247 O O . VAL C 1 174 ? 9.311 73.539 2.006 1.00 33.67 171 VAL C O 1
ATOM 5251 N N . LYS C 1 175 ? 7.855 74.315 3.563 1.00 30.52 172 LYS C N 1
ATOM 5252 C CA . LYS C 1 175 ? 8.882 74.681 4.520 1.00 29.94 172 LYS C CA 1
ATOM 5253 C C . LYS C 1 175 ? 9.334 73.449 5.275 1.00 28.52 172 LYS C C 1
ATOM 5254 O O . LYS C 1 175 ? 8.502 72.608 5.640 1.00 28.36 172 LYS C O 1
ATOM 5260 N N . ARG C 1 176 ? 10.640 73.345 5.499 1.00 27.29 173 ARG C N 1
ATOM 5261 C CA . ARG C 1 176 ? 11.250 72.151 6.098 1.00 26.43 173 ARG C CA 1
ATOM 5262 C C . ARG C 1 176 ? 12.136 72.506 7.292 1.00 25.65 173 ARG C C 1
ATOM 5263 O O . ARG C 1 176 ? 12.770 73.591 7.331 1.00 27.41 173 ARG C O 1
ATOM 5271 N N . LYS C 1 177 ? 12.180 71.602 8.268 1.00 25.27 174 LYS C N 1
ATOM 5272 C CA . LYS C 1 177 ? 13.164 71.676 9.370 1.00 25.56 174 LYS C CA 1
ATOM 5273 C C . LYS C 1 177 ? 13.531 70.278 9.847 1.00 23.80 174 LYS C C 1
ATOM 5274 O O . LYS C 1 177 ? 12.671 69.405 9.950 1.00 23.96 174 LYS C O 1
ATOM 5280 N N . LEU C 1 178 ? 14.820 70.068 10.109 1.00 23.45 175 LEU C N 1
ATOM 5281 C CA . LEU C 1 178 ? 15.339 68.781 10.502 1.00 23.16 175 LEU C CA 1
ATOM 5282 C C . LEU C 1 178 ? 15.915 68.850 11.918 1.00 23.72 175 LEU C C 1
ATOM 5283 O O . LEU C 1 178 ? 16.738 69.742 12.238 1.00 23.72 175 LEU C O 1
ATOM 5288 N N . TYR C 1 179 ? 15.516 67.878 12.735 1.00 23.07 176 TYR C N 1
ATOM 5289 C CA . TYR C 1 179 ? 16.031 67.762 14.086 1.00 22.64 176 TYR C CA 1
ATOM 5290 C C . TYR C 1 179 ? 16.751 66.422 14.241 1.00 22.63 176 TYR C C 1
ATOM 5291 O O . TYR C 1 179 ? 16.239 65.386 13.832 1.00 21.54 176 TYR C O 1
ATOM 5300 N N . HIS C 1 180 ? 17.932 66.467 14.855 1.00 22.45 177 HIS C N 1
ATOM 5301 C CA . HIS C 1 180 ? 18.759 65.309 15.100 1.00 22.83 177 HIS C CA 1
ATOM 5302 C C . HIS C 1 180 ? 18.460 64.743 16.475 1.00 22.95 177 HIS C C 1
ATOM 5303 O O . HIS C 1 180 ? 18.804 65.338 17.513 1.00 23.37 177 HIS C O 1
ATOM 5310 N N . SER C 1 181 ? 17.859 63.562 16.449 1.00 22.07 178 SER C N 1
ATOM 5311 C CA . SER C 1 181 ? 17.194 62.955 17.616 1.00 21.79 178 SER C CA 1
ATOM 5312 C C . SER C 1 181 ? 17.914 61.766 18.263 1.00 21.34 178 SER C C 1
ATOM 5313 O O . SER C 1 181 ? 17.634 61.427 19.420 1.00 21.13 178 SER C O 1
ATOM 5316 N N . THR C 1 182 ? 18.839 61.124 17.556 1.00 21.22 179 THR C N 1
ATOM 5317 C CA . THR C 1 182 ? 19.451 59.919 18.049 1.00 22.32 179 THR C CA 1
ATOM 5318 C C . THR C 1 182 ? 19.914 60.069 19.489 1.00 22.90 179 THR C C 1
ATOM 5319 O O . THR C 1 182 ? 20.640 60.983 19.802 1.00 23.00 179 THR C O 1
ATOM 5323 N N . GLY C 1 183 ? 19.577 59.093 20.328 1.00 23.05 180 GLY C N 1
ATOM 5324 C CA . GLY C 1 183 ? 20.038 59.055 21.724 1.00 23.59 180 GLY C CA 1
ATOM 5325 C C . GLY C 1 183 ? 19.104 59.762 22.696 1.00 24.30 180 GLY C C 1
ATOM 5326 O O . GLY C 1 183 ? 19.261 59.611 23.893 1.00 25.50 180 GLY C O 1
ATOM 5327 N N . LEU C 1 184 ? 18.122 60.517 22.197 1.00 24.03 181 LEU C N 1
ATOM 5328 C CA . LEU C 1 184 ? 17.202 61.288 23.060 1.00 24.41 181 LEU C CA 1
ATOM 5329 C C . LEU C 1 184 ? 15.811 60.634 23.161 1.00 24.02 181 LEU C C 1
ATOM 5330 O O . LEU C 1 184 ? 14.980 61.032 23.970 1.00 24.59 181 LEU C O 1
ATOM 5335 N N . ASP C 1 185 ? 15.585 59.641 22.307 1.00 23.64 182 ASP C N 1
ATOM 5336 C CA . ASP C 1 185 ? 14.326 58.908 22.197 1.00 22.44 182 ASP C CA 1
ATOM 5337 C C . ASP C 1 185 ? 14.632 57.790 21.200 1.00 22.80 182 ASP C C 1
ATOM 5338 O O . ASP C 1 185 ? 15.804 57.544 20.893 1.00 22.46 182 ASP C O 1
ATOM 5343 N N . ASP C 1 186 ? 13.605 57.133 20.665 1.00 21.78 183 ASP C N 1
ATOM 5344 C CA . ASP C 1 186 ? 13.848 55.947 19.852 1.00 23.11 183 ASP C CA 1
ATOM 5345 C C . ASP C 1 186 ? 13.925 56.179 18.345 1.00 22.35 183 ASP C C 1
ATOM 5346 O O . ASP C 1 186 ? 13.906 55.205 17.591 1.00 24.65 183 ASP C O 1
ATOM 5351 N N . VAL C 1 187 ? 14.072 57.420 17.905 1.00 20.64 184 VAL C N 1
ATOM 5352 C CA . VAL C 1 187 ? 14.261 57.743 16.498 1.00 20.39 184 VAL C CA 1
ATOM 5353 C C . VAL C 1 187 ? 15.545 58.522 16.238 1.00 20.51 184 VAL C C 1
ATOM 5354 O O . VAL C 1 187 ? 16.139 59.121 17.156 1.00 20.70 184 VAL C O 1
ATOM 5358 N N . ASP C 1 188 ? 15.965 58.518 14.983 1.00 20.49 185 ASP C N 1
ATOM 5359 C CA . ASP C 1 188 ? 17.163 59.253 14.550 1.00 19.92 185 ASP C CA 1
ATOM 5360 C C . ASP C 1 188 ? 16.898 60.688 14.173 1.00 20.77 185 ASP C C 1
ATOM 5361 O O . ASP C 1 188 ? 17.722 61.573 14.441 1.00 20.96 185 ASP C O 1
ATOM 5366 N N . PHE C 1 189 ? 15.762 60.945 13.531 1.00 20.07 186 PHE C N 1
ATOM 5367 C CA . PHE C 1 189 ? 15.425 62.299 13.074 1.00 21.02 186 PHE C CA 1
ATOM 5368 C C . PHE C 1 189 ? 13.960 62.602 13.329 1.00 20.30 186 PHE C C 1
ATOM 5369 O O . PHE C 1 189 ? 13.116 61.693 13.281 1.00 20.49 186 PHE C O 1
ATOM 5377 N N . ILE C 1 190 ? 13.682 63.872 13.583 1.00 20.70 187 ILE C N 1
ATOM 5378 C CA . ILE C 1 190 ? 12.319 64.399 13.475 1.00 20.54 187 ILE C CA 1
ATOM 5379 C C . ILE C 1 190 ? 12.325 65.343 12.300 1.00 19.88 187 ILE C C 1
ATOM 5380 O O . ILE C 1 190 ? 13.127 66.292 12.234 1.00 21.71 187 ILE C O 1
ATOM 5385 N N . THR C 1 191 ? 11.444 65.092 11.349 1.00 20.15 188 THR C N 1
ATOM 5386 C CA . THR C 1 191 ? 11.265 66.011 10.240 1.00 20.46 188 THR C CA 1
ATOM 5387 C C . THR C 1 191 ? 9.968 66.786 10.464 1.00 21.15 188 THR C C 1
ATOM 5388 O O . THR C 1 191 ? 8.974 66.235 10.975 1.00 21.06 188 THR C O 1
ATOM 5392 N N . TYR C 1 192 ? 9.987 68.053 10.094 1.00 21.14 189 TYR C N 1
ATOM 5393 C CA . TYR C 1 192 ? 8.887 68.966 10.326 1.00 21.98 189 TYR C CA 1
ATOM 5394 C C . TYR C 1 192 ? 8.676 69.769 9.068 1.00 22.98 189 TYR C C 1
ATOM 5395 O O . TYR C 1 192 ? 9.638 70.280 8.499 1.00 23.36 189 TYR C O 1
ATOM 5404 N N . PHE C 1 193 ? 7.418 69.875 8.637 1.00 22.61 190 PHE C N 1
ATOM 5405 C CA . PHE C 1 193 ? 7.051 70.642 7.446 1.00 23.26 190 PHE C CA 1
ATOM 5406 C C . PHE C 1 193 ? 5.840 71.511 7.640 1.00 24.13 190 PHE C C 1
ATOM 5407 O O . PHE C 1 193 ? 4.919 71.163 8.410 1.00 23.71 190 PHE C O 1
ATOM 5415 N N . GLU C 1 194 ? 5.823 72.625 6.925 1.00 24.27 191 GLU C N 1
ATOM 5416 C CA . GLU C 1 194 ? 4.643 73.501 6.779 1.00 25.88 191 GLU C CA 1
ATOM 5417 C C . GLU C 1 194 ? 4.295 73.657 5.308 1.00 26.21 191 GLU C C 1
ATOM 5418 O O . GLU C 1 194 ? 5.188 73.823 4.449 1.00 27.84 191 GLU C O 1
ATOM 5424 N N . THR C 1 195 ? 3.006 73.622 5.002 1.00 26.73 192 THR C N 1
ATOM 5425 C CA . THR C 1 195 ? 2.529 73.852 3.655 1.00 27.59 192 THR C CA 1
ATOM 5426 C C . THR C 1 195 ? 1.102 74.385 3.621 1.00 29.16 192 THR C C 1
ATOM 5427 O O . THR C 1 195 ? 0.279 74.063 4.473 1.00 28.07 192 THR C O 1
ATOM 5431 N N . GLU C 1 196 ? 0.811 75.210 2.627 1.00 30.78 193 GLU C N 1
ATOM 5432 C CA . GLU C 1 196 ? -0.561 75.640 2.387 1.00 34.57 193 GLU C CA 1
ATOM 5433 C C . GLU C 1 196 ? -1.326 74.682 1.480 1.00 35.37 193 GLU C C 1
ATOM 5434 O O . GLU C 1 196 ? -2.563 74.703 1.458 1.00 36.15 193 GLU C O 1
ATOM 5440 N N A ARG C 1 197 ? -0.600 73.841 0.755 0.50 35.57 194 ARG C N 1
ATOM 5441 N N B ARG C 1 197 ? -0.614 73.839 0.751 0.50 35.47 194 ARG C N 1
ATOM 5442 C CA A ARG C 1 197 ? -1.213 72.876 -0.163 0.50 36.13 194 ARG C CA 1
ATOM 5443 C CA B ARG C 1 197 ? -1.263 72.876 -0.139 0.50 36.12 194 ARG C CA 1
ATOM 5444 C C A ARG C 1 197 ? -0.746 71.453 0.124 0.50 34.06 194 ARG C C 1
ATOM 5445 C C B ARG C 1 197 ? -0.775 71.454 0.091 0.50 34.03 194 ARG C C 1
ATOM 5446 O O A ARG C 1 197 ? 0.374 71.064 -0.209 0.50 34.24 194 ARG C O 1
ATOM 5447 O O B ARG C 1 197 ? 0.318 71.070 -0.317 0.50 34.26 194 ARG C O 1
ATOM 5462 N N . LEU C 1 198 ? -1.623 70.659 0.721 1.00 33.54 195 LEU C N 1
ATOM 5463 C CA . LEU C 1 198 ? -1.268 69.282 1.052 1.00 32.21 195 LEU C CA 1
ATOM 5464 C C . LEU C 1 198 ? -0.944 68.425 -0.148 1.00 32.00 195 LEU C C 1
ATOM 5465 O O . LEU C 1 198 ? -0.127 67.508 -0.036 1.00 31.27 195 LEU C O 1
ATOM 5470 N N . GLU C 1 199 ? -1.549 68.699 -1.302 1.00 33.52 196 GLU C N 1
ATOM 5471 C CA . GLU C 1 199 ? -1.231 67.865 -2.469 1.00 35.04 196 GLU C CA 1
ATOM 5472 C C . GLU C 1 199 ? 0.232 68.058 -2.935 1.00 34.11 196 GLU C C 1
ATOM 5473 O O . GLU C 1 199 ? 0.867 67.103 -3.417 1.00 34.40 196 GLU C O 1
ATOM 5479 N N . ASP C 1 200 ? 0.781 69.251 -2.706 1.00 33.89 197 ASP C N 1
ATOM 5480 C CA . ASP C 1 200 ? 2.214 69.510 -2.926 1.00 33.27 197 ASP C CA 1
ATOM 5481 C C . ASP C 1 200 ? 3.088 68.686 -1.973 1.00 30.30 197 ASP C C 1
ATOM 5482 O O . ASP C 1 200 ? 4.084 68.100 -2.403 1.00 29.37 197 ASP C O 1
ATOM 5487 N N . PHE C 1 201 ? 2.740 68.647 -0.694 1.00 27.32 198 PHE C N 1
ATOM 5488 C CA . PHE C 1 201 ? 3.463 67.791 0.243 1.00 26.56 198 PHE C CA 1
ATOM 5489 C C . PHE C 1 201 ? 3.366 66.309 -0.143 1.00 25.07 198 PHE C C 1
ATOM 5490 O O . PHE C 1 201 ? 4.375 65.602 -0.164 1.00 24.03 198 PHE C O 1
ATOM 5498 N N . HIS C 1 202 ? 2.164 65.865 -0.488 1.00 25.39 199 HIS C N 1
ATOM 5499 C CA . HIS C 1 202 ? 1.966 64.491 -0.970 1.00 25.49 199 HIS C CA 1
ATOM 5500 C C . HIS C 1 202 ? 2.896 64.168 -2.156 1.00 25.64 199 HIS C C 1
ATOM 5501 O O . HIS C 1 202 ? 3.575 63.128 -2.189 1.00 24.59 199 HIS C O 1
ATOM 5508 N N . ASN C 1 203 ? 2.921 65.036 -3.149 1.00 26.91 200 ASN C N 1
ATOM 5509 C CA . ASN C 1 203 ? 3.785 64.836 -4.321 1.00 27.12 200 ASN C CA 1
ATOM 5510 C C . ASN C 1 203 ? 5.274 64.836 -3.975 1.00 25.94 200 ASN C C 1
ATOM 5511 O O . ASN C 1 203 ? 6.059 64.105 -4.596 1.00 25.70 200 ASN C O 1
ATOM 5516 N N . LEU C 1 204 ? 5.674 65.667 -3.012 1.00 24.75 201 LEU C N 1
ATOM 5517 C CA . LEU C 1 204 ? 7.052 65.695 -2.519 1.00 24.15 201 LEU C CA 1
ATOM 5518 C C . LEU C 1 204 ? 7.454 64.338 -1.928 1.00 22.38 201 LEU C C 1
ATOM 5519 O O . LEU C 1 204 ? 8.524 63.807 -2.243 1.00 22.71 201 LEU C O 1
ATOM 5524 N N . VAL C 1 205 ? 6.608 63.784 -1.068 1.00 21.88 202 VAL C N 1
ATOM 5525 C CA . VAL C 1 205 ? 6.931 62.510 -0.435 1.00 21.59 202 VAL C CA 1
ATOM 5526 C C . VAL C 1 205 ? 7.010 61.409 -1.526 1.00 22.96 202 VAL C C 1
ATOM 5527 O O . VAL C 1 205 ? 7.908 60.563 -1.505 1.00 22.76 202 VAL C O 1
ATOM 5531 N N . ARG C 1 206 ? 6.080 61.427 -2.473 1.00 23.64 203 ARG C N 1
ATOM 5532 C CA . ARG C 1 206 ? 6.086 60.462 -3.595 1.00 24.14 203 ARG C CA 1
ATOM 5533 C C . ARG C 1 206 ? 7.401 60.519 -4.391 1.00 24.82 203 ARG C C 1
ATOM 5534 O O . ARG C 1 206 ? 7.963 59.468 -4.705 1.00 25.64 203 ARG C O 1
ATOM 5542 N N . ALA C 1 207 ? 7.874 61.727 -4.708 1.00 25.53 204 ALA C N 1
ATOM 5543 C CA . ALA C 1 207 ? 9.175 61.947 -5.373 1.00 26.29 204 ALA C CA 1
ATOM 5544 C C . ALA C 1 207 ? 10.343 61.341 -4.590 1.00 25.70 204 ALA C C 1
ATOM 5545 O O . ALA C 1 207 ? 11.221 60.685 -5.168 1.00 26.06 204 ALA C O 1
ATOM 5547 N N . LEU C 1 208 ? 10.343 61.539 -3.279 1.00 24.81 205 LEU C N 1
ATOM 5548 C CA . LEU C 1 208 ? 11.378 60.980 -2.418 1.00 24.36 205 LEU C CA 1
ATOM 5549 C C . LEU C 1 208 ? 11.268 59.459 -2.225 1.00 24.25 205 LEU C C 1
ATOM 5550 O O . LEU C 1 208 ? 12.263 58.816 -1.935 1.00 25.06 205 LEU C O 1
ATOM 5555 N N . GLN C 1 209 ? 10.078 58.879 -2.369 1.00 23.15 206 GLN C N 1
ATOM 5556 C CA . GLN C 1 209 ? 9.931 57.421 -2.236 1.00 23.90 206 GLN C CA 1
ATOM 5557 C C . GLN C 1 209 ? 10.742 56.657 -3.275 1.00 24.14 206 GLN C C 1
ATOM 5558 O O . GLN C 1 209 ? 11.068 55.486 -3.031 1.00 23.79 206 GLN C O 1
ATOM 5564 N N . GLN C 1 210 ? 11.049 57.309 -4.398 1.00 25.60 207 GLN C N 1
ATOM 5565 C CA . GLN C 1 210 ? 11.779 56.691 -5.502 1.00 27.39 207 GLN C CA 1
ATOM 5566 C C . GLN C 1 210 ? 13.298 56.705 -5.332 1.00 27.08 207 GLN C C 1
ATOM 5567 O O . GLN C 1 210 ? 13.999 55.935 -6.003 1.00 28.68 207 GLN C O 1
ATOM 5573 N N . VAL C 1 211 ? 13.818 57.565 -4.479 1.00 25.13 208 VAL C N 1
ATOM 5574 C CA . VAL C 1 211 ? 15.272 57.732 -4.360 1.00 26.73 208 VAL C CA 1
ATOM 5575 C C . VAL C 1 211 ? 15.862 56.615 -3.503 1.00 27.77 208 VAL C C 1
ATOM 5576 O O . VAL C 1 211 ? 15.204 56.085 -2.619 1.00 26.28 208 VAL C O 1
ATOM 5580 N N . LYS C 1 212 ? 17.129 56.318 -3.735 1.00 29.47 209 LYS C N 1
ATOM 5581 C CA . LYS C 1 212 ? 17.778 55.183 -3.066 1.00 31.50 209 LYS C CA 1
ATOM 5582 C C . LYS C 1 212 ? 17.833 55.332 -1.584 1.00 31.12 209 LYS C C 1
ATOM 5583 O O . LYS C 1 212 ? 17.796 54.332 -0.887 1.00 34.28 209 LYS C O 1
ATOM 5589 N N . GLU C 1 213 ? 17.931 56.551 -1.079 1.00 30.16 210 GLU C N 1
ATOM 5590 C CA . GLU C 1 213 ? 17.971 56.831 0.365 1.00 31.00 210 GLU C CA 1
ATOM 5591 C C . GLU C 1 213 ? 16.688 56.330 1.088 1.00 31.61 210 GLU C C 1
ATOM 5592 O O . GLU C 1 213 ? 16.724 55.907 2.248 1.00 31.58 210 GLU C O 1
ATOM 5598 N N A PHE C 1 214 ? 15.597 56.204 0.334 0.50 30.31 211 PHE C N 1
ATOM 5599 N N B PHE C 1 214 ? 15.546 56.573 0.464 0.50 31.41 211 PHE C N 1
ATOM 5600 C CA A PHE C 1 214 ? 14.316 55.746 0.924 0.50 28.46 211 PHE C CA 1
ATOM 5601 C CA B PHE C 1 214 ? 14.265 56.307 1.144 0.50 30.36 211 PHE C CA 1
ATOM 5602 C C A PHE C 1 214 ? 14.326 54.318 1.484 0.50 28.38 211 PHE C C 1
ATOM 5603 C C B PHE C 1 214 ? 14.076 54.831 1.505 0.50 30.06 211 PHE C C 1
ATOM 5604 O O A PHE C 1 214 ? 13.843 54.078 2.612 0.50 27.64 211 PHE C O 1
ATOM 5605 O O B PHE C 1 214 ? 13.219 54.474 2.328 0.50 30.50 211 PHE C O 1
ATOM 5620 N N A ARG C 1 215 ? 14.860 53.352 0.747 0.50 27.42 212 ARG C N 1
ATOM 5621 N N B ARG C 1 215 ? 14.944 53.995 0.955 0.50 29.55 212 ARG C N 1
ATOM 5622 C CA A ARG C 1 215 ? 14.893 52.000 1.294 0.50 28.87 212 ARG C CA 1
ATOM 5623 C CA B ARG C 1 215 ? 14.915 52.548 1.110 0.50 29.41 212 ARG C CA 1
ATOM 5624 C C A ARG C 1 215 ? 15.527 52.005 2.687 0.50 27.89 212 ARG C C 1
ATOM 5625 C C B ARG C 1 215 ? 15.706 52.054 2.370 0.50 28.85 212 ARG C C 1
ATOM 5626 O O A ARG C 1 215 ? 15.239 51.106 3.482 0.50 26.94 212 ARG C O 1
ATOM 5627 O O B ARG C 1 215 ? 15.749 50.871 2.704 0.50 28.81 212 ARG C O 1
ATOM 5642 N N . HIS C 1 216 ? 16.341 53.015 3.021 1.00 27.60 213 HIS C N 1
ATOM 5643 C CA . HIS C 1 216 ? 17.110 52.889 4.264 1.00 27.52 213 HIS C CA 1
ATOM 5644 C C . HIS C 1 216 ? 16.336 53.387 5.484 1.00 27.63 213 HIS C C 1
ATOM 5645 O O . HIS C 1 216 ? 16.894 53.508 6.555 1.00 28.44 213 HIS C O 1
ATOM 5652 N N . ASN C 1 217 ? 15.058 53.677 5.308 1.00 27.39 214 ASN C N 1
ATOM 5653 C CA . ASN C 1 217 ? 14.209 54.176 6.397 1.00 29.24 214 ASN C CA 1
ATOM 5654 C C . ASN C 1 217 ? 13.572 52.998 7.044 1.00 30.99 214 ASN C C 1
ATOM 5655 O O . ASN C 1 217 ? 12.583 52.476 6.510 1.00 34.69 214 ASN C O 1
ATOM 5660 N N . ARG C 1 218 ? 14.173 52.543 8.141 1.00 30.82 215 ARG C N 1
ATOM 5661 C CA . ARG C 1 218 ? 13.716 51.414 8.911 1.00 32.61 215 ARG C CA 1
ATOM 5662 C C . ARG C 1 218 ? 12.348 51.714 9.526 1.00 31.86 215 ARG C C 1
ATOM 5663 O O . ARG C 1 218 ? 11.488 50.810 9.670 1.00 32.54 215 ARG C O 1
ATOM 5671 N N . ARG C 1 219 ? 12.190 52.961 9.962 1.00 31.58 216 ARG C N 1
ATOM 5672 C CA . ARG C 1 219 ? 10.911 53.472 10.466 1.00 31.57 216 ARG C CA 1
ATOM 5673 C C . ARG C 1 219 ? 10.659 54.834 9.868 1.00 30.13 216 ARG C C 1
ATOM 5674 O O . ARG C 1 219 ? 11.552 55.709 9.830 1.00 28.44 216 ARG C O 1
ATOM 5682 N N . PHE C 1 220 ? 9.442 55.023 9.389 1.00 28.08 217 PHE C N 1
ATOM 5683 C CA . PHE C 1 220 ? 9.038 56.236 8.712 1.00 27.60 217 PHE C CA 1
ATOM 5684 C C . PHE C 1 220 ? 7.623 56.538 9.211 1.00 28.00 217 PHE C C 1
ATOM 5685 O O . PHE C 1 220 ? 6.695 55.756 8.936 1.00 28.75 217 PHE C O 1
ATOM 5693 N N . GLY C 1 221 ? 7.474 57.580 10.013 1.00 26.51 218 GLY C N 1
ATOM 5694 C CA . GLY C 1 221 ? 6.184 57.898 10.637 1.00 26.82 218 GLY C CA 1
ATOM 5695 C C . GLY C 1 221 ? 5.985 57.150 11.944 1.00 26.87 218 GLY C C 1
ATOM 5696 O O . GLY C 1 221 ? 6.945 56.957 12.713 1.00 27.83 218 GLY C O 1
ATOM 5697 N N . HIS C 1 222 ? 4.761 56.699 12.175 1.00 25.92 219 HIS C N 1
ATOM 5698 C CA . HIS C 1 222 ? 4.380 55.947 13.374 1.00 27.15 219 HIS C CA 1
ATOM 5699 C C . HIS C 1 222 ? 4.692 56.718 14.640 1.00 27.77 219 HIS C C 1
ATOM 5700 O O . HIS C 1 222 ? 5.517 56.285 15.471 1.00 29.13 219 HIS C O 1
ATOM 5707 N N . PRO C 1 223 ? 4.035 57.882 14.801 1.00 26.39 220 PRO C N 1
ATOM 5708 C CA . PRO C 1 223 ? 2.992 58.412 13.950 1.00 25.73 220 PRO C CA 1
ATOM 5709 C C . PRO C 1 223 ? 3.458 59.413 12.884 1.00 25.28 220 PRO C C 1
ATOM 5710 O O . PRO C 1 223 ? 4.446 60.103 13.088 1.00 26.10 220 PRO C O 1
ATOM 5714 N N . THR C 1 224 ? 2.689 59.549 11.795 1.00 23.55 221 THR C N 1
ATOM 5715 C CA . THR C 1 224 ? 2.782 60.723 10.919 1.00 22.85 221 THR C CA 1
ATOM 5716 C C . THR C 1 224 ? 1.762 61.680 11.463 1.00 22.98 221 THR C C 1
ATOM 5717 O O . THR C 1 224 ? 0.564 61.322 11.545 1.00 22.91 221 THR C O 1
ATOM 5721 N N . LEU C 1 225 ? 2.206 62.841 11.939 1.00 21.51 222 LEU C N 1
ATOM 5722 C CA . LEU C 1 225 ? 1.292 63.794 12.577 1.00 22.49 222 LEU C CA 1
ATOM 5723 C C . LEU C 1 225 ? 0.948 64.904 11.588 1.00 23.25 222 LEU C C 1
ATOM 5724 O O . LEU C 1 225 ? 1.838 65.501 10.975 1.00 25.10 222 LEU C O 1
ATOM 5729 N N . LEU C 1 226 ? -0.347 65.119 11.418 1.00 22.36 223 LEU C N 1
ATOM 5730 C CA . LEU C 1 226 ? -0.895 66.142 10.527 1.00 22.56 223 LEU C CA 1
ATOM 5731 C C . LEU C 1 226 ? -1.757 67.060 11.367 1.00 23.41 223 LEU C C 1
ATOM 5732 O O . LEU C 1 226 ? -2.632 66.602 12.135 1.00 23.46 223 LEU C O 1
ATOM 5737 N N . GLY C 1 227 ? -1.534 68.362 11.228 1.00 23.92 224 GLY C N 1
ATOM 5738 C CA . GLY C 1 227 ? -2.310 69.340 11.964 1.00 24.27 224 GLY C CA 1
ATOM 5739 C C . GLY C 1 227 ? -2.420 70.628 11.202 1.00 24.93 224 GLY C C 1
ATOM 5740 O O . GLY C 1 227 ? -1.861 70.763 10.100 1.00 24.58 224 GLY C O 1
ATOM 5741 N N . THR C 1 228 ? -3.094 71.587 11.825 1.00 26.90 225 THR C N 1
ATOM 5742 C CA . THR C 1 228 ? -3.110 72.974 11.374 1.00 27.81 225 THR C CA 1
ATOM 5743 C C . THR C 1 228 ? -2.474 73.861 12.449 1.00 28.55 225 THR C C 1
ATOM 5744 O O . THR C 1 228 ? -2.708 73.706 13.636 1.00 27.41 225 THR C O 1
ATOM 5748 N N . MET C 1 229 ? -1.624 74.774 12.005 1.00 29.95 226 MET C N 1
ATOM 5749 C CA . MET C 1 229 ? -0.918 75.677 12.892 1.00 32.10 226 MET C CA 1
ATOM 5750 C C . MET C 1 229 ? -1.907 76.763 13.263 1.00 33.28 226 MET C C 1
ATOM 5751 O O . MET C 1 229 ? -2.588 77.302 12.397 1.00 33.69 226 MET C O 1
ATOM 5756 N N . SER C 1 230 ? -2.000 77.050 14.555 1.00 33.68 227 SER C N 1
ATOM 5757 C CA . SER C 1 230 ? -3.079 77.889 15.113 1.00 35.78 227 SER C CA 1
ATOM 5758 C C . SER C 1 230 ? -2.590 78.595 16.377 1.00 36.27 227 SER C C 1
ATOM 5759 O O . SER C 1 230 ? -1.779 78.064 17.132 1.00 33.92 227 SER C O 1
ATOM 5762 N N . PRO C 1 231 ? -3.084 79.808 16.624 1.00 39.22 228 PRO C N 1
ATOM 5763 C CA . PRO C 1 231 ? -2.855 80.391 17.955 1.00 39.61 228 PRO C CA 1
ATOM 5764 C C . PRO C 1 231 ? -3.442 79.490 19.035 1.00 39.60 228 PRO C C 1
ATOM 5765 O O . PRO C 1 231 ? -4.515 78.905 18.831 1.00 40.02 228 PRO C O 1
ATOM 5769 N N . LEU C 1 232 ? -2.747 79.341 20.160 1.00 39.86 229 LEU C N 1
ATOM 5770 C CA . LEU C 1 232 ? -3.182 78.399 21.214 1.00 40.19 229 LEU C CA 1
ATOM 5771 C C . LEU C 1 232 ? -4.616 78.681 21.730 1.00 40.95 229 LEU C C 1
ATOM 5772 O O . LEU C 1 232 ? -5.400 77.768 22.019 1.00 40.95 229 LEU C O 1
ATOM 5777 N N . ASP C 1 233 ? -4.958 79.940 21.839 1.00 42.95 230 ASP C N 1
ATOM 5778 C CA . ASP C 1 233 ? -6.298 80.332 22.356 1.00 44.59 230 ASP C CA 1
ATOM 5779 C C . ASP C 1 233 ? -7.473 79.705 21.578 1.00 44.34 230 ASP C C 1
ATOM 5780 O O . ASP C 1 233 ? -8.479 79.289 22.168 1.00 43.26 230 ASP C O 1
ATOM 5785 N N . GLU C 1 234 ? -7.307 79.586 20.260 1.00 44.15 231 GLU C N 1
ATOM 5786 C CA . GLU C 1 234 ? -8.362 79.057 19.383 1.00 44.16 231 GLU C CA 1
ATOM 5787 C C . GLU C 1 234 ? -8.476 77.555 19.489 1.00 42.92 231 GLU C C 1
ATOM 5788 O O . GLU C 1 234 ? -9.535 76.974 19.243 1.00 43.15 231 GLU C O 1
ATOM 5794 N N . ILE C 1 235 ? -7.359 76.904 19.788 1.00 40.98 232 ILE C N 1
ATOM 5795 C CA . ILE C 1 235 ? -7.406 75.485 20.063 1.00 40.26 232 ILE C CA 1
ATOM 5796 C C . ILE C 1 235 ? -8.147 75.260 21.373 1.00 40.75 232 ILE C C 1
ATOM 5797 O O . ILE C 1 235 ? -9.098 74.459 21.452 1.00 40.72 232 ILE C O 1
ATOM 5802 N N . LEU C 1 236 ? -7.708 75.990 22.391 1.00 41.37 233 LEU C N 1
ATOM 5803 C CA . LEU C 1 236 ? -8.183 75.757 23.746 1.00 42.17 233 LEU C CA 1
ATOM 5804 C C . LEU C 1 236 ? -9.629 76.172 23.931 1.00 43.35 233 LEU C C 1
ATOM 5805 O O . LEU C 1 236 ? -10.319 75.599 24.772 1.00 43.50 233 LEU C O 1
ATOM 5810 N N . GLU C 1 237 ? -10.077 77.145 23.137 1.00 44.66 234 GLU C N 1
ATOM 5811 C CA . GLU C 1 237 ? -11.493 77.559 23.086 1.00 46.61 234 GLU C CA 1
ATOM 5812 C C . GLU C 1 237 ? -12.423 76.356 22.903 1.00 45.96 234 GLU C C 1
ATOM 5813 O O . GLU C 1 237 ? -13.503 76.307 23.485 1.00 45.87 234 GLU C O 1
ATOM 5819 N N . LYS C 1 238 ? -11.996 75.396 22.074 1.00 44.86 235 LYS C N 1
ATOM 5820 C CA . LYS C 1 238 ? -12.882 74.302 21.669 1.00 45.04 235 LYS C CA 1
ATOM 5821 C C . LYS C 1 238 ? -13.226 73.463 22.872 1.00 44.78 235 LYS C C 1
ATOM 5822 O O . LYS C 1 238 ? -14.329 72.936 22.982 1.00 45.88 235 LYS C O 1
ATOM 5828 N N . PHE C 1 239 ? -12.262 73.357 23.775 1.00 44.49 236 PHE C N 1
ATOM 5829 C CA . PHE C 1 239 ? -12.405 72.532 24.983 1.00 44.51 236 PHE C CA 1
ATOM 5830 C C . PHE C 1 239 ? -13.162 73.246 26.091 1.00 45.69 236 PHE C C 1
ATOM 5831 O O . PHE C 1 239 ? -13.567 72.631 27.081 1.00 45.00 236 PHE C O 1
ATOM 5839 N N . ALA C 1 240 ? -13.416 74.530 25.861 1.00 46.88 237 ALA C N 1
ATOM 5840 C CA . ALA C 1 240 ? -14.190 75.385 26.788 1.00 47.82 237 ALA C CA 1
ATOM 5841 C C . ALA C 1 240 ? -15.687 75.463 26.439 1.00 48.81 237 ALA C C 1
ATOM 5842 O O . ALA C 1 240 ? -16.482 76.058 27.181 1.00 50.26 237 ALA C O 1
ATOM 5844 N N . GLN C 1 241 ? -16.077 74.814 25.338 1.00 48.65 238 GLN C N 1
ATOM 5845 C CA . GLN C 1 241 ? -17.449 74.844 24.816 1.00 49.40 238 GLN C CA 1
ATOM 5846 C C . GLN C 1 241 ? -18.343 73.769 25.421 1.00 49.96 238 GLN C C 1
ATOM 5847 O O . GLN C 1 241 ? -19.583 73.811 25.254 1.00 51.52 238 GLN C O 1
ATOM 5853 N N . ALA D 1 4 ? 3.294 13.804 48.642 1.00 80.39 1 ALA D N 1
ATOM 5854 C CA . ALA D 1 4 ? 3.025 12.598 47.814 1.00 80.90 1 ALA D CA 1
ATOM 5855 C C . ALA D 1 4 ? 2.390 12.985 46.477 1.00 78.79 1 ALA D C 1
ATOM 5856 O O . ALA D 1 4 ? 3.054 12.974 45.436 1.00 77.07 1 ALA D O 1
ATOM 5858 N N . ASP D 1 5 ? 1.108 13.341 46.526 1.00 78.80 2 ASP D N 1
ATOM 5859 C CA . ASP D 1 5 ? 0.320 13.647 45.318 1.00 77.08 2 ASP D CA 1
ATOM 5860 C C . ASP D 1 5 ? 0.789 14.954 44.684 1.00 74.14 2 ASP D C 1
ATOM 5861 O O . ASP D 1 5 ? 0.693 15.154 43.475 1.00 72.39 2 ASP D O 1
ATOM 5866 N N . ARG D 1 6 ? 1.272 15.842 45.535 1.00 73.57 3 ARG D N 1
ATOM 5867 C CA . ARG D 1 6 ? 1.907 17.083 45.122 1.00 71.23 3 ARG D CA 1
ATOM 5868 C C . ARG D 1 6 ? 3.195 16.797 44.333 1.00 69.72 3 ARG D C 1
ATOM 5869 O O . ARG D 1 6 ? 3.383 17.308 43.235 1.00 67.24 3 ARG D O 1
ATOM 5877 N N . GLU D 1 7 ? 4.054 15.958 44.909 1.00 70.55 4 GLU D N 1
ATOM 5878 C CA . GLU D 1 7 ? 5.307 15.512 44.271 1.00 69.71 4 GLU D CA 1
ATOM 5879 C C . GLU D 1 7 ? 5.024 14.868 42.902 1.00 68.03 4 GLU D C 1
ATOM 5880 O O . GLU D 1 7 ? 5.758 15.102 41.925 1.00 66.73 4 GLU D O 1
ATOM 5886 N N . LYS D 1 8 ? 3.954 14.071 42.855 1.00 67.69 5 LYS D N 1
ATOM 5887 C CA . LYS D 1 8 ? 3.426 13.473 41.613 1.00 66.13 5 LYS D CA 1
ATOM 5888 C C . LYS D 1 8 ? 3.059 14.498 40.544 1.00 62.63 5 LYS D C 1
ATOM 5889 O O . LYS D 1 8 ? 3.478 14.383 39.383 1.00 60.55 5 LYS D O 1
ATOM 5895 N N . LEU D 1 9 ? 2.243 15.475 40.929 1.00 60.85 6 LEU D N 1
ATOM 5896 C CA . LEU D 1 9 ? 1.860 16.551 39.997 1.00 58.44 6 LEU D CA 1
ATOM 5897 C C . LEU D 1 9 ? 3.077 17.301 39.445 1.00 55.92 6 LEU D C 1
ATOM 5898 O O . LEU D 1 9 ? 3.079 17.706 38.275 1.00 54.16 6 LEU D O 1
ATOM 5903 N N . LEU D 1 10 ? 4.094 17.470 40.285 1.00 55.36 7 LEU D N 1
ATOM 5904 C CA . LEU D 1 10 ? 5.304 18.221 39.916 1.00 53.88 7 LEU D CA 1
ATOM 5905 C C . LEU D 1 10 ? 6.322 17.445 39.065 1.00 53.33 7 LEU D C 1
ATOM 5906 O O . LEU D 1 10 ? 7.201 18.062 38.470 1.00 52.45 7 LEU D O 1
ATOM 5911 N N . THR D 1 11 ? 6.217 16.116 39.014 1.00 54.03 8 THR D N 1
ATOM 5912 C CA . THR D 1 11 ? 7.219 15.293 38.312 1.00 53.57 8 THR D CA 1
ATOM 5913 C C . THR D 1 11 ? 6.663 14.422 37.187 1.00 53.26 8 THR D C 1
ATOM 5914 O O . THR D 1 11 ? 7.390 14.081 36.259 1.00 52.63 8 THR D O 1
ATOM 5918 N N . GLU D 1 12 ? 5.385 14.081 37.246 1.00 53.39 9 GLU D N 1
ATOM 5919 C CA . GLU D 1 12 ? 4.809 13.140 36.278 1.00 53.66 9 GLU D CA 1
ATOM 5920 C C . GLU D 1 12 ? 4.521 13.748 34.912 1.00 50.94 9 GLU D C 1
ATOM 5921 O O . GLU D 1 12 ? 4.298 14.945 34.789 1.00 49.21 9 GLU D O 1
ATOM 5927 N N . SER D 1 13 ? 4.527 12.896 33.892 1.00 50.33 10 SER D N 1
ATOM 5928 C CA . SER D 1 13 ? 4.142 13.298 32.539 1.00 48.89 10 SER D CA 1
ATOM 5929 C C . SER D 1 13 ? 2.611 13.385 32.448 1.00 48.63 10 SER D C 1
ATOM 5930 O O . SER D 1 13 ? 1.893 12.827 33.288 1.00 49.36 10 SER D O 1
ATOM 5933 N N . GLY D 1 14 ? 2.124 14.081 31.426 1.00 46.27 11 GLY D N 1
ATOM 5934 C CA . GLY D 1 14 ? 0.681 14.260 31.218 1.00 46.55 11 GLY D CA 1
ATOM 5935 C C . GLY D 1 14 ? 0.000 15.249 32.162 1.00 45.99 11 GLY D C 1
ATOM 5936 O O . GLY D 1 14 ? -1.221 15.279 32.247 1.00 47.82 11 GLY D O 1
ATOM 5937 N N . VAL D 1 15 ? 0.780 16.037 32.887 1.00 44.49 12 VAL D N 1
ATOM 5938 C CA . VAL D 1 15 ? 0.243 17.042 33.802 1.00 44.23 12 VAL D CA 1
ATOM 5939 C C . VAL D 1 15 ? 0.332 18.422 33.159 1.00 42.54 12 VAL D C 1
ATOM 5940 O O . VAL D 1 15 ? 1.365 18.772 32.575 1.00 41.07 12 VAL D O 1
ATOM 5944 N N . TYR D 1 16 ? -0.747 19.192 33.266 1.00 41.92 13 TYR D N 1
ATOM 5945 C CA . TYR D 1 16 ? -0.788 20.565 32.749 1.00 40.67 13 TYR D CA 1
ATOM 5946 C C . TYR D 1 16 ? -0.255 21.539 33.790 1.00 39.85 13 TYR D C 1
ATOM 5947 O O . TYR D 1 16 ? -0.640 21.499 34.968 1.00 40.12 13 TYR D O 1
ATOM 5956 N N . GLY D 1 17 ? 0.672 22.382 33.342 1.00 37.93 14 GLY D N 1
ATOM 5957 C CA . GLY D 1 17 ? 1.149 23.510 34.125 1.00 36.94 14 GLY D CA 1
ATOM 5958 C C . GLY D 1 17 ? 0.617 24.787 33.503 1.00 36.51 14 GLY D C 1
ATOM 5959 O O . GLY D 1 17 ? 0.694 24.986 32.291 1.00 35.12 14 GLY D O 1
ATOM 5960 N N . THR D 1 18 ? 0.048 25.639 34.341 1.00 35.64 15 THR D N 1
ATOM 5961 C CA . THR D 1 18 ? -0.505 26.911 33.928 1.00 35.29 15 THR D CA 1
ATOM 5962 C C . THR D 1 18 ? 0.182 28.023 34.724 1.00 35.11 15 THR D C 1
ATOM 5963 O O . THR D 1 18 ? 0.406 27.902 35.926 1.00 34.65 15 THR D O 1
ATOM 5967 N N . PHE D 1 19 ? 0.533 29.095 34.013 1.00 33.99 16 PHE D N 1
ATOM 5968 C CA . PHE D 1 19 ? 1.148 30.277 34.573 1.00 33.24 16 PHE D CA 1
ATOM 5969 C C . PHE D 1 19 ? 0.226 31.467 34.379 1.00 33.89 16 PHE D C 1
ATOM 5970 O O . PHE D 1 19 ? -0.033 31.905 33.242 1.00 32.57 16 PHE D O 1
ATOM 5978 N N . ALA D 1 20 ? -0.249 32.000 35.508 1.00 34.15 17 ALA D N 1
ATOM 5979 C CA . ALA D 1 20 ? -1.218 33.086 35.528 1.00 34.84 17 ALA D CA 1
ATOM 5980 C C . ALA D 1 20 ? -0.646 34.251 36.316 1.00 34.32 17 ALA D C 1
ATOM 5981 O O . ALA D 1 20 ? -0.312 34.111 37.492 1.00 34.90 17 ALA D O 1
ATOM 5983 N N . THR D 1 21 ? -0.557 35.394 35.644 1.00 33.31 18 THR D N 1
ATOM 5984 C CA . THR D 1 21 ? 0.005 36.592 36.192 1.00 34.23 18 THR D CA 1
ATOM 5985 C C . THR D 1 21 ? -1.073 37.642 36.444 1.00 34.73 18 THR D C 1
ATOM 5986 O O . THR D 1 21 ? -2.004 37.795 35.653 1.00 34.97 18 THR D O 1
ATOM 5990 N N . PHE D 1 22 ? -0.932 38.372 37.539 1.00 35.21 19 PHE D N 1
ATOM 5991 C CA . PHE D 1 22 ? -1.918 39.379 37.924 1.00 36.99 19 PHE D CA 1
ATOM 5992 C C . PHE D 1 22 ? -1.277 40.616 38.488 1.00 36.97 19 PHE D C 1
ATOM 5993 O O . PHE D 1 22 ? -0.261 40.529 39.147 1.00 35.82 19 PHE D O 1
ATOM 6001 N N . GLN D 1 23 ? -1.929 41.754 38.264 1.00 38.55 20 GLN D N 1
ATOM 6002 C CA . GLN D 1 23 ? -1.554 43.023 38.853 1.00 39.83 20 GLN D CA 1
ATOM 6003 C C . GLN D 1 23 ? -2.781 43.678 39.505 1.00 42.04 20 GLN D C 1
ATOM 6004 O O . GLN D 1 23 ? -3.864 43.693 38.928 1.00 42.36 20 GLN D O 1
ATOM 6010 N N . MET D 1 24 ? -2.594 44.212 40.702 1.00 43.23 21 MET D N 1
ATOM 6011 C CA . MET D 1 24 ? -3.687 44.874 41.416 1.00 45.41 21 MET D CA 1
ATOM 6012 C C . MET D 1 24 ? -3.954 46.254 40.848 1.00 46.44 21 MET D C 1
ATOM 6013 O O . MET D 1 24 ? -3.038 47.057 40.709 1.00 44.50 21 MET D O 1
ATOM 6018 N N . ASP D 1 25 ? -5.221 46.538 40.567 1.00 48.17 22 ASP D N 1
ATOM 6019 C CA . ASP D 1 25 ? -5.639 47.871 40.125 1.00 50.32 22 ASP D CA 1
ATOM 6020 C C . ASP D 1 25 ? -5.540 48.898 41.269 1.00 51.84 22 ASP D C 1
ATOM 6021 O O . ASP D 1 25 ? -5.476 48.535 42.441 1.00 52.35 22 ASP D O 1
ATOM 6026 N N . HIS D 1 26 ? -5.524 50.180 40.924 1.00 53.14 23 HIS D N 1
ATOM 6027 C CA . HIS D 1 26 ? -5.413 51.249 41.933 1.00 54.84 23 HIS D CA 1
ATOM 6028 C C . HIS D 1 26 ? -6.638 51.392 42.814 1.00 57.12 23 HIS D C 1
ATOM 6029 O O . HIS D 1 26 ? -6.506 51.552 44.031 1.00 57.78 23 HIS D O 1
ATOM 6036 N N . ASP D 1 27 ? -7.815 51.356 42.187 1.00 57.95 24 ASP D N 1
ATOM 6037 C CA . ASP D 1 27 ? -9.061 51.673 42.887 1.00 60.37 24 ASP D CA 1
ATOM 6038 C C . ASP D 1 27 ? -9.310 50.676 44.009 1.00 60.23 24 ASP D C 1
ATOM 6039 O O . ASP D 1 27 ? -10.103 50.941 44.880 1.00 62.04 24 ASP D O 1
ATOM 6044 N N . TRP D 1 28 ? -8.617 49.542 43.973 1.00 58.69 25 TRP D N 1
ATOM 6045 C CA . TRP D 1 28 ? -8.493 48.672 45.138 1.00 58.56 25 TRP D CA 1
ATOM 6046 C C . TRP D 1 28 ? -8.121 49.434 46.403 1.00 59.03 25 TRP D C 1
ATOM 6047 O O . TRP D 1 28 ? -8.745 49.255 47.434 1.00 58.80 25 TRP D O 1
ATOM 6058 N N . TRP D 1 29 ? -7.111 50.289 46.310 1.00 58.32 26 TRP D N 1
ATOM 6059 C CA . TRP D 1 29 ? -6.580 50.994 47.476 1.00 59.28 26 TRP D CA 1
ATOM 6060 C C . TRP D 1 29 ? -7.562 52.052 48.004 1.00 61.18 26 TRP D C 1
ATOM 6061 O O . TRP D 1 29 ? -7.380 52.528 49.101 1.00 62.45 26 TRP D O 1
ATOM 6072 N N . ASP D 1 30 ? -8.584 52.391 47.214 1.00 61.90 27 ASP D N 1
ATOM 6073 C CA . ASP D 1 30 ? -9.696 53.284 47.628 1.00 64.37 27 ASP D CA 1
ATOM 6074 C C . ASP D 1 30 ? -10.758 52.576 48.480 1.00 65.42 27 ASP D C 1
ATOM 6075 O O . ASP D 1 30 ? -11.592 53.228 49.118 1.00 66.38 27 ASP D O 1
ATOM 6080 N N . LEU D 1 31 ? -10.745 51.248 48.460 1.00 64.87 28 LEU D N 1
ATOM 6081 C CA . LEU D 1 31 ? -11.688 50.450 49.265 1.00 66.04 28 LEU D CA 1
ATOM 6082 C C . LEU D 1 31 ? -11.257 50.512 50.738 1.00 67.26 28 LEU D C 1
ATOM 6083 O O . LEU D 1 31 ? -10.057 50.443 51.023 1.00 66.14 28 LEU D O 1
ATOM 6088 N N . PRO D 1 32 ? -12.222 50.608 51.684 1.00 69.78 29 PRO D N 1
ATOM 6089 C CA . PRO D 1 32 ? -11.867 50.653 53.119 1.00 71.34 29 PRO D CA 1
ATOM 6090 C C . PRO D 1 32 ? -10.901 49.533 53.556 1.00 70.90 29 PRO D C 1
ATOM 6091 O O . PRO D 1 32 ? -11.007 48.403 53.076 1.00 70.03 29 PRO D O 1
ATOM 6095 N N . GLY D 1 33 ? -9.985 49.850 54.469 1.00 71.62 30 GLY D N 1
ATOM 6096 C CA . GLY D 1 33 ? -8.988 48.882 54.953 1.00 71.48 30 GLY D CA 1
ATOM 6097 C C . GLY D 1 33 ? -9.543 47.502 55.318 1.00 72.20 30 GLY D C 1
ATOM 6098 O O . GLY D 1 33 ? -9.213 46.508 54.680 1.00 71.02 30 GLY D O 1
ATOM 6099 N N . GLU D 1 34 ? -10.392 47.435 56.339 1.00 74.16 31 GLU D N 1
ATOM 6100 C CA . GLU D 1 34 ? -10.917 46.133 56.795 1.00 74.81 31 GLU D CA 1
ATOM 6101 C C . GLU D 1 34 ? -11.729 45.397 55.719 1.00 73.72 31 GLU D C 1
ATOM 6102 O O . GLU D 1 34 ? -11.893 44.176 55.791 1.00 73.64 31 GLU D O 1
ATOM 6108 N N . SER D 1 35 ? -12.240 46.136 54.737 1.00 72.69 32 SER D N 1
ATOM 6109 C CA . SER D 1 35 ? -12.896 45.535 53.564 1.00 71.71 32 SER D CA 1
ATOM 6110 C C . SER D 1 35 ? -11.908 44.692 52.761 1.00 69.27 32 SER D C 1
ATOM 6111 O O . SER D 1 35 ? -12.258 43.649 52.199 1.00 68.76 32 SER D O 1
ATOM 6114 N N . ARG D 1 36 ? -10.674 45.168 52.711 1.00 67.51 33 ARG D N 1
ATOM 6115 C CA . ARG D 1 36 ? -9.615 44.509 51.963 1.00 65.17 33 ARG D CA 1
ATOM 6116 C C . ARG D 1 36 ? -9.017 43.334 52.762 1.00 65.21 33 ARG D C 1
ATOM 6117 O O . ARG D 1 36 ? -8.680 42.286 52.200 1.00 63.27 33 ARG D O 1
ATOM 6125 N N . VAL D 1 37 ? -8.963 43.483 54.082 1.00 66.66 34 VAL D N 1
ATOM 6126 C CA . VAL D 1 37 ? -8.630 42.349 54.967 1.00 67.19 34 VAL D CA 1
ATOM 6127 C C . VAL D 1 37 ? -9.589 41.146 54.764 1.00 67.00 34 VAL D C 1
ATOM 6128 O O . VAL D 1 37 ? -9.163 39.995 54.617 1.00 65.65 34 VAL D O 1
ATOM 6132 N N . ILE D 1 38 ? -10.884 41.428 54.722 1.00 67.99 35 ILE D N 1
ATOM 6133 C CA . ILE D 1 38 ? -11.893 40.376 54.536 1.00 68.21 35 ILE D CA 1
ATOM 6134 C C . ILE D 1 38 ? -11.799 39.745 53.133 1.00 65.99 35 ILE D C 1
ATOM 6135 O O . ILE D 1 38 ? -11.999 38.531 52.978 1.00 64.95 35 ILE D O 1
ATOM 6140 N N . SER D 1 39 ? -11.478 40.557 52.123 1.00 63.50 36 SER D N 1
ATOM 6141 C CA . SER D 1 39 ? -11.458 40.055 50.746 1.00 61.91 36 SER D CA 1
ATOM 6142 C C . SER D 1 39 ? -10.286 39.090 50.515 1.00 60.22 36 SER D C 1
ATOM 6143 O O . SER D 1 39 ? -10.402 38.133 49.719 1.00 59.35 36 SER D O 1
ATOM 6146 N N . VAL D 1 40 ? -9.181 39.352 51.221 1.00 59.56 37 VAL D N 1
ATOM 6147 C CA . VAL D 1 40 ? -8.000 38.480 51.232 1.00 58.25 37 VAL D CA 1
ATOM 6148 C C . VAL D 1 40 ? -8.312 37.108 51.852 1.00 58.86 37 VAL D C 1
ATOM 6149 O O . VAL D 1 40 ? -7.788 36.080 51.433 1.00 57.21 37 VAL D O 1
ATOM 6153 N N . ALA D 1 41 ? -9.169 37.095 52.859 1.00 59.99 38 ALA D N 1
ATOM 6154 C CA . ALA D 1 41 ? -9.560 35.822 53.500 1.00 60.95 38 ALA D CA 1
ATOM 6155 C C . ALA D 1 41 ? -10.253 34.861 52.520 1.00 59.82 38 ALA D C 1
ATOM 6156 O O . ALA D 1 41 ? -9.981 33.660 52.534 1.00 58.08 38 ALA D O 1
ATOM 6158 N N . GLU D 1 42 ? -11.121 35.408 51.664 1.00 59.76 39 GLU D N 1
ATOM 6159 C CA . GLU D 1 42 ? -11.834 34.638 50.620 1.00 59.78 39 GLU D CA 1
ATOM 6160 C C . GLU D 1 42 ? -10.874 33.857 49.739 1.00 58.28 39 GLU D C 1
ATOM 6161 O O . GLU D 1 42 ? -11.052 32.676 49.479 1.00 56.94 39 GLU D O 1
ATOM 6167 N N . VAL D 1 43 ? -9.833 34.536 49.267 1.00 56.56 40 VAL D N 1
ATOM 6168 C CA . VAL D 1 43 ? -8.872 33.904 48.382 1.00 55.78 40 VAL D CA 1
ATOM 6169 C C . VAL D 1 43 ? -8.130 32.737 49.045 1.00 56.23 40 VAL D C 1
ATOM 6170 O O . VAL D 1 43 ? -7.952 31.686 48.441 1.00 54.62 40 VAL D O 1
ATOM 6174 N N . LYS D 1 44 ? -7.722 32.918 50.294 1.00 58.85 41 LYS D N 1
ATOM 6175 C CA . LYS D 1 44 ? -7.008 31.849 51.029 1.00 60.46 41 LYS D CA 1
ATOM 6176 C C . LYS D 1 44 ? -7.834 30.551 51.197 1.00 62.22 41 LYS D C 1
ATOM 6177 O O . LYS D 1 44 ? -7.295 29.436 51.124 1.00 62.17 41 LYS D O 1
ATOM 6183 N N . GLY D 1 45 ? -9.130 30.708 51.460 1.00 63.31 42 GLY D N 1
ATOM 6184 C CA . GLY D 1 45 ? -10.057 29.566 51.565 1.00 64.66 42 GLY D CA 1
ATOM 6185 C C . GLY D 1 45 ? -10.338 28.913 50.220 1.00 63.43 42 GLY D C 1
ATOM 6186 O O . GLY D 1 45 ? -10.431 27.683 50.122 1.00 63.03 42 GLY D O 1
ATOM 6187 N N . LEU D 1 46 ? -10.472 29.747 49.188 1.00 61.69 43 LEU D N 1
ATOM 6188 C CA . LEU D 1 46 ? -10.684 29.268 47.817 1.00 60.94 43 LEU D CA 1
ATOM 6189 C C . LEU D 1 46 ? -9.510 28.404 47.379 1.00 59.45 43 LEU D C 1
ATOM 6190 O O . LEU D 1 46 ? -9.701 27.311 46.845 1.00 58.82 43 LEU D O 1
ATOM 6195 N N . VAL D 1 47 ? -8.289 28.884 47.597 1.00 59.21 44 VAL D N 1
ATOM 6196 C CA . VAL D 1 47 ? -7.112 28.083 47.234 1.00 58.59 44 VAL D CA 1
ATOM 6197 C C . VAL D 1 47 ? -7.083 26.782 48.050 1.00 60.92 44 VAL D C 1
ATOM 6198 O O . VAL D 1 47 ? -6.798 25.709 47.518 1.00 60.75 44 VAL D O 1
ATOM 6202 N N . GLU D 1 48 ? -7.433 26.872 49.333 1.00 63.51 45 GLU D N 1
ATOM 6203 C CA . GLU D 1 48 ? -7.467 25.682 50.216 1.00 65.78 45 GLU D CA 1
ATOM 6204 C C . GLU D 1 48 ? -8.445 24.604 49.752 1.00 66.38 45 GLU D C 1
ATOM 6205 O O . GLU D 1 48 ? -8.125 23.422 49.786 1.00 67.19 45 GLU D O 1
ATOM 6211 N N . GLN D 1 49 ? -9.644 25.012 49.352 1.00 66.09 46 GLN D N 1
ATOM 6212 C CA . GLN D 1 49 ? -10.642 24.079 48.815 1.00 66.49 46 GLN D CA 1
ATOM 6213 C C . GLN D 1 49 ? -10.150 23.224 47.647 1.00 65.62 46 GLN D C 1
ATOM 6214 O O . GLN D 1 49 ? -10.408 22.013 47.598 1.00 66.64 46 GLN D O 1
ATOM 6220 N N . TRP D 1 50 ? -9.498 23.880 46.688 1.00 62.86 47 TRP D N 1
ATOM 6221 C CA . TRP D 1 50 ? -9.096 23.243 45.416 1.00 61.87 47 TRP D CA 1
ATOM 6222 C C . TRP D 1 50 ? -7.890 22.303 45.541 1.00 62.72 47 TRP D C 1
ATOM 6223 O O . TRP D 1 50 ? -7.560 21.579 44.600 1.00 62.41 47 TRP D O 1
ATOM 6234 N N . SER D 1 51 ? -7.243 22.321 46.704 1.00 64.68 48 SER D N 1
ATOM 6235 C CA . SER D 1 51 ? -6.185 21.359 47.037 1.00 65.45 48 SER D CA 1
ATOM 6236 C C . SER D 1 51 ? -6.639 19.925 46.799 1.00 67.09 48 SER D C 1
ATOM 6237 O O . SER D 1 51 ? -7.813 19.574 46.995 1.00 68.29 48 SER D O 1
ATOM 6240 N N . GLY D 1 52 ? -5.695 19.087 46.404 1.00 66.84 49 GLY D N 1
ATOM 6241 C CA . GLY D 1 52 ? -6.026 17.736 45.963 1.00 68.16 49 GLY D CA 1
ATOM 6242 C C . GLY D 1 52 ? -6.241 17.783 44.462 1.00 66.46 49 GLY D C 1
ATOM 6243 O O . GLY D 1 52 ? -5.348 17.396 43.699 1.00 66.47 49 GLY D O 1
ATOM 6244 N N . LYS D 1 53 ? -7.407 18.284 44.038 1.00 65.56 50 LYS D N 1
ATOM 6245 C CA . LYS D 1 53 ? -7.710 18.417 42.596 1.00 63.52 50 LYS D CA 1
ATOM 6246 C C . LYS D 1 53 ? -6.539 19.041 41.848 1.00 59.83 50 LYS D C 1
ATOM 6247 O O . LYS D 1 53 ? -6.049 18.480 40.872 1.00 59.48 50 LYS D O 1
ATOM 6253 N N . ILE D 1 54 ? -6.090 20.198 42.323 1.00 57.17 51 ILE D N 1
ATOM 6254 C CA . ILE D 1 54 ? -4.983 20.934 41.675 1.00 54.14 51 ILE D CA 1
ATOM 6255 C C . ILE D 1 54 ? -3.952 21.380 42.702 1.00 53.17 51 ILE D C 1
ATOM 6256 O O . ILE D 1 54 ? -4.246 21.466 43.895 1.00 54.11 51 ILE D O 1
ATOM 6261 N N . LEU D 1 55 ? -2.741 21.655 42.227 1.00 50.34 52 LEU D N 1
ATOM 6262 C CA . LEU D 1 55 ? -1.682 22.223 43.057 1.00 49.53 52 LEU D CA 1
ATOM 6263 C C . LEU D 1 55 ? -1.453 23.683 42.652 1.00 47.17 52 LEU D C 1
ATOM 6264 O O . LEU D 1 55 ? -1.175 23.964 41.485 1.00 44.37 52 LEU D O 1
ATOM 6269 N N . VAL D 1 56 ? -1.562 24.591 43.614 1.00 46.50 53 VAL D N 1
ATOM 6270 C CA . VAL D 1 56 ? -1.361 26.013 43.382 1.00 45.46 53 VAL D CA 1
ATOM 6271 C C . VAL D 1 56 ? -0.147 26.477 44.187 1.00 45.37 53 VAL D C 1
ATOM 6272 O O . VAL D 1 56 ? -0.120 26.340 45.409 1.00 46.06 53 VAL D O 1
ATOM 6276 N N . GLU D 1 57 ? 0.863 26.990 43.487 1.00 42.75 54 GLU D N 1
ATOM 6277 C CA . GLU D 1 57 ? 2.015 27.623 44.128 1.00 43.13 54 GLU D CA 1
ATOM 6278 C C . GLU D 1 57 ? 2.041 29.084 43.748 1.00 40.98 54 GLU D C 1
ATOM 6279 O O . GLU D 1 57 ? 1.670 29.433 42.642 1.00 39.47 54 GLU D O 1
ATOM 6285 N N . SER D 1 58 ? 2.488 29.927 44.671 1.00 41.23 55 SER D N 1
ATOM 6286 C CA . SER D 1 58 ? 2.379 31.374 44.518 1.00 40.59 55 SER D CA 1
ATOM 6287 C C . SER D 1 58 ? 3.746 32.042 44.556 1.00 39.62 55 SER D C 1
ATOM 6288 O O . SER D 1 58 ? 4.637 31.602 45.290 1.00 39.67 55 SER D O 1
ATOM 6291 N N . TYR D 1 59 ? 3.857 33.136 43.802 1.00 38.03 56 TYR D N 1
ATOM 6292 C CA . TYR D 1 59 ? 5.107 33.877 43.606 1.00 37.75 56 TYR D CA 1
ATOM 6293 C C . TYR D 1 59 ? 4.859 35.379 43.679 1.00 36.95 56 TYR D C 1
ATOM 6294 O O . TYR D 1 59 ? 3.886 35.886 43.121 1.00 36.38 56 TYR D O 1
ATOM 6303 N N . LEU D 1 60 ? 5.714 36.069 44.426 1.00 37.05 57 LEU D N 1
ATOM 6304 C CA . LEU D 1 60 ? 5.672 37.516 44.520 1.00 37.00 57 LEU D CA 1
ATOM 6305 C C . LEU D 1 60 ? 6.459 38.080 43.332 1.00 35.83 57 LEU D C 1
ATOM 6306 O O . LEU D 1 60 ? 7.685 37.934 43.281 1.00 35.94 57 LEU D O 1
ATOM 6311 N N . LEU D 1 61 ? 5.757 38.672 42.372 1.00 35.12 58 LEU D N 1
ATOM 6312 C CA . LEU D 1 61 ? 6.417 39.361 41.233 1.00 34.24 58 LEU D CA 1
ATOM 6313 C C . LEU D 1 61 ? 6.552 40.852 41.462 1.00 34.35 58 LEU D C 1
ATOM 6314 O O . LEU D 1 61 ? 7.357 41.517 40.798 1.00 34.06 58 LEU D O 1
ATOM 6319 N N . ARG D 1 62 ? 5.779 41.367 42.430 1.00 35.30 59 ARG D N 1
ATOM 6320 C CA . ARG D 1 62 ? 5.796 42.782 42.785 1.00 35.88 59 ARG D CA 1
ATOM 6321 C C . ARG D 1 62 ? 7.213 43.256 43.086 1.00 35.82 59 ARG D C 1
ATOM 6322 O O . ARG D 1 62 ? 7.874 42.708 43.944 1.00 36.80 59 ARG D O 1
ATOM 6330 N N . GLY D 1 63 ? 7.668 44.267 42.372 1.00 34.65 60 GLY D N 1
ATOM 6331 C CA . GLY D 1 63 ? 9.042 44.768 42.547 1.00 35.27 60 GLY D CA 1
ATOM 6332 C C . GLY D 1 63 ? 10.153 43.982 41.860 1.00 34.57 60 GLY D C 1
ATOM 6333 O O . GLY D 1 63 ? 11.304 44.383 41.942 1.00 34.35 60 GLY D O 1
ATOM 6334 N N . LEU D 1 64 ? 9.826 42.879 41.193 1.00 33.35 61 LEU D N 1
ATOM 6335 C CA . LEU D 1 64 ? 10.803 42.166 40.319 1.00 32.59 61 LEU D CA 1
ATOM 6336 C C . LEU D 1 64 ? 10.387 42.049 38.849 1.00 31.90 61 LEU D C 1
ATOM 6337 O O . LEU D 1 64 ? 11.264 41.989 37.959 1.00 30.58 61 LEU D O 1
ATOM 6342 N N . SER D 1 65 ? 9.085 41.963 38.586 1.00 31.21 62 SER D N 1
ATOM 6343 C CA . SER D 1 65 ? 8.572 41.948 37.211 1.00 31.38 62 SER D CA 1
ATOM 6344 C C . SER D 1 65 ? 7.677 43.148 36.936 1.00 31.81 62 SER D C 1
ATOM 6345 O O . SER D 1 65 ? 6.747 43.451 37.689 1.00 32.74 62 SER D O 1
ATOM 6348 N N . ASP D 1 66 ? 7.921 43.776 35.801 1.00 31.71 63 ASP D N 1
ATOM 6349 C CA . ASP D 1 66 ? 7.169 44.945 35.397 1.00 34.55 63 ASP D CA 1
ATOM 6350 C C . ASP D 1 66 ? 5.664 44.628 35.245 1.00 34.75 63 ASP D C 1
ATOM 6351 O O . ASP D 1 66 ? 5.291 43.555 34.801 1.00 34.25 63 ASP D O 1
ATOM 6356 N N . HIS D 1 67 ? 4.824 45.542 35.707 1.00 36.22 64 HIS D N 1
ATOM 6357 C CA . HIS D 1 67 ? 3.349 45.379 35.641 1.00 37.99 64 HIS D CA 1
ATOM 6358 C C . HIS D 1 67 ? 2.798 44.054 36.155 1.00 37.04 64 HIS D C 1
ATOM 6359 O O . HIS D 1 67 ? 1.890 43.481 35.539 1.00 38.18 64 HIS D O 1
ATOM 6366 N N . ALA D 1 68 ? 3.355 43.534 37.244 1.00 36.08 65 ALA D N 1
ATOM 6367 C CA . ALA D 1 68 ? 2.889 42.260 37.787 1.00 35.83 65 ALA D CA 1
ATOM 6368 C C . ALA D 1 68 ? 3.159 42.180 39.278 1.00 35.65 65 ALA D C 1
ATOM 6369 O O . ALA D 1 68 ? 4.241 42.526 39.747 1.00 34.77 65 ALA D O 1
ATOM 6371 N N . ASP D 1 69 ? 2.165 41.696 40.014 1.00 35.64 66 ASP D N 1
ATOM 6372 C CA . ASP D 1 69 ? 2.270 41.558 41.458 1.00 36.34 66 ASP D CA 1
ATOM 6373 C C . ASP D 1 69 ? 2.358 40.100 41.904 1.00 35.67 66 ASP D C 1
ATOM 6374 O O . ASP D 1 69 ? 3.119 39.773 42.798 1.00 35.60 66 ASP D O 1
ATOM 6379 N N . LEU D 1 70 ? 1.560 39.247 41.278 1.00 35.35 67 LEU D N 1
ATOM 6380 C CA . LEU D 1 70 ? 1.368 37.869 41.692 1.00 36.58 67 LEU D CA 1
ATOM 6381 C C . LEU D 1 70 ? 1.411 36.972 40.478 1.00 35.29 67 LEU D C 1
ATOM 6382 O O . LEU D 1 70 ? 0.902 37.320 39.431 1.00 34.98 67 LEU D O 1
ATOM 6387 N N . MET D 1 71 ? 2.030 35.817 40.640 1.00 35.65 68 MET D N 1
ATOM 6388 C CA . MET D 1 71 ? 1.889 34.730 39.695 1.00 35.54 68 MET D CA 1
ATOM 6389 C C . MET D 1 71 ? 1.471 33.463 40.421 1.00 36.30 68 MET D C 1
ATOM 6390 O O . MET D 1 71 ? 1.949 33.174 41.512 1.00 36.87 68 MET D O 1
ATOM 6395 N N . PHE D 1 72 ? 0.535 32.736 39.821 1.00 36.80 69 PHE D N 1
ATOM 6396 C CA . PHE D 1 72 ? 0.250 31.376 40.206 1.00 37.22 69 PHE D CA 1
ATOM 6397 C C . PHE D 1 72 ? 0.920 30.441 39.194 1.00 36.23 69 PHE D C 1
ATOM 6398 O O . PHE D 1 72 ? 0.821 30.651 38.001 1.00 34.99 69 PHE D O 1
ATOM 6406 N N . ARG D 1 73 ? 1.552 29.402 39.699 1.00 36.11 70 ARG D N 1
ATOM 6407 C CA . ARG D 1 73 ? 1.821 28.203 38.896 1.00 36.39 70 ARG D CA 1
ATOM 6408 C C . ARG D 1 73 ? 0.847 27.137 39.366 1.00 37.26 70 ARG D C 1
ATOM 6409 O O . ARG D 1 73 ? 0.867 26.782 40.534 1.00 38.42 70 ARG D O 1
ATOM 6417 N N . VAL D 1 74 ? 0.008 26.654 38.451 1.00 37.30 71 VAL D N 1
ATOM 6418 C CA . VAL D 1 74 ? -1.029 25.648 38.778 1.00 38.97 71 VAL D CA 1
ATOM 6419 C C . VAL D 1 74 ? -0.751 24.353 38.028 1.00 39.46 71 VAL D C 1
ATOM 6420 O O . VAL D 1 74 ? -0.504 24.375 36.814 1.00 39.01 71 VAL D O 1
ATOM 6424 N N . HIS D 1 75 ? -0.732 23.236 38.746 1.00 41.14 72 HIS D N 1
ATOM 6425 C CA . HIS D 1 75 ? -0.646 21.915 38.110 1.00 41.71 72 HIS D CA 1
ATOM 6426 C C . HIS D 1 75 ? -1.966 21.143 38.275 1.00 43.81 72 HIS D C 1
ATOM 6427 O O . HIS D 1 75 ? -2.585 21.140 39.359 1.00 44.05 72 HIS D O 1
ATOM 6434 N N . ALA D 1 76 ? -2.384 20.497 37.191 1.00 44.05 73 ALA D N 1
ATOM 6435 C CA . ALA D 1 76 ? -3.674 19.820 37.142 1.00 46.04 73 ALA D CA 1
ATOM 6436 C C . ALA D 1 76 ? -3.617 18.732 36.091 1.00 46.78 73 ALA D C 1
ATOM 6437 O O . ALA D 1 76 ? -2.989 18.891 35.047 1.00 45.07 73 ALA D O 1
ATOM 6439 N N . ARG D 1 77 ? -4.276 17.616 36.350 1.00 49.12 74 ARG D N 1
ATOM 6440 C CA . ARG D 1 77 ? -4.325 16.556 35.336 1.00 50.62 74 ARG D CA 1
ATOM 6441 C C . ARG D 1 77 ? -5.363 16.915 34.274 1.00 49.74 74 ARG D C 1
ATOM 6442 O O . ARG D 1 77 ? -5.370 16.362 33.197 1.00 49.09 74 ARG D O 1
ATOM 6450 N N . THR D 1 78 ? -6.260 17.835 34.609 1.00 50.25 75 THR D N 1
ATOM 6451 C CA . THR D 1 78 ? -7.309 18.264 33.697 1.00 50.07 75 THR D CA 1
ATOM 6452 C C . THR D 1 78 ? -7.298 19.779 33.642 1.00 48.55 75 THR D C 1
ATOM 6453 O O . THR D 1 78 ? -7.518 20.437 34.665 1.00 47.72 75 THR D O 1
ATOM 6457 N N . LEU D 1 79 ? -7.058 20.342 32.459 1.00 46.27 76 LEU D N 1
ATOM 6458 C CA . LEU D 1 79 ? -7.019 21.790 32.314 1.00 44.77 76 LEU D CA 1
ATOM 6459 C C . LEU D 1 79 ? -8.348 22.481 32.677 1.00 44.63 76 LEU D C 1
ATOM 6460 O O . LEU D 1 79 ? -8.338 23.619 33.147 1.00 42.64 76 LEU D O 1
ATOM 6465 N N . SER D 1 80 ? -9.474 21.788 32.475 1.00 45.60 77 SER D N 1
ATOM 6466 C CA . SER D 1 80 ? -10.784 22.246 32.975 1.00 47.70 77 SER D CA 1
ATOM 6467 C C . SER D 1 80 ? -10.782 22.686 34.427 1.00 47.56 77 SER D C 1
ATOM 6468 O O . SER D 1 80 ? -11.460 23.651 34.792 1.00 47.52 77 SER D O 1
ATOM 6471 N N . ASP D 1 81 ? -10.102 21.903 35.257 1.00 47.40 78 ASP D N 1
ATOM 6472 C CA . ASP D 1 81 ? -10.008 22.187 36.697 1.00 47.19 78 ASP D CA 1
ATOM 6473 C C . ASP D 1 81 ? -9.266 23.495 36.944 1.00 44.51 78 ASP D C 1
ATOM 6474 O O . ASP D 1 81 ? -9.684 24.338 37.717 1.00 43.72 78 ASP D O 1
ATOM 6479 N N . THR D 1 82 ? -8.169 23.691 36.224 1.00 42.58 79 THR D N 1
ATOM 6480 C CA . THR D 1 82 ? -7.452 24.962 36.305 1.00 40.66 79 THR D CA 1
ATOM 6481 C C . THR D 1 82 ? -8.343 26.147 35.911 1.00 39.76 79 THR D C 1
ATOM 6482 O O . THR D 1 82 ? -8.367 27.162 36.611 1.00 38.72 79 THR D O 1
ATOM 6486 N N . GLN D 1 83 ? -9.086 25.997 34.813 1.00 39.38 80 GLN D N 1
ATOM 6487 C CA . GLN D 1 83 ? -10.029 27.021 34.359 1.00 39.94 80 GLN D CA 1
ATOM 6488 C C . GLN D 1 83 ? -10.985 27.389 35.483 1.00 41.53 80 GLN D C 1
ATOM 6489 O O . GLN D 1 83 ? -11.118 28.540 35.835 1.00 42.16 80 GLN D O 1
ATOM 6495 N N . GLN D 1 84 ? -11.646 26.389 36.031 1.00 42.91 81 GLN D N 1
ATOM 6496 C CA . GLN D 1 84 ? -12.642 26.640 37.075 1.00 44.34 81 GLN D CA 1
ATOM 6497 C C . GLN D 1 84 ? -12.040 27.357 38.294 1.00 44.26 81 GLN D C 1
ATOM 6498 O O . GLN D 1 84 ? -12.679 28.288 38.844 1.00 44.64 81 GLN D O 1
ATOM 6504 N N . PHE D 1 85 ? -10.827 26.976 38.695 1.00 43.39 82 PHE D N 1
ATOM 6505 C CA . PHE D 1 85 ? -10.139 27.632 39.822 1.00 43.28 82 PHE D CA 1
ATOM 6506 C C . PHE D 1 85 ? -9.805 29.077 39.521 1.00 42.34 82 PHE D C 1
ATOM 6507 O O . PHE D 1 85 ? -10.083 29.998 40.332 1.00 42.67 82 PHE D O 1
ATOM 6515 N N . LEU D 1 86 ? -9.163 29.296 38.367 1.00 40.63 83 LEU D N 1
ATOM 6516 C CA . LEU D 1 86 ? -8.816 30.648 37.983 1.00 40.59 83 LEU D CA 1
ATOM 6517 C C . LEU D 1 86 ? -10.029 31.546 37.863 1.00 41.75 83 LEU D C 1
ATOM 6518 O O . LEU D 1 86 ? -10.005 32.698 38.317 1.00 41.83 83 LEU D O 1
ATOM 6523 N N . SER D 1 87 ? -11.103 31.019 37.280 1.00 42.65 84 SER D N 1
ATOM 6524 C CA . SER D 1 87 ? -12.313 31.800 37.141 1.00 44.35 84 SER D CA 1
ATOM 6525 C C . SER D 1 87 ? -12.887 32.126 38.536 1.00 45.49 84 SER D C 1
ATOM 6526 O O . SER D 1 87 ? -13.190 33.278 38.811 1.00 45.44 84 SER D O 1
ATOM 6529 N N . ALA D 1 88 ? -12.942 31.135 39.422 1.00 46.89 85 ALA D N 1
ATOM 6530 C CA . ALA D 1 88 ? -13.361 31.372 40.835 1.00 48.30 85 ALA D CA 1
ATOM 6531 C C . ALA D 1 88 ? -12.442 32.389 41.546 1.00 47.65 85 ALA D C 1
ATOM 6532 O O . ALA D 1 88 ? -12.896 33.313 42.215 1.00 47.19 85 ALA D O 1
ATOM 6534 N N . PHE D 1 89 ? -11.135 32.242 41.375 1.00 46.70 86 PHE D N 1
ATOM 6535 C CA . PHE D 1 89 ? -10.180 33.250 41.883 1.00 46.18 86 PHE D CA 1
ATOM 6536 C C . PHE D 1 89 ? -10.450 34.665 41.366 1.00 46.68 86 PHE D C 1
ATOM 6537 O O . PHE D 1 89 ? -10.533 35.603 42.159 1.00 47.06 86 PHE D O 1
ATOM 6545 N N . MET D 1 90 ? -10.585 34.816 40.048 1.00 46.50 87 MET D N 1
ATOM 6546 C CA . MET D 1 90 ? -10.836 36.137 39.439 1.00 46.91 87 MET D CA 1
ATOM 6547 C C . MET D 1 90 ? -12.176 36.759 39.876 1.00 48.75 87 MET D C 1
ATOM 6548 O O . MET D 1 90 ? -12.359 37.969 39.797 1.00 48.95 87 MET D O 1
ATOM 6553 N N . GLY D 1 91 ? -13.102 35.922 40.294 1.00 50.34 88 GLY D N 1
ATOM 6554 C CA . GLY D 1 91 ? -14.404 36.399 40.779 1.00 52.77 88 GLY D CA 1
ATOM 6555 C C . GLY D 1 91 ? -14.438 36.818 42.230 1.00 53.81 88 GLY D C 1
ATOM 6556 O O . GLY D 1 91 ? -15.431 37.396 42.682 1.00 56.37 88 GLY D O 1
ATOM 6557 N N . THR D 1 92 ? -13.414 36.489 43.002 1.00 53.75 89 THR D N 1
ATOM 6558 C CA . THR D 1 92 ? -13.362 36.953 44.397 1.00 55.01 89 THR D CA 1
ATOM 6559 C C . THR D 1 92 ? -13.327 38.491 44.407 1.00 55.14 89 THR D C 1
ATOM 6560 O O . THR D 1 92 ? -13.051 39.089 43.387 1.00 54.23 89 THR D O 1
ATOM 6564 N N . ARG D 1 93 ? -13.665 39.148 45.518 1.00 56.64 90 ARG D N 1
ATOM 6565 C CA . ARG D 1 93 ? -13.611 40.629 45.520 1.00 56.35 90 ARG D CA 1
ATOM 6566 C C . ARG D 1 93 ? -12.185 41.113 45.243 1.00 53.91 90 ARG D C 1
ATOM 6567 O O . ARG D 1 93 ? -12.015 42.120 44.584 1.00 53.37 90 ARG D O 1
ATOM 6575 N N . LEU D 1 94 ? -11.189 40.398 45.764 1.00 52.77 91 LEU D N 1
ATOM 6576 C CA . LEU D 1 94 ? -9.773 40.686 45.501 1.00 51.38 91 LEU D CA 1
ATOM 6577 C C . LEU D 1 94 ? -9.463 40.453 44.027 1.00 49.68 91 LEU D C 1
ATOM 6578 O O . LEU D 1 94 ? -8.876 41.305 43.368 1.00 47.27 91 LEU D O 1
ATOM 6583 N N . GLY D 1 95 ? -9.873 39.291 43.530 1.00 49.22 92 GLY D N 1
ATOM 6584 C CA . GLY D 1 95 ? -9.727 38.937 42.125 1.00 48.79 92 GLY D CA 1
ATOM 6585 C C . GLY D 1 95 ? -10.359 39.910 41.144 1.00 49.17 92 GLY D C 1
ATOM 6586 O O . GLY D 1 95 ? -9.825 40.136 40.064 1.00 46.45 92 GLY D O 1
ATOM 6587 N N . ARG D 1 96 ? -11.518 40.458 41.523 1.00 51.81 93 ARG D N 1
ATOM 6588 C CA . ARG D 1 96 ? -12.245 41.440 40.703 1.00 53.59 93 ARG D CA 1
ATOM 6589 C C . ARG D 1 96 ? -11.396 42.700 40.420 1.00 53.90 93 ARG D C 1
ATOM 6590 O O . ARG D 1 96 ? -11.491 43.299 39.338 1.00 54.57 93 ARG D O 1
ATOM 6598 N N . HIS D 1 97 ? -10.517 43.041 41.358 1.00 53.86 94 HIS D N 1
ATOM 6599 C CA . HIS D 1 97 ? -9.613 44.186 41.205 1.00 53.50 94 HIS D CA 1
ATOM 6600 C C . HIS D 1 97 ? -8.251 43.892 40.538 1.00 51.80 94 HIS D C 1
ATOM 6601 O O . HIS D 1 97 ? -7.404 44.791 40.435 1.00 50.85 94 HIS D O 1
ATOM 6608 N N . LEU D 1 98 ? -8.065 42.675 40.041 1.00 51.20 95 LEU D N 1
ATOM 6609 C CA . LEU D 1 98 ? -6.823 42.297 39.366 1.00 50.10 95 LEU D CA 1
ATOM 6610 C C . LEU D 1 98 ? -6.988 42.309 37.857 1.00 50.26 95 LEU D C 1
ATOM 6611 O O . LEU D 1 98 ? -8.017 41.882 37.311 1.00 50.37 95 LEU D O 1
ATOM 6616 N N . THR D 1 99 ? -5.940 42.783 37.200 1.00 49.65 96 THR D N 1
ATOM 6617 C CA . THR D 1 99 ? -5.797 42.721 35.759 1.00 49.84 96 THR D CA 1
ATOM 6618 C C . THR D 1 99 ? -4.805 41.619 35.451 1.00 48.79 96 THR D C 1
ATOM 6619 O O . THR D 1 99 ? -3.810 41.486 36.154 1.00 47.58 96 THR D O 1
ATOM 6623 N N . SER D 1 100 ? -5.071 40.857 34.386 1.00 49.11 97 SER D N 1
ATOM 6624 C CA . SER D 1 100 ? -4.215 39.750 33.934 1.00 47.51 97 SER D CA 1
ATOM 6625 C C . SER D 1 100 ? -3.032 40.190 33.088 1.00 46.42 97 SER D C 1
ATOM 6626 O O . SER D 1 100 ? -3.199 40.922 32.107 1.00 47.23 97 SER D O 1
ATOM 6629 N N . GLY D 1 101 ? -1.838 39.731 33.468 1.00 44.27 98 GLY D N 1
ATOM 6630 C CA . GLY D 1 101 ? -0.587 40.070 32.792 1.00 42.87 98 GLY D CA 1
ATOM 6631 C C . GLY D 1 101 ? -0.019 38.883 32.036 1.00 40.99 98 GLY D C 1
ATOM 6632 O O . GLY D 1 101 ? 1.134 38.904 31.580 1.00 42.13 98 GLY D O 1
ATOM 6633 N N . GLY D 1 102 ? -0.832 37.851 31.888 1.00 38.30 99 GLY D N 1
ATOM 6634 C CA . GLY D 1 102 ? -0.433 36.681 31.134 1.00 36.29 99 GLY D CA 1
ATOM 6635 C C . GLY D 1 102 ? -1.123 35.412 31.576 1.00 35.10 99 GLY D C 1
ATOM 6636 O O . GLY D 1 102 ? -1.489 35.269 32.744 1.00 34.12 99 GLY D O 1
ATOM 6637 N N . LEU D 1 103 ? -1.286 34.496 30.631 1.00 33.32 100 LEU D N 1
ATOM 6638 C CA . LEU D 1 103 ? -1.851 33.177 30.904 1.00 34.12 100 LEU D CA 1
ATOM 6639 C C . LEU D 1 103 ? -1.289 32.181 29.889 1.00 33.48 100 LEU D C 1
ATOM 6640 O O . LEU D 1 103 ? -1.620 32.268 28.712 1.00 34.18 100 LEU D O 1
ATOM 6645 N N . LEU D 1 104 ? -0.472 31.248 30.366 1.00 32.23 101 LEU D N 1
ATOM 6646 C CA . LEU D 1 104 ? 0.198 30.282 29.516 1.00 32.29 101 LEU D CA 1
ATOM 6647 C C . LEU D 1 104 ? 0.035 28.884 30.087 1.00 32.27 101 LEU D C 1
ATOM 6648 O O . LEU D 1 104 ? 0.058 28.716 31.291 1.00 33.13 101 LEU D O 1
ATOM 6653 N N . HIS D 1 105 ? -0.145 27.905 29.206 1.00 32.12 102 HIS D N 1
ATOM 6654 C CA . HIS D 1 105 ? -0.311 26.508 29.594 1.00 33.16 102 HIS D CA 1
ATOM 6655 C C . HIS D 1 105 ? 0.666 25.605 28.853 1.00 32.73 102 HIS D C 1
ATOM 6656 O O . HIS D 1 105 ? 0.992 25.837 27.692 1.00 32.12 102 HIS D O 1
ATOM 6663 N N . GLY D 1 106 ? 1.108 24.545 29.514 1.00 33.50 103 GLY D N 1
ATOM 6664 C CA . GLY D 1 106 ? 1.770 23.476 28.810 1.00 33.65 103 GLY D CA 1
ATOM 6665 C C . GLY D 1 106 ? 1.685 22.176 29.556 1.00 35.69 103 GLY D C 1
ATOM 6666 O O . GLY D 1 106 ? 1.379 22.143 30.740 1.00 37.26 103 GLY D O 1
ATOM 6667 N N . VAL D 1 107 ? 1.942 21.107 28.833 1.00 36.14 104 VAL D N 1
ATOM 6668 C CA . VAL D 1 107 ? 1.893 19.766 29.369 1.00 36.93 104 VAL D CA 1
ATOM 6669 C C . VAL D 1 107 ? 3.305 19.221 29.566 1.00 37.44 104 VAL D C 1
ATOM 6670 O O . VAL D 1 107 ? 4.233 19.487 28.756 1.00 35.93 104 VAL D O 1
ATOM 6674 N N . SER D 1 108 ? 3.473 18.466 30.646 1.00 38.99 105 SER D N 1
ATOM 6675 C CA . SER D 1 108 ? 4.703 17.711 30.876 1.00 40.01 105 SER D CA 1
ATOM 6676 C C . SER D 1 108 ? 4.737 16.463 29.988 1.00 41.40 105 SER D C 1
ATOM 6677 O O . SER D 1 108 ? 3.714 15.811 29.769 1.00 42.15 105 SER D O 1
ATOM 6680 N N . LYS D 1 109 ? 5.920 16.160 29.469 1.00 41.60 106 LYS D N 1
ATOM 6681 C CA . LYS D 1 109 ? 6.143 15.001 28.601 1.00 43.76 106 LYS D CA 1
ATOM 6682 C C . LYS D 1 109 ? 7.441 14.304 28.965 1.00 44.35 106 LYS D C 1
ATOM 6683 O O . LYS D 1 109 ? 8.346 14.908 29.536 1.00 43.85 106 LYS D O 1
ATOM 6689 N N . LYS D 1 110 ? 7.508 13.013 28.662 1.00 46.34 107 LYS D N 1
ATOM 6690 C CA . LYS D 1 110 ? 8.735 12.244 28.849 1.00 47.29 107 LYS D CA 1
ATOM 6691 C C . LYS D 1 110 ? 9.739 12.776 27.815 1.00 45.35 107 LYS D C 1
ATOM 6692 O O . LYS D 1 110 ? 9.337 13.151 26.724 1.00 43.66 107 LYS D O 1
ATOM 6698 N N . PRO D 1 111 ? 11.024 12.864 28.174 1.00 45.48 108 PRO D N 1
ATOM 6699 C CA . PRO D 1 111 ? 11.965 13.534 27.246 1.00 44.87 108 PRO D CA 1
ATOM 6700 C C . PRO D 1 111 ? 12.049 12.888 25.856 1.00 44.82 108 PRO D C 1
ATOM 6701 O O . PRO D 1 111 ? 11.941 11.681 25.723 1.00 45.63 108 PRO D O 1
ATOM 6705 N N . THR D 1 112 ? 12.245 13.731 24.852 1.00 44.18 109 THR D N 1
ATOM 6706 C CA . THR D 1 112 ? 12.259 13.368 23.428 1.00 44.12 109 THR D CA 1
ATOM 6707 C C . THR D 1 112 ? 13.663 13.015 22.928 1.00 43.72 109 THR D C 1
ATOM 6708 O O . THR D 1 112 ? 13.828 12.166 22.042 1.00 44.51 109 THR D O 1
ATOM 6712 N N . TYR D 1 113 ? 14.672 13.652 23.517 1.00 41.83 110 TYR D N 1
ATOM 6713 C CA . TYR D 1 113 ? 16.051 13.593 23.016 1.00 41.50 110 TYR D CA 1
ATOM 6714 C C . TYR D 1 113 ? 17.016 12.848 23.926 1.00 42.57 110 TYR D C 1
ATOM 6715 O O . TYR D 1 113 ? 18.021 12.297 23.459 1.00 42.84 110 TYR D O 1
ATOM 6724 N N . VAL D 1 114 ? 16.716 12.816 25.219 1.00 43.15 111 VAL D N 1
ATOM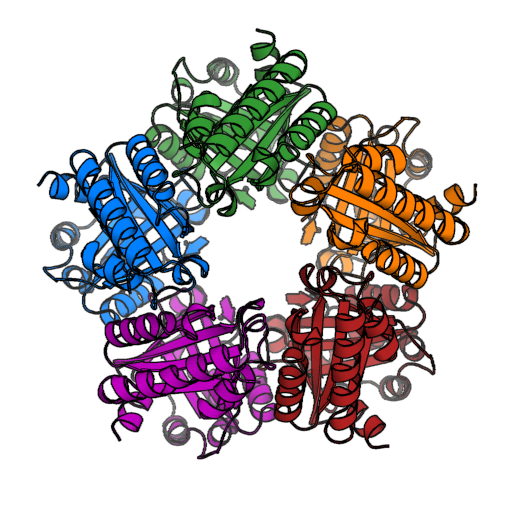 6725 C CA . VAL D 1 114 ? 17.680 12.332 26.210 1.00 44.89 111 VAL D CA 1
ATOM 6726 C C . VAL D 1 114 ? 18.182 10.906 25.916 1.00 46.97 111 VAL D C 1
ATOM 6727 O O . VAL D 1 114 ? 19.356 10.605 26.128 1.00 47.94 111 VAL D O 1
ATOM 6731 N N . ALA D 1 115 ? 17.307 10.056 25.391 1.00 47.35 112 ALA D N 1
ATOM 6732 C CA . ALA D 1 115 ? 17.686 8.668 25.043 1.00 49.17 112 ALA D CA 1
ATOM 673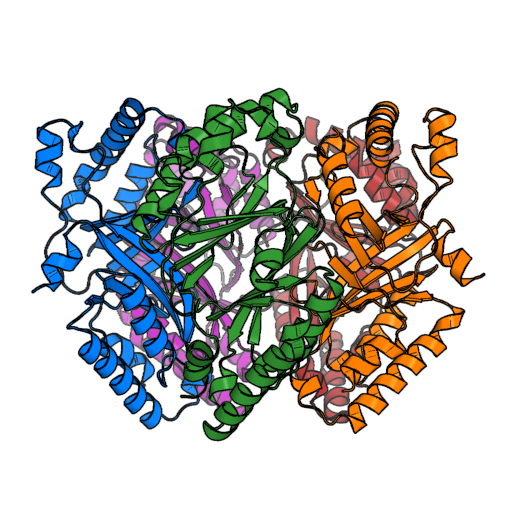3 C C . ALA D 1 115 ? 18.804 8.586 23.980 1.00 49.44 112 ALA D C 1
ATOM 6734 O O . ALA D 1 115 ? 19.449 7.543 23.839 1.00 51.69 112 ALA D O 1
ATOM 6736 N N . GLY D 1 116 ? 19.006 9.664 23.226 1.00 47.62 113 GLY D N 1
ATOM 6737 C CA . GLY D 1 116 ? 20.077 9.733 22.225 1.00 47.81 113 GLY D CA 1
ATOM 6738 C C . GLY D 1 116 ? 21.379 10.339 22.719 1.00 47.70 113 GLY D C 1
ATOM 6739 O O . GLY D 1 116 ? 22.331 10.451 21.951 1.00 48.11 113 GLY D O 1
ATOM 6740 N N . PHE D 1 117 ? 21.414 10.761 23.984 1.00 47.75 114 PHE D N 1
ATOM 6741 C CA . PHE D 1 117 ? 22.618 11.355 24.571 1.00 47.78 114 PHE D CA 1
ATOM 6742 C C . PHE D 1 117 ? 23.581 10.275 25.059 1.00 50.33 114 PHE D C 1
ATOM 6743 O O . PHE D 1 117 ? 23.179 9.122 25.251 1.00 51.38 114 PHE D O 1
ATOM 6751 N N . PRO D 1 118 ? 24.854 10.648 25.289 1.00 50.96 115 PRO D N 1
ATOM 6752 C CA . PRO D 1 118 ? 25.793 9.729 25.916 1.00 53.38 115 PRO D CA 1
ATOM 6753 C C . PRO D 1 118 ? 25.363 9.320 27.324 1.00 54.57 115 PRO D C 1
ATOM 6754 O O . PRO D 1 118 ? 24.740 10.107 28.048 1.00 53.53 115 PRO D O 1
ATOM 6758 N N . GLU D 1 119 ? 25.712 8.096 27.703 1.00 56.83 116 GLU D N 1
ATOM 6759 C CA . GLU D 1 119 ? 25.308 7.553 28.995 1.00 58.18 116 GLU D CA 1
ATOM 6760 C C . GLU D 1 119 ? 25.739 8.457 30.155 1.00 57.88 116 GLU D C 1
ATOM 6761 O O . GLU D 1 119 ? 24.991 8.646 31.116 1.00 57.40 116 GLU D O 1
ATOM 6767 N N . SER D 1 120 ? 26.935 9.030 30.047 1.00 57.86 117 SER D N 1
ATOM 6768 C CA . SER D 1 120 ? 27.450 9.907 31.099 1.00 58.18 117 SER D CA 1
ATOM 6769 C C . SER D 1 120 ? 26.554 11.139 31.268 1.00 56.07 117 SER D C 1
ATOM 6770 O O . SER D 1 120 ? 26.356 11.610 32.389 1.00 56.38 117 SER D O 1
ATOM 6773 N N . MET D 1 121 ? 26.000 11.627 30.157 1.00 54.47 118 MET D N 1
ATOM 6774 C CA . MET D 1 121 ? 25.099 12.795 30.154 1.00 52.44 118 MET D CA 1
ATOM 6775 C C . MET D 1 121 ? 23.739 12.420 30.766 1.00 52.74 118 MET D C 1
ATOM 6776 O O . MET D 1 121 ? 23.210 13.141 31.617 1.00 51.86 118 MET D O 1
ATOM 6781 N N . LYS D 1 122 ? 23.186 11.287 30.340 1.00 54.04 119 LYS D N 1
ATOM 6782 C CA . LYS D 1 122 ? 21.946 10.767 30.945 1.00 55.10 119 LYS D CA 1
ATOM 6783 C C . LYS D 1 122 ? 22.066 10.660 32.464 1.00 56.81 119 LYS D C 1
ATOM 6784 O O . LYS D 1 122 ? 21.114 10.937 33.200 1.00 56.85 119 LYS D O 1
ATOM 6790 N N . THR D 1 123 ? 23.238 10.242 32.925 1.00 58.84 120 THR D N 1
ATOM 6791 C CA . THR D 1 123 ? 23.480 10.060 34.359 1.00 60.86 120 THR D CA 1
ATOM 6792 C C . THR D 1 123 ? 23.488 11.413 35.082 1.00 60.26 120 THR D C 1
ATOM 6793 O O . THR D 1 123 ? 22.792 11.597 36.082 1.00 60.26 120 THR D O 1
ATOM 6797 N N . GLU D 1 124 ? 24.251 12.370 34.565 1.00 59.53 121 GLU D N 1
ATOM 6798 C CA . GLU D 1 124 ? 24.338 13.675 35.239 1.00 58.92 121 GLU D CA 1
ATOM 6799 C C . GLU D 1 124 ? 23.017 14.466 35.220 1.00 56.49 121 GLU D C 1
ATOM 6800 O O . GLU D 1 124 ? 22.748 15.211 36.158 1.00 55.96 121 GLU D O 1
ATOM 6806 N N . LEU D 1 125 ? 22.179 14.247 34.205 1.00 54.74 122 LEU D N 1
ATOM 6807 C CA . LEU D 1 125 ? 20.837 14.867 34.150 1.00 53.51 122 LEU D CA 1
ATOM 6808 C C . LEU D 1 125 ? 19.893 14.370 35.256 1.00 54.85 122 LEU D C 1
ATOM 6809 O O . LEU D 1 125 ? 18.797 14.908 35.425 1.00 53.61 122 LEU D O 1
ATOM 6814 N N . GLN D 1 126 ? 20.311 13.336 35.983 1.00 57.27 123 GLN D N 1
ATOM 6815 C CA . GLN D 1 126 ? 19.583 12.870 37.176 1.00 58.99 123 GLN D CA 1
ATOM 6816 C C . GLN D 1 126 ? 19.561 13.918 38.303 1.00 59.04 123 GLN D C 1
ATOM 6817 O O . GLN D 1 126 ? 18.680 13.893 39.162 1.00 59.70 123 GLN D O 1
ATOM 6823 N N . VAL D 1 127 ? 20.537 14.820 38.292 1.00 58.28 124 VAL D N 1
ATOM 6824 C CA . VAL D 1 127 ? 20.561 15.978 39.186 1.00 58.02 124 VAL D CA 1
ATOM 6825 C C . VAL D 1 127 ? 19.650 17.085 38.638 1.00 56.11 124 VAL D C 1
ATOM 6826 O O . VAL D 1 127 ? 19.691 17.402 37.443 1.00 53.70 124 VAL D O 1
ATOM 6830 N N . ASN D 1 128 ? 18.825 17.660 39.504 1.00 56.49 125 ASN D N 1
ATOM 6831 C CA . ASN D 1 128 ? 17.935 18.757 39.102 1.00 55.38 125 ASN D CA 1
ATOM 6832 C C . ASN D 1 128 ? 17.629 19.682 40.266 1.00 56.24 125 ASN D C 1
ATOM 6833 O O . ASN D 1 128 ? 16.619 19.527 40.941 1.00 57.24 125 ASN D O 1
ATOM 6838 N N . GLY D 1 129 ? 18.505 20.652 40.480 1.00 56.64 126 GLY D N 1
ATOM 6839 C CA . GLY D 1 129 ? 18.332 21.622 41.553 1.00 57.67 126 GLY D CA 1
ATOM 6840 C C . GLY D 1 129 ? 18.767 21.049 42.888 1.00 60.69 126 GLY D C 1
ATOM 6841 O O . GLY D 1 129 ? 19.330 19.955 42.957 1.00 61.95 126 GLY D O 1
ATOM 6842 N N . GLU D 1 130 ? 18.513 21.795 43.951 1.00 61.93 127 GLU D N 1
ATOM 6843 C CA . GLU D 1 130 ? 18.828 21.324 45.297 1.00 64.93 127 GLU D CA 1
ATOM 6844 C C . GLU D 1 130 ? 17.929 21.999 46.318 1.00 65.67 127 GLU D C 1
ATOM 6845 O O . GLU D 1 130 ? 17.225 22.963 45.993 1.00 64.64 127 GLU D O 1
ATOM 6851 N N . SER D 1 131 ? 17.954 21.476 47.540 1.00 68.11 128 SER D N 1
ATOM 6852 C CA . SER D 1 131 ? 17.139 22.003 48.637 1.00 68.94 128 SER D CA 1
ATOM 6853 C C . SER D 1 131 ? 17.378 23.511 48.804 1.00 67.91 128 SER D C 1
ATOM 6854 O O . SER D 1 131 ? 18.520 23.971 48.895 1.00 68.62 128 SER D O 1
ATOM 6857 N N . GLY D 1 132 ? 16.287 24.264 48.823 1.00 66.33 129 GLY D N 1
ATOM 6858 C CA . GLY D 1 132 ? 16.351 25.720 48.941 1.00 64.59 129 GLY D CA 1
ATOM 6859 C C . GLY D 1 132 ? 14.963 26.276 49.182 1.00 63.27 129 GLY D C 1
ATOM 6860 O O . GLY D 1 132 ? 14.039 26.024 48.405 1.00 62.36 129 GLY D O 1
ATOM 6861 N N . SER D 1 133 ? 14.811 27.021 50.265 1.00 63.26 130 SER D N 1
ATOM 6862 C CA . SER D 1 133 ? 13.514 27.609 50.605 1.00 62.15 130 SER D CA 1
ATOM 6863 C C . SER D 1 133 ? 13.417 29.017 50.011 1.00 59.11 130 SER D C 1
ATOM 6864 O O . SER D 1 133 ? 14.415 29.744 49.937 1.00 59.21 130 SER D O 1
ATOM 6867 N N . ARG D 1 134 ? 12.217 29.379 49.571 1.00 56.14 131 ARG D N 1
ATOM 6868 C CA . ARG D 1 134 ? 11.955 30.707 48.995 1.00 53.25 131 ARG D CA 1
ATOM 6869 C C . ARG D 1 134 ? 12.965 31.116 47.917 1.00 50.29 131 ARG D C 1
ATOM 6870 O O . ARG D 1 134 ? 13.555 32.198 47.991 1.00 49.20 131 ARG D O 1
ATOM 6878 N N . PRO D 1 135 ? 13.174 30.258 46.915 1.00 47.93 132 PRO D N 1
ATOM 6879 C CA . PRO D 1 135 ? 14.113 30.655 45.867 1.00 45.36 132 PRO D CA 1
ATOM 6880 C C . PRO D 1 135 ? 13.546 31.736 44.943 1.00 42.38 132 PRO D C 1
ATOM 6881 O O . PRO D 1 135 ? 12.343 32.035 44.969 1.00 41.01 132 PRO D O 1
ATOM 6885 N N . TYR D 1 136 ? 14.415 32.312 44.121 1.00 39.23 133 TYR D N 1
ATOM 6886 C CA . TYR D 1 136 ? 13.955 33.076 42.974 1.00 37.00 133 TYR D CA 1
ATOM 6887 C C . TYR D 1 136 ? 13.362 32.081 41.985 1.00 35.86 133 TYR D C 1
ATOM 6888 O O . TYR D 1 136 ? 13.770 30.920 41.941 1.00 35.79 133 TYR D O 1
ATOM 6897 N N . ALA D 1 137 ? 12.378 32.534 41.219 1.00 34.38 134 ALA D N 1
ATOM 6898 C CA . ALA D 1 137 ? 11.769 31.754 40.139 1.00 33.18 134 ALA D CA 1
ATOM 6899 C C . ALA D 1 137 ? 11.764 32.613 38.882 1.00 32.28 134 ALA D C 1
ATOM 6900 O O . ALA D 1 137 ? 11.488 33.812 38.944 1.00 31.76 134 ALA D O 1
ATOM 6902 N N . ILE D 1 138 ? 12.100 31.993 37.758 1.00 31.33 135 ILE D N 1
ATOM 6903 C CA . ILE D 1 138 ? 12.088 32.640 36.450 1.00 30.26 135 ILE D CA 1
ATOM 6904 C C . ILE D 1 138 ? 11.257 31.822 35.471 1.00 30.41 135 ILE D C 1
ATOM 6905 O O . ILE D 1 138 ? 11.348 30.579 35.443 1.00 31.48 135 ILE D O 1
ATOM 6910 N N . VAL D 1 139 ? 10.436 32.513 34.686 1.00 28.99 136 VAL D N 1
ATOM 6911 C CA . VAL D 1 139 ? 9.627 31.880 33.644 1.00 29.12 136 VAL D CA 1
ATOM 6912 C C . VAL D 1 139 ? 9.944 32.527 32.301 1.00 28.83 136 VAL D C 1
ATOM 6913 O O . VAL D 1 139 ? 9.856 33.734 32.169 1.00 28.62 136 VAL D O 1
ATOM 6917 N N . ILE D 1 140 ? 10.337 31.701 31.334 1.00 28.29 137 ILE D N 1
ATOM 6918 C CA . ILE D 1 140 ? 10.657 32.167 29.986 1.00 27.72 137 ILE D CA 1
ATOM 6919 C C . ILE D 1 140 ? 9.918 31.370 28.911 1.00 28.01 137 ILE D C 1
ATOM 6920 O O . ILE D 1 140 ? 10.234 30.195 28.665 1.00 28.30 137 ILE D O 1
ATOM 6925 N N . PRO D 1 141 ? 8.914 31.995 28.280 1.00 27.77 138 PRO D N 1
ATOM 6926 C CA . PRO D 1 141 ? 8.242 31.369 27.155 1.00 28.24 138 PRO D CA 1
ATOM 6927 C C . PRO D 1 141 ? 9.112 31.421 25.890 1.00 27.70 138 PRO D C 1
ATOM 6928 O O . PRO D 1 141 ? 9.820 32.400 25.695 1.00 27.70 138 PRO D O 1
ATOM 6932 N N . ILE D 1 142 ? 9.013 30.384 25.074 1.00 28.34 139 ILE D N 1
ATOM 6933 C CA . ILE D 1 142 ? 9.861 30.219 23.892 1.00 28.51 139 ILE D CA 1
ATOM 6934 C C . ILE D 1 142 ? 9.025 29.733 22.709 1.00 28.65 139 ILE D C 1
ATOM 6935 O O . ILE D 1 142 ? 8.202 28.819 22.849 1.00 28.62 139 ILE D O 1
ATOM 6940 N N . LYS D 1 143 ? 9.229 30.387 21.560 1.00 28.75 140 LYS D N 1
ATOM 6941 C CA . LYS D 1 143 ? 8.685 29.942 20.281 1.00 29.73 140 LYS D CA 1
ATOM 6942 C C . LYS D 1 143 ? 9.866 29.649 19.352 1.00 29.22 140 LYS D C 1
ATOM 6943 O O . LYS D 1 143 ? 10.724 30.513 19.182 1.00 28.73 140 LYS D O 1
ATOM 6949 N N . LYS D 1 144 ? 9.878 28.448 18.780 1.00 29.49 141 LYS D N 1
ATOM 6950 C CA . LYS D 1 144 ? 10.915 28.043 17.811 1.00 30.48 141 LYS D CA 1
ATOM 6951 C C . LYS D 1 144 ? 10.573 28.501 16.400 1.00 30.41 141 LYS D C 1
ATOM 6952 O O . LYS D 1 144 ? 9.408 28.711 16.057 1.00 30.44 141 LYS D O 1
ATOM 6958 N N . ASP D 1 145 ? 11.589 28.671 15.548 1.00 29.77 142 ASP D N 1
ATOM 6959 C CA . ASP D 1 145 ? 11.314 29.058 14.168 1.00 30.34 142 ASP D CA 1
ATOM 6960 C C . ASP D 1 145 ? 10.931 27.827 13.318 1.00 30.76 142 ASP D C 1
ATOM 6961 O O . ASP D 1 145 ? 11.088 26.681 13.747 1.00 29.83 142 ASP D O 1
ATOM 6966 N N . ALA D 1 146 ? 10.458 28.075 12.100 1.00 31.59 143 ALA D N 1
ATOM 6967 C CA . ALA D 1 146 ? 10.011 27.005 11.224 1.00 32.88 143 ALA D CA 1
ATOM 6968 C C . ALA D 1 146 ? 11.179 26.098 10.820 1.00 33.09 143 ALA D C 1
ATOM 6969 O O . ALA D 1 146 ? 10.998 24.910 10.590 1.00 33.05 143 ALA D O 1
ATOM 6971 N N . GLU D 1 147 ? 12.377 26.665 10.750 1.00 32.72 144 GLU D N 1
ATOM 6972 C CA . GLU D 1 147 ? 13.572 25.901 10.354 1.00 32.62 144 GLU D CA 1
ATOM 6973 C C . GLU D 1 147 ? 13.885 24.805 11.383 1.00 32.23 144 GLU D C 1
ATOM 6974 O O . GLU D 1 147 ? 14.304 23.698 11.021 1.00 30.65 144 GLU D O 1
ATOM 6980 N N . TRP D 1 148 ? 13.643 25.113 12.665 1.00 30.70 145 TRP D N 1
ATOM 6981 C CA . TRP D 1 148 ? 13.751 24.109 13.741 1.00 30.68 145 TRP D CA 1
ATOM 6982 C C . TRP D 1 148 ? 12.903 22.871 13.464 1.00 31.56 145 TRP D C 1
ATOM 6983 O O . TRP D 1 148 ? 13.398 21.739 13.507 1.00 31.05 145 TRP D O 1
ATOM 6994 N N . TRP D 1 149 ? 11.621 23.074 13.175 1.00 31.82 146 TRP D N 1
ATOM 6995 C CA . TRP D 1 149 ? 10.732 21.926 12.958 1.00 33.36 146 TRP D CA 1
ATOM 6996 C C . TRP D 1 149 ? 11.026 21.186 11.662 1.00 34.58 146 TRP D C 1
ATOM 6997 O O . TRP D 1 149 ? 10.695 20.012 11.538 1.00 34.97 146 TRP D O 1
ATOM 7008 N N . ALA D 1 150 ? 11.638 21.875 10.706 1.00 34.38 147 ALA D N 1
ATOM 7009 C CA . ALA D 1 150 ? 12.041 21.251 9.436 1.00 35.62 147 ALA D CA 1
ATOM 7010 C C . ALA D 1 150 ? 13.227 20.281 9.605 1.00 35.98 147 ALA D C 1
ATOM 7011 O O . ALA D 1 150 ? 13.381 19.352 8.808 1.00 36.22 147 ALA D O 1
ATOM 7013 N N . LEU D 1 151 ? 14.050 20.492 10.633 1.00 34.48 148 LEU D N 1
ATOM 7014 C CA . LEU D 1 151 ? 15.200 19.615 10.895 1.00 35.19 148 LEU D CA 1
ATOM 7015 C C . LEU D 1 151 ? 14.739 18.208 11.258 1.00 36.48 148 LEU D C 1
ATOM 7016 O O . LEU D 1 151 ? 13.692 18.040 11.872 1.00 36.86 148 LEU D O 1
ATOM 7021 N N . ASP D 1 152 ? 15.515 17.188 10.906 1.00 36.56 149 ASP D N 1
ATOM 7022 C CA . ASP D 1 152 ? 15.110 15.866 11.328 1.00 37.98 149 ASP D CA 1
ATOM 7023 C C . ASP D 1 152 ? 15.513 15.568 12.771 1.00 37.39 149 ASP D C 1
ATOM 7024 O O . ASP D 1 152 ? 16.271 16.325 13.378 1.00 35.47 149 ASP D O 1
ATOM 7029 N N . GLN D 1 153 ? 15.000 14.463 13.301 1.00 37.37 150 GLN D N 1
ATOM 7030 C CA . GLN D 1 153 ? 15.242 14.105 14.694 1.00 37.35 150 GLN D CA 1
ATOM 7031 C C . GLN D 1 153 ? 16.727 13.980 15.016 1.00 36.15 150 GLN D C 1
ATOM 7032 O O . GLN D 1 153 ? 17.161 14.418 16.064 1.00 35.07 150 GLN D O 1
ATOM 7038 N N . GLU D 1 154 ? 17.511 13.399 14.110 1.00 36.27 151 GLU D N 1
ATOM 7039 C CA . GLU D 1 154 ? 18.949 13.227 14.367 1.00 36.64 151 GLU D CA 1
ATOM 7040 C C . GLU D 1 154 ? 19.642 14.590 14.571 1.00 34.81 151 GLU D C 1
ATOM 7041 O O . GLU D 1 154 ? 20.437 14.749 15.507 1.00 33.55 151 GLU D O 1
ATOM 7047 N N . ALA D 1 155 ? 19.320 15.541 13.691 1.00 33.56 152 ALA D N 1
ATOM 7048 C CA . ALA D 1 155 ? 19.860 16.921 13.730 1.00 33.39 152 ALA D CA 1
ATOM 7049 C C . ALA D 1 155 ? 19.481 17.646 15.023 1.00 33.13 152 ALA D C 1
ATOM 7050 O O . ALA D 1 155 ? 20.314 18.304 15.660 1.00 32.06 152 ALA D O 1
ATOM 7052 N N . ARG D 1 156 ? 18.200 17.540 15.387 1.00 32.38 153 ARG D N 1
ATOM 7053 C CA . ARG D 1 156 ? 17.708 18.164 16.611 1.00 32.46 153 ARG D CA 1
ATOM 7054 C C . ARG D 1 156 ? 18.302 17.525 17.871 1.00 32.84 153 ARG D C 1
ATOM 7055 O O . ARG D 1 156 ? 18.598 18.218 18.832 1.00 32.90 153 ARG D O 1
ATOM 7063 N N . THR D 1 157 ? 18.516 16.224 17.838 1.00 34.02 154 THR D N 1
ATOM 7064 C CA . THR D 1 157 ? 19.158 15.520 18.954 1.00 34.87 154 THR D CA 1
ATOM 7065 C C . THR D 1 157 ? 20.567 16.060 19.201 1.00 34.93 154 THR D C 1
ATOM 7066 O O . THR D 1 157 ? 20.913 16.350 20.344 1.00 34.61 154 THR D O 1
ATOM 7070 N N . ALA D 1 158 ? 21.363 16.226 18.129 1.00 35.14 155 ALA D N 1
ATOM 7071 C CA . ALA D 1 158 ? 22.711 16.790 18.256 1.00 34.75 155 ALA D CA 1
ATOM 7072 C C . ALA D 1 158 ? 22.678 18.193 18.849 1.00 33.48 155 ALA D C 1
ATOM 7073 O O . ALA D 1 158 ? 23.469 18.529 19.742 1.00 32.57 155 ALA D O 1
ATOM 7075 N N . LEU D 1 159 ? 21.766 19.023 18.347 1.00 32.26 156 LEU D N 1
ATOM 7076 C CA . LEU D 1 159 ? 21.633 20.379 18.864 1.00 32.44 156 LEU D CA 1
ATOM 7077 C C . LEU D 1 159 ? 21.251 20.392 20.331 1.00 32.24 156 LEU D C 1
ATOM 7078 O O . LEU D 1 159 ? 21.738 21.227 21.082 1.00 31.47 156 LEU D O 1
ATOM 7083 N N . MET D 1 160 ? 20.371 19.475 20.729 1.00 32.72 157 MET D N 1
ATOM 7084 C CA . MET D 1 160 ? 19.941 19.415 22.131 1.00 33.32 157 MET D CA 1
ATOM 7085 C C . MET D 1 160 ? 21.018 18.838 23.037 1.00 33.85 157 MET D C 1
ATOM 7086 O O . MET D 1 160 ? 21.093 19.176 24.218 1.00 33.86 157 MET D O 1
ATOM 7091 N N . GLN D 1 161 ? 21.883 18.010 22.477 1.00 34.59 158 GLN D N 1
ATOM 7092 C CA . GLN D 1 161 ? 23.027 17.538 23.229 1.00 35.79 158 GLN D CA 1
ATOM 7093 C C . GLN D 1 161 ? 23.958 18.707 23.539 1.00 35.04 158 GLN D C 1
ATOM 7094 O O . GLN D 1 161 ? 24.556 18.775 24.611 1.00 35.12 158 GLN D O 1
ATOM 7100 N N . GLU D 1 162 ? 24.108 19.610 22.581 1.00 34.63 159 GLU D N 1
ATOM 7101 C CA . GLU D 1 162 ? 24.975 20.785 22.761 1.00 34.80 159 GLU D CA 1
ATOM 7102 C C . GLU D 1 162 ? 24.427 21.748 23.824 1.00 33.41 159 GLU D C 1
ATOM 7103 O O . GLU D 1 162 ? 25.164 22.291 24.634 1.00 33.68 159 GLU D O 1
ATOM 7109 N N . HIS D 1 163 ? 23.132 22.005 23.740 1.00 32.33 160 HIS D N 1
ATOM 7110 C CA . HIS D 1 163 ? 22.342 22.680 24.797 1.00 31.93 160 HIS D CA 1
ATOM 7111 C C . HIS D 1 163 ? 22.668 22.107 26.185 1.00 33.06 160 HIS D C 1
ATOM 7112 O O . HIS D 1 163 ? 23.095 22.840 27.076 1.00 33.24 160 HIS D O 1
ATOM 7119 N N . THR D 1 164 ? 22.482 20.795 26.340 1.00 34.06 161 THR D N 1
ATOM 7120 C CA . THR D 1 164 ? 22.630 20.118 27.619 1.00 35.33 161 THR D CA 1
ATOM 7121 C C . THR D 1 164 ? 24.074 20.224 28.112 1.00 37.10 161 THR D C 1
ATOM 7122 O O . THR D 1 164 ? 24.319 20.499 29.286 1.00 36.06 161 THR D O 1
ATOM 7126 N N . GLN D 1 165 ? 25.024 20.003 27.197 1.00 37.44 162 GLN D N 1
ATOM 7127 C CA . GLN D 1 165 ? 26.456 20.141 27.491 1.00 38.43 162 GLN D CA 1
ATOM 7128 C C . GLN D 1 165 ? 26.783 21.518 28.085 1.00 38.23 162 GLN D C 1
ATOM 7129 O O . GLN D 1 165 ? 27.496 21.614 29.085 1.00 39.47 162 GLN D O 1
ATOM 7135 N N . ALA D 1 166 ? 26.247 22.578 27.483 1.00 36.47 163 ALA D N 1
ATOM 7136 C CA . ALA D 1 166 ? 26.495 23.932 27.969 1.00 36.25 163 ALA D CA 1
ATOM 7137 C C . ALA D 1 166 ? 25.865 24.177 29.343 1.00 36.08 163 ALA D C 1
ATOM 7138 O O . ALA D 1 166 ? 26.365 24.983 30.130 1.00 36.13 163 ALA D O 1
ATOM 7140 N N . ALA D 1 167 ? 24.778 23.475 29.626 1.00 36.59 164 ALA D N 1
ATOM 7141 C CA . ALA D 1 167 ? 24.037 23.663 30.889 1.00 36.65 164 ALA D CA 1
ATOM 7142 C C . ALA D 1 167 ? 24.606 22.864 32.061 1.00 38.75 164 ALA D C 1
ATOM 7143 O O . ALA D 1 167 ? 24.300 23.180 33.209 1.00 38.90 164 ALA D O 1
ATOM 7145 N N . LEU D 1 168 ? 25.436 21.849 31.780 1.00 39.29 165 LEU D N 1
ATOM 7146 C CA . LEU D 1 168 ? 25.906 20.905 32.811 1.00 41.95 165 LEU D CA 1
ATOM 7147 C C . LEU D 1 168 ? 26.451 21.531 34.093 1.00 43.27 165 LEU D C 1
ATOM 7148 O O . LEU D 1 168 ? 26.151 21.049 35.183 1.00 44.46 165 LEU D O 1
ATOM 7153 N N . PRO D 1 169 ? 27.254 22.595 33.980 1.00 43.33 166 PRO D N 1
ATOM 7154 C CA . PRO D 1 169 ? 27.769 23.186 35.210 1.00 44.53 166 PRO D CA 1
ATOM 7155 C C . PRO D 1 169 ? 26.695 23.712 36.191 1.00 44.65 166 PRO D C 1
ATOM 7156 O O . PRO D 1 169 ? 27.008 23.972 37.351 1.00 45.01 166 PRO D O 1
ATOM 7160 N N . TYR D 1 170 ? 25.460 23.857 35.720 1.00 43.67 167 TYR D N 1
ATOM 7161 C CA . TYR D 1 170 ? 24.406 24.550 36.470 1.00 43.73 167 TYR D CA 1
ATOM 7162 C C . TYR D 1 170 ? 23.331 23.618 37.039 1.00 44.57 167 TYR D C 1
ATOM 7163 O O . TYR D 1 170 ? 22.397 24.086 37.688 1.00 45.24 167 TYR D O 1
ATOM 7172 N N . LEU D 1 171 ? 23.497 22.316 36.834 1.00 45.88 168 LEU D N 1
ATOM 7173 C CA . LEU D 1 171 ? 22.496 21.306 37.215 1.00 46.93 168 LEU D CA 1
ATOM 7174 C C . LEU D 1 171 ? 22.109 21.335 38.699 1.00 48.40 168 LEU D C 1
ATOM 7175 O O . LEU D 1 171 ? 20.944 21.123 39.048 1.00 48.68 168 LEU D O 1
ATOM 7180 N N . LYS D 1 172 ? 23.081 21.587 39.566 1.00 49.74 169 LYS D N 1
ATOM 7181 C CA . LYS D 1 172 ? 22.815 21.638 41.010 1.00 51.62 169 LYS D CA 1
ATOM 7182 C C . LYS D 1 172 ? 22.167 22.951 41.460 1.00 50.56 169 LYS D C 1
ATOM 7183 O O . LYS D 1 172 ? 21.245 22.938 42.284 1.00 51.91 169 LYS D O 1
ATOM 7189 N N . THR D 1 173 ? 22.657 24.070 40.932 1.00 48.58 170 THR D N 1
ATOM 7190 C CA . THR D 1 173 ? 22.293 25.401 41.429 1.00 47.27 170 THR D CA 1
ATOM 7191 C C . THR D 1 173 ? 21.050 26.007 40.755 1.00 44.62 170 THR D C 1
ATOM 7192 O O . THR D 1 173 ? 20.501 26.988 41.245 1.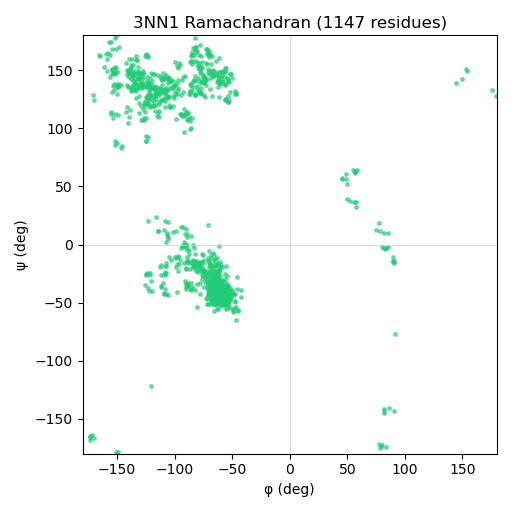00 43.88 170 THR D O 1
ATOM 7196 N N . VAL D 1 174 ? 20.625 25.426 39.644 1.00 42.18 171 VAL D N 1
ATOM 7197 C CA . VAL D 1 174 ? 19.396 25.848 38.988 1.00 40.65 171 VAL D CA 1
ATOM 7198 C C . VAL D 1 174 ? 18.473 24.643 38.801 1.00 41.39 171 VAL D C 1
ATOM 7199 O O . VAL D 1 174 ? 18.837 23.685 38.115 1.00 42.79 171 VAL D O 1
ATOM 7203 N N . LYS D 1 175 ? 17.285 24.695 39.402 1.00 41.09 172 LYS D N 1
ATOM 7204 C CA . LYS D 1 175 ? 16.242 23.691 39.155 1.00 41.41 172 LYS D CA 1
ATOM 7205 C C . LYS D 1 175 ? 15.506 24.057 37.862 1.00 39.45 172 LYS D C 1
ATOM 7206 O O . LYS D 1 175 ? 15.271 25.217 37.606 1.00 38.25 172 LYS D O 1
ATOM 7212 N N . ARG D 1 176 ? 15.167 23.061 37.045 1.00 39.13 173 ARG D N 1
ATOM 7213 C CA . ARG D 1 176 ? 14.530 23.296 35.745 1.00 37.53 173 ARG D CA 1
ATOM 7214 C C . ARG D 1 176 ? 13.240 22.483 35.579 1.00 37.22 173 ARG D C 1
ATOM 7215 O O . ARG D 1 176 ? 13.110 21.359 36.113 1.00 38.13 173 ARG D O 1
ATOM 7223 N N . LYS D 1 177 ? 12.291 23.028 34.828 1.00 36.08 174 LYS D N 1
ATOM 7224 C CA . LYS D 1 177 ? 11.120 22.243 34.404 1.00 36.48 174 LYS D CA 1
ATOM 7225 C C . LYS D 1 177 ? 10.627 22.756 33.065 1.00 35.24 174 LYS D C 1
ATOM 7226 O O . LYS D 1 177 ? 10.572 23.958 32.839 1.00 34.63 174 LYS D O 1
ATOM 7232 N N . LEU D 1 178 ? 10.315 21.828 32.165 1.00 34.88 175 LEU D N 1
ATOM 7233 C CA . LEU D 1 178 ? 9.888 22.163 30.796 1.00 33.70 175 LEU D CA 1
ATOM 7234 C C . LEU D 1 178 ? 8.420 21.789 30.539 1.00 33.39 175 LEU D C 1
ATOM 7235 O O . LEU D 1 178 ? 7.991 20.688 30.824 1.00 34.05 175 LEU D O 1
ATOM 7240 N N . TYR D 1 179 ? 7.675 22.711 29.949 1.00 32.67 176 TYR D N 1
ATOM 7241 C CA . TYR D 1 179 ? 6.276 22.481 29.612 1.00 32.69 176 TYR D CA 1
ATOM 7242 C C . TYR D 1 179 ? 6.084 22.647 28.106 1.00 32.70 176 TYR D C 1
ATOM 7243 O O . TYR D 1 179 ? 6.583 23.612 27.521 1.00 31.54 176 TYR D O 1
ATOM 7252 N N . HIS D 1 180 ? 5.355 21.713 27.500 1.00 32.99 177 HIS D N 1
ATOM 7253 C CA . HIS D 1 180 ? 5.109 21.685 26.062 1.00 32.44 177 HIS D CA 1
ATOM 7254 C C . HIS D 1 180 ? 3.778 22.349 25.752 1.00 32.36 177 HIS D C 1
ATOM 7255 O O . HIS D 1 180 ? 2.703 21.842 26.129 1.00 31.94 177 HIS D O 1
ATOM 7262 N N . SER D 1 181 ? 3.863 23.503 25.072 1.00 30.80 178 SER D N 1
ATOM 7263 C CA . SER D 1 181 ? 2.766 24.495 25.046 1.00 30.90 178 SER D CA 1
ATOM 7264 C C . SER D 1 181 ? 2.061 24.658 23.692 1.00 30.91 178 SER D C 1
ATOM 7265 O O . SER D 1 181 ? 0.952 25.196 23.611 1.00 31.17 178 SER D O 1
ATOM 7268 N N . THR D 1 182 ? 2.713 24.192 22.624 1.00 30.86 179 THR D N 1
ATOM 7269 C CA . THR D 1 182 ? 2.217 24.372 21.257 1.00 30.43 179 THR D CA 1
ATOM 7270 C C . THR D 1 182 ? 0.731 24.034 21.130 1.00 31.67 179 THR D C 1
ATOM 7271 O O . THR D 1 182 ? 0.297 22.979 21.587 1.00 31.67 179 THR D O 1
ATOM 7275 N N . GLY D 1 183 ? -0.041 24.940 20.530 1.00 30.90 180 GLY D N 1
ATOM 7276 C CA . GLY D 1 183 ? -1.484 24.712 20.353 1.00 32.44 180 GLY D CA 1
ATOM 7277 C C . GLY D 1 183 ? -2.406 25.213 21.474 1.00 32.25 180 GLY D C 1
ATOM 7278 O O . GLY D 1 183 ? -3.606 25.318 21.270 1.00 33.98 180 GLY D O 1
ATOM 7279 N N . LEU D 1 184 ? -1.855 25.521 22.641 1.00 31.69 181 LEU D N 1
ATOM 7280 C CA . LEU D 1 184 ? -2.651 25.921 23.824 1.00 32.45 181 LEU D CA 1
ATOM 7281 C C . LEU D 1 184 ? -2.582 27.434 24.044 1.00 32.01 181 LEU D C 1
ATOM 7282 O O . LEU D 1 184 ? -3.338 28.020 24.810 1.00 31.59 181 LEU D O 1
ATOM 7287 N N . ASP D 1 185 ? -1.647 28.063 23.346 1.00 30.40 182 ASP D N 1
ATOM 7288 C CA . ASP D 1 185 ? -1.422 29.502 23.413 1.00 30.35 182 ASP D CA 1
ATOM 7289 C C . ASP D 1 185 ? -0.437 29.789 22.261 1.00 30.10 182 ASP D C 1
ATOM 7290 O O . ASP D 1 185 ? -0.264 28.939 21.419 1.00 28.77 182 ASP D O 1
ATOM 7295 N N . ASP D 1 186 ? 0.170 30.966 22.239 1.00 30.14 183 ASP D N 1
ATOM 7296 C CA . ASP D 1 186 ? 1.030 31.355 21.092 1.00 30.35 183 ASP D CA 1
ATOM 7297 C C . ASP D 1 186 ? 2.515 31.032 21.242 1.00 29.57 183 ASP D C 1
ATOM 7298 O O . ASP D 1 186 ? 3.340 31.536 20.458 1.00 30.48 183 ASP D O 1
ATOM 7303 N N . VAL D 1 187 ? 2.887 30.188 22.190 1.00 28.26 184 VAL D N 1
ATOM 7304 C CA . VAL D 1 187 ? 4.291 29.733 22.301 1.00 27.78 184 VAL D CA 1
ATOM 7305 C C . VAL D 1 187 ? 4.412 28.207 22.264 1.00 28.28 184 VAL D C 1
ATOM 7306 O O . VAL D 1 187 ? 3.424 27.490 22.459 1.00 28.43 184 VAL D O 1
ATOM 7310 N N . ASP D 1 188 ? 5.628 27.733 22.015 1.00 27.61 185 ASP D N 1
ATOM 7311 C CA . ASP D 1 188 ? 5.909 26.309 21.919 1.00 28.25 185 ASP D CA 1
ATOM 7312 C C . ASP D 1 188 ? 6.282 25.691 23.237 1.00 28.48 185 ASP D C 1
ATOM 7313 O O . ASP D 1 188 ? 5.862 24.564 23.524 1.00 28.86 185 ASP D O 1
ATOM 7318 N N . PHE D 1 189 ? 7.039 26.422 24.052 1.00 28.07 186 PHE D N 1
ATOM 7319 C CA . PHE D 1 189 ? 7.488 25.923 25.331 1.00 28.62 186 PHE D CA 1
ATOM 7320 C C . PHE D 1 189 ? 7.321 26.981 26.414 1.00 28.34 186 PHE D C 1
ATOM 7321 O O . PHE D 1 189 ? 7.421 28.185 26.143 1.00 27.72 186 PHE D O 1
ATOM 7329 N N . ILE D 1 190 ? 7.051 26.505 27.627 1.00 28.64 187 ILE D N 1
ATOM 7330 C CA . ILE D 1 190 ? 7.260 27.301 28.828 1.00 28.97 187 ILE D CA 1
ATOM 7331 C C . ILE D 1 190 ? 8.414 26.703 29.631 1.00 29.69 187 ILE D C 1
ATOM 7332 O O . ILE D 1 190 ? 8.402 25.539 29.987 1.00 30.13 187 ILE D O 1
ATOM 7337 N N . THR D 1 191 ? 9.427 27.509 29.915 1.00 28.98 188 THR D N 1
ATOM 7338 C CA . THR D 1 191 ? 10.524 27.051 30.766 1.00 29.70 188 THR D CA 1
ATOM 7339 C C . THR D 1 191 ? 10.405 27.728 32.126 1.00 29.85 188 THR D C 1
ATOM 7340 O O . THR D 1 191 ? 10.006 28.895 32.216 1.00 29.63 188 THR D O 1
ATOM 7344 N N . TYR D 1 192 ? 10.726 26.960 33.165 1.00 30.69 189 TYR D N 1
ATOM 7345 C CA . TYR D 1 192 ? 10.592 27.377 34.553 1.00 31.39 189 TYR D CA 1
ATOM 7346 C C . TYR D 1 192 ? 11.841 26.979 35.321 1.00 32.17 189 TYR D C 1
ATOM 7347 O O . TYR D 1 192 ? 12.305 25.834 35.224 1.00 33.16 189 TYR D O 1
ATOM 7356 N N . PHE D 1 193 ? 12.352 27.915 36.112 1.00 32.19 190 PHE D N 1
ATOM 7357 C CA . PHE D 1 193 ? 13.575 27.714 36.877 1.00 33.04 190 PHE D CA 1
ATOM 7358 C C . PHE D 1 193 ? 13.457 28.247 38.286 1.00 33.95 190 PHE D C 1
ATOM 7359 O O . PHE D 1 193 ? 12.816 29.255 38.521 1.00 33.14 190 PHE D O 1
ATOM 7367 N N . GLU D 1 194 ? 14.117 27.557 39.206 1.00 35.48 191 GLU D N 1
ATOM 7368 C CA . GLU D 1 194 ? 14.320 28.040 40.553 1.00 37.06 191 GLU D CA 1
ATOM 7369 C C . GLU D 1 194 ? 15.816 28.121 40.848 1.00 37.64 191 GLU D C 1
ATOM 7370 O O . GLU D 1 194 ? 16.587 27.257 40.427 1.00 37.01 191 GLU D O 1
ATOM 7376 N N . THR D 1 195 ? 16.210 29.138 41.601 1.00 37.58 192 THR D N 1
ATOM 7377 C CA . THR D 1 195 ? 17.585 29.277 42.039 1.00 39.19 192 THR D CA 1
ATOM 7378 C C . THR D 1 195 ? 17.684 30.224 43.225 1.00 40.41 192 THR D C 1
ATOM 7379 O O . THR D 1 195 ? 16.856 31.117 43.404 1.00 40.11 192 THR D O 1
ATOM 7383 N N . GLU D 1 196 ? 18.707 30.013 44.032 1.00 42.98 193 GLU D N 1
ATOM 7384 C CA . GLU D 1 196 ? 19.053 30.915 45.137 1.00 45.33 193 GLU D CA 1
ATOM 7385 C C . GLU D 1 196 ? 20.124 31.921 44.705 1.00 45.75 193 GLU D C 1
ATOM 7386 O O . GLU D 1 196 ? 20.363 32.922 45.381 1.00 46.27 193 GLU D O 1
ATOM 7392 N N . ARG D 1 197 ? 20.741 31.643 43.561 1.00 45.36 194 ARG D N 1
ATOM 7393 C CA . ARG D 1 197 ? 21.885 32.407 43.047 1.00 46.00 194 ARG D CA 1
ATOM 7394 C C . ARG D 1 197 ? 21.578 32.957 41.654 1.00 43.47 194 ARG D C 1
ATOM 7395 O O . ARG D 1 197 ? 21.823 32.290 40.651 1.00 42.47 194 ARG D O 1
ATOM 7403 N N . LEU D 1 198 ? 21.057 34.179 41.582 1.00 42.56 195 LEU D N 1
ATOM 7404 C CA . LEU D 1 198 ? 20.678 34.753 40.262 1.00 41.41 195 LEU D CA 1
ATOM 7405 C C . LEU D 1 198 ? 21.851 34.899 39.289 1.00 41.07 195 LEU D C 1
ATOM 7406 O O . LEU D 1 198 ? 21.678 34.810 38.068 1.00 39.76 195 LEU D O 1
ATOM 7411 N N . GLU D 1 199 ? 23.046 35.142 39.799 1.00 42.14 196 GLU D N 1
ATOM 7412 C CA . GLU D 1 199 ? 24.171 35.258 38.870 1.00 42.52 196 GLU D CA 1
ATOM 7413 C C . GLU D 1 199 ? 24.481 33.899 38.236 1.00 41.65 196 GLU D C 1
ATOM 7414 O O . GLU D 1 199 ? 24.946 33.852 37.111 1.00 41.57 196 GLU D O 1
ATOM 7420 N N . ASP D 1 200 ? 24.161 32.800 38.920 1.00 41.64 197 ASP D N 1
ATOM 7421 C CA . ASP D 1 200 ? 24.303 31.462 38.332 1.00 41.35 197 ASP D CA 1
ATOM 7422 C C . ASP D 1 200 ? 23.316 31.313 37.180 1.00 38.62 197 ASP D C 1
ATOM 7423 O O . ASP D 1 200 ? 23.672 30.800 36.120 1.00 38.20 197 ASP D O 1
ATOM 7428 N N . PHE D 1 201 ? 22.073 31.745 37.395 1.00 35.89 198 PHE D N 1
ATOM 7429 C CA . PHE D 1 201 ? 21.055 31.638 36.356 1.00 34.30 198 PHE D CA 1
ATOM 7430 C C . PHE D 1 201 ? 21.417 32.503 35.144 1.00 32.90 198 PHE D C 1
ATOM 7431 O O . PHE D 1 201 ? 21.317 32.051 34.005 1.00 32.24 198 PHE D O 1
ATOM 7439 N N . HIS D 1 202 ? 21.832 33.733 35.410 1.00 32.58 199 HIS D N 1
ATOM 7440 C CA . HIS D 1 202 ? 22.336 34.632 34.354 1.00 32.37 199 HIS D CA 1
ATOM 7441 C C . HIS D 1 202 ? 23.443 33.961 33.513 1.00 32.69 199 HIS D C 1
ATOM 7442 O O . HIS D 1 202 ? 23.401 33.975 32.268 1.00 31.54 199 HIS D O 1
ATOM 7449 N N . ASN D 1 203 ? 24.424 33.369 34.199 1.00 33.74 200 ASN D N 1
ATOM 7450 C CA . ASN D 1 203 ? 25.572 32.729 33.521 1.00 34.53 200 ASN D CA 1
ATOM 7451 C C . ASN D 1 203 ? 25.155 31.497 32.709 1.00 33.65 200 ASN D C 1
ATOM 7452 O O . ASN D 1 203 ? 25.709 31.216 31.633 1.00 32.76 200 ASN D O 1
ATOM 7457 N N . LEU D 1 204 ? 24.169 30.778 33.227 1.00 31.80 201 LEU D N 1
ATOM 7458 C CA . LEU D 1 204 ? 23.551 29.657 32.516 1.00 31.98 201 LEU D CA 1
ATOM 7459 C C . LEU D 1 204 ? 22.957 30.117 31.185 1.00 30.42 201 LEU D C 1
ATOM 7460 O O . LEU D 1 204 ? 23.218 29.508 30.133 1.00 30.50 201 LEU D O 1
ATOM 7465 N N . VAL D 1 205 ? 22.151 31.170 31.228 1.00 30.43 202 VAL D N 1
ATOM 7466 C CA . VAL D 1 205 ? 21.472 31.653 30.010 1.00 29.72 202 VAL D CA 1
ATOM 7467 C C . VAL D 1 205 ? 22.544 32.157 29.009 1.00 30.04 202 VAL D C 1
ATOM 7468 O O . VAL D 1 205 ? 22.482 31.854 27.811 1.00 28.74 202 VAL D O 1
ATOM 7472 N N . ARG D 1 206 ? 23.557 32.852 29.517 1.00 30.97 203 ARG D N 1
ATOM 7473 C CA . ARG D 1 206 ? 24.676 33.291 28.644 1.00 31.83 203 ARG D CA 1
ATOM 7474 C C . ARG D 1 206 ? 25.368 32.114 27.956 1.00 32.48 203 ARG D C 1
ATOM 7475 O O . ARG D 1 206 ? 25.682 32.187 26.751 1.00 33.06 203 ARG D O 1
ATOM 7483 N N . ALA D 1 207 ? 25.618 31.036 28.701 1.00 33.41 204 ALA D N 1
ATOM 7484 C CA . ALA D 1 207 ? 26.202 29.809 28.114 1.00 33.95 204 ALA D CA 1
ATOM 7485 C C . ALA D 1 207 ? 25.348 29.225 26.989 1.00 33.42 204 ALA D C 1
ATOM 7486 O O . ALA D 1 207 ? 25.868 28.757 25.953 1.00 32.71 204 ALA D O 1
ATOM 7488 N N . LEU D 1 208 ? 24.036 29.243 27.191 1.00 32.52 205 LEU D N 1
ATOM 7489 C CA . LEU D 1 208 ? 23.107 28.706 26.204 1.00 32.60 205 LEU D CA 1
ATOM 7490 C C . LEU D 1 208 ? 22.922 29.613 24.979 1.00 32.11 205 LEU D C 1
ATOM 7491 O O . LEU D 1 208 ? 22.539 29.132 23.915 1.00 32.12 205 LEU D O 1
ATOM 7496 N N . GLN D 1 209 ? 23.213 30.907 25.119 1.00 31.21 206 GLN D N 1
ATOM 7497 C CA . GLN D 1 209 ? 23.081 31.834 23.989 1.00 31.11 206 GLN D CA 1
ATOM 7498 C C . GLN D 1 209 ? 24.034 31.505 22.849 1.00 30.97 206 GLN D C 1
ATOM 7499 O O . GLN D 1 209 ? 23.764 31.888 21.708 1.00 30.35 206 GLN D O 1
ATOM 7505 N N . GLN D 1 210 ? 25.142 30.849 23.180 1.00 32.46 207 GLN D N 1
ATOM 7506 C CA . GLN D 1 210 ? 26.202 30.505 22.228 1.00 34.36 207 GLN D CA 1
ATOM 7507 C C . GLN D 1 210 ? 25.899 29.256 21.408 1.00 34.48 207 GLN D C 1
ATOM 7508 O O . GLN D 1 210 ? 26.515 29.028 20.362 1.00 34.89 207 GLN D O 1
ATOM 7514 N N . VAL D 1 211 ? 25.012 28.409 21.899 1.00 33.22 208 VAL D N 1
ATOM 7515 C CA . VAL D 1 211 ? 24.773 27.119 21.237 1.00 35.02 208 VAL D CA 1
ATOM 7516 C C . VAL D 1 211 ? 23.883 27.308 20.024 1.00 35.77 208 VAL D C 1
ATOM 7517 O O . VAL D 1 211 ? 23.063 28.229 19.958 1.00 35.36 208 VAL D O 1
ATOM 7521 N N . LYS D 1 212 ? 24.045 26.435 19.044 1.00 38.20 209 LYS D N 1
ATOM 7522 C CA . LYS D 1 212 ? 23.337 26.591 17.774 1.00 39.80 209 LYS D CA 1
ATOM 7523 C C . LYS D 1 212 ? 21.825 26.577 17.899 1.00 39.73 209 LYS D C 1
ATOM 7524 O O . LYS D 1 212 ? 21.129 27.245 17.141 1.00 40.74 209 LYS D O 1
ATOM 7530 N N . GLU D 1 213 ? 21.306 25.831 18.871 1.00 39.40 210 GLU D N 1
ATOM 7531 C CA . GLU D 1 213 ? 19.875 25.760 19.128 1.00 39.28 210 GLU D CA 1
ATOM 7532 C C . GLU D 1 213 ? 19.237 27.147 19.421 1.00 38.75 210 GLU D C 1
ATOM 7533 O O . GLU D 1 213 ? 18.077 27.399 19.090 1.00 37.61 210 GLU D O 1
ATOM 7539 N N A PHE D 1 214 ? 20.048 28.051 19.965 0.50 37.83 211 PHE D N 1
ATOM 7540 N N B PHE D 1 214 ? 19.973 28.015 20.106 0.50 39.18 211 PHE D N 1
ATOM 7541 C CA A PHE D 1 214 ? 19.563 29.375 20.357 0.50 36.41 211 PHE D CA 1
ATOM 7542 C CA B PHE D 1 214 ? 19.418 29.311 20.543 0.50 38.33 211 PHE D CA 1
ATOM 7543 C C A PHE D 1 214 ? 19.063 30.192 19.179 0.50 35.76 211 PHE D C 1
ATOM 7544 C C B PHE D 1 214 ? 19.141 30.265 19.369 0.50 37.74 211 PHE D C 1
ATOM 7545 O O A PHE D 1 214 ? 17.980 30.791 19.264 0.50 35.75 211 PHE D O 1
ATOM 7546 O O B PHE D 1 214 ? 18.368 31.218 19.510 0.50 37.97 211 PHE D O 1
ATOM 7561 N N A ARG D 1 215 ? 19.810 30.214 18.077 0.50 35.30 212 ARG D N 1
ATOM 7562 N N B ARG D 1 215 ? 19.748 30.002 18.216 0.50 37.15 212 ARG D N 1
ATOM 7563 C CA A ARG D 1 215 ? 19.375 31.013 16.935 0.50 35.31 212 ARG D CA 1
ATOM 7564 C CA B ARG D 1 215 ? 19.493 30.801 17.005 0.50 36.80 212 ARG D CA 1
ATOM 7565 C C A ARG D 1 215 ? 17.988 30.591 16.449 0.50 34.88 212 ARG D C 1
ATOM 7566 C C B ARG D 1 215 ? 18.148 30.456 16.358 0.50 35.84 212 ARG D C 1
ATOM 7567 O O A ARG D 1 215 ? 17.328 31.367 15.758 0.50 34.49 212 ARG D O 1
ATOM 7568 O O B ARG D 1 215 ? 17.739 31.084 15.391 0.50 35.54 212 ARG D O 1
ATOM 7583 N N . HIS D 1 216 ? 17.503 29.420 16.877 1.00 34.59 213 HIS D N 1
ATOM 7584 C CA . HIS D 1 216 ? 16.190 28.959 16.407 1.00 34.78 213 HIS D CA 1
ATOM 7585 C C . HIS D 1 216 ? 15.032 29.452 17.264 1.00 34.60 213 HIS D C 1
ATOM 7586 O O . HIS D 1 216 ? 13.898 29.070 17.000 1.00 34.70 213 HIS D O 1
ATOM 7593 N N . ASN D 1 217 ? 15.311 30.277 18.266 1.00 34.52 214 ASN D N 1
ATOM 7594 C CA . ASN D 1 217 ? 14.255 30.883 19.098 1.00 35.99 214 ASN D CA 1
ATOM 7595 C C . ASN D 1 217 ? 13.730 32.147 18.458 1.00 37.57 214 ASN D C 1
ATOM 7596 O O . ASN D 1 217 ? 14.405 33.185 18.481 1.00 39.45 214 ASN D O 1
ATOM 7601 N N . ARG D 1 218 ? 12.583 32.032 17.801 1.00 38.53 215 ARG D N 1
ATOM 7602 C CA . ARG D 1 218 ? 11.912 33.149 17.148 1.00 39.44 215 ARG D CA 1
ATOM 7603 C C . ARG D 1 218 ? 11.407 34.145 18.199 1.00 39.37 215 ARG D C 1
ATOM 7604 O O . ARG D 1 218 ? 11.420 35.354 17.987 1.00 39.42 215 ARG D O 1
ATOM 7612 N N . ARG D 1 219 ? 10.967 33.622 19.335 1.00 38.43 216 ARG D N 1
ATOM 7613 C CA . ARG D 1 219 ? 10.570 34.432 20.473 1.00 38.03 216 ARG D CA 1
ATOM 7614 C C . ARG D 1 219 ? 11.141 33.816 21.746 1.00 36.76 216 ARG D C 1
ATOM 7615 O O . ARG D 1 219 ? 11.092 32.607 21.965 1.00 34.57 216 ARG D O 1
ATOM 7623 N N . PHE D 1 220 ? 11.711 34.672 22.577 1.00 35.66 217 PHE D N 1
ATOM 7624 C CA . PHE D 1 220 ? 12.418 34.251 23.772 1.00 35.24 217 PHE D CA 1
ATOM 7625 C C . PHE D 1 220 ? 12.055 35.270 24.852 1.00 35.08 217 PHE D C 1
ATOM 7626 O O . PHE D 1 220 ? 12.530 36.405 24.822 1.00 35.84 217 PHE D O 1
ATOM 7634 N N . GLY D 1 221 ? 11.187 34.885 25.783 1.00 32.92 218 GLY D N 1
ATOM 7635 C CA . GLY D 1 221 ? 10.673 35.829 26.776 1.00 33.21 218 GLY D CA 1
ATOM 7636 C C . GLY D 1 221 ? 9.394 36.501 26.307 1.00 33.31 218 GLY D C 1
ATOM 7637 O O . GLY D 1 221 ? 8.559 35.882 25.660 1.00 32.50 218 GLY D O 1
ATOM 7638 N N . HIS D 1 222 ? 9.242 37.766 26.641 1.00 32.55 219 HIS D N 1
ATOM 7639 C CA . HIS D 1 222 ? 8.081 38.569 26.265 1.00 33.45 219 HIS D CA 1
ATOM 7640 C C . HIS D 1 222 ? 6.784 37.931 26.802 1.00 33.16 219 HIS D C 1
ATOM 7641 O O . HIS D 1 222 ? 5.930 37.501 26.025 1.00 33.70 219 HIS D O 1
ATOM 7648 N N . PRO D 1 223 ? 6.657 37.858 28.133 1.00 32.71 220 PRO D N 1
ATOM 7649 C CA . PRO D 1 223 ? 7.547 38.376 29.153 1.00 31.45 220 PRO D CA 1
ATOM 7650 C C . PRO D 1 223 ? 8.509 37.351 29.716 1.00 30.65 220 PRO D C 1
ATOM 7651 O O . PRO D 1 223 ? 8.184 36.160 29.780 1.00 31.57 220 PRO D O 1
ATOM 7655 N N . THR D 1 224 ? 9.665 37.827 30.179 1.00 30.10 221 THR D N 1
ATOM 7656 C CA . THR D 1 224 ? 10.515 37.066 31.093 1.00 29.98 221 THR D CA 1
ATOM 7657 C C . THR D 1 224 ? 10.063 37.402 32.505 1.00 30.52 221 THR D C 1
ATOM 7658 O O . THR D 1 224 ? 10.172 38.543 32.938 1.00 29.96 221 THR D O 1
ATOM 7662 N N . LEU D 1 225 ? 9.510 36.420 33.219 1.00 29.71 222 LEU D N 1
ATOM 7663 C CA . LEU D 1 225 ? 8.988 36.683 34.535 1.00 30.45 222 LEU D CA 1
ATOM 7664 C C . LEU D 1 225 ? 9.973 36.282 35.627 1.00 31.03 222 LEU D C 1
ATOM 7665 O O . LEU D 1 225 ? 10.517 35.183 35.604 1.00 31.65 222 LEU D O 1
ATOM 7670 N N . LEU D 1 226 ? 10.219 37.215 36.544 1.00 31.14 223 LEU D N 1
ATOM 7671 C CA . LEU D 1 226 ? 11.120 37.036 37.683 1.00 31.60 223 LEU D CA 1
ATOM 7672 C C . LEU D 1 226 ? 10.333 37.327 38.963 1.00 32.41 223 LEU D C 1
ATOM 7673 O O . LEU D 1 226 ? 9.710 38.375 39.100 1.00 31.48 223 LEU D O 1
ATOM 7678 N N . GLY D 1 227 ? 10.372 36.391 39.887 1.00 33.47 224 GLY D N 1
ATOM 7679 C CA . GLY D 1 227 ? 9.660 36.560 41.169 1.00 34.17 224 GLY D CA 1
ATOM 7680 C C . GLY D 1 227 ? 10.389 35.838 42.282 1.00 35.42 224 GLY D C 1
ATOM 7681 O O . GLY D 1 227 ? 11.438 35.224 42.062 1.00 34.14 224 GLY D O 1
ATOM 7682 N N . THR D 1 228 ? 9.817 35.890 43.475 1.00 36.04 225 THR D N 1
ATOM 7683 C CA . THR D 1 228 ? 10.299 35.071 44.583 1.00 38.49 225 THR D CA 1
ATOM 7684 C C . THR D 1 228 ? 9.162 34.146 45.038 1.00 40.03 225 THR D C 1
ATOM 7685 O O . THR D 1 228 ? 8.007 34.567 45.131 1.00 38.96 225 THR D O 1
ATOM 7689 N N . MET D 1 229 ? 9.516 32.899 45.301 1.00 41.81 226 MET D N 1
ATOM 7690 C CA . MET D 1 229 ? 8.563 31.879 45.739 1.00 44.33 226 MET D CA 1
ATOM 7691 C C . MET D 1 229 ? 8.124 32.257 47.150 1.00 45.53 226 MET D C 1
ATOM 7692 O O . MET D 1 229 ? 8.963 32.598 47.977 1.00 45.72 226 MET D O 1
ATOM 7697 N N . SER D 1 230 ? 6.818 32.214 47.406 1.00 46.12 227 SER D N 1
ATOM 7698 C CA . SER D 1 230 ? 6.287 32.620 48.701 1.00 48.44 227 SER D CA 1
ATOM 7699 C C . SER D 1 230 ? 4.959 31.916 49.046 1.00 49.21 227 SER D C 1
ATOM 7700 O O . SER D 1 230 ? 4.167 31.610 48.169 1.00 47.11 227 SER D O 1
ATOM 7703 N N . PRO D 1 231 ? 4.718 31.663 50.340 1.00 52.22 228 PRO D N 1
ATOM 7704 C CA . PRO D 1 231 ? 3.338 31.366 50.757 1.00 53.47 228 PRO D CA 1
ATOM 7705 C C . PRO D 1 231 ? 2.359 32.461 50.307 1.00 53.30 228 PRO D C 1
ATOM 7706 O O . PRO D 1 231 ? 2.707 33.635 50.388 1.00 52.75 228 PRO D O 1
ATOM 7710 N N . LEU D 1 232 ? 1.149 32.088 49.865 1.00 54.18 229 LEU D N 1
ATOM 7711 C CA . LEU D 1 232 ? 0.164 33.072 49.330 1.00 54.24 229 LEU D CA 1
ATOM 7712 C C . LEU D 1 232 ? -0.278 34.139 50.349 1.00 55.47 229 LEU D C 1
ATOM 7713 O O . LEU D 1 232 ? -0.544 35.283 49.990 1.00 55.49 229 LEU D O 1
ATOM 7718 N N . ASP D 1 233 ? -0.348 33.766 51.608 1.00 58.28 230 ASP D N 1
ATOM 7719 C CA . ASP D 1 233 ? -0.871 34.678 52.668 1.00 59.91 230 ASP D CA 1
ATOM 7720 C C . ASP D 1 233 ? 0.020 35.922 52.830 1.00 59.67 230 ASP D C 1
ATOM 7721 O O . ASP D 1 233 ? -0.443 37.040 53.092 1.00 58.81 230 ASP D O 1
ATOM 7726 N N . GLU D 1 234 ? 1.311 35.715 52.585 1.00 59.55 231 GLU D N 1
ATOM 7727 C CA . GLU D 1 234 ? 2.310 36.776 52.692 1.00 58.89 231 GLU D CA 1
ATOM 7728 C C . GLU D 1 234 ? 2.207 37.747 51.534 1.00 57.42 231 GLU D C 1
ATOM 7729 O O . GLU D 1 234 ? 2.480 38.931 51.685 1.00 57.62 231 GLU D O 1
ATOM 7735 N N . ILE D 1 235 ? 1.816 37.235 50.376 1.00 55.66 232 ILE D N 1
ATOM 7736 C CA . ILE D 1 235 ? 1.603 38.078 49.206 1.00 54.37 232 ILE D CA 1
ATOM 7737 C C . ILE D 1 235 ? 0.338 38.929 49.376 1.00 54.83 232 ILE D C 1
ATOM 7738 O O . ILE D 1 235 ? 0.368 40.151 49.190 1.00 54.70 232 ILE D O 1
ATOM 7743 N N . LEU D 1 236 ? -0.767 38.267 49.715 1.00 55.87 233 LEU D N 1
ATOM 7744 C CA . LEU D 1 236 ? -2.080 38.922 49.812 1.00 56.10 233 LEU D CA 1
ATOM 7745 C C . LEU D 1 236 ? -2.123 39.897 50.985 1.00 57.38 233 LEU D C 1
ATOM 7746 O O . LEU D 1 236 ? -2.785 40.934 50.927 1.00 56.12 233 LEU D O 1
ATOM 7751 N N . GLU D 1 237 ? -1.419 39.543 52.048 1.00 58.55 234 GLU D N 1
ATOM 7752 C CA . GLU D 1 237 ? -1.185 40.462 53.156 1.00 60.94 234 GLU D CA 1
ATOM 7753 C C . GLU D 1 237 ? -0.836 41.873 52.677 1.00 59.79 234 GLU D C 1
ATOM 7754 O O . GLU D 1 237 ? -1.377 42.851 53.180 1.00 60.58 234 GLU D O 1
ATOM 7760 N N . LYS D 1 238 ? 0.057 41.975 51.691 1.00 58.42 235 LYS D N 1
ATOM 7761 C CA . LYS D 1 238 ? 0.484 43.296 51.242 1.00 57.81 235 LYS D CA 1
ATOM 7762 C C . LYS D 1 238 ? -0.711 44.171 50.794 1.00 58.00 235 LYS D C 1
ATOM 7763 O O . LYS D 1 238 ? -0.671 45.389 50.942 1.00 58.30 235 LYS D O 1
ATOM 7769 N N . PHE D 1 239 ? -1.780 43.545 50.292 1.00 58.16 236 PHE D N 1
ATOM 7770 C CA . PHE D 1 239 ? -2.924 44.271 49.725 1.00 58.28 236 PHE D CA 1
ATOM 7771 C C . PHE D 1 239 ? -3.972 44.656 50.766 1.00 60.41 236 PHE D C 1
ATOM 7772 O O . PHE D 1 239 ? -4.942 45.352 50.447 1.00 60.28 236 PHE D O 1
ATOM 7780 N N . ALA D 1 240 ? -3.769 44.215 52.006 1.00 61.88 237 ALA D N 1
ATOM 7781 C CA . ALA D 1 240 ? -4.696 44.510 53.091 1.00 64.06 237 ALA D CA 1
ATOM 7782 C C . ALA D 1 240 ? -4.095 45.519 54.081 1.00 65.26 237 ALA D C 1
ATOM 7783 O O . ALA D 1 240 ? -4.580 45.652 55.206 1.00 67.61 237 ALA D O 1
ATOM 7785 N N . GLN D 1 241 ? -3.085 46.263 53.635 1.00 64.87 238 GLN D N 1
ATOM 7786 C CA . GLN D 1 241 ? -2.413 47.279 54.460 1.00 66.28 238 GLN D CA 1
ATOM 7787 C C . GLN D 1 241 ? -3.081 48.642 54.281 1.00 66.96 238 GLN D C 1
ATOM 7788 O O . GLN D 1 241 ? -3.695 48.902 53.239 1.00 66.36 238 GLN D O 1
ATOM 7794 N N . ALA E 1 4 ? -30.123 19.537 12.185 1.00 82.03 1 ALA E N 1
ATOM 7795 C CA . ALA E 1 4 ? -30.878 19.687 10.901 1.00 83.48 1 ALA E CA 1
ATOM 7796 C C . ALA E 1 4 ? -30.687 21.099 10.335 1.00 82.42 1 ALA E C 1
ATOM 7797 O O . ALA E 1 4 ? -29.901 21.295 9.419 1.00 81.06 1 ALA E O 1
ATOM 7799 N N . ASP E 1 5 ? -31.412 22.070 10.884 1.00 82.83 2 ASP E N 1
ATOM 7800 C CA . ASP E 1 5 ? -31.189 23.486 10.569 1.00 81.29 2 ASP E CA 1
ATOM 7801 C C . ASP E 1 5 ? -29.835 23.879 11.153 1.00 78.03 2 ASP E C 1
ATOM 7802 O O . ASP E 1 5 ? -29.001 24.487 10.484 1.00 76.08 2 ASP E O 1
ATOM 7807 N N . ARG E 1 6 ? -29.645 23.507 12.413 1.00 76.78 3 ARG E N 1
ATOM 7808 C CA . ARG E 1 6 ? -28.360 23.600 13.097 1.00 74.01 3 ARG E CA 1
ATOM 7809 C C . ARG E 1 6 ? -27.258 22.882 12.318 1.00 71.89 3 ARG E C 1
ATOM 7810 O O . ARG E 1 6 ? -26.193 23.444 12.059 1.00 69.65 3 ARG E O 1
ATOM 7818 N N . GLU E 1 7 ? -27.531 21.632 11.965 1.00 72.02 4 GLU E N 1
ATOM 7819 C CA . GLU E 1 7 ? -26.557 20.776 11.284 1.00 70.41 4 GLU E CA 1
ATOM 7820 C C . GLU E 1 7 ? -26.226 21.321 9.893 1.00 68.68 4 GLU E C 1
ATOM 7821 O O . GLU E 1 7 ? -25.072 21.257 9.456 1.00 66.91 4 GLU E O 1
ATOM 7827 N N . LYS E 1 8 ? -27.232 21.861 9.208 1.00 68.49 5 LYS E N 1
ATOM 7828 C CA . LYS E 1 8 ? -27.007 22.480 7.898 1.00 67.27 5 LYS E CA 1
ATOM 7829 C C . LYS E 1 8 ? -26.077 23.695 8.026 1.00 63.84 5 LYS E C 1
ATOM 7830 O O . LYS E 1 8 ? -25.135 23.827 7.251 1.00 61.75 5 LYS E O 1
ATOM 7836 N N . LEU E 1 9 ? -26.332 24.573 8.994 1.00 61.93 6 LEU E N 1
ATOM 7837 C CA . LEU E 1 9 ? -25.442 25.740 9.198 1.00 59.61 6 LEU E CA 1
ATOM 7838 C C . LEU E 1 9 ? -24.017 25.304 9.551 1.00 56.68 6 LEU E C 1
ATOM 7839 O O . LEU E 1 9 ? -23.044 25.930 9.110 1.00 53.93 6 LEU E O 1
ATOM 7844 N N . LEU E 1 10 ? -23.899 24.229 10.332 1.00 55.96 7 LEU E N 1
ATOM 7845 C CA . LEU E 1 10 ? -22.580 23.731 10.771 1.00 54.35 7 LEU E CA 1
ATOM 7846 C C . LEU E 1 10 ? -21.792 22.967 9.703 1.00 53.53 7 LEU E C 1
ATOM 7847 O O . LEU E 1 10 ? -20.579 22.763 9.857 1.00 51.55 7 LEU E O 1
ATOM 7852 N N . THR E 1 11 ? -22.461 22.568 8.621 1.00 54.42 8 THR E N 1
ATOM 7853 C CA . THR E 1 11 ? -21.840 21.687 7.622 1.00 54.21 8 THR E CA 1
ATOM 7854 C C . THR E 1 11 ? -21.855 22.228 6.192 1.00 54.45 8 THR E C 1
ATOM 7855 O O . THR E 1 11 ? -20.977 21.884 5.395 1.00 53.77 8 THR E O 1
ATOM 7859 N N . GLU E 1 12 ? -22.814 23.088 5.864 1.00 54.86 9 GLU E N 1
ATOM 7860 C CA . GLU E 1 12 ? -22.993 23.516 4.470 1.00 55.58 9 GLU E CA 1
ATOM 7861 C C . GLU E 1 12 ? -21.989 24.577 4.032 1.00 53.60 9 GLU E C 1
ATOM 7862 O O . GLU E 1 12 ? -21.430 25.296 4.860 1.00 51.91 9 GLU E O 1
ATOM 7868 N N . SER E 1 13 ? -21.775 24.642 2.721 1.00 53.44 10 SER E N 1
ATOM 7869 C CA . SER E 1 13 ? -20.917 25.665 2.114 1.00 52.17 10 SER E CA 1
ATOM 7870 C C . SER E 1 13 ? -21.702 26.974 1.981 1.00 52.07 10 SER E C 1
ATOM 7871 O O . SER E 1 13 ? -22.935 26.972 1.966 1.00 53.69 10 SER E O 1
ATOM 7874 N N . GLY E 1 14 ? -20.976 28.085 1.913 1.00 50.12 11 GLY E N 1
ATOM 7875 C CA . GLY E 1 14 ? -21.577 29.410 1.777 1.00 50.21 11 GLY E CA 1
ATOM 7876 C C . GLY E 1 14 ? -22.154 29.992 3.055 1.00 49.91 11 GLY E C 1
ATOM 7877 O O . GLY E 1 14 ? -22.872 30.992 3.012 1.00 52.05 11 GLY E O 1
ATOM 7878 N N . VAL E 1 15 ? -21.854 29.369 4.190 1.00 48.11 12 VAL E N 1
ATOM 7879 C CA . VAL E 1 15 ? -22.303 29.841 5.501 1.00 47.53 12 VAL E CA 1
ATOM 7880 C C . VAL E 1 15 ? -21.189 30.651 6.153 1.00 45.25 12 VAL E C 1
ATOM 7881 O O . VAL E 1 15 ? -20.038 30.211 6.168 1.00 42.65 12 VAL E O 1
ATOM 7885 N N . TYR E 1 16 ? -21.529 31.822 6.682 1.00 44.66 13 TYR E N 1
ATOM 7886 C CA . TYR E 1 16 ? -20.566 32.647 7.404 1.00 43.37 13 TYR E CA 1
ATOM 7887 C C . TYR E 1 16 ? -20.413 32.196 8.850 1.00 42.54 13 TYR E C 1
ATOM 7888 O O . TYR E 1 16 ? -21.395 31.996 9.565 1.00 43.56 13 TYR E O 1
ATOM 7897 N N . GLY E 1 17 ? -19.172 31.984 9.253 1.00 39.57 14 GLY E N 1
ATOM 7898 C CA . GLY E 1 17 ? -18.829 31.775 10.658 1.00 38.94 14 GLY E CA 1
ATOM 7899 C C . GLY E 1 17 ? -18.178 33.022 11.244 1.00 38.31 14 GLY E C 1
ATOM 7900 O O . GLY E 1 17 ? -17.208 33.572 10.679 1.00 36.72 14 GLY E O 1
ATOM 7901 N N . THR E 1 18 ? -18.721 33.496 12.356 1.00 38.01 15 THR E N 1
ATOM 7902 C CA . THR E 1 18 ? -18.156 34.623 13.086 1.00 37.87 15 THR E CA 1
ATOM 7903 C C . THR E 1 18 ? -17.691 34.194 14.485 1.00 38.24 15 THR E C 1
ATOM 7904 O O . THR E 1 18 ? -18.398 33.456 15.209 1.00 38.19 15 THR E O 1
ATOM 7908 N N . PHE E 1 19 ? -16.486 34.640 14.841 1.00 36.63 16 PHE E N 1
ATOM 7909 C CA . PHE E 1 19 ? -15.901 34.412 16.156 1.00 36.26 16 PHE E CA 1
ATOM 7910 C C . PHE E 1 19 ? -15.760 35.739 16.893 1.00 37.24 16 PHE E C 1
ATOM 7911 O O . PHE E 1 19 ? -14.928 36.600 16.544 1.00 34.79 16 PHE E O 1
ATOM 7919 N N . ALA E 1 20 ? -16.589 35.909 17.925 1.00 37.55 17 ALA E N 1
ATOM 7920 C CA . ALA E 1 20 ? -16.627 37.141 18.710 1.00 39.09 17 ALA E CA 1
ATOM 7921 C C . ALA E 1 20 ? -16.249 36.850 20.160 1.00 39.45 17 ALA E C 1
ATOM 7922 O O . ALA E 1 20 ? -16.924 36.078 20.884 1.00 38.89 17 ALA E O 1
ATOM 7924 N N . THR E 1 21 ? -15.176 37.494 20.578 1.00 39.45 18 THR E N 1
ATOM 7925 C CA . THR E 1 21 ? -14.597 37.322 21.886 1.00 40.59 18 THR E CA 1
ATOM 7926 C C . THR E 1 21 ? -14.872 38.584 22.699 1.00 42.45 18 THR E C 1
ATOM 7927 O O . THR E 1 21 ? -14.841 39.704 22.161 1.00 44.11 18 THR E O 1
ATOM 7931 N N . PHE E 1 22 ? -15.118 38.389 23.983 1.00 43.08 19 PHE E N 1
ATOM 7932 C CA . PHE E 1 22 ? -15.443 39.474 24.905 1.00 45.04 19 PHE E CA 1
ATOM 7933 C C . PHE E 1 22 ? -14.773 39.267 26.252 1.00 46.17 19 PHE E C 1
ATOM 7934 O O . PHE E 1 22 ? -14.585 38.134 26.711 1.00 45.21 19 PHE E O 1
ATOM 7942 N N . GLN E 1 23 ? -14.463 40.387 26.899 1.00 48.54 20 GLN E N 1
ATOM 7943 C CA . GLN E 1 23 ? -13.923 40.410 28.253 1.00 50.11 20 GLN E CA 1
ATOM 7944 C C . GLN E 1 23 ? -14.825 41.344 29.046 1.00 52.47 20 GLN E C 1
ATOM 7945 O O . GLN E 1 23 ? -15.170 42.416 28.548 1.00 53.15 20 GLN E O 1
ATOM 7951 N N . MET E 1 24 ? -15.204 40.935 30.254 1.00 54.04 21 MET E N 1
ATOM 7952 C CA . MET E 1 24 ? -16.102 41.729 31.106 1.00 56.54 21 MET E CA 1
ATOM 7953 C C . MET E 1 24 ? -15.345 42.834 31.827 1.00 58.10 21 MET E C 1
ATOM 7954 O O . MET E 1 24 ? -14.266 42.582 32.366 1.00 56.72 21 MET E O 1
ATOM 7959 N N . ASP E 1 25 ? -15.939 44.038 31.860 1.00 60.94 22 ASP E N 1
ATOM 7960 C CA . ASP E 1 25 ? -15.389 45.187 32.585 1.00 63.90 22 ASP E CA 1
ATOM 7961 C C . ASP E 1 25 ? -15.175 44.856 34.065 1.00 65.91 22 ASP E C 1
ATOM 7962 O O . ASP E 1 25 ? -15.903 44.058 34.623 1.00 65.72 22 ASP E O 1
ATOM 7967 N N . HIS E 1 26 ? -14.212 45.524 34.695 1.00 68.27 23 HIS E N 1
ATOM 7968 C CA . HIS E 1 26 ? -14.016 45.443 36.152 1.00 70.87 23 HIS E CA 1
ATOM 7969 C C . HIS E 1 26 ? -15.221 45.987 36.900 1.00 73.70 23 HIS E C 1
ATOM 7970 O O . HIS E 1 26 ? -15.812 45.288 37.716 1.00 74.97 23 HIS E O 1
ATOM 7977 N N . ASP E 1 27 ? -15.589 47.228 36.604 1.00 75.92 24 ASP E N 1
ATOM 7978 C CA . ASP E 1 27 ? -16.685 47.906 37.334 1.00 78.83 24 ASP E CA 1
ATOM 7979 C C . ASP E 1 27 ? -18.058 47.227 37.220 1.00 78.96 24 ASP E C 1
ATOM 7980 O O . ASP E 1 27 ? -19.025 47.694 37.812 1.00 81.14 24 ASP E O 1
ATOM 7985 N N . TRP E 1 28 ? -18.139 46.133 36.470 1.00 77.39 25 TRP E N 1
ATOM 7986 C CA . TRP E 1 28 ? -19.336 45.280 36.476 1.00 77.52 25 TRP E CA 1
ATOM 7987 C C . TRP E 1 28 ? -19.547 44.681 37.872 1.00 78.64 25 TRP E C 1
ATOM 7988 O O . TRP E 1 28 ? -20.673 44.399 38.254 1.00 79.49 25 TRP E O 1
ATOM 7999 N N . TRP E 1 29 ? -18.474 44.519 38.641 1.00 78.40 26 TRP E N 1
ATOM 8000 C CA . TRP E 1 29 ? -18.566 43.892 39.967 1.00 79.25 26 TRP E CA 1
ATOM 8001 C C . TRP E 1 29 ? -18.814 44.868 41.103 1.00 81.33 26 TRP E C 1
ATOM 8002 O O . TRP E 1 29 ? -19.282 44.473 42.159 1.00 82.09 26 TRP E O 1
ATOM 8013 N N . ASP E 1 30 ? -18.489 46.136 40.873 1.00 81.75 27 ASP E N 1
ATOM 8014 C CA . ASP E 1 30 ? -18.952 47.231 41.723 1.00 84.56 27 ASP E CA 1
ATOM 8015 C C . ASP E 1 30 ? -20.490 47.294 41.768 1.00 85.55 27 ASP E C 1
ATOM 8016 O O . ASP E 1 30 ? -21.069 47.917 42.667 1.00 87.70 27 ASP E O 1
ATOM 8021 N N . LEU E 1 31 ? -21.141 46.665 40.786 1.00 83.95 28 LEU E N 1
ATOM 8022 C CA . LEU E 1 31 ? -22.608 46.638 40.717 1.00 84.74 28 LEU E CA 1
ATOM 8023 C C . LEU E 1 31 ? -23.167 45.682 41.764 1.00 85.30 28 LEU E C 1
ATOM 8024 O O . LEU E 1 31 ? -22.569 44.626 42.021 1.00 83.04 28 LEU E O 1
ATOM 8029 N N . PRO E 1 32 ? -24.318 46.045 42.365 1.00 87.27 29 PRO E N 1
ATOM 8030 C CA . PRO E 1 32 ? -25.061 45.159 43.263 1.00 88.28 29 PRO E CA 1
ATOM 8031 C C . PRO E 1 32 ? -25.399 43.815 42.627 1.00 86.41 29 PRO E C 1
ATOM 8032 O O . PRO E 1 32 ? -25.711 43.751 41.443 1.00 84.92 29 PRO E O 1
ATOM 8036 N N . GLY E 1 33 ? -25.361 42.760 43.430 1.00 86.63 30 GLY E N 1
ATOM 8037 C CA . GLY E 1 33 ? -25.614 41.400 42.950 1.00 85.36 30 GLY E CA 1
ATOM 8038 C C . GLY E 1 33 ? -26.915 41.224 42.188 1.00 86.10 30 GLY E C 1
ATOM 8039 O O . GLY E 1 33 ? -26.944 40.535 41.171 1.00 84.57 30 GLY E O 1
ATOM 8040 N N . GLU E 1 34 ? -27.988 41.848 42.677 1.00 89.09 31 GLU E N 1
ATOM 8041 C CA . GLU E 1 34 ? -29.316 41.688 42.058 1.00 90.09 31 GLU E CA 1
ATOM 8042 C C . GLU E 1 34 ? -29.401 42.391 40.706 1.00 89.39 31 GLU E C 1
ATOM 8043 O O . GLU E 1 34 ? -29.931 41.837 39.734 1.00 88.82 31 GLU E O 1
ATOM 8049 N N . SER E 1 35 ? -28.866 43.604 40.650 1.00 89.49 32 SER E N 1
ATOM 8050 C CA . SER E 1 35 ? -28.699 44.297 39.371 1.00 88.35 32 SER E CA 1
ATOM 8051 C C . SER E 1 35 ? -27.996 43.403 38.338 1.00 85.03 32 SER E C 1
ATOM 8052 O O . SER E 1 35 ? -28.416 43.344 37.183 1.00 84.81 32 SER E O 1
ATOM 8055 N N . ARG E 1 36 ? -26.940 42.701 38.758 1.00 82.79 33 ARG E N 1
ATOM 8056 C CA . ARG E 1 36 ? -26.197 41.786 37.865 1.00 79.54 33 ARG E CA 1
ATOM 8057 C C . ARG E 1 36 ? -26.991 40.517 37.535 1.00 78.13 33 ARG E C 1
ATOM 8058 O O . ARG E 1 36 ? -26.793 39.884 36.496 1.00 75.27 33 ARG E O 1
ATOM 8066 N N . VAL E 1 37 ? -27.872 40.146 38.452 1.00 79.10 34 VAL E N 1
ATOM 8067 C CA . VAL E 1 37 ? -28.757 38.989 38.295 1.00 79.06 34 VAL E CA 1
ATOM 8068 C C . VAL E 1 37 ? -29.807 39.191 37.188 1.00 79.10 34 VAL E C 1
ATOM 8069 O O . VAL E 1 37 ? -30.067 38.287 36.387 1.00 77.80 34 VAL E O 1
ATOM 8073 N N . ILE E 1 38 ? -30.420 40.366 37.173 1.00 80.73 35 ILE E N 1
ATOM 8074 C CA . ILE E 1 38 ? -31.378 40.727 36.120 1.00 81.64 35 ILE E CA 1
ATOM 8075 C C . ILE E 1 38 ? -30.636 40.822 34.793 1.00 79.16 35 ILE E C 1
ATOM 8076 O O . ILE E 1 38 ? -31.027 40.222 33.788 1.00 77.94 35 ILE E O 1
ATOM 8081 N N . SER E 1 39 ? -29.548 41.580 34.821 1.00 78.41 36 SER E N 1
ATOM 8082 C CA . SER E 1 39 ? -28.693 41.785 33.642 1.00 76.26 36 SER E CA 1
ATOM 8083 C C . SER E 1 39 ? -28.424 40.473 32.902 1.00 74.74 36 SER E C 1
ATOM 8084 O O . SER E 1 39 ? -28.719 40.327 31.723 1.00 74.59 36 SER E O 1
ATOM 8087 N N . VAL E 1 40 ? -27.880 39.494 33.604 1.00 74.33 37 VAL E N 1
ATOM 8088 C CA . VAL E 1 40 ? -27.556 38.212 32.965 1.00 72.71 37 VAL E CA 1
ATOM 8089 C C . VAL E 1 40 ? -28.776 37.456 32.374 1.00 73.36 37 VAL E C 1
ATOM 8090 O O . VAL E 1 40 ? -28.623 36.634 31.488 1.00 71.48 37 VAL E O 1
ATOM 8094 N N . ALA E 1 41 ? -29.983 37.747 32.858 1.00 76.62 38 ALA E N 1
ATOM 8095 C CA . ALA E 1 41 ? -31.206 37.033 32.411 1.00 77.83 38 ALA E CA 1
ATOM 8096 C C . ALA E 1 41 ? -31.648 37.279 30.940 1.00 77.86 38 ALA E C 1
ATOM 8097 O O . ALA E 1 41 ? -32.032 36.337 30.240 1.00 77.81 38 ALA E O 1
ATOM 8099 N N . GLU E 1 42 ? -31.558 38.521 30.470 1.00 78.10 39 GLU E N 1
ATOM 8100 C CA . GLU E 1 42 ? -32.029 38.892 29.110 1.00 77.69 39 GLU E CA 1
ATOM 8101 C C . GLU E 1 42 ? -31.205 38.331 27.925 1.00 74.75 39 GLU E C 1
ATOM 8102 O O . GLU E 1 42 ? -31.681 38.319 26.787 1.00 74.37 39 GLU E O 1
ATOM 8108 N N . VAL E 1 43 ? -29.988 37.860 28.180 1.00 72.01 40 VAL E N 1
ATOM 8109 C CA . VAL E 1 43 ? -29.139 37.326 27.100 1.00 69.17 40 VAL E CA 1
ATOM 8110 C C . VAL E 1 43 ? -29.710 36.039 26.485 1.00 68.78 40 VAL E C 1
ATOM 8111 O O . VAL E 1 43 ? -29.702 35.877 25.265 1.00 66.32 40 VAL E O 1
ATOM 8115 N N . LYS E 1 44 ? -30.261 35.148 27.315 1.00 69.88 41 LYS E N 1
ATOM 8116 C CA . LYS E 1 44 ? -30.747 33.853 26.809 1.00 70.11 41 LYS E CA 1
ATOM 8117 C C . LYS E 1 44 ? -31.907 34.057 25.818 1.00 71.31 41 LYS E C 1
ATOM 8118 O O . LYS E 1 44 ? -31.989 33.376 24.792 1.00 70.67 41 LYS E O 1
ATOM 8124 N N . GLY E 1 45 ? -32.774 35.011 26.135 1.00 73.36 42 GLY E N 1
ATOM 8125 C CA . GLY E 1 45 ? -33.964 35.332 25.321 1.00 74.86 42 GLY E CA 1
ATOM 8126 C C . GLY E 1 45 ? -33.607 35.907 23.956 1.00 73.84 42 GLY E C 1
ATOM 8127 O O . GLY E 1 45 ? -34.267 35.620 22.955 1.00 74.86 42 GLY E O 1
ATOM 8128 N N . LEU E 1 46 ? -32.566 36.730 23.924 1.00 71.46 43 LEU E N 1
ATOM 8129 C CA . LEU E 1 46 ? -32.030 37.258 22.651 1.00 70.26 43 LEU E CA 1
ATOM 8130 C C . LEU E 1 46 ? -31.578 36.149 21.706 1.00 68.01 43 LEU E C 1
ATOM 8131 O O . LEU E 1 46 ? -31.933 36.158 20.527 1.00 67.53 43 LEU E O 1
ATOM 8136 N N . VAL E 1 47 ? -30.810 35.192 22.221 1.00 66.58 44 VAL E N 1
ATOM 8137 C CA . VAL E 1 47 ? -30.357 34.055 21.410 1.00 65.32 44 VAL E CA 1
ATOM 8138 C C . VAL E 1 47 ? -31.528 33.246 20.837 1.00 67.07 44 VAL E C 1
ATOM 8139 O O . VAL E 1 47 ? -31.516 32.860 19.667 1.00 65.62 44 VAL E O 1
ATOM 8143 N N . GLU E 1 48 ? -32.546 33.004 21.666 1.00 69.34 45 GLU E N 1
ATOM 8144 C CA . GLU E 1 48 ? -33.756 32.324 21.215 1.00 71.74 45 GLU E CA 1
ATOM 8145 C C . GLU E 1 48 ? -34.504 33.164 20.170 1.00 73.19 45 GLU E C 1
ATOM 8146 O O . GLU E 1 48 ? -35.008 32.630 19.188 1.00 73.95 45 GLU E O 1
ATOM 8152 N N . GLN E 1 49 ? -34.560 34.475 20.370 1.00 73.64 46 GLN E N 1
ATOM 8153 C CA . GLN E 1 49 ? -35.191 35.365 19.382 1.00 75.50 46 GLN E CA 1
ATOM 8154 C C . GLN E 1 49 ? -34.567 35.188 18.001 1.00 74.17 46 GLN E C 1
ATOM 8155 O O . GLN E 1 49 ? -35.260 35.183 16.981 1.00 75.59 46 GLN E O 1
ATOM 8161 N N . TRP E 1 50 ? -33.249 35.036 17.995 1.00 71.12 47 TRP E N 1
ATOM 8162 C CA . TRP E 1 50 ? -32.479 34.916 16.763 1.00 69.60 47 TRP E CA 1
ATOM 8163 C C . TRP E 1 50 ? -32.311 33.461 16.313 1.00 69.09 47 TRP E C 1
ATOM 8164 O O . TRP E 1 50 ? -31.601 33.195 15.350 1.00 67.64 47 TRP E O 1
ATOM 8175 N N . SER E 1 51 ? -33.015 32.537 16.966 1.00 70.29 48 SER E N 1
ATOM 8176 C CA . SER E 1 51 ? -32.823 31.097 16.714 1.00 69.92 48 SER E CA 1
ATOM 8177 C C . SER E 1 51 ? -33.254 30.670 15.310 1.00 70.51 48 SER E C 1
ATOM 8178 O O . SER E 1 51 ? -32.823 29.633 14.807 1.00 69.13 48 SER E O 1
ATOM 8181 N N . GLY E 1 52 ? -34.112 31.468 14.688 1.00 71.97 49 GLY E N 1
ATOM 8182 C CA . GLY E 1 52 ? -34.596 31.174 13.340 1.00 72.81 49 GLY E CA 1
ATOM 8183 C C . GLY E 1 52 ? -33.612 31.503 12.236 1.00 70.93 49 GLY E C 1
ATOM 8184 O O . GLY E 1 52 ? -33.569 30.818 11.213 1.00 71.78 49 GLY E O 1
ATOM 8185 N N . LYS E 1 53 ? -32.821 32.553 12.442 1.00 68.20 50 LYS E N 1
ATOM 8186 C CA . LYS E 1 53 ? -31.961 33.075 11.395 1.00 65.98 50 LYS E CA 1
ATOM 8187 C C . LYS E 1 53 ? -30.554 32.545 11.555 1.00 62.07 50 LYS E C 1
ATOM 8188 O O . LYS E 1 53 ? -29.927 32.184 10.563 1.00 62.12 50 LYS E O 1
ATOM 8194 N N . ILE E 1 54 ? -30.065 32.484 12.791 1.00 59.41 51 ILE E N 1
ATOM 8195 C CA . ILE E 1 54 ? -28.640 32.159 13.036 1.00 56.02 51 ILE E CA 1
ATOM 8196 C C . ILE E 1 54 ? -28.448 31.108 14.129 1.00 54.86 51 ILE E C 1
ATOM 8197 O O . ILE E 1 54 ? -29.356 30.841 14.924 1.00 55.29 51 ILE E O 1
ATOM 8202 N N . LEU E 1 55 ? -27.265 30.506 14.145 1.00 51.56 52 LEU E N 1
ATOM 8203 C CA . LEU E 1 55 ? -26.854 29.579 15.196 1.00 50.78 52 LEU E CA 1
ATOM 8204 C C . LEU E 1 55 ? -25.819 30.272 16.073 1.00 49.12 52 LEU E C 1
ATOM 8205 O O . LEU E 1 55 ? -24.807 30.774 15.567 1.00 46.33 52 LEU E O 1
ATOM 8210 N N . VAL E 1 56 ? -26.066 30.300 17.374 1.00 48.85 53 VAL E N 1
ATOM 8211 C CA . VAL E 1 56 ? -25.106 30.840 18.322 1.00 47.84 53 VAL E CA 1
ATOM 8212 C C . VAL E 1 56 ? -24.654 29.735 19.247 1.00 47.25 53 VAL E C 1
ATOM 8213 O O . VAL E 1 56 ? -25.487 29.055 19.849 1.00 46.79 53 VAL E O 1
ATOM 8217 N N . GLU E 1 57 ? -23.341 29.532 19.327 1.00 45.12 54 GLU E N 1
ATOM 8218 C CA . GLU E 1 57 ? -22.745 28.638 20.315 1.00 44.76 54 GLU E CA 1
ATOM 8219 C C . GLU E 1 57 ? -21.802 29.406 21.222 1.00 44.13 54 GLU E C 1
ATOM 8220 O O . GLU E 1 57 ? -21.109 30.336 20.776 1.00 42.88 54 GLU E O 1
ATOM 8226 N N . SER E 1 58 ? -21.737 28.989 22.479 1.00 43.64 55 SER E N 1
ATOM 8227 C CA . SER E 1 58 ? -21.011 29.740 23.505 1.00 43.33 55 SER E CA 1
ATOM 8228 C C . SER E 1 58 ? -19.859 28.962 24.098 1.00 41.47 55 SER E C 1
ATOM 8229 O O . SER E 1 58 ? -19.934 27.737 24.229 1.00 40.47 55 SER E O 1
ATOM 8232 N N . TYR E 1 59 ? -18.805 29.684 24.467 1.00 39.92 56 TYR E N 1
ATOM 8233 C CA . TYR E 1 59 ? -17.571 29.086 24.975 1.00 39.31 56 TYR E CA 1
ATOM 8234 C C . TYR E 1 59 ? -17.046 29.906 26.137 1.00 39.19 56 TYR E C 1
ATOM 8235 O O . TYR E 1 59 ? -17.007 31.136 26.060 1.00 38.96 56 TYR E O 1
ATOM 8244 N N . LEU E 1 60 ? -16.638 29.224 27.196 1.00 39.64 57 LEU E N 1
ATOM 8245 C CA . LEU E 1 60 ? -16.011 29.883 28.328 1.00 40.17 57 LEU E CA 1
ATOM 8246 C C . LEU E 1 60 ? -14.508 29.961 28.054 1.00 39.10 57 LEU E C 1
ATOM 8247 O O . LEU E 1 60 ? -13.815 28.929 28.007 1.00 38.66 57 LEU E O 1
ATOM 8252 N N . LEU E 1 61 ? -14.040 31.187 27.870 1.00 38.66 58 LEU E N 1
ATOM 8253 C CA . LEU E 1 61 ? -12.605 31.461 27.680 1.00 38.25 58 LEU E CA 1
ATOM 8254 C C . LEU E 1 61 ? -11.939 31.889 28.996 1.00 38.12 58 LEU E C 1
ATOM 8255 O O . LEU E 1 61 ? -10.733 31.717 29.174 1.00 36.99 58 LEU E O 1
ATOM 8260 N N . ARG E 1 62 ? -12.749 32.403 29.928 1.00 38.58 59 ARG E N 1
ATOM 8261 C CA . ARG E 1 62 ? -12.278 32.892 31.220 1.00 39.71 59 ARG E CA 1
ATOM 8262 C C . ARG E 1 62 ? -11.443 31.821 31.911 1.00 39.36 59 ARG E C 1
ATOM 8263 O O . ARG E 1 62 ? -11.882 30.684 32.088 1.00 39.13 59 ARG E O 1
ATOM 8271 N N . GLY E 1 63 ? -10.211 32.170 32.276 1.00 38.31 60 GLY E N 1
ATOM 8272 C CA . GLY E 1 63 ? -9.291 31.213 32.895 1.00 37.88 60 GLY E CA 1
ATOM 8273 C C . GLY E 1 63 ? -8.524 30.285 31.958 1.00 36.98 60 GLY E C 1
ATOM 8274 O O . GLY E 1 63 ? -7.681 29.518 32.418 1.00 36.20 60 GLY E O 1
ATOM 8275 N N . LEU E 1 64 ? -8.809 30.354 30.661 1.00 36.38 61 LEU E N 1
ATOM 8276 C CA . LEU E 1 64 ? -8.048 29.585 29.659 1.00 36.15 61 LEU E CA 1
ATOM 8277 C C . LEU E 1 64 ? -7.345 30.463 28.626 1.00 35.31 61 LEU E C 1
ATOM 8278 O O . LEU E 1 64 ? -6.237 30.113 28.201 1.00 35.49 61 LEU E O 1
ATOM 8283 N N . SER E 1 65 ? -8.017 31.519 28.171 1.00 35.81 62 SER E N 1
ATOM 8284 C CA . SER E 1 65 ? -7.463 32.481 27.199 1.00 35.87 62 SER E CA 1
ATOM 8285 C C . SER E 1 65 ? -7.174 33.817 27.903 1.00 36.77 62 SER E C 1
ATOM 8286 O O . SER E 1 65 ? -7.994 34.345 28.652 1.00 35.89 62 SER E O 1
ATOM 8289 N N . ASP E 1 66 ? -5.987 34.375 27.680 1.00 37.44 63 ASP E N 1
ATOM 8290 C CA . ASP E 1 66 ? -5.643 35.639 28.319 1.00 39.77 63 ASP E CA 1
ATOM 8291 C C . ASP E 1 66 ? -6.602 36.759 27.892 1.00 40.62 63 ASP E C 1
ATOM 8292 O O . ASP E 1 66 ? -6.963 36.843 26.730 1.00 40.69 63 ASP E O 1
ATOM 8297 N N . HIS E 1 67 ? -7.012 37.601 28.836 1.00 42.74 64 HIS E N 1
ATOM 8298 C CA . HIS E 1 67 ? -7.868 38.775 28.550 1.00 44.10 64 HIS E CA 1
ATOM 8299 C C . HIS E 1 67 ? -9.123 38.423 27.757 1.00 43.44 64 HIS E C 1
ATOM 8300 O O . HIS E 1 67 ? -9.542 39.184 26.877 1.00 43.26 64 HIS E O 1
ATOM 8307 N N . ALA E 1 68 ? -9.719 37.262 28.050 1.00 42.55 65 ALA E N 1
ATOM 8308 C CA . ALA E 1 68 ? -10.917 36.842 27.324 1.00 41.65 65 ALA E CA 1
ATOM 8309 C C . ALA E 1 68 ? -11.779 35.981 28.239 1.00 41.52 65 ALA E C 1
ATOM 8310 O O . ALA E 1 68 ? -11.278 35.075 28.898 1.00 41.23 65 ALA E O 1
ATOM 8312 N N . ASP E 1 69 ? -13.059 36.337 28.315 1.00 42.12 66 ASP E N 1
ATOM 8313 C CA . ASP E 1 69 ? -14.022 35.621 29.178 1.00 41.98 66 ASP E CA 1
ATOM 8314 C C . ASP E 1 69 ? -15.002 34.731 28.426 1.00 40.82 66 ASP E C 1
ATOM 8315 O O . ASP E 1 69 ? -15.287 33.604 28.853 1.00 40.61 66 ASP E O 1
ATOM 8320 N N . LEU E 1 70 ? -15.525 35.254 27.335 1.00 40.65 67 LEU E N 1
ATOM 8321 C CA . LEU E 1 70 ? -16.585 34.617 26.572 1.00 41.07 67 LEU E CA 1
ATOM 8322 C C . LEU E 1 70 ? -16.260 34.674 25.094 1.00 40.04 67 LEU E C 1
ATOM 8323 O O . LEU E 1 70 ? -15.772 35.696 24.599 1.00 40.08 67 LEU E O 1
ATOM 8328 N N . MET E 1 71 ? -16.528 33.575 24.395 1.00 38.93 68 MET E N 1
ATOM 8329 C CA . MET E 1 71 ? -16.582 33.577 22.932 1.00 38.51 68 MET E CA 1
ATOM 8330 C C . MET E 1 71 ? -17.921 33.069 22.422 1.00 39.16 68 MET E C 1
ATOM 8331 O O . MET E 1 71 ? -18.486 32.104 22.965 1.00 39.25 68 MET E O 1
ATOM 8336 N N . PHE E 1 72 ? -18.434 33.728 21.389 1.00 39.52 69 PHE E N 1
ATOM 8337 C CA . PHE E 1 72 ? -19.542 33.202 20.592 1.00 40.01 69 PHE E CA 1
ATOM 8338 C C . PHE E 1 72 ? -18.990 32.752 19.251 1.00 39.52 69 PHE E C 1
ATOM 8339 O O . PHE E 1 72 ? -18.232 33.497 18.608 1.00 38.20 69 PHE E O 1
ATOM 8347 N N . ARG E 1 73 ? -19.359 31.545 18.833 1.00 38.90 70 ARG E N 1
ATOM 8348 C CA . ARG E 1 73 ? -19.281 31.153 17.429 1.00 38.36 70 ARG E CA 1
ATOM 8349 C C . ARG E 1 73 ? -20.677 31.246 16.819 1.00 39.97 70 ARG E C 1
ATOM 8350 O O . ARG E 1 73 ? -21.640 30.581 17.277 1.00 40.33 70 ARG E O 1
ATOM 8358 N N . VAL E 1 74 ? -20.800 32.103 15.814 1.00 39.47 71 VAL E N 1
ATOM 8359 C CA . VAL E 1 74 ? -22.095 32.381 15.202 1.00 41.60 71 VAL E CA 1
ATOM 8360 C C . VAL E 1 74 ? -22.055 31.935 13.754 1.00 42.01 71 VAL E C 1
ATOM 8361 O O . VAL E 1 74 ? -21.103 32.256 13.020 1.00 40.93 71 VAL E O 1
ATOM 8365 N N . HIS E 1 75 ? -23.052 31.154 13.352 1.00 42.45 72 HIS E N 1
ATOM 8366 C CA . HIS E 1 75 ? -23.231 30.803 11.942 1.00 43.65 72 HIS E CA 1
ATOM 8367 C C . HIS E 1 75 ? -24.491 31.432 11.365 1.00 45.94 72 HIS E C 1
ATOM 8368 O O . HIS E 1 75 ? -25.590 31.400 11.983 1.00 47.17 72 HIS E O 1
ATOM 8375 N N . ALA E 1 76 ? -24.328 31.992 10.170 1.00 46.05 73 ALA E N 1
ATOM 8376 C CA . ALA E 1 76 ? -25.411 32.672 9.469 1.00 48.71 73 ALA E CA 1
ATOM 8377 C C . ALA E 1 76 ? -25.190 32.611 7.966 1.00 49.31 73 ALA E C 1
ATOM 8378 O O . ALA E 1 76 ? -24.054 32.557 7.499 1.00 47.84 73 ALA E O 1
ATOM 8380 N N . ARG E 1 77 ? -26.268 32.649 7.196 1.00 51.65 74 ARG E N 1
ATOM 8381 C CA . ARG E 1 77 ? -26.117 32.758 5.742 1.00 53.20 74 ARG E CA 1
ATOM 8382 C C . ARG E 1 77 ? -25.912 34.197 5.267 1.00 52.54 74 ARG E C 1
ATOM 8383 O O . ARG E 1 77 ? -25.515 34.409 4.136 1.00 52.48 74 ARG E O 1
ATOM 8391 N N . THR E 1 78 ? -26.201 35.161 6.133 1.00 52.80 75 THR E N 1
ATOM 8392 C CA . THR E 1 78 ? -25.999 36.581 5.843 1.00 52.69 75 THR E CA 1
ATOM 8393 C C . THR E 1 78 ? -25.245 37.214 7.002 1.00 50.54 75 THR E C 1
ATOM 8394 O O . THR E 1 78 ? -25.730 37.212 8.129 1.00 49.57 75 THR E O 1
ATOM 8398 N N . LEU E 1 79 ? -24.082 37.800 6.731 1.00 47.77 76 LEU E N 1
ATOM 8399 C CA . LEU E 1 79 ? -23.334 38.446 7.803 1.00 46.58 76 LEU E CA 1
ATOM 8400 C C . LEU E 1 79 ? -24.060 39.637 8.424 1.00 47.06 76 LEU E C 1
ATOM 8401 O O . LEU E 1 79 ? -23.789 39.972 9.558 1.00 46.78 76 LEU E O 1
ATOM 8406 N N . SER E 1 80 ? -24.951 40.279 7.673 1.00 48.47 77 SER E N 1
ATOM 8407 C CA . SER E 1 80 ? -25.824 41.344 8.203 1.00 51.13 77 SER E CA 1
ATOM 8408 C C . SER E 1 80 ? -26.612 40.838 9.419 1.00 50.69 77 SER E C 1
ATOM 8409 O O . SER E 1 80 ? -26.835 41.569 10.378 1.00 51.34 77 SER E O 1
ATOM 8412 N N . ASP E 1 81 ? -27.031 39.587 9.356 1.00 50.64 78 ASP E N 1
ATOM 8413 C CA . ASP E 1 81 ? -27.783 38.972 10.465 1.00 51.05 78 ASP E CA 1
ATOM 8414 C C . ASP E 1 81 ? -26.904 38.875 11.707 1.00 48.73 78 ASP E C 1
ATOM 8415 O O . ASP E 1 81 ? -27.268 39.330 12.780 1.00 48.89 78 ASP E O 1
ATOM 8420 N N . THR E 1 82 ? -25.720 38.303 11.541 1.00 46.27 79 THR E N 1
ATOM 8421 C CA . THR E 1 82 ? -24.745 38.243 12.627 1.00 44.59 79 THR E CA 1
ATOM 8422 C C . THR E 1 82 ? -24.491 39.639 13.187 1.00 44.07 79 THR E C 1
ATOM 8423 O O . THR E 1 82 ? -24.463 39.838 14.382 1.00 43.93 79 THR E O 1
ATOM 8427 N N . GLN E 1 83 ? -24.297 40.612 12.309 1.00 44.39 80 GLN E N 1
ATOM 8428 C CA . GLN E 1 83 ? -24.070 41.979 12.766 1.00 44.76 80 GLN E CA 1
ATOM 8429 C C . GLN E 1 83 ? -25.174 42.405 13.715 1.00 46.43 80 GLN E C 1
ATOM 8430 O O . GLN E 1 83 ? -24.911 42.906 14.801 1.00 46.58 80 GLN E O 1
ATOM 8436 N N . GLN E 1 84 ? -26.407 42.249 13.258 1.00 48.50 81 GLN E N 1
ATOM 8437 C CA . GLN E 1 84 ? -27.576 42.693 14.018 1.00 50.50 81 GLN E CA 1
ATOM 8438 C C . GLN E 1 84 ? -27.712 41.946 15.339 1.00 49.91 81 GLN E C 1
ATOM 8439 O O . GLN E 1 84 ? -28.071 42.542 16.353 1.00 51.06 81 GLN E O 1
ATOM 8445 N N . PHE E 1 85 ? -27.423 40.655 15.341 1.00 48.53 82 PHE E N 1
ATOM 8446 C CA . PHE E 1 85 ? -27.403 39.915 16.604 1.00 48.06 82 PHE E CA 1
ATOM 8447 C C . PHE E 1 85 ? -26.335 40.455 17.560 1.00 46.80 82 PHE E C 1
ATOM 8448 O O . PHE E 1 85 ? -26.609 40.700 18.721 1.00 46.01 82 PHE E O 1
ATOM 8456 N N . LEU E 1 86 ? -25.107 40.629 17.066 1.00 44.69 83 LEU E N 1
ATOM 8457 C CA . LEU E 1 86 ? -23.996 41.036 17.923 1.00 43.79 83 LEU E CA 1
ATOM 8458 C C . LEU E 1 86 ? -24.175 42.469 18.392 1.00 45.18 83 LEU E C 1
ATOM 8459 O O . LEU E 1 86 ? -23.840 42.794 19.532 1.00 45.65 83 LEU E O 1
ATOM 8464 N N . SER E 1 87 ? -24.691 43.324 17.504 1.00 46.42 84 SER E N 1
ATOM 8465 C CA . SER E 1 87 ? -25.074 44.685 17.854 1.00 48.94 84 SER E CA 1
ATOM 8466 C C . SER E 1 87 ? -26.182 44.661 18.927 1.00 50.38 84 SER E C 1
ATOM 8467 O O . SER E 1 87 ? -26.069 45.326 19.947 1.00 49.88 84 SER E O 1
ATOM 8470 N N . ALA E 1 88 ? -27.218 43.863 18.685 1.00 51.81 85 ALA E N 1
ATOM 8471 C CA . ALA E 1 88 ? -28.315 43.679 19.660 1.00 54.11 85 ALA E CA 1
ATOM 8472 C C . ALA E 1 88 ? -27.756 43.170 20.993 1.00 53.54 85 ALA E C 1
ATOM 8473 O O . ALA E 1 88 ? -28.046 43.737 22.040 1.00 55.16 85 ALA E O 1
ATOM 8475 N N . PHE E 1 89 ? -26.921 42.137 20.929 1.00 52.17 86 PHE E N 1
ATOM 8476 C CA . PHE E 1 89 ? -26.217 41.601 22.106 1.00 51.32 86 PHE E CA 1
ATOM 8477 C C . PHE E 1 89 ? -25.380 42.635 22.854 1.00 51.47 86 PHE E C 1
ATOM 8478 O O . PHE E 1 89 ? -25.451 42.737 24.072 1.00 51.37 86 PHE E O 1
ATOM 8486 N N . MET E 1 90 ? -24.580 43.411 22.136 1.00 51.21 87 MET E N 1
ATOM 8487 C CA . MET E 1 90 ? -23.743 44.408 22.796 1.00 51.42 87 MET E CA 1
ATOM 8488 C C . MET E 1 90 ? -24.587 45.547 23.413 1.00 53.76 87 MET E C 1
ATOM 8489 O O . MET E 1 90 ? -24.060 46.326 24.187 1.00 52.95 87 MET E O 1
ATOM 8494 N N . GLY E 1 91 ? -25.883 45.618 23.070 1.00 55.45 88 GLY E N 1
ATOM 8495 C CA . GLY E 1 91 ? -26.796 46.609 23.601 1.00 59.16 88 GLY E CA 1
ATOM 8496 C C . GLY E 1 91 ? -27.758 46.019 24.617 1.00 59.92 88 GLY E C 1
ATOM 8497 O O . GLY E 1 91 ? -28.802 46.571 24.830 1.00 63.79 88 GLY E O 1
ATOM 8498 N N . THR E 1 92 ? -27.421 44.856 25.185 1.00 59.25 89 THR E N 1
ATOM 8499 C CA . THR E 1 92 ? -28.108 44.313 26.383 1.00 59.80 89 THR E CA 1
ATOM 8500 C C . THR E 1 92 ? -27.470 44.915 27.643 1.00 60.24 89 THR E C 1
ATOM 8501 O O . THR E 1 92 ? -26.381 45.425 27.572 1.00 58.07 89 THR E O 1
ATOM 8505 N N . ARG E 1 93 ? -28.110 44.852 28.817 1.00 62.68 90 ARG E N 1
ATOM 8506 C CA . ARG E 1 93 ? -27.439 45.416 30.013 1.00 63.40 90 ARG E CA 1
ATOM 8507 C C . ARG E 1 93 ? -26.101 44.707 30.302 1.00 61.29 90 ARG E C 1
ATOM 8508 O O . ARG E 1 93 ? -25.150 45.320 30.803 1.00 61.32 90 ARG E O 1
ATOM 8516 N N . LEU E 1 94 ? -26.048 43.422 29.998 1.00 59.85 91 LEU E N 1
ATOM 8517 C CA . LEU E 1 94 ? -24.826 42.639 30.145 1.00 58.31 91 LEU E CA 1
ATOM 8518 C C . LEU E 1 94 ? -23.823 43.081 29.054 1.00 56.67 91 LEU E C 1
ATOM 8519 O O . LEU E 1 94 ? -22.668 43.407 29.340 1.00 53.96 91 LEU E O 1
ATOM 8524 N N . GLY E 1 95 ? -24.297 43.100 27.815 1.00 57.11 92 GLY E N 1
ATOM 8525 C CA . GLY E 1 95 ? -23.428 43.399 26.657 1.00 56.68 92 GLY E CA 1
ATOM 8526 C C . GLY E 1 95 ? -22.810 44.774 26.746 1.00 57.74 92 GLY E C 1
ATOM 8527 O O . GLY E 1 95 ? -21.656 44.975 26.325 1.00 57.01 92 GLY E O 1
ATOM 8528 N N . ARG E 1 96 ? -23.581 45.708 27.308 1.00 60.87 93 ARG E N 1
ATOM 8529 C CA . ARG E 1 96 ? -23.140 47.087 27.564 1.00 62.62 93 ARG E CA 1
ATOM 8530 C C . ARG E 1 96 ? -21.853 47.149 28.410 1.00 62.45 93 ARG E C 1
ATOM 8531 O O . ARG E 1 96 ? -21.211 48.192 28.448 1.00 63.75 93 ARG E O 1
ATOM 8539 N N . HIS E 1 97 ? -21.520 46.063 29.112 1.00 60.92 94 HIS E N 1
ATOM 8540 C CA . HIS E 1 97 ? -20.311 45.970 29.974 1.00 60.48 94 HIS E CA 1
ATOM 8541 C C . HIS E 1 97 ? -19.201 45.090 29.370 1.00 58.91 94 HIS E C 1
ATOM 8542 O O . HIS E 1 97 ? -18.193 44.760 30.023 1.00 57.61 94 HIS E O 1
ATOM 8549 N N . LEU E 1 98 ? -19.367 44.713 28.114 1.00 57.91 95 LEU E N 1
ATOM 8550 C CA . LEU E 1 98 ? -18.374 43.851 27.488 1.00 57.13 95 LEU E CA 1
ATOM 8551 C C . LEU E 1 98 ? -17.450 44.701 26.626 1.00 57.06 95 LEU E C 1
ATOM 8552 O O . LEU E 1 98 ? -17.947 45.545 25.883 1.00 57.77 95 LEU E O 1
ATOM 8557 N N . THR E 1 99 ? -16.134 44.496 26.807 1.00 57.23 96 THR E N 1
ATOM 8558 C CA . THR E 1 99 ? -15.053 44.955 25.881 1.00 57.57 96 THR E CA 1
ATOM 8559 C C . THR E 1 99 ? -14.640 43.846 24.941 1.00 56.31 96 THR E C 1
ATOM 8560 O O . THR E 1 99 ? -14.382 42.723 25.365 1.00 55.73 96 THR E O 1
ATOM 8564 N N . SER E 1 100 ? -14.498 44.183 23.669 1.00 56.81 97 SER E N 1
ATOM 8565 C CA . SER E 1 100 ? -14.173 43.184 22.652 1.00 55.31 97 SER E CA 1
ATOM 8566 C C . SER E 1 100 ? -12.709 42.769 22.689 1.00 54.03 97 SER E C 1
ATOM 8567 O O . SER E 1 100 ? -11.810 43.576 22.941 1.00 55.63 97 SER E O 1
ATOM 8570 N N . GLY E 1 101 ? -12.497 41.484 22.488 1.00 52.24 98 GLY E N 1
ATOM 8571 C CA . GLY E 1 101 ? -11.168 40.877 22.500 1.00 50.23 98 GLY E CA 1
ATOM 8572 C C . GLY E 1 101 ? -10.883 40.153 21.197 1.00 47.87 98 GLY E C 1
ATOM 8573 O O . GLY E 1 101 ? -9.990 39.307 21.153 1.00 48.86 98 GLY E O 1
ATOM 8574 N N . GLY E 1 102 ? -11.613 40.501 20.132 1.00 45.89 99 GLY E N 1
ATOM 8575 C CA . GLY E 1 102 ? -11.481 39.799 18.842 1.00 42.99 99 GLY E CA 1
ATOM 8576 C C . GLY E 1 102 ? -12.793 39.656 18.089 1.00 42.09 99 GLY E C 1
ATOM 8577 O O . GLY E 1 102 ? -13.864 39.393 18.684 1.00 40.47 99 GLY E O 1
ATOM 8578 N N . LEU E 1 103 ? -12.720 39.856 16.779 1.00 38.91 100 LEU E N 1
ATOM 8579 C CA . LEU E 1 103 ? -13.861 39.626 15.897 1.00 38.64 100 LEU E CA 1
ATOM 8580 C C . LEU E 1 103 ? -13.394 39.198 14.515 1.00 37.34 100 LEU E C 1
ATOM 8581 O O . LEU E 1 103 ? -12.791 39.991 13.781 1.00 35.59 100 LEU E O 1
ATOM 8586 N N . LEU E 1 104 ? -13.671 37.943 14.178 1.00 35.52 101 LEU E N 1
ATOM 8587 C CA . LEU E 1 104 ? -13.208 37.336 12.933 1.00 36.06 101 LEU E CA 1
ATOM 8588 C C . LEU E 1 104 ? -14.332 36.648 12.195 1.00 36.25 101 LEU E C 1
ATOM 8589 O O . LEU E 1 104 ? -15.194 36.023 12.830 1.00 37.65 101 LEU E O 1
ATOM 8594 N N . HIS E 1 105 ? -14.313 36.754 10.865 1.00 35.11 102 HIS E N 1
ATOM 8595 C CA . HIS E 1 105 ? -15.351 36.162 10.010 1.00 35.44 102 HIS E CA 1
ATOM 8596 C C . HIS E 1 105 ? -14.735 35.347 8.903 1.00 35.54 102 HIS E C 1
ATOM 8597 O O . HIS E 1 105 ? -13.655 35.674 8.387 1.00 33.46 102 HIS E O 1
ATOM 8604 N N . GLY E 1 106 ? -15.423 34.287 8.526 1.00 35.21 103 GLY E N 1
ATOM 8605 C CA . GLY E 1 106 ? -15.037 33.508 7.375 1.00 36.51 103 GLY E CA 1
ATOM 8606 C C . GLY E 1 106 ? -16.181 32.697 6.813 1.00 38.61 103 GLY E C 1
ATOM 8607 O O . GLY E 1 106 ? -17.176 32.439 7.513 1.00 39.43 103 GLY E O 1
ATOM 8608 N N . VAL E 1 107 ? -16.041 32.291 5.558 1.00 38.82 104 VAL E N 1
ATOM 8609 C CA . VAL E 1 107 ? -17.090 31.553 4.868 1.00 40.82 104 VAL E CA 1
ATOM 8610 C C . VAL E 1 107 ? -16.657 30.106 4.658 1.00 41.03 104 VAL E C 1
ATOM 8611 O O . VAL E 1 107 ? -15.486 29.812 4.414 1.00 37.99 104 VAL E O 1
ATOM 8615 N N . SER E 1 108 ? -17.614 29.199 4.777 1.00 42.32 105 SER E N 1
ATOM 8616 C CA . SER E 1 108 ? -17.355 27.788 4.475 1.00 43.18 105 SER E CA 1
ATOM 8617 C C . SER E 1 108 ? -17.384 27.595 2.961 1.00 44.62 105 SER E C 1
ATOM 8618 O O . SER E 1 108 ? -18.201 28.214 2.269 1.00 45.51 105 SER E O 1
ATOM 8621 N N . LYS E 1 109 ? -16.473 26.763 2.449 1.00 45.17 106 LYS E N 1
ATOM 8622 C CA . LYS E 1 109 ? -16.372 26.486 1.008 1.00 46.82 106 LYS E CA 1
ATOM 8623 C C . LYS E 1 109 ? -16.186 24.993 0.791 1.00 47.25 106 LYS E C 1
ATOM 8624 O O . LYS E 1 109 ? -15.665 24.302 1.665 1.00 46.55 106 LYS E O 1
ATOM 8630 N N . LYS E 1 110 ? -16.580 24.485 -0.369 1.00 49.08 107 LYS E N 1
ATOM 8631 C CA . LYS E 1 110 ? -16.234 23.095 -0.679 1.00 50.25 107 LYS E CA 1
ATOM 8632 C C . LYS E 1 110 ? -14.732 23.029 -0.927 1.00 48.60 107 LYS E C 1
ATOM 8633 O O . LYS E 1 110 ? -14.121 24.033 -1.333 1.00 46.93 107 LYS E O 1
ATOM 8639 N N . PRO E 1 111 ? -14.121 21.880 -0.612 1.00 48.79 108 PRO E N 1
ATOM 8640 C CA . PRO E 1 111 ? -12.657 21.858 -0.661 1.00 47.54 108 PRO E CA 1
ATOM 8641 C C . PRO E 1 111 ? -12.068 22.174 -2.026 1.00 47.48 108 PRO E C 1
ATOM 8642 O O . PRO E 1 111 ? -12.640 21.818 -3.063 1.00 49.02 108 PRO E O 1
ATOM 8646 N N . THR E 1 112 ? -10.937 22.865 -1.977 1.00 46.08 109 THR E N 1
ATOM 8647 C CA . THR E 1 112 ? -10.127 23.238 -3.136 1.00 45.88 109 THR E CA 1
ATOM 8648 C C . THR E 1 112 ? -9.161 22.111 -3.572 1.00 44.96 109 THR E C 1
ATOM 8649 O O . THR E 1 112 ? -8.956 21.880 -4.767 1.00 46.30 109 THR E O 1
ATOM 8653 N N . TYR E 1 113 ? -8.605 21.391 -2.608 1.00 42.62 110 TYR E N 1
ATOM 8654 C CA . TYR E 1 113 ? -7.497 20.477 -2.871 1.00 42.02 110 TYR E CA 1
ATOM 8655 C C . TYR E 1 113 ? -7.831 18.978 -2.823 1.00 42.90 110 TYR E C 1
ATOM 8656 O O . TYR E 1 113 ? -7.131 18.165 -3.430 1.00 43.02 110 TYR E O 1
ATOM 8665 N N . VAL E 1 114 ? -8.879 18.612 -2.090 1.00 42.77 111 VAL E N 1
ATOM 8666 C CA . VAL E 1 114 ? -9.125 17.195 -1.757 1.00 43.67 111 VAL E CA 1
ATOM 8667 C C . VAL E 1 114 ? -9.310 16.317 -2.992 1.00 45.20 111 VAL E C 1
ATOM 8668 O O . VAL E 1 114 ? -8.892 15.151 -3.014 1.00 44.88 111 VAL E O 1
ATOM 8672 N N . ALA E 1 115 ? -9.889 16.899 -4.030 1.00 46.24 112 ALA E N 1
ATOM 8673 C CA . ALA E 1 115 ? -10.130 16.175 -5.276 1.00 48.13 112 ALA E CA 1
ATOM 8674 C C . ALA E 1 115 ? -8.831 15.682 -5.903 1.00 48.41 112 ALA E C 1
ATOM 8675 O O . ALA E 1 115 ? -8.833 14.692 -6.631 1.00 49.68 112 ALA E O 1
ATOM 8677 N N . GLY E 1 116 ? -7.730 16.382 -5.619 1.00 46.87 113 GLY E N 1
ATOM 8678 C CA . GLY E 1 116 ? -6.404 15.988 -6.103 1.00 46.79 113 GLY E CA 1
ATOM 8679 C C . GLY E 1 116 ? -5.677 14.943 -5.276 1.00 46.43 113 GLY E C 1
ATOM 8680 O O . GLY E 1 116 ? -4.581 14.529 -5.653 1.00 46.60 113 GLY E O 1
ATOM 8681 N N . PHE E 1 117 ? -6.262 14.524 -4.155 1.00 45.80 114 PHE E N 1
ATOM 8682 C CA . PHE E 1 117 ? -5.617 13.559 -3.256 1.00 46.29 114 PHE E CA 1
ATOM 8683 C C . PHE E 1 117 ? -5.868 12.099 -3.709 1.00 48.64 114 PHE E C 1
ATOM 8684 O O . PHE E 1 117 ? -6.747 11.857 -4.526 1.00 49.62 114 PHE E O 1
ATOM 8692 N N . PRO E 1 118 ? -5.099 11.135 -3.161 1.00 49.44 115 PRO E N 1
ATOM 8693 C CA . PRO E 1 118 ? -5.358 9.720 -3.391 1.00 51.68 115 PRO E CA 1
ATOM 8694 C C . PRO E 1 118 ? -6.711 9.303 -2.831 1.00 52.76 115 PRO E C 1
ATOM 8695 O O . PRO E 1 118 ? -7.139 9.803 -1.789 1.00 50.75 115 PRO E O 1
ATOM 8699 N N . GLU E 1 119 ? -7.364 8.371 -3.513 1.00 54.39 116 GLU E N 1
ATOM 8700 C CA . GLU E 1 119 ? -8.713 7.960 -3.124 1.00 56.32 116 GLU E CA 1
ATOM 8701 C C . GLU E 1 119 ? -8.771 7.496 -1.672 1.00 55.67 116 GLU E C 1
ATOM 8702 O O . GLU E 1 119 ? -9.758 7.735 -0.984 1.00 56.05 116 GLU E O 1
ATOM 8708 N N . SER E 1 120 ? -7.704 6.858 -1.205 1.00 55.47 117 SER E N 1
ATOM 8709 C CA . SER E 1 120 ? -7.622 6.388 0.181 1.00 55.14 117 SER E CA 1
ATOM 8710 C C . SER E 1 120 ? -7.676 7.553 1.166 1.00 52.86 117 SER E C 1
ATOM 8711 O O . SER E 1 120 ? -8.308 7.464 2.217 1.00 52.17 117 SER E O 1
ATOM 8714 N N . MET E 1 121 ? -7.003 8.643 0.814 1.00 51.08 118 MET E N 1
ATOM 8715 C CA . MET E 1 121 ? -6.982 9.824 1.665 1.00 49.09 118 MET E CA 1
ATOM 8716 C C . MET E 1 121 ? -8.355 10.503 1.666 1.00 49.05 118 MET E C 1
ATOM 8717 O O . MET E 1 121 ? -8.836 10.945 2.705 1.00 48.15 118 MET E O 1
ATOM 8722 N N . LYS E 1 122 ? -8.977 10.585 0.501 1.00 50.30 119 LYS E N 1
ATOM 8723 C CA . LYS E 1 122 ? -10.350 11.089 0.398 1.00 51.52 119 LYS E CA 1
ATOM 8724 C C . LYS E 1 122 ? -11.323 10.339 1.328 1.00 52.47 119 LYS E C 1
ATOM 8725 O O . LYS E 1 122 ? -12.162 10.957 1.985 1.00 51.44 119 LYS E O 1
ATOM 8731 N N . THR E 1 123 ? -11.207 9.017 1.360 1.00 54.58 120 THR E N 1
ATOM 8732 C CA . THR E 1 123 ? -12.068 8.175 2.215 1.00 56.09 120 THR E CA 1
ATOM 8733 C C . THR E 1 123 ? -11.800 8.421 3.703 1.00 55.37 120 THR E C 1
ATOM 8734 O O . THR E 1 123 ? -12.730 8.597 4.486 1.00 55.26 120 THR E O 1
ATOM 8738 N N . GLU E 1 124 ? -10.526 8.474 4.078 1.00 54.44 121 GLU E N 1
ATOM 8739 C CA . GLU E 1 124 ? -10.141 8.754 5.466 1.00 53.62 121 GLU E CA 1
ATOM 8740 C C . GLU E 1 124 ? -10.726 10.083 5.973 1.00 52.13 121 GLU E C 1
ATOM 8741 O O . GLU E 1 124 ? -11.152 10.178 7.122 1.00 51.31 121 GLU E O 1
ATOM 8747 N N . LEU E 1 125 ? -10.737 11.096 5.107 1.00 51.40 122 LEU E N 1
ATOM 8748 C CA . LEU E 1 125 ? -11.252 12.447 5.454 1.00 49.98 122 LEU E CA 1
ATOM 8749 C C . LEU E 1 125 ? -12.763 12.504 5.763 1.00 51.41 122 LEU E C 1
ATOM 8750 O O . LEU E 1 125 ? -13.269 13.513 6.256 1.00 50.36 122 LEU E O 1
ATOM 8755 N N . GLN E 1 126 ? -13.480 11.436 5.451 1.00 53.99 123 GLN E N 1
ATOM 8756 C CA . GLN E 1 126 ? -14.912 11.350 5.774 1.00 55.82 123 GLN E CA 1
ATOM 8757 C C . GLN E 1 126 ? -15.135 11.363 7.302 1.00 55.50 123 GLN E C 1
ATOM 8758 O O . GLN E 1 126 ? -16.205 11.766 7.778 1.00 56.10 123 GLN E O 1
ATOM 8764 N N . VAL E 1 127 ? -14.123 10.916 8.051 1.00 54.56 124 VAL E N 1
ATOM 8765 C CA . VAL E 1 127 ? -14.127 10.949 9.515 1.00 54.05 124 VAL E CA 1
ATOM 8766 C C . VAL E 1 127 ? -13.822 12.372 9.975 1.00 52.87 124 VAL E C 1
ATOM 8767 O O . VAL E 1 127 ? -12.869 12.968 9.484 1.00 50.67 124 VAL E O 1
ATOM 8771 N N . ASN E 1 128 ? -14.610 12.917 10.901 1.00 53.59 125 ASN E N 1
ATOM 8772 C CA . ASN E 1 128 ? -14.268 14.241 11.488 1.00 53.23 125 ASN E CA 1
ATOM 8773 C C . ASN E 1 128 ? -14.675 14.351 12.959 1.00 54.19 125 ASN E C 1
ATOM 8774 O O . ASN E 1 128 ? -15.736 14.869 13.279 1.00 54.72 125 ASN E O 1
ATOM 8779 N N . GLY E 1 129 ? -13.814 13.867 13.844 1.00 55.13 126 GLY E N 1
ATOM 8780 C CA . GLY E 1 129 ? -14.079 13.921 15.281 1.00 56.56 126 GLY E CA 1
ATOM 8781 C C . GLY E 1 129 ? -15.075 12.863 15.735 1.00 59.55 126 GLY E C 1
ATOM 8782 O O . GLY E 1 129 ? -15.464 11.989 14.960 1.00 60.41 126 GLY E O 1
ATOM 8783 N N . GLU E 1 130 ? -15.488 12.955 16.992 1.00 61.24 127 GLU E N 1
ATOM 8784 C CA . GLU E 1 130 ? -16.519 12.045 17.549 1.00 64.78 127 GLU E CA 1
ATOM 8785 C C . GLU E 1 130 ? -17.440 12.812 18.501 1.00 65.66 127 GLU E C 1
ATOM 8786 O O . GLU E 1 130 ? -17.050 13.859 19.035 1.00 65.44 127 GLU E O 1
ATOM 8792 N N . SER E 1 131 ? -18.659 12.304 18.698 1.00 68.29 128 SER E N 1
ATOM 8793 C CA . SER E 1 131 ? -19.601 12.935 19.626 1.00 68.86 128 SER E CA 1
ATOM 8794 C C . SER E 1 131 ? -18.901 13.017 20.983 1.00 68.00 128 SER E C 1
ATOM 8795 O O . SER E 1 131 ? -18.398 12.009 21.492 1.00 68.70 128 SER E O 1
ATOM 8798 N N . GLY E 1 132 ? -18.830 14.223 21.534 1.00 66.45 129 GLY E N 1
ATOM 8799 C CA . GLY E 1 132 ? -18.208 14.452 22.841 1.00 64.96 129 GLY E CA 1
ATOM 8800 C C . GLY E 1 132 ? -18.870 15.615 23.551 1.00 64.16 129 GLY E C 1
ATOM 8801 O O . GLY E 1 132 ? -19.141 16.650 22.933 1.00 63.66 129 GLY E O 1
ATOM 8802 N N . SER E 1 133 ? -19.137 15.439 24.843 1.00 63.66 130 SER E N 1
ATOM 8803 C CA . SER E 1 133 ? -19.786 16.478 25.654 1.00 62.90 130 SER E CA 1
ATOM 8804 C C . SER E 1 133 ? -18.775 17.505 26.188 1.00 60.08 130 SER E C 1
ATOM 8805 O O . SER E 1 133 ? -17.691 17.150 26.676 1.00 59.49 130 SER E O 1
ATOM 8808 N N . ARG E 1 134 ? -19.154 18.769 26.085 1.00 57.66 131 ARG E N 1
ATOM 8809 C CA . ARG E 1 134 ? -18.362 19.888 26.596 1.00 55.48 131 ARG E CA 1
ATOM 8810 C C . ARG E 1 134 ? -16.870 19.766 26.230 1.00 51.69 131 ARG E C 1
ATOM 8811 O O . ARG E 1 134 ? -15.992 19.772 27.098 1.00 50.65 131 ARG E O 1
ATOM 8819 N N . PRO E 1 135 ? -16.586 19.661 24.934 1.00 48.51 132 PRO E N 1
ATOM 8820 C CA . PRO E 1 135 ? -15.181 19.577 24.566 1.00 45.69 132 PRO E CA 1
ATOM 8821 C C . PRO E 1 135 ? -14.441 20.901 24.805 1.00 42.85 132 PRO E C 1
ATOM 8822 O O . PRO E 1 135 ? -15.063 21.958 25.004 1.00 41.51 132 PRO E O 1
ATOM 8826 N N . TYR E 1 136 ? -13.123 20.808 24.827 1.00 39.60 133 TYR E N 1
ATOM 8827 C CA . TYR E 1 136 ? -12.266 21.987 24.626 1.00 38.83 133 TYR E CA 1
ATOM 8828 C C . TYR E 1 136 ? -12.441 22.438 23.189 1.00 37.11 133 TYR E C 1
ATOM 8829 O O . TYR E 1 136 ? -12.686 21.632 22.292 1.00 36.28 133 TYR E O 1
ATOM 8838 N N . ALA E 1 137 ? -12.321 23.737 22.983 1.00 36.36 134 ALA E N 1
ATOM 8839 C CA . ALA E 1 137 ? -12.349 24.316 21.661 1.00 35.01 134 ALA E CA 1
ATOM 8840 C C . ALA E 1 137 ? -11.107 25.212 21.493 1.00 34.18 134 ALA E C 1
ATOM 8841 O O . ALA E 1 137 ? -10.676 25.865 22.432 1.00 33.03 134 ALA E O 1
ATOM 8843 N N . ILE E 1 138 ? -10.525 25.150 20.312 1.00 32.50 135 ILE E N 1
ATOM 8844 C CA . ILE E 1 138 ? -9.351 25.997 19.978 1.00 32.12 135 ILE E CA 1
ATOM 8845 C C . ILE E 1 138 ? -9.624 26.712 18.665 1.00 31.89 135 ILE E C 1
ATOM 8846 O O . ILE E 1 138 ? -10.119 26.107 17.724 1.00 31.88 135 ILE E O 1
ATOM 8851 N N . VAL E 1 139 ? -9.258 28.000 18.612 1.00 31.50 136 VAL E N 1
ATOM 8852 C CA . VAL E 1 139 ? -9.393 28.824 17.405 1.00 30.67 136 VAL E CA 1
ATOM 8853 C C . VAL E 1 139 ? -8.034 29.447 17.056 1.00 30.40 136 VAL E C 1
ATOM 8854 O O . VAL E 1 139 ? -7.455 30.139 17.874 1.00 30.56 136 VAL E O 1
ATOM 8858 N N . ILE E 1 140 ? -7.561 29.167 15.854 1.00 30.31 137 ILE E N 1
ATOM 8859 C CA . ILE E 1 140 ? -6.252 29.678 15.385 1.00 30.05 137 ILE E CA 1
ATOM 8860 C C . ILE E 1 140 ? -6.432 30.398 14.040 1.00 30.12 137 ILE E C 1
ATOM 8861 O O . ILE E 1 140 ? -6.681 29.741 13.012 1.00 30.31 137 ILE E O 1
ATOM 8866 N N . PRO E 1 141 ? -6.311 31.741 14.036 1.00 30.85 138 PRO E N 1
ATOM 8867 C CA . PRO E 1 141 ? -6.343 32.549 12.823 1.00 30.89 138 PRO E CA 1
ATOM 8868 C C . PRO E 1 141 ? -5.014 32.385 12.069 1.00 31.09 138 PRO E C 1
ATOM 8869 O O . PRO E 1 141 ? -3.982 32.336 12.706 1.00 29.96 138 PRO E O 1
ATOM 8873 N N . ILE E 1 142 ? -5.078 32.279 10.753 1.00 30.63 139 ILE E N 1
ATOM 8874 C CA . ILE E 1 142 ? -3.862 32.063 9.940 1.00 30.35 139 ILE E CA 1
ATOM 8875 C C . ILE E 1 142 ? -3.821 33.006 8.743 1.00 30.83 139 ILE E C 1
ATOM 8876 O O . ILE E 1 142 ? -4.813 33.218 8.061 1.00 30.25 139 ILE E O 1
ATOM 8881 N N . LYS E 1 143 ? -2.638 33.586 8.505 1.00 31.68 140 LYS E N 1
ATOM 8882 C CA . LYS E 1 143 ? -2.369 34.379 7.305 1.00 32.06 140 LYS E CA 1
ATOM 8883 C C . LYS E 1 143 ? -1.158 33.744 6.594 1.00 31.59 140 LYS E C 1
ATOM 8884 O O . LYS E 1 143 ? -0.128 33.489 7.223 1.00 30.65 140 LYS E O 1
ATOM 8890 N N . LYS E 1 144 ? -1.340 33.470 5.316 1.00 30.60 141 LYS E N 1
ATOM 8891 C CA . LYS E 1 144 ? -0.301 32.862 4.478 1.00 31.75 141 LYS E CA 1
ATOM 8892 C C . LYS E 1 144 ? 0.602 33.940 3.898 1.00 31.31 141 LYS E C 1
ATOM 8893 O O . LYS E 1 144 ? 0.209 35.099 3.792 1.00 31.36 141 LYS E O 1
ATOM 8899 N N . ASP E 1 145 ? 1.822 33.553 3.519 1.00 31.00 142 ASP E N 1
ATOM 8900 C CA . ASP E 1 145 ? 2.740 34.529 2.950 1.00 31.52 142 ASP E CA 1
ATOM 8901 C C . ASP E 1 145 ? 2.470 34.709 1.457 1.00 31.45 142 ASP E C 1
ATOM 8902 O O . ASP E 1 145 ? 1.744 33.928 0.845 1.00 30.82 142 ASP E O 1
ATOM 8907 N N . ALA E 1 146 ? 3.073 35.732 0.853 1.00 31.83 143 ALA E N 1
ATOM 8908 C CA . ALA E 1 146 ? 2.879 36.001 -0.576 1.00 32.90 143 ALA E CA 1
ATOM 8909 C C . ALA E 1 146 ? 3.387 34.839 -1.438 1.00 33.03 143 ALA E C 1
ATOM 8910 O O . ALA E 1 146 ? 2.844 34.561 -2.490 1.00 33.86 143 ALA E O 1
ATOM 8912 N N . GLU E 1 147 ? 4.420 34.160 -0.961 1.00 32.92 144 GLU E N 1
ATOM 8913 C CA . GLU E 1 147 ? 5.018 33.050 -1.686 1.00 34.09 144 GLU E CA 1
ATOM 8914 C C . GLU E 1 147 ? 4.015 31.917 -1.870 1.00 33.35 144 GLU E C 1
ATOM 8915 O O . GLU E 1 147 ? 4.002 31.277 -2.920 1.00 33.76 144 GLU E O 1
ATOM 8921 N N . TRP E 1 148 ? 3.164 31.694 -0.858 1.00 32.29 145 TRP E N 1
ATOM 8922 C CA . TRP E 1 148 ? 2.113 30.675 -0.957 1.00 32.08 145 TRP E CA 1
ATOM 8923 C C . TRP E 1 148 ? 1.205 30.949 -2.137 1.00 31.92 145 TRP E C 1
ATOM 8924 O O . TRP E 1 148 ? 0.949 30.082 -2.940 1.00 31.99 145 TRP E O 1
ATOM 8935 N N . TRP E 1 149 ? 0.710 32.168 -2.230 1.00 32.23 146 TRP E N 1
ATOM 8936 C CA . TRP E 1 149 ? -0.240 32.531 -3.292 1.00 33.36 146 TRP E CA 1
ATOM 8937 C C . TRP E 1 149 ? 0.418 32.528 -4.683 1.00 34.30 146 TRP E C 1
ATOM 8938 O O . TRP E 1 149 ? -0.263 32.375 -5.685 1.00 34.68 146 TRP E O 1
ATOM 8949 N N . ALA E 1 150 ? 1.741 32.693 -4.723 1.00 34.21 147 ALA E N 1
ATOM 8950 C CA . ALA E 1 150 ? 2.497 32.673 -5.981 1.00 34.91 147 ALA E CA 1
ATOM 8951 C C . ALA E 1 150 ? 2.642 31.242 -6.537 1.00 35.47 147 ALA E C 1
ATOM 8952 O O . ALA E 1 150 ? 2.872 31.063 -7.734 1.00 36.28 147 ALA E O 1
ATOM 8954 N N . LEU E 1 151 ? 2.528 30.233 -5.676 1.00 34.16 148 LEU E N 1
ATOM 8955 C CA . LEU E 1 151 ? 2.641 28.845 -6.117 1.00 34.87 148 LEU E CA 1
ATOM 8956 C C . LEU E 1 151 ? 1.438 28.468 -6.989 1.00 35.55 148 LEU E C 1
ATOM 8957 O O . LEU E 1 151 ? 0.340 28.948 -6.763 1.00 36.23 148 LEU E O 1
ATOM 8962 N N . ASP E 1 152 ? 1.666 27.600 -7.966 1.00 35.68 149 ASP E N 1
ATOM 8963 C CA . ASP E 1 152 ? 0.613 27.057 -8.806 1.00 36.89 149 ASP E CA 1
ATOM 8964 C C . ASP E 1 152 ? -0.262 26.053 -8.007 1.00 36.31 149 ASP E C 1
ATOM 8965 O O . ASP E 1 152 ? 0.148 25.538 -6.955 1.00 34.12 149 ASP E O 1
ATOM 8970 N N . GLN E 1 153 ? -1.433 25.757 -8.553 1.00 36.57 150 GLN E N 1
ATOM 8971 C CA . GLN E 1 153 ? -2.380 24.833 -7.928 1.00 36.71 150 GLN E CA 1
ATOM 8972 C C . GLN E 1 153 ? -1.783 23.441 -7.689 1.00 35.50 150 GLN E C 1
ATOM 8973 O O . GLN E 1 153 ? -2.016 22.820 -6.644 1.00 33.68 150 GLN E O 1
ATOM 8979 N N . GLU E 1 154 ? -0.989 22.944 -8.639 1.00 36.14 151 GLU E N 1
ATOM 8980 C CA . GLU E 1 154 ? -0.428 21.601 -8.494 1.00 36.37 151 GLU E CA 1
ATOM 8981 C C . GLU E 1 154 ? 0.500 21.552 -7.278 1.00 34.79 151 GLU E C 1
ATOM 8982 O O . GLU E 1 154 ? 0.485 20.594 -6.502 1.00 33.54 151 GLU E O 1
ATOM 8988 N N . ALA E 1 155 ? 1.317 22.589 -7.142 1.00 33.81 152 ALA E N 1
ATOM 8989 C CA . ALA E 1 155 ? 2.269 22.690 -6.035 1.00 33.60 152 ALA E CA 1
ATOM 8990 C C . ALA E 1 155 ? 1.555 22.823 -4.689 1.00 32.89 152 ALA E C 1
ATOM 8991 O O . ALA E 1 155 ? 1.949 22.198 -3.709 1.00 31.26 152 ALA E O 1
ATOM 8993 N N . ARG E 1 156 ? 0.534 23.673 -4.633 1.00 32.76 153 ARG E N 1
ATOM 8994 C CA . ARG E 1 156 ? -0.218 23.830 -3.386 1.00 32.76 153 ARG E CA 1
ATOM 8995 C C . ARG E 1 156 ? -0.960 22.519 -3.016 1.00 33.28 153 ARG E C 1
ATOM 8996 O O . ARG E 1 156 ? -1.078 22.166 -1.834 1.00 32.65 153 ARG E O 1
ATOM 9004 N N . THR E 1 157 ? -1.402 21.773 -4.023 1.00 33.92 154 THR E N 1
ATOM 9005 C CA . THR E 1 157 ? -2.097 20.501 -3.755 1.00 35.09 154 THR E CA 1
ATOM 9006 C C . THR E 1 157 ? -1.164 19.506 -3.064 1.00 35.21 154 THR E C 1
ATOM 9007 O O . THR E 1 157 ? -1.550 18.850 -2.080 1.00 35.18 154 THR E O 1
ATOM 9011 N N . ALA E 1 158 ? 0.057 19.396 -3.575 1.00 35.89 155 ALA E N 1
ATOM 9012 C CA . ALA E 1 158 ? 1.059 18.494 -3.009 1.00 35.89 155 ALA E CA 1
ATOM 9013 C C . ALA E 1 158 ? 1.355 18.855 -1.554 1.00 35.18 155 ALA E C 1
ATOM 9014 O O . ALA E 1 158 ? 1.486 17.984 -0.677 1.00 34.90 155 ALA E O 1
ATOM 9016 N N . LEU E 1 159 ? 1.453 20.152 -1.294 1.00 33.79 156 LEU E N 1
ATOM 9017 C CA . LEU E 1 159 ? 1.726 20.647 0.047 1.00 33.32 156 LEU E CA 1
ATOM 9018 C C . LEU E 1 159 ? 0.564 20.342 0.985 1.00 33.22 156 LEU E C 1
ATOM 9019 O O . LEU E 1 159 ? 0.778 19.980 2.138 1.00 32.89 156 LEU E O 1
ATOM 9024 N N . MET E 1 160 ? -0.655 20.471 0.476 1.00 33.26 157 MET E N 1
ATOM 9025 C CA . MET E 1 160 ? -1.849 20.189 1.308 1.00 33.82 157 MET E CA 1
ATOM 9026 C C . MET E 1 160 ? -2.087 18.692 1.529 1.00 34.55 157 MET E C 1
ATOM 9027 O O . MET E 1 160 ? -2.657 18.292 2.537 1.00 34.63 157 MET E O 1
ATOM 9032 N N . GLN E 1 161 ? -1.628 17.862 0.598 1.00 35.29 158 GLN E N 1
ATOM 9033 C CA . GLN E 1 161 ? -1.629 16.418 0.801 1.00 35.61 158 GLN E CA 1
ATOM 9034 C C . GLN E 1 161 ? -0.672 16.039 1.928 1.00 35.11 158 GLN E C 1
ATOM 9035 O O . GLN E 1 161 ? -0.964 15.172 2.726 1.00 33.49 158 GLN E O 1
ATOM 9041 N N . GLU E 1 162 ? 0.481 16.711 1.992 1.00 34.65 159 GLU E N 1
ATOM 9042 C CA . GLU E 1 162 ? 1.454 16.488 3.067 1.00 34.74 159 GLU E CA 1
ATOM 9043 C C . GLU E 1 162 ? 0.888 16.895 4.440 1.00 32.82 159 GLU E C 1
ATOM 9044 O O . GLU E 1 162 ? 1.051 16.181 5.429 1.00 32.64 159 GLU E O 1
ATOM 9050 N N . HIS E 1 163 ? 0.281 18.070 4.489 1.00 32.22 160 HIS E N 1
ATOM 9051 C CA . HIS E 1 163 ? -0.507 18.549 5.635 1.00 31.36 160 HIS E CA 1
ATOM 9052 C C . HIS E 1 163 ? -1.502 17.454 6.083 1.00 32.99 160 HIS E C 1
ATOM 9053 O O . HIS E 1 163 ? -1.481 17.006 7.233 1.00 33.45 160 HIS E O 1
ATOM 9060 N N . THR E 1 164 ? -2.345 17.032 5.155 1.00 33.33 161 THR E N 1
ATOM 9061 C CA . THR E 1 164 ? -3.360 16.005 5.444 1.00 34.17 161 THR E CA 1
ATOM 9062 C C . THR E 1 164 ? -2.733 14.713 5.955 1.00 35.82 161 THR E C 1
ATOM 9063 O O . THR E 1 164 ? -3.215 14.144 6.932 1.00 36.25 161 THR E O 1
ATOM 9067 N N . GLN E 1 165 ? -1.658 14.260 5.310 1.00 35.85 162 GLN E N 1
ATOM 9068 C CA . GLN E 1 165 ? -0.969 13.023 5.715 1.00 37.70 162 GLN E CA 1
ATOM 9069 C C . GLN E 1 165 ? -0.507 13.062 7.175 1.00 36.96 162 GLN E C 1
ATOM 9070 O O . GLN E 1 165 ? -0.671 12.111 7.927 1.00 37.99 162 GLN E O 1
ATOM 9076 N N . ALA E 1 166 ? 0.072 14.184 7.571 1.00 36.25 163 ALA E N 1
ATOM 9077 C CA . ALA E 1 166 ? 0.546 14.348 8.937 1.00 36.21 163 ALA E CA 1
ATOM 9078 C C . ALA E 1 166 ? -0.624 14.395 9.943 1.00 36.03 163 ALA E C 1
ATOM 9079 O O . ALA E 1 166 ? -0.454 14.043 11.097 1.00 36.93 163 ALA E O 1
ATOM 9081 N N . ALA E 1 167 ? -1.778 14.871 9.496 1.00 35.73 164 ALA E N 1
ATOM 9082 C CA . ALA E 1 167 ? -2.963 15.007 10.353 1.00 36.14 164 ALA E CA 1
ATOM 9083 C C . ALA E 1 167 ? -3.791 13.719 10.490 1.00 37.47 164 ALA E C 1
ATOM 9084 O O . ALA E 1 167 ? -4.631 13.633 11.387 1.00 37.52 164 ALA E O 1
ATOM 9086 N N . LEU E 1 168 ? -3.555 12.732 9.636 1.00 38.56 165 LEU E N 1
ATOM 9087 C CA . LEU E 1 168 ? -4.459 11.551 9.572 1.00 40.82 165 LEU E CA 1
ATOM 9088 C C . LEU E 1 168 ? -4.633 10.812 10.915 1.00 41.89 165 LEU E C 1
ATOM 9089 O O . LEU E 1 168 ? -5.749 10.345 11.218 1.00 42.26 165 LEU E O 1
ATOM 9094 N N . PRO E 1 169 ? -3.570 10.724 11.745 1.00 41.61 166 PRO E N 1
ATOM 9095 C CA . PRO E 1 169 ? -3.763 10.016 13.015 1.00 42.83 166 PRO E CA 1
ATOM 9096 C C . PRO E 1 169 ? -4.729 10.662 14.004 1.00 43.01 166 PRO E C 1
ATOM 9097 O O . PRO E 1 169 ? -5.105 10.010 14.974 1.00 43.39 166 PRO E O 1
ATOM 9101 N N . TYR E 1 170 ? -5.092 11.922 13.748 1.00 41.32 167 TYR E N 1
ATOM 9102 C CA . TYR E 1 170 ? -5.885 12.755 14.667 1.00 41.32 167 TYR E CA 1
ATOM 9103 C C . TYR E 1 170 ? -7.332 12.950 14.221 1.00 41.45 167 TYR E C 1
ATOM 9104 O O . TYR E 1 170 ? -8.088 13.686 14.858 1.00 41.39 167 TYR E O 1
ATOM 9113 N N . LEU E 1 171 ? -7.730 12.259 13.157 1.00 42.98 168 LEU E N 1
ATOM 9114 C CA . LEU E 1 171 ? -9.050 12.450 12.539 1.00 44.63 168 LEU E CA 1
ATOM 9115 C C . LEU E 1 171 ? -10.213 12.143 13.508 1.00 46.06 168 LEU E C 1
ATOM 9116 O O . LEU E 1 171 ? -11.272 12.773 13.453 1.00 45.52 168 LEU E O 1
ATOM 9121 N N . LYS E 1 172 ? -10.005 11.164 14.376 1.00 47.44 169 LYS E N 1
ATOM 9122 C CA . LYS E 1 172 ? -11.078 10.711 15.275 1.00 49.34 169 LYS E CA 1
ATOM 9123 C C . LYS E 1 172 ? -11.191 11.603 16.509 1.00 48.35 169 LYS E C 1
ATOM 9124 O O . LYS E 1 172 ? -12.296 11.871 16.987 1.00 49.56 169 LYS E O 1
ATOM 9130 N N . THR E 1 173 ? -10.052 12.035 17.034 1.00 45.73 170 THR E N 1
ATOM 9131 C CA . THR E 1 173 ? -10.008 12.650 18.360 1.00 45.06 170 THR E CA 1
ATOM 9132 C C . THR E 1 173 ? -10.023 14.182 18.309 1.00 43.10 170 THR E C 1
ATOM 9133 O O . THR E 1 173 ? -10.159 14.822 19.347 1.00 41.88 170 THR E O 1
ATOM 9137 N N . VAL E 1 174 ? -9.868 14.748 17.114 1.00 41.33 171 VAL E N 1
ATOM 9138 C CA . VAL E 1 174 ? -9.921 16.208 16.929 1.00 40.40 171 VAL E CA 1
ATOM 9139 C C . VAL E 1 174 ? -10.853 16.575 15.784 1.00 41.40 171 VAL E C 1
ATOM 9140 O O . VAL E 1 174 ? -10.545 16.306 14.618 1.00 43.70 171 VAL E O 1
ATOM 9144 N N . LYS E 1 175 ? -11.960 17.226 16.109 1.00 40.58 172 LYS E N 1
ATOM 9145 C CA . LYS E 1 175 ? -12.905 17.702 15.118 1.00 41.06 172 LYS E CA 1
ATOM 9146 C C . LYS E 1 175 ? -12.338 18.993 14.548 1.00 39.57 172 LYS E C 1
ATOM 9147 O O . LYS E 1 175 ? -11.726 19.740 15.276 1.00 38.01 172 LYS E O 1
ATOM 9153 N N . ARG E 1 176 ? -12.531 19.219 13.258 1.00 38.76 173 ARG E N 1
ATOM 9154 C CA . ARG E 1 176 ? -11.973 20.386 12.581 1.00 37.54 173 ARG E CA 1
ATOM 9155 C C . ARG E 1 176 ? -13.022 21.103 11.725 1.00 36.73 173 ARG E C 1
ATOM 9156 O O . ARG E 1 176 ? -13.956 20.474 11.202 1.00 37.06 173 ARG E O 1
ATOM 9164 N N . LYS E 1 177 ? -12.824 22.405 11.540 1.00 34.98 174 LYS E N 1
ATOM 9165 C CA . LYS E 1 177 ? -13.614 23.198 10.586 1.00 35.64 174 LYS E CA 1
ATOM 9166 C C . LYS E 1 177 ? -12.806 24.396 10.093 1.00 34.54 174 LYS E C 1
ATOM 9167 O O . LYS E 1 177 ? -12.122 25.045 10.880 1.00 33.16 174 LYS E O 1
ATOM 9173 N N . LEU E 1 178 ? -12.912 24.660 8.795 1.00 34.47 175 LEU E N 1
ATOM 9174 C CA . LEU E 1 178 ? -12.092 25.689 8.125 1.00 33.93 175 LEU E CA 1
ATOM 9175 C C . LEU E 1 178 ? -12.981 26.792 7.599 1.00 33.83 175 LEU E C 1
ATOM 9176 O O . LEU E 1 178 ? -13.980 26.519 6.931 1.00 35.38 175 LEU E O 1
ATOM 9181 N N . TYR E 1 179 ? -12.624 28.032 7.922 1.00 33.18 176 TYR E N 1
ATOM 9182 C CA . TYR E 1 179 ? -13.329 29.199 7.411 1.00 33.58 176 TYR E CA 1
ATOM 9183 C C . TYR E 1 179 ? -12.409 30.047 6.556 1.00 33.52 176 TYR E C 1
ATOM 9184 O O . TYR E 1 179 ? -11.270 30.297 6.936 1.00 32.23 176 TYR E O 1
ATOM 9193 N N . HIS E 1 180 ? -12.922 30.482 5.413 1.00 34.07 177 HIS E N 1
ATOM 9194 C CA . HIS E 1 180 ? -12.151 31.301 4.477 1.00 34.42 177 HIS E CA 1
ATOM 9195 C C . HIS E 1 180 ? -12.432 32.767 4.750 1.00 34.13 177 HIS E C 1
ATOM 9196 O O . HIS E 1 180 ? -13.559 33.244 4.562 1.00 33.56 177 HIS E O 1
ATOM 9203 N N . SER E 1 181 ? -11.399 33.458 5.230 1.00 32.27 178 SER E N 1
ATOM 9204 C CA . SER E 1 181 ? -11.563 34.763 5.878 1.00 32.84 178 SER E CA 1
ATOM 9205 C C . SER E 1 181 ? -11.055 35.940 5.039 1.00 32.62 178 SER E C 1
ATOM 9206 O O . SER E 1 181 ? -11.422 37.078 5.286 1.00 32.58 178 SER E O 1
ATOM 9209 N N . THR E 1 182 ? -10.214 35.676 4.038 1.00 32.01 179 THR E N 1
ATOM 9210 C CA . THR E 1 182 ? -9.566 36.776 3.293 1.00 31.85 179 THR E CA 1
ATOM 9211 C C . THR E 1 182 ? -10.524 37.886 2.850 1.00 33.04 179 THR E C 1
ATOM 9212 O O . THR E 1 182 ? -11.584 37.621 2.271 1.00 33.38 179 THR E O 1
ATOM 9216 N N . GLY E 1 183 ? -10.154 39.129 3.164 1.00 32.54 180 GLY E N 1
ATOM 9217 C CA . GLY E 1 183 ? -10.934 40.292 2.786 1.00 34.19 180 GLY E CA 1
ATOM 9218 C C . GLY E 1 183 ? -11.975 40.741 3.808 1.00 34.03 180 GLY E C 1
ATOM 9219 O O . GLY E 1 183 ? -12.486 41.861 3.716 1.00 35.80 180 GLY E O 1
ATOM 9220 N N . LEU E 1 184 ? -12.266 39.883 4.792 1.00 33.89 181 LEU E N 1
ATOM 9221 C CA . LEU E 1 184 ? -13.288 40.157 5.835 1.00 34.55 181 LEU E CA 1
ATOM 9222 C C . LEU E 1 184 ? -12.668 40.641 7.159 1.00 34.65 181 LEU E C 1
ATOM 9223 O O . LEU E 1 184 ? -13.357 41.145 8.039 1.00 35.02 181 LEU E O 1
ATOM 9228 N N . ASP E 1 185 ? -11.341 40.529 7.251 1.00 33.13 182 ASP E N 1
ATOM 9229 C CA . ASP E 1 185 ? -10.563 40.926 8.423 1.00 32.94 182 ASP E CA 1
ATOM 9230 C C . ASP E 1 185 ? -9.089 40.759 7.978 1.00 32.37 182 ASP E C 1
ATOM 9231 O O . ASP E 1 185 ? -8.850 40.587 6.786 1.00 30.51 182 ASP E O 1
ATOM 9236 N N . ASP E 1 186 ? -8.149 40.751 8.922 1.00 32.37 183 ASP E N 1
ATOM 9237 C CA . ASP E 1 186 ? -6.712 40.701 8.580 1.00 33.19 183 ASP E CA 1
ATOM 9238 C C . ASP E 1 186 ? -6.070 39.316 8.459 1.00 32.75 183 ASP E C 1
ATOM 9239 O O . ASP E 1 186 ? -4.827 39.217 8.382 1.00 32.63 183 ASP E O 1
ATOM 9244 N N . VAL E 1 187 ? -6.873 38.254 8.403 1.00 30.94 184 VAL E N 1
ATOM 9245 C CA . VAL E 1 187 ? -6.335 36.907 8.226 1.00 30.52 184 VAL E CA 1
ATOM 9246 C C . VAL E 1 187 ? -6.974 36.215 7.029 1.00 30.70 184 VAL E C 1
ATOM 9247 O O . VAL E 1 187 ? -8.027 36.634 6.539 1.00 31.94 184 VAL E O 1
ATOM 9251 N N . ASP E 1 188 ? -6.323 35.159 6.558 1.00 30.03 185 ASP E N 1
ATOM 9252 C CA . ASP E 1 188 ? -6.815 34.386 5.438 1.00 29.76 185 ASP E CA 1
ATOM 9253 C C . ASP E 1 188 ? -7.741 33.251 5.839 1.00 30.05 185 ASP E C 1
ATOM 9254 O O . ASP E 1 188 ? -8.633 32.912 5.086 1.00 29.54 185 ASP E O 1
ATOM 9259 N N . PHE E 1 189 ? -7.467 32.640 6.984 1.00 29.96 186 PHE E N 1
ATOM 9260 C CA . PHE E 1 189 ? -8.240 31.479 7.466 1.00 30.02 186 PHE E CA 1
ATOM 9261 C C . PHE E 1 189 ? -8.519 31.602 8.949 1.00 30.35 186 PHE E C 1
ATOM 9262 O O . PHE E 1 189 ? -7.703 32.122 9.716 1.00 29.76 186 PHE E O 1
ATOM 9270 N N . ILE E 1 190 ? -9.699 31.109 9.343 1.00 31.60 187 ILE E N 1
ATOM 9271 C CA . ILE E 1 190 ? -9.959 30.756 10.725 1.00 31.40 187 ILE E CA 1
ATOM 9272 C C . ILE E 1 190 ? -10.065 29.244 10.812 1.00 32.15 187 ILE E C 1
ATOM 9273 O O . ILE E 1 190 ? -10.860 28.612 10.102 1.00 32.61 187 ILE E O 1
ATOM 9278 N N . THR E 1 191 ? -9.255 28.665 11.683 1.00 31.78 188 THR E N 1
ATOM 9279 C CA . THR E 1 191 ? -9.343 27.242 11.966 1.00 31.92 188 THR E CA 1
ATOM 9280 C C . THR E 1 191 ? -9.984 27.058 13.329 1.00 32.26 188 THR E C 1
ATOM 9281 O O . THR E 1 191 ? -9.735 27.810 14.266 1.00 32.25 188 THR E O 1
ATOM 9285 N N . TYR E 1 192 ? -10.864 26.061 13.404 1.00 31.73 189 TYR E N 1
ATOM 9286 C CA . TYR E 1 192 ? -11.594 25.742 14.618 1.00 32.94 189 TYR E CA 1
ATOM 9287 C C . TYR E 1 192 ? -11.548 24.236 14.897 1.00 33.36 189 TYR E C 1
ATOM 9288 O O . TYR E 1 192 ? -11.724 23.427 13.996 1.00 32.72 189 TYR E O 1
ATOM 9297 N N . PHE E 1 193 ? -11.274 23.898 16.149 1.00 33.72 190 PHE E N 1
ATOM 9298 C CA . PHE E 1 193 ? -11.126 22.507 16.579 1.00 34.24 190 PHE E CA 1
ATOM 9299 C C . PHE E 1 193 ? -11.868 22.232 17.876 1.00 34.93 190 PHE E C 1
ATOM 9300 O O . PHE E 1 193 ? -11.944 23.091 18.743 1.00 34.89 190 PHE E O 1
ATOM 9308 N N . GLU E 1 194 ? -12.396 21.019 17.990 1.00 35.62 191 GLU E N 1
ATOM 9309 C CA . GLU E 1 194 ? -12.957 20.531 19.248 1.00 36.90 191 GLU E CA 1
ATOM 9310 C C . GLU E 1 194 ? -12.211 19.249 19.625 1.00 37.07 191 GLU E C 1
ATOM 9311 O O . GLU E 1 194 ? -11.920 18.428 18.770 1.00 36.21 191 GLU E O 1
ATOM 9317 N N . THR E 1 195 ? -11.890 19.096 20.899 1.00 37.44 192 THR E N 1
ATOM 9318 C CA . THR E 1 195 ? -11.281 17.862 21.370 1.00 38.78 192 THR E CA 1
ATOM 9319 C C . THR E 1 195 ? -11.569 17.656 22.858 1.00 39.59 192 THR E C 1
ATOM 9320 O O . THR E 1 195 ? -11.782 18.616 23.613 1.00 38.32 192 THR E O 1
ATOM 9324 N N . GLU E 1 196 ? -11.629 16.388 23.246 1.00 41.28 193 GLU E N 1
ATOM 9325 C CA . GLU E 1 196 ? -11.654 16.015 24.659 1.00 43.66 193 GLU E CA 1
ATOM 9326 C C . GLU E 1 196 ? -10.253 15.818 25.204 1.00 43.60 193 GLU E C 1
ATOM 9327 O O . GLU E 1 196 ? -10.061 15.792 26.410 1.00 43.53 193 GLU E O 1
ATOM 9333 N N . ARG E 1 197 ? -9.278 15.708 24.302 1.00 43.20 194 ARG E N 1
ATOM 9334 C CA . ARG E 1 197 ? -7.909 15.311 24.642 1.00 43.56 194 ARG E CA 1
ATOM 9335 C C . ARG E 1 197 ? -6.917 16.363 24.134 1.00 41.23 194 ARG E C 1
ATOM 9336 O O . ARG E 1 197 ? -6.414 16.259 23.012 1.00 40.19 194 ARG E O 1
ATOM 9344 N N . LEU E 1 198 ? -6.629 17.364 24.958 1.00 40.50 195 LEU E N 1
ATOM 9345 C CA . LEU E 1 198 ? -5.713 18.451 24.536 1.00 40.25 195 LEU E CA 1
ATOM 9346 C C . LEU E 1 198 ? -4.328 17.992 24.116 1.00 39.85 195 LEU E C 1
ATOM 9347 O O . LEU E 1 198 ? -3.683 18.621 23.249 1.00 38.65 195 LEU E O 1
ATOM 9352 N N . GLU E 1 199 ? -3.843 16.916 24.727 1.00 40.17 196 GLU E N 1
ATOM 9353 C CA . GLU E 1 199 ? -2.508 16.433 24.389 1.00 41.24 196 GLU E CA 1
ATOM 9354 C C . GLU E 1 199 ? -2.487 15.879 22.963 1.00 40.57 196 GLU E C 1
ATOM 9355 O O . GLU E 1 199 ? -1.475 16.025 22.238 1.00 39.47 196 GLU E O 1
ATOM 9361 N N . ASP E 1 200 ? -3.600 15.277 22.545 1.00 39.48 197 ASP E N 1
ATOM 9362 C CA . ASP E 1 200 ? -3.779 14.926 21.138 1.00 39.68 197 ASP E CA 1
ATOM 9363 C C . ASP E 1 200 ? -3.715 16.155 20.208 1.00 37.81 197 ASP E C 1
ATOM 9364 O O . ASP E 1 200 ? -3.036 16.120 19.176 1.00 36.74 197 ASP E O 1
ATOM 9369 N N . PHE E 1 201 ? -4.441 17.213 20.552 1.00 36.56 198 PHE E N 1
ATOM 9370 C CA . PHE E 1 201 ? -4.434 18.434 19.736 1.00 35.51 198 PHE E CA 1
ATOM 9371 C C . PHE E 1 201 ? -3.021 19.025 19.657 1.00 34.55 198 PHE E C 1
ATOM 9372 O O . PHE E 1 201 ? -2.534 19.428 18.586 1.00 33.32 198 PHE E O 1
ATOM 9380 N N . HIS E 1 202 ? -2.371 19.082 20.808 1.00 34.64 199 HIS E N 1
ATOM 9381 C CA . HIS E 1 202 ? -1.001 19.560 20.899 1.00 34.72 199 HIS E CA 1
ATOM 9382 C C . HIS E 1 202 ? -0.124 18.741 19.955 1.00 34.55 199 HIS E C 1
ATOM 9383 O O . HIS E 1 202 ? 0.715 19.270 19.227 1.00 34.49 199 HIS E O 1
ATOM 9390 N N . ASN E 1 203 ? -0.316 17.431 19.979 1.00 34.51 200 ASN E N 1
ATOM 9391 C CA . ASN E 1 203 ? 0.495 16.529 19.145 1.00 34.68 200 ASN E CA 1
ATOM 9392 C C . ASN E 1 203 ? 0.209 16.682 17.642 1.00 33.15 200 ASN E C 1
ATOM 9393 O O . ASN E 1 203 ? 1.122 16.577 16.798 1.00 32.59 200 ASN E O 1
ATOM 9398 N N . LEU E 1 204 ? -1.041 16.977 17.316 1.00 32.49 201 LEU E N 1
ATOM 9399 C CA . LEU E 1 204 ? -1.441 17.265 15.928 1.00 32.52 201 LEU E CA 1
ATOM 9400 C C . LEU E 1 204 ? -0.732 18.532 15.413 1.00 31.55 201 LEU E C 1
ATOM 9401 O O . LEU E 1 204 ? -0.144 18.541 14.323 1.00 31.44 201 LEU E O 1
ATOM 9406 N N . VAL E 1 205 ? -0.769 19.586 16.203 1.00 30.86 202 VAL E N 1
ATOM 9407 C CA . VAL E 1 205 ? -0.118 20.858 15.752 1.00 31.35 202 VAL E CA 1
ATOM 9408 C C . VAL E 1 205 ? 1.389 20.635 15.571 1.00 31.60 202 VAL E C 1
ATOM 9409 O O . VAL E 1 205 ? 1.965 21.099 14.582 1.00 31.42 202 VAL E O 1
ATOM 9413 N N . ARG E 1 206 ? 2.012 19.923 16.505 1.00 32.51 203 ARG E N 1
ATOM 9414 C CA . ARG E 1 206 ? 3.412 19.513 16.381 1.00 33.35 203 ARG E CA 1
ATOM 9415 C C . ARG E 1 206 ? 3.692 18.751 15.084 1.00 33.81 203 ARG E C 1
ATOM 9416 O O . ARG E 1 206 ? 4.722 19.011 14.409 1.00 33.56 203 ARG E O 1
ATOM 9424 N N . ALA E 1 207 ? 2.809 17.830 14.698 1.00 33.15 204 ALA E N 1
ATOM 9425 C CA . ALA E 1 207 ? 3.021 17.097 13.439 1.00 34.41 204 ALA E CA 1
ATOM 9426 C C . ALA E 1 207 ? 2.968 18.030 12.222 1.00 33.30 204 ALA E C 1
ATOM 9427 O O . ALA E 1 207 ? 3.721 17.866 11.266 1.00 33.45 204 ALA E O 1
ATOM 9429 N N . LEU E 1 208 ? 2.065 18.989 12.271 1.00 33.03 205 LEU E N 1
ATOM 9430 C CA . LEU E 1 208 ? 1.894 19.962 11.204 1.00 33.26 205 LEU E CA 1
ATOM 9431 C C . LEU E 1 208 ? 2.995 21.039 11.176 1.00 33.68 205 LEU E C 1
ATOM 9432 O O . LEU E 1 208 ? 3.219 21.662 10.133 1.00 33.84 205 LEU E O 1
ATOM 9437 N N . GLN E 1 209 ? 3.691 21.247 12.282 1.00 33.35 206 GLN E N 1
ATOM 9438 C CA . GLN E 1 209 ? 4.825 22.207 12.266 1.00 33.07 206 GLN E CA 1
ATOM 9439 C C . GLN E 1 209 ? 5.982 21.757 11.369 1.00 33.55 206 GLN E C 1
ATOM 9440 O O . GLN E 1 209 ? 6.781 22.589 10.914 1.00 31.80 206 GLN E O 1
ATOM 9446 N N . GLN E 1 210 ? 6.061 20.451 11.144 1.00 34.12 207 GLN E N 1
ATOM 9447 C CA . GLN E 1 210 ? 7.116 19.819 10.351 1.00 36.09 207 GLN E CA 1
ATOM 9448 C C . GLN E 1 210 ? 6.885 19.885 8.846 1.00 36.02 207 GLN E C 1
ATOM 9449 O O . GLN E 1 210 ? 7.837 19.769 8.074 1.00 36.83 207 GLN E O 1
ATOM 9455 N N . VAL E 1 211 ? 5.647 20.056 8.409 1.00 35.24 208 VAL E N 1
ATOM 9456 C CA . VAL E 1 211 ? 5.342 20.021 6.966 1.00 36.47 208 VAL E CA 1
ATOM 9457 C C . VAL E 1 211 ? 5.698 21.347 6.275 1.00 37.16 208 VAL E C 1
ATOM 9458 O O . VAL E 1 211 ? 5.646 22.409 6.889 1.00 36.15 208 VAL E O 1
ATOM 9462 N N . LYS E 1 212 ? 5.991 21.280 4.983 1.00 39.59 209 LYS E N 1
ATOM 9463 C CA . LYS E 1 212 ? 6.477 22.472 4.233 1.00 41.67 209 LYS E CA 1
ATOM 9464 C C . LYS E 1 212 ? 5.462 23.593 4.180 1.00 42.06 209 LYS E C 1
ATOM 9465 O O . LYS E 1 212 ? 5.821 24.763 4.117 1.00 43.11 209 LYS E O 1
ATOM 9471 N N . GLU E 1 213 ? 4.182 23.255 4.235 1.00 41.88 210 GLU E N 1
ATOM 9472 C CA . GLU E 1 213 ? 3.148 24.266 4.213 1.00 42.29 210 GLU E CA 1
ATOM 9473 C C . GLU E 1 213 ? 3.244 25.177 5.469 1.00 42.71 210 GLU E C 1
ATOM 9474 O O . GLU E 1 213 ? 2.860 26.336 5.408 1.00 43.30 210 GLU E O 1
ATOM 9480 N N . PHE E 1 214 ? 3.821 24.673 6.567 1.00 43.05 211 PHE E N 1
ATOM 9481 C CA . PHE E 1 214 ? 3.916 25.450 7.840 1.00 41.82 211 PHE E CA 1
ATOM 9482 C C . PHE E 1 214 ? 4.760 26.710 7.736 1.00 40.55 211 PHE E C 1
ATOM 9483 O O . PHE E 1 214 ? 4.442 27.733 8.339 1.00 40.29 211 PHE E O 1
ATOM 9491 N N A ARG E 1 215 ? 5.878 26.633 7.021 0.50 39.96 212 ARG E N 1
ATOM 9492 N N B ARG E 1 215 ? 5.798 26.617 6.919 0.50 40.21 212 ARG E N 1
ATOM 9493 C CA A ARG E 1 215 ? 6.747 27.807 6.865 0.50 39.35 212 ARG E CA 1
ATOM 9494 C CA B ARG E 1 215 ? 6.751 27.690 6.682 0.50 39.79 212 ARG E CA 1
ATOM 9495 C C A ARG E 1 215 ? 6.149 28.884 5.947 0.50 38.31 212 ARG E C 1
ATOM 9496 C C B ARG E 1 215 ? 6.036 28.913 6.126 0.50 38.48 212 ARG E C 1
ATOM 9497 O O A ARG E 1 215 ? 6.785 29.908 5.719 0.50 38.32 212 ARG E O 1
ATOM 9498 O O B ARG E 1 215 ? 6.430 30.061 6.372 0.50 38.38 212 ARG E O 1
ATOM 9513 N N . HIS E 1 216 ? 4.958 28.645 5.399 1.00 36.90 213 HIS E N 1
ATOM 9514 C CA . HIS E 1 216 ? 4.241 29.667 4.643 1.00 36.97 213 HIS E CA 1
ATOM 9515 C C . HIS E 1 216 ? 3.235 30.462 5.473 1.00 37.12 213 HIS E C 1
ATOM 9516 O O . HIS E 1 216 ? 2.530 31.293 4.932 1.00 36.70 213 HIS E O 1
ATOM 9523 N N . ASN E 1 217 ? 3.178 30.186 6.767 1.00 38.45 214 ASN E N 1
ATOM 9524 C CA . ASN E 1 217 ? 2.273 30.904 7.696 1.00 39.91 214 ASN E CA 1
ATOM 9525 C C . ASN E 1 217 ? 2.972 32.159 8.179 1.00 42.25 214 ASN E C 1
ATOM 9526 O O . ASN E 1 217 ? 3.854 32.087 9.032 1.00 45.47 214 ASN E O 1
ATOM 9531 N N . ARG E 1 218 ? 2.629 33.291 7.573 1.00 42.26 215 ARG E N 1
ATOM 9532 C CA . ARG E 1 218 ? 3.126 34.621 7.964 1.00 42.98 215 ARG E CA 1
ATOM 9533 C C . ARG E 1 218 ? 2.612 34.983 9.368 1.00 42.67 215 ARG E C 1
ATOM 9534 O O . ARG E 1 218 ? 3.286 35.656 10.157 1.00 42.65 215 ARG E O 1
ATOM 9542 N N . ARG E 1 219 ? 1.377 34.576 9.640 1.00 40.68 216 ARG E N 1
ATOM 9543 C CA . ARG E 1 219 ? 0.769 34.753 10.948 1.00 41.05 216 ARG E CA 1
ATOM 9544 C C . ARG E 1 219 ? 0.022 33.471 11.323 1.00 39.15 216 ARG E C 1
ATOM 9545 O O . ARG E 1 219 ? -0.690 32.880 10.505 1.00 37.27 216 ARG E O 1
ATOM 9553 N N . PHE E 1 220 ? 0.243 33.032 12.556 1.00 38.70 217 PHE E N 1
ATOM 9554 C CA . PHE E 1 220 ? -0.325 31.788 13.074 1.00 38.67 217 PHE E CA 1
ATOM 9555 C C . PHE E 1 220 ? -0.683 32.074 14.529 1.00 38.16 217 PHE E C 1
ATOM 9556 O O . PHE E 1 220 ? 0.183 32.385 15.350 1.00 39.42 217 PHE E O 1
ATOM 9564 N N . GLY E 1 221 ? -1.973 32.061 14.833 1.00 36.92 218 GLY E N 1
ATOM 9565 C CA . GLY E 1 221 ? -2.426 32.455 16.162 1.00 35.98 218 GLY E CA 1
ATOM 9566 C C . GLY E 1 221 ? -2.549 33.959 16.349 1.00 35.72 218 GLY E C 1
ATOM 9567 O O . GLY E 1 221 ? -2.956 34.666 15.445 1.00 36.17 218 GLY E O 1
ATOM 9568 N N . HIS E 1 222 ? -2.221 34.446 17.535 1.00 35.42 219 HIS E N 1
ATOM 9569 C CA . HIS E 1 222 ? -2.268 35.879 17.822 1.00 36.52 219 HIS E CA 1
ATOM 9570 C C . HIS E 1 222 ? -3.659 36.477 17.571 1.00 36.46 219 HIS E C 1
ATOM 9571 O O . HIS E 1 222 ? -3.819 37.380 16.750 1.00 36.26 219 HIS E O 1
ATOM 9578 N N . PRO E 1 223 ? -4.660 36.001 18.331 1.00 36.31 220 PRO E N 1
ATOM 9579 C CA . PRO E 1 223 ? -4.542 35.021 19.408 1.00 35.35 220 PRO E CA 1
ATOM 9580 C C . PRO E 1 223 ? -4.875 33.583 19.028 1.00 34.40 220 PRO E C 1
ATOM 9581 O O . PRO E 1 223 ? -5.645 33.344 18.099 1.00 33.75 220 PRO E O 1
ATOM 9585 N N . THR E 1 224 ? -4.277 32.648 19.767 1.00 32.95 221 THR E N 1
ATOM 9586 C CA . THR E 1 224 ? -4.719 31.253 19.815 1.00 32.57 221 THR E CA 1
ATOM 9587 C C . THR E 1 224 ? -5.715 31.212 20.955 1.00 33.25 221 THR E C 1
ATOM 9588 O O . THR E 1 224 ? -5.341 31.455 22.097 1.00 34.12 221 THR E O 1
ATOM 9592 N N . LEU E 1 225 ? -6.979 30.974 20.638 1.00 33.74 222 LEU E N 1
ATOM 9593 C CA . LEU E 1 225 ? -8.031 31.003 21.666 1.00 34.12 222 LEU E CA 1
ATOM 9594 C C . LEU E 1 225 ? -8.313 29.581 22.102 1.00 33.97 222 LEU E C 1
ATOM 9595 O O . LEU E 1 225 ? -8.452 28.712 21.271 1.00 34.19 222 LEU E O 1
ATOM 9600 N N . LEU E 1 226 ? -8.310 29.374 23.413 1.00 33.47 223 LEU E N 1
ATOM 9601 C CA . LEU E 1 226 ? -8.594 28.089 24.038 1.00 33.50 223 LEU E CA 1
ATOM 9602 C C . LEU E 1 226 ? -9.798 28.308 24.956 1.00 33.90 223 LEU E C 1
ATOM 9603 O O . LEU E 1 226 ? -9.830 29.260 25.710 1.00 33.39 223 LEU E O 1
ATOM 9608 N N . GLY E 1 227 ? -10.774 27.414 24.887 1.00 34.21 224 GLY E N 1
ATOM 9609 C CA . GLY E 1 227 ? -11.988 27.568 25.720 1.00 35.91 224 GLY E CA 1
ATOM 9610 C C . GLY E 1 227 ? -12.630 26.218 25.948 1.00 36.35 224 GLY E C 1
ATOM 9611 O O . GLY E 1 227 ? -12.189 25.208 25.381 1.00 34.39 224 GLY E O 1
ATOM 9612 N N . THR E 1 228 ? -13.668 26.227 26.785 1.00 38.49 225 THR E N 1
ATOM 9613 C CA . THR E 1 228 ? -14.521 25.054 26.987 1.00 40.12 225 THR E CA 1
ATOM 9614 C C . THR E 1 228 ? -15.903 25.373 26.430 1.00 41.75 225 THR E C 1
ATOM 9615 O O . THR E 1 228 ? -16.477 26.434 26.678 1.00 41.55 225 THR E O 1
ATOM 9619 N N . MET E 1 229 ? -16.400 24.462 25.615 1.00 44.53 226 MET E N 1
ATOM 9620 C CA . MET E 1 229 ? -17.694 24.615 24.975 1.00 47.61 226 MET E CA 1
ATOM 9621 C C . MET E 1 229 ? -18.726 24.357 26.084 1.00 50.01 226 MET E C 1
ATOM 9622 O O . MET E 1 229 ? -18.624 23.375 26.812 1.00 51.60 226 MET E O 1
ATOM 9627 N N . SER E 1 230 ? -19.684 25.268 26.245 1.00 51.71 227 SER E N 1
ATOM 9628 C CA . SER E 1 230 ? -20.528 25.292 27.458 1.00 54.07 227 SER E CA 1
ATOM 9629 C C . SER E 1 230 ? -21.919 25.866 27.204 1.00 55.37 227 SER E C 1
ATOM 9630 O O . SER E 1 230 ? -22.075 26.757 26.368 1.00 54.91 227 SER E O 1
ATOM 9633 N N . PRO E 1 231 ? -22.940 25.389 27.943 1.00 57.63 228 PRO E N 1
ATOM 9634 C CA . PRO E 1 231 ? -24.188 26.136 27.854 1.00 58.62 228 PRO E CA 1
ATOM 9635 C C . PRO E 1 231 ? -24.015 27.527 28.459 1.00 58.74 228 PRO E C 1
ATOM 9636 O O . PRO E 1 231 ? -23.266 27.695 29.438 1.00 56.80 228 PRO E O 1
ATOM 9640 N N . LEU E 1 232 ? -24.709 28.503 27.869 1.00 59.82 229 LEU E N 1
ATOM 9641 C CA . LEU E 1 232 ? -24.544 29.924 28.219 1.00 60.06 229 LEU E CA 1
ATOM 9642 C C . LEU E 1 232 ? -24.809 30.175 29.704 1.00 60.96 229 LEU E C 1
ATOM 9643 O O . LEU E 1 232 ? -24.068 30.912 30.367 1.00 59.08 229 LEU E O 1
ATOM 9648 N N . ASP E 1 233 ? -25.863 29.541 30.218 1.00 62.85 230 ASP E N 1
ATOM 9649 C CA . ASP E 1 233 ? -26.240 29.686 31.627 1.00 64.37 230 ASP E CA 1
ATOM 9650 C C . ASP E 1 233 ? -25.060 29.384 32.554 1.00 62.87 230 ASP E C 1
ATOM 9651 O O . ASP E 1 233 ? -24.824 30.101 33.532 1.00 62.42 230 ASP E O 1
ATOM 9656 N N . GLU E 1 234 ? -24.283 28.366 32.197 1.00 62.36 231 GLU E N 1
ATOM 9657 C CA . GLU E 1 234 ? -23.083 28.007 32.965 1.00 61.64 231 GLU E CA 1
ATOM 9658 C C . GLU E 1 234 ? -22.005 29.101 33.015 1.00 60.46 231 GLU E C 1
ATOM 9659 O O . GLU E 1 234 ? -21.304 29.208 34.021 1.00 59.87 231 GLU E O 1
ATOM 9665 N N . ILE E 1 235 ? -21.882 29.913 31.959 1.00 60.17 232 ILE E N 1
ATOM 9666 C CA . ILE E 1 235 ? -20.954 31.061 31.965 1.00 59.35 232 ILE E CA 1
ATOM 9667 C C . ILE E 1 235 ? -21.574 32.247 32.708 1.00 61.10 232 ILE E C 1
ATOM 9668 O O . ILE E 1 235 ? -20.996 32.799 33.655 1.00 61.65 232 ILE E O 1
ATOM 9673 N N . LEU E 1 236 ? -22.773 32.616 32.269 1.00 62.32 233 LEU E N 1
ATOM 9674 C CA . LEU E 1 236 ? -23.605 33.645 32.917 1.00 63.94 233 LEU E CA 1
ATOM 9675 C C . LEU E 1 236 ? -23.653 33.588 34.445 1.00 64.77 233 LEU E C 1
ATOM 9676 O O . LEU E 1 236 ? -23.667 34.631 35.132 1.00 64.17 233 LEU E O 1
ATOM 9681 N N . GLU E 1 237 ? -23.695 32.366 34.966 1.00 65.38 234 GLU E N 1
ATOM 9682 C CA . GLU E 1 237 ? -23.851 32.140 36.397 1.00 66.89 234 GLU E CA 1
ATOM 9683 C C . GLU E 1 237 ? -22.706 32.766 37.225 1.00 66.86 234 GLU E C 1
ATOM 9684 O O . GLU E 1 237 ? -22.933 33.382 38.280 1.00 67.40 234 GLU E O 1
ATOM 9690 N N . LYS E 1 238 ? -21.493 32.638 36.701 1.00 66.01 235 LYS E N 1
ATOM 9691 C CA . LYS E 1 238 ? -20.260 33.114 37.362 1.00 66.27 235 LYS E CA 1
ATOM 9692 C C . LYS E 1 238 ? -20.260 34.631 37.566 1.00 67.51 235 LYS E C 1
ATOM 9693 O O . LYS E 1 238 ? -19.818 35.144 38.602 1.00 68.24 235 LYS E O 1
ATOM 9699 N N . PHE E 1 239 ? -20.806 35.332 36.587 1.00 67.90 236 PHE E N 1
ATOM 9700 C CA . PHE E 1 239 ? -20.931 36.796 36.646 1.00 69.23 236 PHE E CA 1
ATOM 9701 C C . PHE E 1 239 ? -22.083 37.288 37.543 1.00 71.62 236 PHE E C 1
ATOM 9702 O O . PHE E 1 239 ? -22.116 38.457 37.926 1.00 72.74 236 PHE E O 1
ATOM 9710 N N . ALA E 1 240 ? -22.995 36.385 37.901 1.00 72.31 237 ALA E N 1
ATOM 9711 C CA . ALA E 1 240 ? -24.078 36.682 38.849 1.00 74.80 237 ALA E CA 1
ATOM 9712 C C . ALA E 1 240 ? -23.664 36.455 40.316 1.00 75.70 237 ALA E C 1
ATOM 9713 O O . ALA E 1 240 ? -24.351 36.915 41.238 1.00 77.89 237 ALA E O 1
ATOM 9715 N N . GLN E 1 241 ? -22.551 35.748 40.529 1.00 74.37 238 GLN E N 1
ATOM 9716 C CA . GLN E 1 241 ? -21.935 35.663 41.864 1.00 75.02 238 GLN E CA 1
ATOM 9717 C C . GLN E 1 241 ? -21.147 36.960 42.106 1.00 75.47 238 GLN E C 1
ATOM 9718 O O . GLN E 1 241 ? -21.103 37.489 43.218 1.00 76.93 238 GLN E O 1
#

Nearest PDB structures (foldseek):
  3nn1-assembly1_B  TM=9.993E-01  e=4.184E-49  Nitrospira defluvii
  4m06-assembly1_B  TM=9.990E-01  e=1.500E-47  Nitrospira defluvii
  4m09-assembly1_E  TM=9.966E-01  e=7.333E-48  Nitrospira defluvii
  3nn3-assembly1_C  TM=9.968E-01  e=2.278E-47  Nitrospira defluvii
  3nn4-assembly1_E  TM=9.980E-01  e=3.258E-47  Nitrospira defluvii

Solvent-accessible surface area: 47874 Å² total; per-residue (Å²): 121,73,122,105,107,8,28,90,64,42,25,1,3,0,0,3,0,3,5,54,13,27,64,72,0,22,100,52,89,30,137,25,17,86,92,1,22,64,69,0,87,32,24,24,117,147,44,71,75,132,6,24,23,16,6,0,5,2,19,3,3,8,52,81,7,8,6,3,0,7,0,1,0,104,55,1,44,34,0,1,69,0,1,7,40,0,25,19,6,104,2,3,48,31,12,55,18,34,17,18,25,0,0,0,8,71,156,97,78,40,44,82,52,11,59,124,73,5,64,79,72,30,146,49,60,15,101,115,41,87,127,12,17,2,0,1,4,0,21,32,8,29,27,107,6,9,57,55,87,96,145,27,17,24,63,25,32,59,60,49,13,105,25,22,35,101,40,22,122,29,5,80,82,38,86,0,30,0,9,4,3,16,35,3,5,34,0,18,3,31,22,4,86,136,5,54,16,1,8,45,12,9,66,29,31,5,92,5,114,16,12,137,20,24,162,57,44,0,97,53,13,14,0,2,17,30,21,62,18,58,68,1,2,94,56,6,21,149,97,106,120,106,109,21,20,106,67,44,30,1,19,0,0,3,2,9,4,66,14,28,77,73,0,30,82,38,88,27,126,30,24,90,78,2,20,60,69,0,81,28,20,27,102,140,34,78,81,131,6,25,22,21,5,0,10,1,16,3,3,9,52,94,6,10,1,3,0,6,0,0,0,118,58,1,31,27,0,4,93,0,1,9,42,0,22,20,8,93,0,3,58,40,8,50,28,19,35,20,24,0,0,1,7,71,154,100,81,39,45,85,52,12,58,128,69,5,59,92,66,29,154,67,61,15,89,117,46,78,130,12,18,2,0,0,3,0,16,33,10,25,24,109,8,8,47,55,94,77,142,34,15,23,63,26,33,62,58,43,11,103,23,20,35,98,38,20,126,27,4,88,79,39,86,0,32,0,8,4,2,16,33,3,5,37,0,17,3,31,23,4,81,138,4,50,20,1,10,48,11,6,66,29,14,22,74,1,112,12,31,84,34,28,146,56,44,0,100,62,12,16,1,2,20,29,23,63,25,65,75,3,1,100,66,4,12,133,100,80,110,70,112,7,15,96,69,50,30,2,18,0,0,4,1,4,8,52,9,34,56,78,0,25,111,25,89,30,111,32,12,68,107,5,10,62,87,0,87,40,20,30,123,137,31,66,73,128,7,28,27,21,8,0,5,1,16,3,3,9,52,83,8,8,4,3,0,7,0,0,0,115,59,0,32,20,0,3,78,0,2,10,39,0,35,23,8,86,0,2,33,19,12,60,28,38,17,20,27,0,0,0,7,61,153,95,76,35,38,84,53,11,59,120,80,11,56,81,78,35,150,59,59,14,112,121,44,93,125,10,23,3,0,1,4,0,19,42,14,21,39,108,4,15,40,54,94,80,146,34,13,18,62,21,29,60,47,50,12,108,23,21,49,100,38,18,128,53,5,78,74,38,86,0,25,0,10,5,3,17,29,2,4,33,0,18,3,31,22,4,97,94,2,34,42,1,11,52,12,9,70,31,30,8,92,5,114,15,20,144,23,25,167,58,39,0,95,51,14,14,0,2,19,32,19,61,23,66,60,0,2,80,44,4,20,138,104,98,125,115,114,16,26,103,62,33,19,1,19,0,0,3,2,3,5,47,13,28,68,62,0,40,114,31,95,35,118,34,17,65,119,6,21,64,87,0,108,37,27,27,96,124,28,76,65,128,4,25,27,18,8,0,16,1,20,3,3,10,62,81,7,9,2,3,0,6,0,0,0,132,60,1,35,25,0,0,66,0,1,4,39,0,29,17,4,74,0,2,46,14,12,59,22,37,15,19,27,0,0,1,6,68,151,104,71,38,43,86,51,14,59,119,78,5,61,87,66,30,154,52,62,11,101,118,42,96,127,9,19,3,0,1,4,0,21,34,13,29,27,109,5,8,45,56,91,85,145,35,14,24,63,23,32,58,64,48,13,103,24,21,33,103,41,19,119,24,5,83,79,36,84,0,28,0,8,4,2,16,31,3,4,36,0,16,2,31,22,5,88,132,7,55,28,0,11,49,11,10,67,29,32,8,89,4,105,14,28,120,25,19,156,56,42,0,86,51,16,13,0,2,19,34,18,64,24,75,71,3,0,97,68,4,23,123,99,86,122,95,114,10,27,84,63,70,28,1,19,0,0,4,2,2,4,56,14,24,82,79,0,27,99,38,90,32,122,31,13,62,123,1,16,70,84,0,89,29,20,28,100,141,41,74,66,132,6,19,20,13,12,0,4,1,15,2,3,9,52,84,6,8,7,3,0,5,0,0,0,116,61,0,36,32,0,1,69,0,1,7,39,0,23,39,9,71,4,1,48,16,11,57,21,32,16,20,24,0,0,1,7,71,170,96,75,38,42,86,53,12,58,123,76,5,56,92,71,34,154,64,59,16,94,127,39,96,142,10,19,3,0,1,4,0,20,22,7,22,12,104,6,9,68,56,89,81,144,29,15,20,63,25,32,58,52,50,12,105,24,20,30,102,41,19,138,31,4,84,76,39,84,0,26,0,8,4,3,16,30,2,2,34,0,18,3,33,20,5,73,117,3,54,39,1,9,45,12,9,65,28,32,7,86,4,110,16,29,121,29,28,120,56,42,0,99,53,14,13,1,2,15,33,20,69,16,78,74,2,13,79,44,8,29,124

Radius of gyration: 30.68 Å; Cα contacts (8 Å, |Δi|>4): 2459; chains: 5; bounding box: 83×82×82 Å

Sequence (1190 aa):
ADREKLLTESGVYGTFATFQMDHDWWDLPGESRVISVAEVKGLVEQWSGKILVESSYLLRGLSDHADLMFRVHARTLSDTQQFLSAFMGTRLGRRHLTSGGLLHGVSKKPTYVAGFPESMKTELQVNGESGSRPYAIVIPIKKDAEWWALDQEARTALMQEHTQAALPYLKTVKRKLYHSTGLDDVDFITYFETERLEDFHNLVRALQQVKEFFRRHNRRFGHPTLLGTMSPLDEILEKFAQADREKLLTESGVYGTFATFQMDHDWWDLPGESRVISVAEVKGLVEQWSGKILVESSYLLRGLSDHADLMFRVHARTLSDTQQFLSAFMGTRLGRHLTSGGLLHGVSKKPTYVAGFPESMKTELQVNGESGSRPYAIVIPIKKDAEWWALDQEARTALMQEHTQAALPYLKTVKRKLYHSTGLDDVDFITYFETERLEDFHNLVRALQQVKEFFRHNRRFGHPTLLGTMSPLDEILEKFAQADREKLLTESGVYGTFATFQMDHDWWDLPGESRVISVAEVKGLVEQWSGKILVESSYLLRGLSDHADLMFRVHARTLSDTQQFLSAFMGTRLGRHLTSGGLLHGVSKKPTYVAGFPESMKTELQVNGESGSRPYAIVIPIKKDAEWWALDQEARTALMQEHTQAALPYLKTVKRKLYHSTGLDDVDFITYFETERRLEDFHNLVRALQQVKEFFRRHNRRFGHPTLLGTMSPLDEILEKFAQADREKLLTESGVYGTFATFQMDHDWWDLPGESRVISVAEVKGLVEQWSGKILVESYLLRGLSDHADLMFRVHARTLSDTQQFLSAFMGTRLGRHLTSGGLLHGVSKKPTYVAGFPESMKTELQVNGESGSRPYAIVIPIKKDAEWWALDQEARTALMQEHTQAALPYLKTVKRKLYHSTGLDDVDFITYFETERLEDFHNLVRALQQVKEFFRRHNRRFGHPTLLGTMSPLDEILEKFAQADREKLLTESGVYGTFATFQMDHDWWDLPGESRVISVAEVKGLVEQWSGKILVESYLLRGLSDHADLMFRVHARTLSDTQQFLSAFMGTRLGRHLTSGGLLHGVSKKPTYVAGFPESMKTELQVNGESGSRPYAIVIPIKKDAEWWALDQEARTALMQEHTQAALPYLKTVKRKLYHSTGLDDVDFITYFETERLEDFHNLVRALQQVKEFRRHNRRFGHPTLLGTMSPLDEILEKFAQ

InterPro domains:
  IPR010644 Heme-dependent peroxidase ChdC/CLD [PF06778] (62-251)
  IPR010644 Heme-dependent peroxidase ChdC/CLD [PTHR36843] (34-263)
  IPR011008 Dimeric alpha-beta barrel [SSF54909] (34-262)